Protein 9KDF (pdb70)

Sequence (917 aa):
PIEIKETFKYINTVVSCLVFVLGIIGNSTLLYIIYKNKCMRNGPNILIASLALGDLLHIVIAIPINVYKLLAEDWPFGAEMCKLVPFIQKASVGITVLSLCALSIDRYRAVASPKWTAVEIVLIWVVSVVLAVPEAIGFDIITMDYKGSYLRICLLHPVQKTAFMQFYATAKDWWLFSFYFCLPLAITAFFYTLMTCEMLRKKDADEIKRLGKRFKKLDLDNSGSLSVEEFMSLPELQQNPLVQRVIDIFDTDGNGEVDFKEFIEGVSQFSVKGDKEQKLRFAFRIYDMDKDGYISNGELFQVLKMMVGNNLKDTQLQQIVDKTIINADKDGDGRISFEEFCAVVGGLDIHKKMVVDVDHLKQRREVAKTVFCLVLVFALCWLPLHLARILKLTLYNQNDPNRCELLSFLLVLDYIGINMASLNSCANPIALYLVSKRFKNAFKSALCPSHRLTAKEVFDNDGKPRVDILKAHLMKEGRLEETVALRIITEGASILRQEKNLLDIDAPVTVCGDIHGQFFDLMKLFEVGGSPANTRYLFLGDYVDRGYFSIECVLYLWALKILYPKTLFLLRGNHECRHLTEYFTFKQECKIKYSERVYDACMDAFDCLPLAALMNQQFLCVHGGLSPEINTLDDIRKLDRFKEPPAYGPMCDILWSDPLEDFGNEKTQEHFTHNTVRGCSYFYSYPAVCEFLQHNNLLSILRAHEAQDAGYRMYRKSQTTGFPSLITIFSAPNYLDVYNNKAAVLKYENNVMNIRQFNCSPHPYWLPNFMDVFTWSLPFVGEKVTEMLVNVLNLGVEIETISPGDGRTFPKKGQTCVVHYTGMLQNGKKFDSSRDRNKPFKFRIGKQEVIKGFEEGAAQMSLGQRAKLTCTPDVAYGATGHPGVIPPNATLIFDVELLNLEGNWHGTSPDWFFNYY

Secondary structure (DSSP, 8-state):
--B-SS---SSSB--/-EEEEEEE---SS----TTSEEEEEEEEE-TT--EEEEGGGGTS-EEEETTTT-S-HHHHHHHHTS-TT-EEEEEE-GGGTTTTT-BTTTBPTTPPEEEEEEEEEE-/-HHHHHHHHHHHHHHHHHHHHHHHHHHHHHHHHHHHSTTTTSSTHHHHHHHHHHHHHHHHHHHHHHHHHHTTSS----HHHHHHHHHHHHHHHHHHHHHHHHHHHHHHHHH---HHHHHHHHHHHHHHHHHHHHHHTTEEEEE--SSSS--EEEEE-SS-SSHHHHHHHHTHHHHHHIIIIIHHHHHHHHHHHHHHHHHHHS--SHHHHHHHHHHHHH-TT-SSSB-HHHHHTSGGGGG-TTHHHHHHHH-SS-SSSB-HHHHHHHHHTT-TT--HHHHHHHHHHHH-SS-SSEE-HHHHHHHHHHHH-SSS-HHHHHHHHHHHHHHH-SSSSSSEEHHHHHHHSGGG-GGGG---S----S-SSHHHHHHHHHHHHHHHHSHHHHHHHHHHHHH--TT-S--HHHHHHHHHHHHHHHHHHHHHTTTHHHHHHHH-HHHHHHHHHHH-----B-HHHHB-TTS-B-HHHHHHHHHTT--B-HHHHHHHHHHHHHHHHTS-SEEEE-SSEEEE---TT-HHHHHHHHHHH--TTT--EEE-S--SSSSS-HHHHHHHHHHHHHH-TTTEEE---TTSSHHHHHHSTHHHHHHHHS-HHHHHHHHHHHHT---EEEETTTEEE-SS---TT--SHHHHHT---SS---SSSHHHHHHH-EE-TTTTS-SS--SEEE-TTTSSSEEE-HHHHHHHHHHHT--EEEE--S--SSSEEE-PBPTTT-SBSEEEE---SSGGGTS---EEEEEEETTEEEEEEE---------GGG--HHHHHHHHHHHHHHHHHIIIII-

Radius of gyration: 38.11 Å; Cα contacts (8 Å, |Δi|>4): 1552; chains: 3; bounding box: 50×76×131 Å

Nearest PDB structures (foldseek):
  4il1-assembly2_B  TM=9.607E-01  e=1.533E-64  Rattus norvegicus
  4il1-assembly4_D  TM=9.595E-01  e=2.609E-63  Rattus norvegicus
  6nuc-assembly1_A  TM=9.858E-01  e=4.254E-48  Homo sapiens
  4or9-assembly1_A  TM=9.920E-01  e=6.626E-46  Homo sapiens
  4orc-assembly1_A  TM=9.721E-01  e=2.289E-46  Homo sapiens

Foldseek 3Di:
DVVVLVVCLVVLLVLLVVLLVLLVVLLVLLLVLCPPQVVCVPDLCVLVNLLSVLLPLLNVPQSVVVSVVSVVVADDDALVNLLPNQLSVQLSLQSLLLSLLVNLVVVLVLVPVPPVSVVSNVVSNVVSNVVSVLVSVFWHWDWDDDPHDTGIDIDGDPDDDDPVSVVCVVPVPVVCCCSRAVVSVVSNVVSVVVVVVCCVVVDDCVQVVQLVVLQCVLPPVSPQWAAPVSLVVDVVCVPFLLSVLLQVVLVPVPPHTHGSVSSQVSLQLAEPSDDLLSLLVSVVSSLVPVPPQWHALVSNLVSVCSVPPPPDDSVLSSVQSQVLQLLLPPQPPRIGGSSSSCVACVPVPLSVLSHDHHHDDPPCQQVVQLSVLLSVLSNVLQVLQVVLVVCCVPPQDPPDPPHPVVCVVSVVSNSSSVSSVSCSSSCSSVSCCVRHPVSVVSSCSPVPVSDADDCPRQADPVRQGDLVVLVVQVVVVHAYDPVVLLVLLQVLLVLLLPDFQAAEAEDFEKEAFAAAQQLVLVVVVCVVVDPLVPHAYEYQEHQHFLDLRSSSSLSNLSSVCSVPVPRYAYAYALCLADPNCVVTLNCLSCVSRHNCVSVVSNSQSNLRHHAWYCYNVAEIEGAADDAPVDQECVVSRPDDSNDGQDQDDRSCQRRPEHADPPAPDDDDDDQWAPDPPRPGHTHGHPVNLLNSCVRHVHHAYEYENDDDQAQKDQTDADDPPRHRHYMYGHSHACRSVPSNGKHWMWTAHPNDIDIDIDHDDDDRDADPSRGRVCSVCSSVVSNSVSVSSCSSSVD/DKDKDFDFADPPPAADDADWKWWWWKWKDFPVRDTQDTCVVVVGTDIDGAPPCPAFQRVNVNSRPGGAQTWTKMWAFLVRHVEQVADPPGGHHRIIMIMGIGTHDID/DPDDDDADDDPYGDD

B-factor: mean 73.07, std 12.91, range [44.67, 127.31]

Structure (mmCIF, N/CA/C/O backbone):
data_9KDF
#
_entry.id   9KDF
#
_cell.length_a   1.00
_cell.length_b   1.00
_cell.length_c   1.00
_cell.angle_alpha   90.00
_cell.angle_beta   90.00
_cell.angle_gamma   90.00
#
_symmetry.space_group_name_H-M   'P 1'
#
loop_
_entity.id
_entity.type
_entity.pdbx_description
1 polymer 'Calcineurin-fusion endothelin receptor type-B'
2 polymer 'Peptidyl-prolyl cis-trans isomerase FKBP1B'
3 polymer RES-701-3
4 non-polymer 'CALCIUM ION'
5 non-polymer 'FE (III) ION'
6 non-polymer 'ZINC ION'
7 non-polymer 8-DEETHYL-8-[BUT-3-ENYL]-ASCOMYCIN
#
loop_
_atom_site.group_PDB
_atom_site.id
_atom_site.type_symbol
_atom_site.label_atom_id
_atom_site.label_alt_id
_atom_site.label_comp_id
_atom_site.label_asym_id
_atom_site.label_entity_id
_atom_site.label_seq_id
_atom_site.pdbx_PDB_ins_code
_atom_site.Cartn_x
_atom_site.Cartn_y
_atom_site.Cartn_z
_atom_site.occupancy
_atom_site.B_iso_or_equiv
_atom_site.auth_seq_id
_atom_site.auth_comp_id
_atom_site.auth_asym_id
_atom_site.auth_atom_id
_atom_site.pdbx_PDB_model_num
ATOM 1 N N . PRO A 1 74 ? 127.230 128.162 161.304 1.00 91.72 93 PRO R N 1
ATOM 2 C CA . PRO A 1 74 ? 125.974 128.632 160.718 1.00 91.72 93 PRO R CA 1
ATOM 3 C C . PRO A 1 74 ? 126.156 129.819 159.775 1.00 91.72 93 PRO R C 1
ATOM 4 O O . PRO A 1 74 ? 125.953 129.677 158.569 1.00 91.72 93 PRO R O 1
ATOM 8 N N . ILE A 1 75 ? 126.525 130.977 160.325 1.00 93.30 94 ILE R N 1
ATOM 9 C CA . ILE A 1 75 ? 126.727 132.163 159.499 1.00 93.30 94 ILE R CA 1
ATOM 10 C C . ILE A 1 75 ? 127.895 131.958 158.541 1.00 93.30 94 ILE R C 1
ATOM 11 O O . ILE A 1 75 ? 127.818 132.318 157.358 1.00 93.30 94 ILE R O 1
ATOM 16 N N . GLU A 1 76 ? 128.992 131.379 159.034 1.00 94.81 95 GLU R N 1
ATOM 17 C CA . GLU A 1 76 ? 130.162 131.159 158.190 1.00 94.81 95 GLU R CA 1
ATOM 18 C C . GLU A 1 76 ? 129.847 130.207 157.043 1.00 94.81 95 GLU R C 1
ATOM 19 O O . GLU A 1 76 ? 130.304 130.416 155.913 1.00 94.81 95 GLU R O 1
ATOM 25 N N . ILE A 1 77 ? 129.067 129.158 157.315 1.00 92.06 96 ILE R N 1
ATOM 26 C CA . ILE A 1 77 ? 128.704 128.208 156.268 1.00 92.06 96 ILE R CA 1
ATOM 27 C C . ILE A 1 77 ? 127.901 128.900 155.175 1.00 92.06 96 ILE R C 1
ATOM 28 O O . ILE A 1 77 ? 128.144 128.694 153.980 1.00 92.06 96 ILE R O 1
ATOM 33 N N . LYS A 1 78 ? 126.932 129.731 155.565 1.00 88.46 97 LYS R N 1
ATOM 34 C CA . LYS A 1 78 ? 126.130 130.462 154.588 1.00 88.46 97 LYS R CA 1
ATOM 35 C C . LYS A 1 78 ? 126.988 131.419 153.768 1.00 88.46 97 LYS R C 1
ATOM 36 O O . LYS A 1 78 ? 126.859 131.487 152.535 1.00 88.46 97 LYS R O 1
ATOM 42 N N . GLU A 1 79 ? 127.877 132.161 154.434 1.00 91.73 98 GLU R N 1
ATOM 43 C CA . GLU A 1 79 ? 128.722 133.118 153.728 1.00 91.73 98 GLU R CA 1
ATOM 44 C C . GLU A 1 79 ? 129.679 132.424 152.769 1.00 91.73 98 GLU R C 1
ATOM 45 O O . GLU A 1 79 ? 129.988 132.967 151.703 1.00 91.73 98 GLU R O 1
ATOM 51 N N . THR A 1 80 ? 130.160 131.233 153.127 1.00 88.13 99 THR R N 1
ATOM 52 C CA . THR A 1 80 ? 131.046 130.497 152.235 1.00 88.13 99 THR R CA 1
ATOM 53 C C . THR A 1 80 ? 130.278 129.861 151.082 1.00 88.13 99 THR R C 1
ATOM 54 O O . THR A 1 80 ? 130.781 129.804 149.955 1.00 88.13 99 THR R O 1
ATOM 58 N N . PHE A 1 81 ? 129.057 129.388 151.339 1.00 81.85 100 PHE R N 1
ATOM 59 C CA . PHE A 1 81 ? 128.301 128.664 150.328 1.00 81.85 100 PHE R CA 1
ATOM 60 C C . PHE A 1 81 ? 127.538 129.570 149.372 1.00 81.85 100 PHE R C 1
ATOM 61 O O . PHE A 1 81 ? 127.058 129.080 148.347 1.00 81.85 100 PHE R O 1
ATOM 69 N N . LYS A 1 82 ? 127.404 130.865 149.673 1.00 80.56 101 LYS R N 1
ATOM 70 C CA . LYS A 1 82 ? 126.778 131.765 148.704 1.00 80.56 101 LYS R CA 1
ATOM 71 C C . LYS A 1 82 ? 127.558 131.800 147.391 1.00 80.56 101 LYS R C 1
ATOM 72 O O . LYS A 1 82 ? 126.968 131.725 146.302 1.00 80.56 101 LYS R O 1
ATOM 78 N N . TYR A 1 83 ? 128.887 131.910 147.475 1.00 78.07 102 TYR R N 1
ATOM 79 C CA . TYR A 1 83 ? 129.715 131.921 146.272 1.00 78.07 102 TYR R CA 1
ATOM 80 C C . TYR A 1 83 ? 129.609 130.598 145.525 1.00 78.07 102 TYR R C 1
ATOM 81 O O . TYR A 1 83 ? 129.530 130.569 144.290 1.00 78.07 102 TYR R O 1
ATOM 90 N N . ILE A 1 84 ? 129.611 129.487 146.262 1.00 73.76 103 ILE R N 1
ATOM 91 C CA . ILE A 1 84 ? 129.472 128.181 145.628 1.00 73.76 103 ILE R CA 1
ATOM 92 C C . ILE A 1 84 ? 128.144 128.093 144.890 1.00 73.76 103 ILE R C 1
ATOM 93 O O . ILE A 1 84 ? 128.083 127.617 143.753 1.00 73.76 103 ILE R O 1
ATOM 98 N N . ASN A 1 85 ? 127.064 128.565 145.518 1.00 69.28 104 ASN R N 1
ATOM 99 C CA . ASN A 1 85 ? 125.751 128.496 144.888 1.00 69.28 104 ASN R CA 1
ATOM 100 C C . ASN A 1 85 ? 125.685 129.348 143.628 1.00 69.28 104 ASN R C 1
ATOM 101 O O . ASN A 1 85 ? 125.106 128.926 142.621 1.00 69.28 104 ASN R O 1
ATOM 106 N N . THR A 1 86 ? 126.260 130.554 143.657 1.00 68.87 105 THR R N 1
ATOM 107 C CA . THR A 1 86 ? 126.192 131.391 142.461 1.00 68.87 105 THR R CA 1
ATOM 108 C C . THR A 1 86 ? 127.048 130.817 141.332 1.00 68.87 105 THR R C 1
ATOM 109 O O . THR A 1 86 ? 126.655 130.870 140.156 1.00 68.87 105 THR R O 1
ATOM 113 N N . VAL A 1 87 ? 128.207 130.235 141.665 1.00 68.56 106 VAL R N 1
ATOM 114 C CA . VAL A 1 87 ? 129.011 129.586 140.632 1.00 68.56 106 VAL R CA 1
ATOM 115 C C . VAL A 1 87 ? 128.275 128.385 140.051 1.00 68.56 106 VAL R C 1
ATOM 116 O O . VAL A 1 87 ? 128.294 128.166 138.832 1.00 68.56 106 VAL R O 1
ATOM 120 N N . VAL A 1 88 ? 127.617 127.593 140.901 1.00 65.87 107 VAL R N 1
ATOM 121 C CA . VAL A 1 88 ? 126.808 126.478 140.418 1.00 65.87 107 VAL R CA 1
ATOM 122 C C . VAL A 1 88 ? 125.704 126.971 139.495 1.00 65.87 107 VAL R C 1
ATOM 123 O O . VAL A 1 88 ? 125.447 126.376 138.444 1.00 65.87 107 VAL R O 1
ATOM 127 N N . SER A 1 89 ? 125.026 128.054 139.875 1.00 64.57 108 SER R N 1
ATOM 128 C CA . SER A 1 89 ? 123.956 128.574 139.032 1.00 64.57 108 SER R CA 1
ATOM 129 C C . SER A 1 89 ? 124.476 128.992 137.664 1.00 64.57 108 SER R C 1
ATOM 130 O O . SER A 1 89 ? 123.871 128.646 136.642 1.00 64.57 108 SER R O 1
ATOM 133 N N . CYS A 1 90 ? 125.602 129.710 137.621 1.00 64.48 109 CYS R N 1
ATOM 134 C CA . CYS A 1 90 ? 126.162 130.118 136.334 1.00 64.48 109 CYS R CA 1
ATOM 135 C C . CYS A 1 90 ? 126.576 128.912 135.496 1.00 64.48 109 CYS R C 1
ATOM 136 O O . CYS A 1 90 ? 126.321 128.869 134.282 1.00 64.48 109 CYS R O 1
ATOM 139 N N . LEU A 1 91 ? 127.221 127.927 136.126 1.00 60.81 110 LEU R N 1
ATOM 140 C CA . LEU A 1 91 ? 127.683 126.755 135.391 1.00 60.81 110 LEU R CA 1
ATOM 141 C C . LEU A 1 91 ? 126.513 125.959 134.826 1.00 60.81 110 LEU R C 1
ATOM 142 O O . LEU A 1 91 ? 126.554 125.524 133.669 1.00 60.81 110 LEU R O 1
ATOM 147 N N . VAL A 1 92 ? 125.461 125.760 135.626 1.00 58.83 111 VAL R N 1
ATOM 148 C CA . VAL A 1 92 ? 124.277 125.062 135.137 1.00 58.83 111 VAL R CA 1
ATOM 149 C C . VAL A 1 92 ? 123.628 125.840 134.005 1.00 58.83 111 VAL R C 1
ATOM 150 O O . VAL A 1 92 ? 123.243 125.258 132.989 1.00 58.83 111 VAL R O 1
ATOM 154 N N . PHE A 1 93 ? 123.510 127.160 134.150 1.00 57.91 112 PHE R N 1
ATOM 155 C CA . PHE A 1 93 ? 122.991 127.993 133.068 1.00 57.91 112 PHE R CA 1
ATOM 156 C C . PHE A 1 93 ? 123.721 127.709 131.759 1.00 57.91 112 PHE R C 1
ATOM 157 O O . PHE A 1 93 ? 123.114 127.278 130.767 1.00 57.91 112 PHE R O 1
ATOM 165 N N . VAL A 1 94 ? 125.042 127.911 131.757 1.00 54.94 113 VAL R N 1
ATOM 166 C CA . VAL A 1 94 ? 125.810 127.810 130.517 1.00 54.94 113 VAL R CA 1
ATOM 167 C C . VAL A 1 94 ? 125.745 126.394 129.952 1.00 54.94 113 VAL R C 1
ATOM 168 O O . VAL A 1 94 ? 125.421 126.190 128.771 1.00 54.94 113 VAL R O 1
ATOM 172 N N . LEU A 1 95 ? 126.047 125.393 130.787 1.00 54.27 114 LEU R N 1
ATOM 173 C CA . LEU A 1 95 ? 126.107 124.023 130.294 1.00 54.27 114 LEU R CA 1
ATOM 174 C C . LEU A 1 95 ? 124.746 123.544 129.818 1.00 54.27 114 LEU R C 1
ATOM 175 O O . LEU A 1 95 ? 124.644 122.899 128.770 1.00 54.27 114 LEU R O 1
ATOM 180 N N . GLY A 1 96 ? 123.686 123.842 130.571 1.00 53.19 115 GLY R N 1
ATOM 181 C CA . GLY A 1 96 ? 122.365 123.410 130.164 1.00 53.19 115 GLY R CA 1
ATOM 182 C C . GLY A 1 96 ? 121.944 124.020 128.845 1.00 53.19 115 GLY R C 1
ATOM 183 O O . GLY A 1 96 ? 121.482 123.312 127.947 1.00 53.19 115 GLY R O 1
ATOM 184 N N . ILE A 1 97 ? 122.129 125.335 128.691 1.00 51.94 116 ILE R N 1
ATOM 185 C CA . ILE A 1 97 ? 121.749 125.968 127.432 1.00 51.94 116 ILE R CA 1
ATOM 186 C C . ILE A 1 97 ? 122.512 125.343 126.272 1.00 51.94 116 ILE R C 1
ATOM 187 O O . ILE A 1 97 ? 121.910 124.891 125.291 1.00 51.94 116 ILE R O 1
ATOM 192 N N . ILE A 1 98 ? 123.841 125.257 126.389 1.00 49.33 117 ILE R N 1
ATOM 193 C CA . ILE A 1 98 ? 124.641 124.770 125.263 1.00 49.33 117 ILE R CA 1
ATOM 194 C C . ILE A 1 98 ? 124.277 123.326 124.932 1.00 49.33 117 ILE R C 1
ATOM 195 O O . ILE A 1 98 ? 123.974 122.986 123.779 1.00 49.33 117 ILE R O 1
ATOM 200 N N . GLY A 1 99 ? 124.279 122.458 125.947 1.00 47.72 118 GLY R N 1
ATOM 201 C CA . GLY A 1 99 ? 124.048 121.045 125.704 1.00 47.72 118 GLY R CA 1
ATOM 202 C C . GLY A 1 99 ? 122.654 120.750 125.188 1.00 47.72 118 GLY R C 1
ATOM 203 O O . GLY A 1 99 ? 122.484 119.987 124.235 1.00 47.72 118 GLY R O 1
ATOM 204 N N . ASN A 1 100 ? 121.632 121.342 125.814 1.00 49.05 119 ASN R N 1
ATOM 205 C CA . ASN A 1 100 ? 120.268 121.070 125.385 1.00 49.05 119 ASN R CA 1
ATOM 206 C C . ASN A 1 100 ? 119.982 121.658 124.010 1.00 49.05 119 ASN R C 1
ATOM 207 O O . ASN A 1 100 ? 119.277 121.033 123.206 1.00 49.05 119 ASN R O 1
ATOM 212 N N . SER A 1 101 ? 120.520 122.846 123.708 1.00 49.86 120 SER R N 1
ATOM 213 C CA . SER A 1 101 ? 120.356 123.395 122.369 1.00 49.86 120 SER R CA 1
ATOM 214 C C . SER A 1 101 ? 121.005 122.496 121.328 1.00 49.86 120 SER R C 1
ATOM 215 O O . SER A 1 101 ? 120.410 122.228 120.277 1.00 49.86 120 SER R O 1
ATOM 218 N N . THR A 1 102 ? 122.217 122.006 121.605 1.00 44.67 121 THR R N 1
ATOM 219 C CA . THR A 1 102 ? 122.872 121.111 120.656 1.00 44.67 121 THR R CA 1
ATOM 220 C C . THR A 1 102 ? 122.104 119.803 120.496 1.00 44.67 121 THR R C 1
ATOM 221 O O . THR A 1 102 ? 121.975 119.293 119.376 1.00 44.67 121 THR R O 1
ATOM 225 N N . LEU A 1 103 ? 121.579 119.256 121.594 1.00 48.19 122 LEU R N 1
ATOM 226 C CA . LEU A 1 103 ? 120.825 118.009 121.518 1.00 48.19 122 LEU R CA 1
ATOM 227 C C . LEU A 1 103 ? 119.556 118.177 120.689 1.00 48.19 122 LEU R C 1
ATOM 228 O O . LEU A 1 103 ? 119.254 117.341 119.825 1.00 48.19 122 LEU R O 1
ATOM 233 N N . LEU A 1 104 ? 118.808 119.257 120.922 1.00 50.20 123 LEU R N 1
ATOM 234 C CA . LEU A 1 104 ? 117.626 119.505 120.106 1.00 50.20 123 LEU R CA 1
ATOM 235 C C . LEU A 1 104 ? 117.982 119.753 118.651 1.00 50.20 123 LEU R C 1
ATOM 236 O O . LEU A 1 104 ? 117.252 119.308 117.758 1.00 50.20 123 LEU R O 1
ATOM 241 N N . TYR A 1 105 ? 119.086 120.460 118.394 1.00 52.59 124 TYR R N 1
ATOM 242 C CA . TYR A 1 105 ? 119.536 120.642 117.022 1.00 52.59 124 TYR R CA 1
ATOM 243 C C . TYR A 1 105 ? 119.790 119.306 116.346 1.00 52.59 124 TYR R C 1
ATOM 244 O O . TYR A 1 105 ? 119.348 119.093 115.213 1.00 52.59 124 TYR R O 1
ATOM 253 N N . ILE A 1 106 ? 120.462 118.385 117.038 1.00 53.20 125 ILE R N 1
ATOM 254 C CA . ILE A 1 106 ? 120.656 117.041 116.500 1.00 53.20 125 ILE R CA 1
ATOM 255 C C . ILE A 1 106 ? 119.327 116.372 116.204 1.00 53.20 125 ILE R C 1
ATOM 256 O O . ILE A 1 106 ? 119.157 115.746 115.153 1.00 53.20 125 ILE R O 1
ATOM 261 N N . ILE A 1 107 ? 118.370 116.484 117.122 1.00 52.50 126 ILE R N 1
ATOM 262 C CA . ILE A 1 107 ? 117.091 115.817 116.907 1.00 52.50 126 ILE R CA 1
ATOM 263 C C . ILE A 1 107 ? 116.400 116.360 115.661 1.00 52.50 126 ILE R C 1
ATOM 264 O O . ILE A 1 107 ? 115.878 115.591 114.846 1.00 52.50 126 ILE R O 1
ATOM 269 N N . TYR A 1 108 ? 116.391 117.684 115.476 1.00 58.02 127 TYR R N 1
ATOM 270 C CA . TYR A 1 108 ? 115.570 118.244 114.407 1.00 58.02 127 TYR R CA 1
ATOM 271 C C . TYR A 1 108 ? 116.317 118.529 113.104 1.00 58.02 127 TYR R C 1
ATOM 272 O O . TYR A 1 108 ? 115.681 118.989 112.150 1.00 58.02 127 TYR R O 1
ATOM 281 N N . LYS A 1 109 ? 117.626 118.273 113.010 1.00 57.34 128 LYS R N 1
ATOM 282 C CA . LYS A 1 109 ? 118.291 118.358 111.707 1.00 57.34 128 LYS R CA 1
ATOM 283 C C . LYS A 1 109 ? 118.668 116.976 111.183 1.00 57.34 128 LYS R C 1
ATOM 284 O O . LYS A 1 109 ? 118.475 116.683 110.000 1.00 57.34 128 LYS R O 1
ATOM 290 N N . ASN A 1 110 ? 119.216 116.121 112.045 1.00 60.73 129 ASN R N 1
ATOM 291 C CA . ASN A 1 110 ? 119.654 114.798 111.626 1.00 60.73 129 ASN R CA 1
ATOM 292 C C . ASN A 1 110 ? 118.445 113.879 111.497 1.00 60.73 129 ASN R C 1
ATOM 293 O O . ASN A 1 110 ? 117.744 113.627 112.482 1.00 60.73 129 ASN R O 1
ATOM 298 N N . LYS A 1 111 ? 118.195 113.371 110.290 1.00 62.28 130 LYS R N 1
ATOM 299 C CA . LYS A 1 111 ? 116.941 112.689 109.993 1.00 62.28 130 LYS R CA 1
ATOM 300 C C . LYS A 1 111 ? 116.833 111.304 110.618 1.00 62.28 130 LYS R C 1
ATOM 301 O O . LYS A 1 111 ? 115.716 110.793 110.751 1.00 62.28 130 LYS R O 1
ATOM 307 N N . CYS A 1 112 ? 117.950 110.681 110.997 1.00 63.83 131 CYS R N 1
ATOM 308 C CA . CYS A 1 112 ? 117.879 109.340 111.565 1.00 63.83 131 CYS R CA 1
ATOM 309 C C . CYS A 1 112 ? 117.369 109.363 112.997 1.00 63.83 131 CYS R C 1
ATOM 310 O O . CYS A 1 112 ? 116.664 108.439 113.418 1.00 63.83 131 CYS R O 1
ATOM 313 N N . MET A 1 113 ? 117.718 110.402 113.754 1.00 61.55 132 MET R N 1
ATOM 314 C CA . MET A 1 113 ? 117.383 110.491 115.168 1.00 61.55 132 MET R CA 1
ATOM 315 C C . MET A 1 113 ? 115.886 110.430 115.437 1.00 61.55 132 MET R C 1
ATOM 316 O O . MET A 1 113 ? 115.491 110.039 116.540 1.00 61.55 132 MET R O 1
ATOM 321 N N . ARG A 1 114 ? 115.050 110.801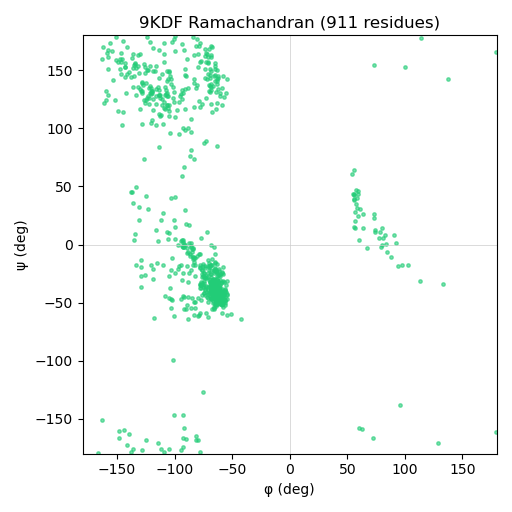 114.471 1.00 59.34 133 ARG R N 1
ATOM 322 C CA . ARG A 1 114 ? 113.612 110.831 114.696 1.00 59.34 133 ARG R CA 1
ATOM 323 C C . ARG A 1 114 ? 112.989 109.446 114.740 1.00 59.34 133 ARG R C 1
ATOM 324 O O . ARG A 1 114 ? 111.872 109.305 115.249 1.00 59.34 133 ARG R O 1
ATOM 332 N N . ASN A 1 115 ? 113.678 108.428 114.221 1.00 62.15 134 ASN R N 1
ATOM 333 C CA . ASN A 1 115 ? 113.054 107.122 114.040 1.00 62.15 134 ASN R CA 1
ATOM 334 C C . ASN A 1 115 ? 112.736 106.449 115.368 1.00 62.15 134 ASN R C 1
ATOM 335 O O . ASN A 1 115 ? 111.671 105.838 115.511 1.00 62.15 134 ASN R O 1
ATOM 340 N N . GLY A 1 116 ? 113.633 106.547 116.344 1.00 53.09 135 GLY R N 1
ATOM 341 C CA . GLY A 1 116 ? 113.441 105.883 117.608 1.00 53.09 135 GLY R CA 1
ATOM 342 C C . GLY A 1 116 ? 112.706 106.740 118.615 1.00 53.09 135 GLY R C 1
ATOM 343 O O . GLY A 1 116 ? 112.117 107.773 118.284 1.00 53.09 135 GLY R O 1
ATOM 344 N N . PRO A 1 117 ? 112.723 106.312 119.878 1.00 54.41 136 PRO R N 1
ATOM 345 C CA . PRO A 1 117 ? 112.179 107.130 120.966 1.00 54.41 136 PRO R CA 1
ATOM 346 C C . PRO A 1 117 ? 113.021 108.345 121.321 1.00 54.41 136 PRO R C 1
ATOM 347 O O . PRO A 1 117 ? 112.753 108.980 122.346 1.00 54.41 136 PRO R O 1
ATOM 351 N N . ASN A 1 118 ? 114.024 108.676 120.504 1.00 51.19 137 ASN R N 1
ATOM 352 C CA . ASN A 1 118 ? 114.908 109.797 120.790 1.00 51.19 137 ASN R CA 1
ATOM 353 C C . ASN A 1 118 ? 114.158 111.114 120.925 1.00 51.19 137 ASN R C 1
ATOM 354 O O . ASN A 1 118 ? 114.649 112.023 121.603 1.00 51.19 137 ASN R O 1
ATOM 359 N N . ILE A 1 119 ? 112.987 111.243 120.301 1.00 53.67 138 ILE R N 1
ATOM 360 C CA . ILE A 1 119 ? 112.240 112.488 120.429 1.00 53.67 138 ILE R CA 1
ATOM 361 C C . ILE A 1 119 ? 111.759 112.685 121.862 1.00 53.67 138 ILE R C 1
ATOM 362 O O . ILE A 1 119 ? 111.635 113.827 122.321 1.00 53.67 138 ILE R O 1
ATOM 367 N N . LEU A 1 120 ? 111.499 111.597 122.596 1.00 53.23 139 LEU R N 1
ATOM 368 C CA . LEU A 1 120 ? 111.255 111.734 124.029 1.00 53.23 139 LEU R CA 1
ATOM 369 C C . LEU A 1 120 ? 112.439 112.404 124.710 1.00 53.23 139 LEU R C 1
ATOM 370 O O . LEU A 1 120 ? 112.260 113.303 125.541 1.00 53.23 139 LEU R O 1
ATOM 375 N N . ILE A 1 121 ? 113.657 112.002 124.335 1.00 52.98 140 ILE R N 1
ATOM 376 C CA . ILE A 1 121 ? 114.855 112.690 124.806 1.00 52.98 140 ILE R CA 1
ATOM 377 C C . ILE A 1 121 ? 114.765 114.174 124.484 1.00 52.98 140 ILE R C 1
ATOM 378 O O . ILE A 1 121 ? 115.066 115.030 125.326 1.00 52.98 140 ILE R O 1
ATOM 383 N N . ALA A 1 122 ? 114.322 114.500 123.267 1.00 51.78 141 ALA R N 1
ATOM 384 C CA . ALA A 1 122 ? 114.153 115.898 122.889 1.00 51.78 141 ALA R CA 1
ATOM 385 C C . ALA A 1 122 ? 113.212 116.606 123.851 1.00 51.78 141 ALA R C 1
ATOM 386 O O . ALA A 1 122 ? 113.474 117.740 124.272 1.00 51.78 141 ALA R O 1
ATOM 388 N N . SER A 1 123 ? 112.120 115.940 124.234 1.00 52.70 142 SER R N 1
ATOM 389 C CA . SER A 1 123 ? 111.211 116.534 125.206 1.00 52.70 142 SER R CA 1
ATOM 390 C C . SER A 1 123 ? 111.938 116.821 126.510 1.00 52.70 142 SER R C 1
ATOM 391 O O . SER A 1 123 ? 111.766 117.894 127.103 1.00 52.70 142 SER R O 1
ATOM 394 N N . LEU A 1 124 ? 112.780 115.883 126.955 1.00 53.93 143 LEU R N 1
ATOM 395 C CA . LEU A 1 124 ? 113.601 116.127 128.134 1.00 53.93 143 LEU R CA 1
ATOM 396 C C . LEU A 1 124 ? 114.416 117.399 127.968 1.00 53.93 143 LEU R C 1
ATOM 397 O O . LEU A 1 124 ? 114.508 118.212 128.896 1.00 53.93 143 LEU R O 1
ATOM 402 N N . ALA A 1 125 ? 114.989 117.604 126.779 1.00 53.48 144 ALA R N 1
ATOM 403 C CA . ALA A 1 125 ? 115.704 118.846 126.515 1.00 53.48 144 ALA R CA 1
ATOM 404 C C . ALA A 1 125 ? 114.804 120.049 126.757 1.00 53.48 144 ALA R C 1
ATOM 405 O O . ALA A 1 125 ? 115.187 120.985 127.471 1.00 53.48 144 ALA R O 1
ATOM 407 N N . LEU A 1 126 ? 113.585 120.025 126.207 1.00 53.01 145 LEU R N 1
ATOM 408 C CA . LEU A 1 126 ? 112.627 121.075 126.534 1.00 53.01 145 LEU R CA 1
ATOM 409 C C . LEU A 1 126 ? 112.408 121.148 128.035 1.00 53.01 145 LEU R C 1
ATOM 410 O O . LEU A 1 126 ? 112.507 122.228 128.631 1.00 53.01 145 LEU R O 1
ATOM 415 N N . GLY A 1 127 ? 112.182 119.994 128.670 1.00 55.77 146 GLY R N 1
ATOM 416 C CA . GLY A 1 127 ? 111.974 119.961 130.104 1.00 55.77 146 GLY R CA 1
ATOM 417 C C . GLY A 1 127 ? 113.124 120.551 130.883 1.00 55.77 146 GLY R C 1
ATOM 418 O O . GLY A 1 127 ? 112.950 120.920 132.048 1.00 55.77 146 GLY R O 1
ATOM 419 N N . ASP A 1 128 ? 114.297 120.656 130.266 1.00 55.89 147 ASP R N 1
ATOM 420 C CA . ASP A 1 128 ? 115.412 121.364 130.871 1.00 55.89 147 ASP R CA 1
ATOM 421 C C . ASP A 1 128 ? 115.455 122.829 130.467 1.00 55.89 147 ASP R C 1
ATOM 422 O O . ASP A 1 128 ? 115.612 123.699 131.331 1.00 55.89 147 ASP R O 1
ATOM 427 N N . LEU A 1 129 ? 115.277 123.122 129.176 1.00 52.46 148 LEU R N 1
ATOM 428 C CA . LEU A 1 129 ? 115.557 124.468 128.685 1.00 52.46 148 LEU R CA 1
ATOM 429 C C . LEU A 1 129 ? 114.616 125.493 129.301 1.00 52.46 148 LEU R C 1
ATOM 430 O O . LEU A 1 129 ? 115.061 126.546 129.773 1.00 52.46 148 LEU R O 1
ATOM 435 N N . LEU A 1 130 ? 113.317 125.186 129.338 1.00 56.14 149 LEU R N 1
ATOM 436 C CA . LEU A 1 130 ? 112.356 126.087 129.965 1.00 56.14 149 LEU R CA 1
ATOM 437 C C . LEU A 1 130 ? 112.719 126.354 131.419 1.00 56.14 149 LEU R C 1
ATOM 438 O O . LEU A 1 130 ? 112.456 127.441 131.946 1.00 56.14 149 LEU R O 1
ATOM 443 N N . HIS A 1 131 ? 113.325 125.370 132.086 1.00 53.55 150 HIS R N 1
ATOM 444 C CA . HIS A 1 131 ? 113.772 125.576 133.457 1.00 53.55 150 HIS R CA 1
ATOM 445 C C . HIS A 1 131 ? 115.057 126.391 133.521 1.00 53.55 150 HIS R C 1
ATOM 446 O O . HIS A 1 131 ? 115.241 127.188 134.446 1.00 53.55 150 HIS R O 1
ATOM 453 N N . ILE A 1 132 ? 115.954 126.211 132.551 1.00 52.58 151 ILE R N 1
ATOM 454 C CA . ILE A 1 132 ? 117.298 126.762 132.692 1.00 52.58 151 ILE R CA 1
ATOM 455 C C . ILE A 1 132 ? 117.305 128.263 132.428 1.00 52.58 151 ILE R C 1
ATOM 456 O O . ILE A 1 132 ? 117.877 129.038 133.203 1.00 52.58 151 ILE R O 1
ATOM 461 N N . VAL A 1 133 ? 116.671 128.701 131.340 1.00 51.70 152 VAL R N 1
ATOM 462 C CA . VAL A 1 133 ? 116.766 130.105 130.956 1.00 51.70 152 VAL R CA 1
ATOM 463 C C . VAL A 1 133 ? 115.862 131.006 131.787 1.00 51.70 152 VAL R C 1
ATOM 464 O O . VAL A 1 133 ? 116.076 132.224 131.812 1.00 51.70 152 VAL R O 1
ATOM 468 N N . ILE A 1 134 ? 114.866 130.453 132.468 1.00 53.46 153 ILE R N 1
ATOM 469 C CA . ILE A 1 134 ? 113.902 131.246 133.222 1.00 53.46 153 ILE R CA 1
ATOM 470 C C . ILE A 1 134 ? 114.182 131.202 134.717 1.00 53.46 153 ILE R C 1
ATOM 471 O O . ILE A 1 134 ? 114.331 132.241 135.359 1.00 53.46 153 ILE R O 1
ATOM 476 N N . ALA A 1 135 ? 114.261 130.003 135.291 1.00 55.68 154 ALA R N 1
ATOM 477 C CA . ALA A 1 135 ? 114.369 129.860 136.738 1.00 55.68 154 ALA R CA 1
ATOM 478 C C . ALA A 1 135 ? 115.769 130.144 137.262 1.00 55.68 154 ALA R C 1
ATOM 479 O O . ALA A 1 135 ? 115.916 130.717 138.346 1.00 55.68 154 ALA R O 1
ATOM 481 N N . ILE A 1 136 ? 116.804 129.744 136.522 1.00 56.15 155 ILE R N 1
ATOM 482 C CA . ILE A 1 136 ? 118.172 129.915 137.012 1.00 56.15 155 ILE R CA 1
ATOM 483 C C . ILE A 1 136 ? 118.565 131.382 137.147 1.00 56.15 155 ILE R C 1
ATOM 484 O O . ILE A 1 136 ? 119.018 131.777 138.234 1.00 56.15 155 ILE R O 1
ATOM 489 N N . PRO A 1 137 ? 118.434 132.234 136.116 1.00 57.69 156 PRO R N 1
ATOM 490 C CA . PRO A 1 137 ? 118.882 133.629 136.283 1.00 57.69 156 PRO R CA 1
ATOM 491 C C . PRO A 1 137 ? 118.173 134.363 137.405 1.00 57.69 156 PRO R C 1
ATOM 492 O O . PRO A 1 137 ? 118.817 135.109 138.154 1.00 57.69 156 PRO R O 1
ATOM 496 N N . ILE A 1 138 ? 116.865 134.149 137.559 1.00 61.15 157 ILE R N 1
ATOM 497 C CA . ILE A 1 138 ? 116.120 134.810 138.627 1.00 61.15 157 ILE R CA 1
ATOM 498 C C . ILE A 1 138 ? 116.718 134.453 139.980 1.00 61.15 157 ILE R C 1
ATOM 499 O O . ILE A 1 138 ? 117.040 135.333 140.791 1.00 61.15 157 ILE R O 1
ATOM 504 N N . ASN A 1 139 ? 116.918 133.155 140.223 1.00 67.08 158 ASN R N 1
ATOM 505 C CA . ASN A 1 139 ? 117.558 132.716 141.456 1.00 67.08 158 ASN R CA 1
ATOM 506 C C . ASN A 1 139 ? 118.912 133.382 141.644 1.00 67.08 158 ASN R C 1
ATOM 507 O O . ASN A 1 139 ? 119.287 133.712 142.776 1.00 67.08 158 ASN R O 1
ATOM 512 N N . VAL A 1 140 ? 119.641 133.623 140.548 1.00 66.35 159 VAL R N 1
ATOM 513 C CA . VAL A 1 140 ? 120.935 134.289 140.654 1.00 66.35 159 VAL R CA 1
ATOM 514 C C . VAL A 1 140 ? 120.790 135.625 141.364 1.00 66.35 159 VAL R C 1
ATOM 515 O O . VAL A 1 140 ? 121.561 135.933 142.283 1.00 66.35 159 VAL R O 1
ATOM 519 N N . TYR A 1 141 ? 119.780 136.418 140.992 1.00 68.21 160 TYR R N 1
ATOM 520 C CA . TYR A 1 141 ? 119.564 137.687 141.679 1.00 68.21 160 TYR R CA 1
ATOM 521 C C . TYR A 1 141 ? 119.342 137.466 143.166 1.00 68.21 160 TYR R C 1
ATOM 522 O O . TYR A 1 141 ? 119.912 138.184 143.998 1.00 68.21 160 TYR R O 1
ATOM 531 N N . LYS A 1 142 ? 118.545 136.456 143.519 1.00 73.63 161 LYS R N 1
ATOM 532 C CA . LYS A 1 142 ? 118.338 136.141 144.925 1.00 73.63 161 LYS R CA 1
ATOM 533 C C . LYS A 1 142 ? 119.660 135.839 145.614 1.00 73.63 161 LYS R C 1
ATOM 534 O O . LYS A 1 142 ? 119.895 136.277 146.747 1.00 73.63 161 LYS R O 1
ATOM 540 N N . LEU A 1 143 ? 120.552 135.118 144.930 1.00 72.92 162 LEU R N 1
ATOM 541 C CA . LEU A 1 143 ? 121.829 134.761 145.533 1.00 72.92 162 LEU R CA 1
ATOM 542 C C . LEU A 1 143 ? 122.695 135.982 145.811 1.00 72.92 162 LEU R C 1
ATOM 543 O O . LEU A 1 143 ? 123.665 135.878 146.568 1.00 72.92 162 LEU R O 1
ATOM 548 N N . LEU A 1 144 ? 122.370 137.131 145.220 1.00 73.83 163 LEU R N 1
ATOM 549 C CA . LEU A 1 144 ? 123.062 138.376 145.522 1.00 73.83 163 LEU R CA 1
ATOM 550 C C . LEU A 1 144 ? 122.143 139.409 146.162 1.00 73.83 163 LEU R C 1
ATOM 551 O O . LEU A 1 144 ? 122.519 140.582 146.262 1.00 73.83 163 LEU R O 1
ATOM 556 N N . ALA A 1 145 ? 120.949 139.005 146.600 1.00 78.81 164 ALA R N 1
ATOM 557 C CA . ALA A 1 145 ? 119.999 139.935 147.195 1.00 78.81 164 ALA R CA 1
ATOM 558 C C . ALA A 1 145 ? 119.922 139.840 148.712 1.00 78.81 164 ALA R C 1
ATOM 559 O O . ALA A 1 145 ? 119.479 140.800 149.353 1.00 78.81 164 ALA R O 1
ATOM 561 N N . GLU A 1 146 ? 120.330 138.710 149.293 1.00 81.14 165 GLU R N 1
ATOM 562 C CA . GLU A 1 146 ? 120.298 138.468 150.738 1.00 81.14 165 GLU R CA 1
ATOM 563 C C . GLU A 1 146 ? 118.887 138.555 151.320 1.00 81.14 165 GLU R C 1
ATOM 564 O O . GLU A 1 146 ? 118.704 138.395 152.527 1.00 81.14 165 GLU R O 1
ATOM 570 N N . ASP A 1 147 ? 117.883 138.750 150.465 1.00 80.38 166 ASP R N 1
ATOM 571 C CA . ASP A 1 147 ? 116.475 138.832 150.842 1.00 80.38 166 ASP R CA 1
ATOM 572 C C . ASP A 1 147 ? 115.615 138.278 149.716 1.00 80.38 166 ASP R C 1
ATOM 573 O O . ASP A 1 147 ? 116.126 137.625 148.802 1.00 80.38 166 ASP R O 1
ATOM 578 N N . TRP A 1 148 ? 114.311 138.530 149.772 1.00 80.78 167 TRP R N 1
ATOM 579 C CA . TRP A 1 148 ? 113.429 138.165 148.672 1.00 80.78 167 TRP R CA 1
ATOM 580 C C . TRP A 1 148 ? 112.946 139.433 147.978 1.00 80.78 167 TRP R C 1
ATOM 581 O O . TRP A 1 148 ? 112.066 140.130 148.499 1.00 80.78 167 TRP R O 1
ATOM 592 N N . PRO A 1 149 ? 113.494 139.767 146.806 1.00 77.79 168 PRO R N 1
ATOM 593 C CA . PRO A 1 149 ? 113.174 141.050 146.172 1.00 77.79 168 PRO R CA 1
ATOM 594 C C . PRO A 1 149 ? 111.967 141.043 145.249 1.00 77.79 168 PRO R C 1
ATOM 595 O O . PRO A 1 149 ? 111.437 142.124 144.957 1.00 77.79 168 PRO R O 1
ATOM 599 N N . PHE A 1 150 ? 111.517 139.883 144.786 1.00 75.10 169 PHE R N 1
ATOM 600 C CA . PHE A 1 150 ? 110.475 139.811 143.777 1.00 75.10 169 PHE R CA 1
ATOM 601 C C . PHE A 1 150 ? 109.101 139.715 144.435 1.00 75.10 169 PHE R C 1
ATOM 602 O O . PHE A 1 150 ? 108.969 139.485 145.639 1.00 75.10 169 PHE R O 1
ATOM 610 N N . GLY A 1 151 ? 108.064 139.897 143.625 1.00 75.26 170 GLY R N 1
ATOM 611 C CA . GLY A 1 151 ? 106.696 139.895 144.088 1.00 75.26 170 GLY R CA 1
ATOM 612 C C . GLY A 1 151 ? 106.058 138.525 144.013 1.00 75.26 170 GLY R C 1
ATOM 613 O O . GLY A 1 151 ? 106.734 137.490 143.992 1.00 75.26 170 GLY R O 1
ATOM 614 N N . ALA A 1 152 ? 104.724 138.519 143.974 1.00 79.47 171 ALA R N 1
ATOM 615 C CA . ALA A 1 152 ? 103.994 137.258 143.910 1.00 79.47 171 ALA R CA 1
ATOM 616 C C . ALA A 1 152 ? 104.194 136.553 142.575 1.00 79.47 171 ALA R C 1
ATOM 617 O O . ALA A 1 152 ? 104.112 135.321 142.510 1.00 79.47 171 ALA R O 1
ATOM 619 N N . GLU A 1 153 ? 104.462 137.309 141.507 1.00 80.19 172 GLU R N 1
ATOM 620 C CA . GLU A 1 153 ? 104.548 136.713 140.177 1.00 80.19 172 GLU R CA 1
ATOM 621 C C . GLU A 1 153 ? 105.704 135.723 140.079 1.00 80.19 172 GLU R C 1
ATOM 622 O O . GLU A 1 153 ? 105.511 134.568 139.685 1.00 80.19 172 GLU R O 1
ATOM 628 N N . MET A 1 154 ? 106.915 136.149 140.446 1.00 79.14 173 MET R N 1
ATOM 629 C CA . MET A 1 154 ? 108.055 135.238 140.364 1.00 79.14 173 MET R CA 1
ATOM 630 C C . MET A 1 154 ? 107.981 134.151 141.429 1.00 79.14 173 MET R C 1
ATOM 631 O O . MET A 1 154 ? 108.307 132.986 141.152 1.00 79.14 173 MET R O 1
ATOM 636 N N . CYS A 1 155 ? 107.541 134.518 142.639 1.00 81.83 174 CYS R N 1
ATOM 637 C CA . CYS A 1 155 ? 107.303 133.572 143.724 1.00 81.83 174 CYS R CA 1
ATOM 638 C C . CYS A 1 155 ? 106.355 132.452 143.320 1.00 81.83 174 CYS R C 1
ATOM 639 O O . CYS A 1 155 ? 106.485 131.333 143.826 1.00 81.83 174 CYS R O 1
ATOM 642 N N . LYS A 1 156 ? 105.414 132.727 142.423 1.00 75.28 175 LYS R N 1
ATOM 643 C CA . LYS A 1 156 ? 104.483 131.726 141.930 1.00 75.28 175 LYS R CA 1
ATOM 644 C C . LYS A 1 156 ? 104.965 131.050 140.653 1.00 75.28 175 LYS R C 1
ATOM 645 O O . LYS A 1 156 ? 104.569 129.912 140.382 1.00 75.28 175 LYS R O 1
ATOM 651 N N . LEU A 1 157 ? 105.821 131.711 139.874 1.00 78.37 176 LEU R N 1
ATOM 652 C CA . LEU A 1 157 ? 106.244 131.204 138.572 1.00 78.37 176 LEU R CA 1
ATOM 653 C C . LEU A 1 157 ? 107.421 130.239 138.669 1.00 78.37 176 LEU R C 1
ATOM 654 O O . LEU A 1 157 ? 107.344 129.118 138.157 1.00 78.37 176 LEU R O 1
ATOM 659 N N . VAL A 1 158 ? 108.517 130.659 139.305 1.00 73.61 177 VAL R N 1
ATOM 660 C CA . VAL A 1 158 ? 109.746 129.858 139.265 1.00 73.61 177 VAL R CA 1
ATOM 661 C C . VAL A 1 158 ? 109.562 128.470 139.877 1.00 73.61 177 VAL R C 1
ATOM 662 O O . VAL A 1 158 ? 109.947 127.478 139.232 1.00 73.61 177 VAL R O 1
ATOM 666 N N . PRO A 1 159 ? 109.011 128.319 141.088 1.00 73.90 178 PRO R N 1
ATOM 667 C CA . PRO A 1 159 ? 108.806 126.956 141.610 1.00 73.90 178 PRO R CA 1
ATOM 668 C C . PRO A 1 159 ? 107.849 126.128 140.765 1.00 73.90 178 PRO R C 1
ATOM 669 O O . PRO A 1 159 ? 107.997 124.900 140.684 1.00 73.90 178 PRO R O 1
ATOM 673 N N . PHE A 1 160 ? 106.864 126.768 140.132 1.00 74.60 179 PHE R N 1
ATOM 674 C CA . PHE A 1 160 ? 106.045 126.055 139.157 1.00 74.60 179 PHE R CA 1
ATOM 675 C C . PHE A 1 160 ? 106.903 125.504 138.029 1.00 74.60 179 PHE R C 1
ATOM 676 O O . PHE A 1 160 ? 106.700 124.369 137.583 1.00 74.60 179 PHE R O 1
ATOM 684 N N . ILE A 1 161 ? 107.876 126.288 137.564 1.00 66.90 180 ILE R N 1
ATOM 685 C CA . ILE A 1 161 ? 108.760 125.818 136.506 1.00 66.90 180 ILE R CA 1
ATOM 686 C C . ILE A 1 161 ? 109.574 124.619 136.976 1.00 66.90 180 ILE R C 1
ATOM 687 O O . ILE A 1 161 ? 109.724 123.634 136.242 1.00 66.90 180 ILE R O 1
ATOM 692 N N . GLN A 1 162 ? 110.116 124.671 138.199 1.00 68.63 181 GLN R N 1
ATOM 693 C CA . GLN A 1 162 ? 110.929 123.539 138.646 1.00 68.63 181 GLN R CA 1
ATOM 694 C C . GLN A 1 162 ? 110.084 122.277 138.816 1.00 68.63 181 GLN R C 1
ATOM 695 O O . GLN A 1 162 ? 110.514 121.183 138.426 1.00 68.63 181 GLN R O 1
ATOM 701 N N . LYS A 1 163 ? 108.878 122.403 139.382 1.00 68.78 182 LYS R N 1
ATOM 702 C CA . LYS A 1 163 ? 108.013 121.233 139.522 1.00 68.78 182 LYS R CA 1
ATOM 703 C C . LYS A 1 163 ? 107.602 120.676 138.164 1.00 68.78 182 LYS R C 1
ATOM 704 O O . LYS A 1 163 ? 107.573 119.453 137.971 1.00 68.78 182 LYS R O 1
ATOM 710 N N . ALA A 1 164 ? 107.290 121.552 137.206 1.00 61.30 183 ALA R N 1
ATOM 711 C CA . ALA A 1 164 ? 106.944 121.092 135.867 1.00 61.30 183 ALA R CA 1
ATOM 712 C C . ALA A 1 164 ? 108.112 120.359 135.221 1.00 61.30 183 ALA R C 1
ATOM 713 O O . ALA A 1 164 ? 107.927 119.319 134.580 1.00 61.30 183 ALA R O 1
ATOM 715 N N . SER A 1 165 ? 109.327 120.888 135.379 1.00 57.40 184 SER R N 1
ATOM 716 C CA . SER A 1 165 ? 110.497 120.240 134.794 1.00 57.40 184 SER R CA 1
ATOM 717 C C . SER A 1 165 ? 110.747 118.872 135.416 1.00 57.40 184 SER R C 1
ATOM 718 O O . SER A 1 165 ? 111.051 117.905 134.704 1.00 57.40 184 SER R O 1
ATOM 721 N N . VAL A 1 166 ? 110.628 118.769 136.742 1.00 61.42 185 VAL R N 1
ATOM 722 C CA . VAL A 1 166 ? 110.846 117.483 137.402 1.00 61.42 185 VAL R CA 1
ATOM 723 C C . VAL A 1 166 ? 109.792 116.474 136.966 1.00 61.42 185 VAL R C 1
ATOM 724 O O . VAL A 1 166 ? 110.101 115.302 136.711 1.00 61.42 185 VAL R O 1
ATOM 728 N N . GLY A 1 167 ? 108.534 116.912 136.867 1.00 61.29 186 GLY R N 1
ATOM 729 C CA . GLY A 1 167 ? 107.493 116.024 136.378 1.00 61.29 186 GLY R CA 1
ATOM 730 C C . GLY A 1 167 ? 107.744 115.568 134.955 1.00 61.29 186 GLY R C 1
ATOM 731 O O . GLY A 1 167 ? 107.555 114.393 134.624 1.00 61.29 186 GLY R O 1
ATOM 732 N N . ILE A 1 168 ? 108.186 116.488 134.095 1.00 59.17 187 ILE R N 1
ATOM 733 C CA . ILE A 1 168 ? 108.502 116.132 132.716 1.00 59.17 187 ILE R CA 1
ATOM 734 C C . ILE A 1 168 ? 109.591 115.071 132.685 1.00 59.17 187 ILE R C 1
ATOM 735 O O . ILE A 1 168 ? 109.481 114.065 131.976 1.00 59.17 187 ILE R O 1
ATOM 740 N N . THR A 1 169 ? 110.646 115.265 133.479 1.00 56.73 188 THR R N 1
ATOM 741 C CA . THR A 1 169 ? 111.751 114.310 133.475 1.00 56.73 188 THR R CA 1
ATOM 742 C C . THR A 1 169 ? 111.310 112.935 133.970 1.00 56.73 188 THR R C 1
ATOM 743 O O . THR A 1 169 ? 111.614 111.914 133.335 1.00 56.73 188 THR R O 1
ATOM 747 N N . VAL A 1 170 ? 110.586 112.882 135.093 1.00 58.89 189 VAL R N 1
ATOM 748 C CA . VAL A 1 170 ? 110.200 111.588 135.657 1.00 58.89 189 VAL R CA 1
ATOM 749 C C . VAL A 1 170 ? 109.243 110.856 134.721 1.00 58.89 189 VAL R C 1
ATOM 750 O O . VAL A 1 170 ? 109.406 109.655 134.454 1.00 58.89 189 VAL R O 1
ATOM 754 N N . LEU A 1 171 ? 108.238 111.564 134.195 1.00 59.20 190 LEU R N 1
ATOM 755 C CA . LEU A 1 171 ? 107.306 110.923 133.277 1.00 59.20 190 LEU R CA 1
ATOM 756 C C . LEU A 1 171 ? 107.994 110.485 131.994 1.00 59.20 190 LEU R C 1
ATOM 757 O O . LEU A 1 171 ? 107.681 109.414 131.466 1.00 59.20 190 LEU R O 1
ATOM 762 N N . SER A 1 172 ? 108.927 111.287 131.474 1.00 58.62 191 SER R N 1
ATOM 763 C CA . SER A 1 172 ? 109.634 110.893 130.263 1.00 58.62 191 SER R CA 1
ATOM 764 C C . SER A 1 172 ? 110.442 109.625 130.486 1.00 58.62 191 SER R C 1
ATOM 765 O O . SER A 1 172 ? 110.397 108.706 129.662 1.00 58.62 191 SER R O 1
ATOM 768 N N . LEU A 1 173 ? 111.172 109.546 131.603 1.00 58.92 192 LEU R N 1
ATOM 769 C CA . LEU A 1 173 ? 111.953 108.342 131.874 1.00 58.92 192 LEU R CA 1
ATOM 770 C C . LEU A 1 173 ? 111.054 107.120 132.027 1.00 58.92 192 LEU R C 1
ATOM 771 O O . LEU A 1 173 ? 111.325 106.064 131.435 1.00 58.92 192 LEU R O 1
ATOM 776 N N . CYS A 1 174 ? 109.966 107.250 132.794 1.00 60.97 193 CYS R N 1
ATOM 777 C CA . CYS A 1 174 ? 109.060 106.122 132.991 1.00 60.97 193 CYS R CA 1
ATOM 778 C C . CYS A 1 174 ? 108.458 105.660 131.671 1.00 60.97 193 CYS R C 1
ATOM 779 O O . CYS A 1 174 ? 108.470 104.463 131.350 1.00 60.97 193 CYS R O 1
ATOM 782 N N . ALA A 1 175 ? 107.923 106.602 130.891 1.00 61.37 194 ALA R N 1
ATOM 783 C CA . ALA A 1 175 ? 107.266 106.250 129.642 1.00 61.37 194 ALA R CA 1
ATOM 784 C C . ALA A 1 175 ? 108.249 105.644 128.654 1.00 61.37 194 ALA R C 1
ATOM 785 O O . ALA A 1 175 ? 107.911 104.695 127.945 1.00 61.37 194 ALA R O 1
ATOM 787 N N . LEU A 1 176 ? 109.476 106.168 128.600 1.00 61.30 195 LEU R N 1
ATOM 788 C CA . LEU A 1 176 ? 110.456 105.638 127.659 1.00 61.30 195 LEU R CA 1
ATOM 789 C C . LEU A 1 176 ? 110.870 104.222 128.042 1.00 61.30 195 LEU R C 1
ATOM 790 O O . LEU A 1 176 ? 111.000 103.345 127.173 1.00 61.30 195 LEU R O 1
ATOM 795 N N . SER A 1 177 ? 111.074 103.975 129.340 1.00 64.78 196 SER R N 1
ATOM 796 C CA . SER A 1 177 ? 111.420 102.630 129.786 1.00 64.78 196 SER R CA 1
ATOM 797 C C . SER A 1 177 ? 110.299 101.644 129.478 1.00 64.78 196 SER R C 1
ATOM 798 O O . SER A 1 177 ? 110.550 100.541 128.978 1.00 64.78 196 SER R O 1
ATOM 801 N N . ILE A 1 178 ? 109.051 102.029 129.761 1.00 63.56 197 ILE R N 1
ATOM 802 C CA . ILE A 1 178 ? 107.918 101.159 129.448 1.00 63.56 197 ILE R CA 1
ATOM 803 C C . ILE A 1 178 ? 107.819 100.916 127.947 1.00 63.56 197 ILE R C 1
ATOM 804 O O . ILE A 1 178 ? 107.583 99.782 127.501 1.00 63.56 197 ILE R O 1
ATOM 809 N N . ASP A 1 179 ? 108.009 101.967 127.145 1.00 70.67 198 ASP R N 1
ATOM 810 C CA . ASP A 1 179 ? 107.945 101.848 125.698 1.00 70.67 198 ASP R CA 1
ATOM 811 C C . ASP A 1 179 ? 108.968 100.867 125.161 1.00 70.67 198 ASP R C 1
ATOM 812 O O . ASP A 1 179 ? 108.639 100.046 124.301 1.00 70.67 198 ASP R O 1
ATOM 817 N N . ARG A 1 180 ? 110.208 100.909 125.643 1.00 70.05 199 ARG R N 1
ATOM 818 C CA . ARG A 1 180 ? 111.160 99.965 125.071 1.00 70.05 199 ARG R CA 1
ATOM 819 C C . ARG A 1 180 ? 111.082 98.592 125.732 1.00 70.05 199 ARG R C 1
ATOM 820 O O . ARG A 1 180 ? 111.520 97.598 125.136 1.00 70.05 199 ARG R O 1
ATOM 828 N N . TYR A 1 181 ? 110.473 98.487 126.917 1.00 71.78 200 TYR R N 1
ATOM 829 C CA . TYR A 1 181 ? 110.092 97.155 127.373 1.00 71.78 200 TYR R CA 1
ATOM 830 C C . TYR A 1 181 ? 109.113 96.529 126.395 1.00 71.78 200 TYR R C 1
ATOM 831 O O . TYR A 1 181 ? 109.227 95.341 126.070 1.00 71.78 200 TYR R O 1
ATOM 840 N N . ARG A 1 182 ? 108.147 97.319 125.924 1.00 71.87 201 ARG R N 1
ATOM 841 C CA . ARG A 1 182 ? 107.282 96.877 124.834 1.00 71.87 201 ARG R CA 1
ATOM 842 C C . ARG A 1 182 ? 108.092 96.559 123.584 1.00 71.87 201 ARG R C 1
ATOM 843 O O . ARG A 1 182 ? 107.830 95.567 122.897 1.00 71.87 201 ARG R O 1
ATOM 851 N N . ALA A 1 183 ? 109.068 97.409 123.265 1.00 72.52 202 ALA R N 1
ATOM 852 C CA . ALA A 1 183 ? 109.792 97.276 122.005 1.00 72.52 202 ALA R CA 1
ATOM 853 C C . ALA A 1 183 ? 110.561 95.963 121.924 1.00 72.52 202 ALA R C 1
ATOM 854 O O . ALA A 1 183 ? 110.503 95.265 120.906 1.00 72.52 202 ALA R O 1
ATOM 856 N N . VAL A 1 184 ? 111.285 95.603 122.986 1.00 74.21 203 VAL R N 1
ATOM 857 C CA . VAL A 1 184 ? 112.100 94.392 122.913 1.00 74.21 203 VAL R CA 1
ATOM 858 C C . VAL A 1 184 ? 111.273 93.139 123.196 1.00 74.21 203 VAL R C 1
ATOM 859 O O . VAL A 1 184 ? 111.680 92.032 122.817 1.00 74.21 203 VAL R O 1
ATOM 863 N N . ALA A 1 185 ? 110.095 93.283 123.799 1.00 75.80 204 ALA R N 1
ATOM 864 C CA . ALA A 1 185 ? 109.262 92.132 124.127 1.00 75.80 204 ALA R CA 1
ATOM 865 C C . ALA A 1 185 ? 107.975 92.161 123.314 1.00 75.80 204 ALA R C 1
ATOM 866 O O . ALA A 1 185 ? 107.850 92.947 122.371 1.00 75.80 204 ALA R O 1
ATOM 868 N N . SER A 1 186 ? 107.032 91.283 123.640 1.00 78.86 205 SER R N 1
ATOM 869 C CA . SER A 1 186 ? 105.758 91.234 122.929 1.00 78.86 205 SER R CA 1
ATOM 870 C C . SER A 1 186 ? 104.974 92.531 123.103 1.00 78.86 205 SER R C 1
ATOM 871 O O . SER A 1 186 ? 104.589 93.172 122.125 1.00 78.86 205 SER R O 1
ATOM 874 N N . PRO A 1 196 ? 105.367 106.955 115.040 1.00 71.91 215 PRO R N 1
ATOM 875 C CA . PRO A 1 196 ? 104.099 106.415 115.540 1.00 71.91 215 PRO R CA 1
ATOM 876 C C . PRO A 1 196 ? 103.220 107.482 116.180 1.00 71.91 215 PRO R C 1
ATOM 877 O O . PRO A 1 196 ? 103.731 108.384 116.841 1.00 71.91 215 PRO R O 1
ATOM 881 N N . LYS A 1 197 ? 101.905 107.376 115.972 1.00 76.18 216 LYS R N 1
ATOM 882 C CA . LYS A 1 197 ? 100.979 108.325 116.582 1.00 76.18 216 LYS R CA 1
ATOM 883 C C . LYS A 1 197 ? 101.022 108.232 118.101 1.00 76.18 216 LYS R C 1
ATOM 884 O O . LYS A 1 197 ? 100.966 109.257 118.797 1.00 76.18 216 LYS R O 1
ATOM 890 N N . TRP A 1 198 ? 101.122 107.009 118.629 1.00 78.39 217 TRP R N 1
ATOM 891 C CA . TRP A 1 198 ? 101.138 106.816 120.074 1.00 78.39 217 TRP R CA 1
ATOM 892 C C . TRP A 1 198 ? 102.284 107.568 120.733 1.00 78.39 217 TRP R C 1
ATOM 893 O O . TRP A 1 198 ? 102.142 108.035 121.865 1.00 78.39 217 TRP R O 1
ATOM 904 N N . THR A 1 199 ? 103.416 107.718 120.040 1.00 72.71 218 THR R N 1
ATOM 905 C CA . THR A 1 199 ? 104.535 108.457 120.618 1.00 72.71 218 THR R CA 1
ATOM 906 C C . THR A 1 199 ? 104.201 109.935 120.803 1.00 72.71 218 THR R C 1
ATOM 907 O O . THR A 1 199 ? 104.477 110.505 121.868 1.00 72.71 218 THR R O 1
ATOM 911 N N . ALA A 1 200 ? 103.602 110.567 119.792 1.00 66.54 219 ALA R N 1
ATOM 912 C CA . ALA A 1 200 ? 103.208 111.966 119.927 1.00 66.54 219 ALA R CA 1
ATOM 913 C C . ALA A 1 200 ? 102.122 112.136 120.982 1.00 66.54 219 ALA R C 1
ATOM 914 O O . ALA A 1 200 ? 102.156 113.092 121.773 1.00 66.54 219 ALA R O 1
ATOM 916 N N . VAL A 1 201 ? 101.146 111.225 121.006 1.00 65.04 220 VAL R N 1
ATOM 917 C CA . VAL A 1 201 ? 100.103 111.301 122.024 1.00 65.04 220 VAL R CA 1
ATOM 918 C C . VAL A 1 201 ? 100.704 111.148 123.414 1.00 65.04 220 VAL R C 1
ATOM 919 O O . VAL A 1 201 ? 100.280 111.813 124.365 1.00 65.04 220 VAL R O 1
ATOM 923 N N . GLU A 1 202 ? 101.707 110.281 123.553 1.00 67.86 221 GLU R N 1
ATOM 924 C CA . GLU A 1 202 ? 102.371 110.103 124.838 1.00 67.86 221 GLU R CA 1
ATOM 925 C C . GLU A 1 202 ? 103.135 111.354 125.250 1.00 67.86 221 GLU R C 1
ATOM 926 O O . GLU A 1 202 ? 103.143 111.718 126.428 1.00 67.86 221 GLU R O 1
ATOM 932 N N . ILE A 1 203 ? 103.798 112.017 124.298 1.00 59.57 222 ILE R N 1
ATOM 933 C CA . ILE A 1 203 ? 104.484 113.270 124.615 1.00 59.57 222 ILE R CA 1
ATOM 934 C C . ILE A 1 203 ? 103.489 114.309 125.119 1.00 59.57 222 ILE R C 1
ATOM 935 O O . ILE A 1 203 ? 103.713 114.971 126.148 1.00 59.57 222 ILE R O 1
ATOM 940 N N . VAL A 1 204 ? 102.368 114.457 124.409 1.00 61.55 223 VAL R N 1
ATOM 941 C CA . VAL A 1 204 ? 101.352 115.422 124.818 1.00 61.55 223 VAL R CA 1
ATOM 942 C C . VAL A 1 204 ? 100.807 115.073 126.198 1.00 61.55 223 VAL R C 1
ATOM 943 O O . VAL A 1 204 ? 100.638 115.950 127.055 1.00 61.55 223 VAL R O 1
ATOM 947 N N . LEU A 1 205 ? 100.529 113.788 126.435 1.00 64.93 224 LEU R N 1
ATOM 948 C CA . LEU A 1 205 ? 100.002 113.362 127.727 1.00 64.93 224 LEU R CA 1
ATOM 949 C C . LEU A 1 205 ? 101.001 113.622 128.846 1.00 64.93 224 LEU R C 1
ATOM 950 O O . LEU A 1 205 ? 100.619 114.062 129.936 1.00 64.93 224 LEU R O 1
ATOM 955 N N . ILE A 1 206 ? 102.283 113.351 128.597 1.00 62.57 225 ILE R N 1
ATOM 956 C CA . ILE A 1 206 ? 103.315 113.603 129.598 1.00 62.57 225 ILE R CA 1
ATOM 957 C C . ILE A 1 206 ? 103.327 115.075 129.982 1.00 62.57 225 ILE R C 1
ATOM 958 O O . ILE A 1 206 ? 103.316 115.426 131.170 1.00 62.57 225 ILE R O 1
ATOM 963 N N . TRP A 1 207 ? 103.335 115.960 128.982 1.00 53.47 226 TRP R N 1
ATOM 964 C CA . TRP A 1 207 ? 103.384 117.385 129.297 1.00 53.47 226 TRP R CA 1
ATOM 965 C C . TRP A 1 207 ? 102.124 117.845 130.023 1.00 53.47 226 TRP R C 1
ATOM 966 O O . TRP A 1 207 ? 102.207 118.613 130.993 1.00 53.47 226 TRP R O 1
ATOM 977 N N . VAL A 1 208 ? 100.953 117.381 129.583 1.00 59.68 227 VAL R N 1
ATOM 978 C CA . VAL A 1 208 ? 99.709 117.804 130.220 1.00 59.68 227 VAL R CA 1
ATOM 979 C C . VAL A 1 208 ? 99.658 117.337 131.669 1.00 59.68 227 VAL R C 1
ATOM 980 O O . VAL A 1 208 ? 99.285 118.103 132.567 1.00 59.68 227 VAL R O 1
ATOM 984 N N . VAL A 1 209 ? 100.032 116.079 131.925 1.00 64.05 228 VAL R N 1
ATOM 985 C CA . VAL A 1 209 ? 100.010 115.567 133.291 1.00 64.05 228 VAL R CA 1
ATOM 986 C C . VAL A 1 209 ? 101.020 116.298 134.163 1.00 64.05 228 VAL R C 1
ATOM 987 O O . VAL A 1 209 ? 100.720 116.636 135.317 1.00 64.05 228 VAL R O 1
ATOM 991 N N . SER A 1 210 ? 102.220 116.567 133.642 1.00 63.49 229 SER R N 1
ATOM 992 C CA . SER A 1 210 ? 103.210 117.295 134.428 1.00 63.49 229 SER R CA 1
ATOM 993 C C . SER A 1 210 ? 102.693 118.676 134.809 1.00 63.49 229 SER R C 1
ATOM 994 O O . SER A 1 210 ? 102.791 119.093 135.971 1.00 63.49 229 SER R O 1
ATOM 997 N N . VAL A 1 211 ? 102.108 119.391 133.845 1.00 66.29 230 VAL R N 1
ATOM 998 C CA . VAL A 1 211 ? 101.607 120.729 134.136 1.00 66.29 230 VAL R CA 1
ATOM 999 C C . VAL A 1 211 ? 100.456 120.683 135.137 1.00 66.29 230 VAL R C 1
ATOM 1000 O O . VAL A 1 211 ? 100.417 121.483 136.082 1.00 66.29 230 VAL R O 1
ATOM 1004 N N . VAL A 1 212 ? 99.505 119.761 134.960 1.00 66.97 231 VAL R N 1
ATOM 1005 C CA . VAL A 1 212 ? 98.347 119.739 135.848 1.00 66.97 231 VAL R CA 1
ATOM 1006 C C . VAL A 1 212 ? 98.762 119.343 137.260 1.00 66.97 231 VAL R C 1
ATOM 1007 O O . VAL A 1 212 ? 98.201 119.837 138.245 1.00 66.97 231 VAL R O 1
ATOM 1011 N N . LEU A 1 213 ? 99.748 118.454 137.389 1.00 69.84 232 LEU R N 1
ATOM 1012 C CA . LEU A 1 213 ? 100.243 118.095 138.710 1.00 69.84 232 LEU R CA 1
ATOM 1013 C C . LEU A 1 213 ? 101.077 119.196 139.349 1.00 69.84 232 LEU R C 1
ATOM 1014 O O . LEU A 1 213 ? 101.127 119.272 140.581 1.00 69.84 232 LEU R O 1
ATOM 1019 N N . ALA A 1 214 ? 101.729 120.045 138.556 1.00 72.20 233 ALA R N 1
ATOM 1020 C CA . ALA A 1 214 ? 102.461 121.174 139.115 1.00 72.20 233 ALA R CA 1
ATOM 1021 C C . ALA A 1 214 ? 101.574 122.378 139.411 1.00 72.20 233 ALA R C 1
ATOM 1022 O O . ALA A 1 214 ? 102.014 123.288 140.122 1.00 72.20 233 ALA R O 1
ATOM 1024 N N . VAL A 1 215 ? 100.350 122.410 138.873 1.00 75.62 234 VAL R N 1
ATOM 1025 C CA . VAL A 1 215 ? 99.444 123.533 139.147 1.00 75.62 234 VAL R CA 1
ATOM 1026 C C . VAL A 1 215 ? 99.200 123.757 140.638 1.00 75.62 234 VAL R C 1
ATOM 1027 O O . VAL A 1 215 ? 99.269 124.917 141.083 1.00 75.62 234 VAL R O 1
ATOM 1031 N N . PRO A 1 216 ? 98.890 122.733 141.452 1.00 79.29 235 PRO R N 1
ATOM 1032 C CA . PRO A 1 216 ? 98.640 123.000 142.881 1.00 79.29 235 PRO R CA 1
ATOM 1033 C C . PRO A 1 216 ? 99.797 123.695 143.577 1.00 79.29 235 PRO R C 1
ATOM 1034 O O . PRO A 1 216 ? 99.581 124.583 144.414 1.00 79.29 235 PRO R O 1
ATOM 1038 N N . GLU A 1 217 ? 101.028 123.322 143.229 1.00 78.24 236 GLU R N 1
ATOM 1039 C CA . GLU A 1 217 ? 102.195 123.969 143.814 1.00 78.24 236 GLU R CA 1
ATOM 1040 C C . GLU A 1 217 ? 102.228 125.456 143.484 1.00 78.24 236 GLU R C 1
ATOM 1041 O O . GLU A 1 217 ? 102.494 126.287 144.360 1.00 78.24 236 GLU R O 1
ATOM 1047 N N . ALA A 1 218 ? 101.966 125.812 142.224 1.00 76.68 237 ALA R N 1
ATOM 1048 C CA . ALA A 1 218 ? 101.968 127.222 141.849 1.00 76.68 237 ALA R CA 1
ATOM 1049 C C . ALA A 1 218 ? 100.876 127.985 142.579 1.00 76.68 237 ALA R C 1
ATOM 1050 O O . ALA A 1 218 ? 101.128 129.056 143.141 1.00 76.68 237 ALA R O 1
ATOM 1052 N N . ILE A 1 219 ? 99.658 127.438 142.607 1.00 78.34 238 ILE R N 1
ATOM 1053 C CA . ILE A 1 219 ? 98.562 128.129 143.285 1.00 78.34 238 ILE R CA 1
ATOM 1054 C C . ILE A 1 219 ? 98.651 127.979 144.798 1.00 78.34 238 ILE R C 1
ATOM 1055 O O . ILE A 1 219 ? 97.745 128.420 145.516 1.00 78.34 238 ILE R O 1
ATOM 1060 N N . GLY A 1 220 ? 99.727 127.376 145.306 1.00 81.41 239 GLY R N 1
ATOM 1061 C CA . GLY A 1 220 ? 99.936 127.257 146.737 1.00 81.41 239 GLY R CA 1
ATOM 1062 C C . GLY A 1 220 ? 100.669 128.391 147.438 1.00 81.41 239 GLY R C 1
ATOM 1063 O O . GLY A 1 220 ? 100.229 128.827 148.505 1.00 81.41 239 GLY R O 1
ATOM 1064 N N . PHE A 1 221 ? 101.775 128.881 146.872 1.00 81.19 240 PHE R N 1
ATOM 1065 C CA . PHE A 1 221 ? 102.623 129.822 147.600 1.00 81.19 240 PHE R CA 1
ATOM 1066 C C . PHE A 1 221 ? 101.952 131.169 147.832 1.00 81.19 240 PHE R C 1
ATOM 1067 O O . PHE A 1 221 ? 100.892 131.475 147.280 1.00 81.19 240 PHE R O 1
ATOM 1075 N N . ASP A 1 222 ? 102.602 131.975 148.671 1.00 87.86 241 ASP R N 1
ATOM 1076 C CA . ASP A 1 222 ? 102.171 133.330 148.982 1.00 87.86 241 ASP R CA 1
ATOM 1077 C C . ASP A 1 222 ? 103.351 134.080 149.598 1.00 87.86 241 ASP R C 1
ATOM 1078 O O . ASP A 1 222 ? 104.386 133.492 149.937 1.00 87.86 241 ASP R O 1
ATOM 1083 N N . ILE A 1 223 ? 103.175 135.393 149.743 1.00 88.67 242 ILE R N 1
ATOM 1084 C CA . ILE A 1 223 ? 104.157 136.296 150.332 1.00 88.67 242 ILE R CA 1
ATOM 1085 C C . ILE A 1 223 ? 103.610 136.779 151.667 1.00 88.67 242 ILE R C 1
ATOM 1086 O O . ILE A 1 223 ? 102.496 137.314 151.723 1.00 88.67 242 ILE R O 1
ATOM 1091 N N . ILE A 1 224 ? 104.383 136.598 152.739 1.00 94.15 243 ILE R N 1
ATOM 1092 C CA . ILE A 1 224 ? 103.968 137.082 154.054 1.00 94.15 243 ILE R CA 1
ATOM 1093 C C . ILE A 1 224 ? 105.149 137.719 154.775 1.00 94.15 243 ILE R C 1
ATOM 1094 O O . ILE A 1 224 ? 106.293 137.277 154.648 1.00 94.15 243 ILE R O 1
ATOM 1099 N N . THR A 1 225 ? 104.858 138.774 155.535 1.00 101.12 244 THR R N 1
ATOM 1100 C CA . THR A 1 225 ? 105.850 139.491 156.333 1.00 101.12 244 THR R CA 1
ATOM 1101 C C . THR A 1 225 ? 105.424 139.423 157.794 1.00 101.12 244 THR R C 1
ATOM 1102 O O . THR A 1 225 ? 104.497 140.130 158.204 1.00 101.12 244 THR R O 1
ATOM 1106 N N . MET A 1 226 ? 106.089 138.579 158.583 1.00 114.43 245 MET R N 1
ATOM 1107 C CA . MET A 1 226 ? 105.706 138.468 159.986 1.00 114.43 245 MET R CA 1
ATOM 1108 C C . MET A 1 226 ? 106.638 139.251 160.911 1.00 114.43 245 MET R C 1
ATOM 1109 O O . MET A 1 226 ? 106.186 140.192 161.573 1.00 114.43 245 MET R O 1
ATOM 1114 N N . ASP A 1 227 ? 107.926 138.908 160.946 1.00 123.16 246 ASP R N 1
ATOM 1115 C CA . ASP A 1 227 ? 108.921 139.589 161.771 1.00 123.16 246 ASP R CA 1
ATOM 1116 C C . ASP A 1 227 ? 110.266 138.900 161.570 1.00 123.16 246 ASP R C 1
ATOM 1117 O O . ASP A 1 227 ? 110.348 137.794 161.028 1.00 123.16 246 ASP R O 1
ATOM 1122 N N . TYR A 1 228 ? 111.325 139.577 162.019 1.00 126.42 247 TYR R N 1
ATOM 1123 C CA . TYR A 1 228 ? 112.628 138.948 162.206 1.00 126.42 247 TYR R CA 1
ATOM 1124 C C . TYR A 1 228 ? 113.244 139.433 163.514 1.00 126.42 247 TYR R C 1
ATOM 1125 O O . TYR A 1 228 ? 114.422 139.801 163.566 1.00 126.42 247 TYR R O 1
ATOM 1134 N N . LYS A 1 229 ? 112.439 139.453 164.579 1.00 126.98 248 LYS R N 1
ATOM 1135 C CA . LYS A 1 229 ? 112.852 139.967 165.887 1.00 126.98 248 LYS R CA 1
ATOM 1136 C C . LYS A 1 229 ? 113.274 141.433 165.800 1.00 126.98 248 LYS R C 1
ATOM 1137 O O . LYS A 1 229 ? 114.281 141.844 166.380 1.00 126.98 248 LYS R O 1
ATOM 1139 N N . GLY A 1 230 ? 112.496 142.229 165.069 1.00 127.31 249 GLY R N 1
ATOM 1140 C CA . GLY A 1 230 ? 112.743 143.655 164.990 1.00 127.31 249 GLY R CA 1
ATOM 1141 C C . GLY A 1 230 ? 112.702 144.233 163.589 1.00 127.31 249 GLY R C 1
ATOM 1142 O O . GLY A 1 230 ? 112.272 145.374 163.400 1.00 127.31 249 GLY R O 1
ATOM 1143 N N . SER A 1 231 ? 113.144 143.462 162.600 1.00 124.51 250 SER R N 1
ATOM 1144 C CA . SER A 1 231 ? 113.224 143.917 161.213 1.00 124.51 250 SER R CA 1
ATOM 1145 C C . SER A 1 231 ? 112.268 143.073 160.372 1.00 124.51 250 SER R C 1
ATOM 1146 O O . SER A 1 231 ? 112.568 141.932 160.023 1.00 124.51 250 SER R O 1
ATOM 1149 N N . TYR A 1 232 ? 111.115 143.650 160.040 1.00 117.81 251 TYR R N 1
ATOM 1150 C CA . TYR A 1 232 ? 110.127 142.948 159.230 1.00 117.81 251 TYR R CA 1
ATOM 1151 C C . TYR A 1 232 ? 110.682 142.641 157.844 1.00 117.81 251 TYR R C 1
ATOM 1152 O O . TYR A 1 232 ? 111.356 143.474 157.231 1.00 117.81 251 TYR R O 1
ATOM 1161 N N . LEU A 1 233 ? 110.401 141.433 157.356 1.00 102.92 252 LEU R N 1
ATOM 1162 C CA . LEU A 1 233 ? 110.858 140.997 156.045 1.00 102.92 252 LEU R CA 1
ATOM 1163 C C . LEU A 1 233 ? 109.819 140.077 155.422 1.00 102.92 252 LEU R C 1
ATOM 1164 O O . LEU A 1 233 ? 109.137 139.321 156.118 1.00 102.92 252 LEU R O 1
ATOM 1169 N N . ARG A 1 234 ? 109.711 140.147 154.097 1.00 92.62 253 ARG R N 1
ATOM 1170 C CA . ARG A 1 234 ? 108.756 139.340 153.351 1.00 92.62 253 ARG R CA 1
ATOM 1171 C C . ARG A 1 234 ? 109.381 138.015 152.944 1.00 92.62 253 ARG R C 1
ATOM 1172 O O . ARG A 1 234 ? 110.579 137.940 152.653 1.00 92.62 253 ARG R O 1
ATOM 1180 N N . ILE A 1 235 ? 108.563 136.966 152.930 1.00 88.51 254 ILE R N 1
ATOM 1181 C CA . ILE A 1 235 ? 109.015 135.617 152.628 1.00 88.51 254 ILE R CA 1
ATOM 1182 C C . ILE A 1 235 ? 108.012 134.956 151.691 1.00 88.51 254 ILE R C 1
ATOM 1183 O O . ILE A 1 235 ? 106.794 135.072 151.882 1.00 88.51 254 ILE R O 1
ATOM 1188 N N . CYS A 1 236 ? 108.541 134.288 150.662 1.00 87.74 255 CYS R N 1
ATOM 1189 C CA . CYS A 1 236 ? 107.775 133.459 149.734 1.00 87.74 255 CYS R CA 1
ATOM 1190 C C . CYS A 1 236 ? 107.737 132.030 150.260 1.00 87.74 255 CYS R C 1
ATOM 1191 O O . CYS A 1 236 ? 108.781 131.377 150.365 1.00 87.74 255 CYS R O 1
ATOM 1194 N N . LEU A 1 237 ? 106.542 131.534 150.581 1.00 85.75 256 LEU R N 1
ATOM 1195 C CA . LEU A 1 237 ? 106.433 130.173 151.094 1.00 85.75 256 LEU R CA 1
ATOM 1196 C C . LEU A 1 237 ? 104.981 129.724 151.068 1.00 85.75 256 LEU R C 1
ATOM 1197 O O . LEU A 1 237 ? 104.087 130.460 150.644 1.00 85.75 256 LEU R O 1
ATOM 1202 N N . LEU A 1 238 ? 104.758 128.493 151.527 1.00 87.19 257 LEU R N 1
ATOM 1203 C CA . LEU A 1 238 ? 103.405 128.030 151.798 1.00 87.19 257 LEU R CA 1
ATOM 1204 C C . LEU A 1 238 ? 102.783 128.926 152.857 1.00 87.19 257 LEU R C 1
ATOM 1205 O O . LEU A 1 238 ? 103.392 129.166 153.905 1.00 87.19 257 LEU R O 1
ATOM 1210 N N . HIS A 1 239 ? 101.579 129.414 152.600 1.00 96.54 258 HIS R N 1
ATOM 1211 C CA . HIS A 1 239 ? 100.861 130.117 153.649 1.00 96.54 258 HIS R CA 1
ATOM 1212 C C . HIS A 1 239 ? 100.555 129.140 154.781 1.00 96.54 258 HIS R C 1
ATOM 1213 O O . HIS A 1 239 ? 100.079 128.027 154.527 1.00 96.54 258 HIS R O 1
ATOM 1220 N N . PRO A 1 240 ? 100.839 129.507 156.034 1.00 96.67 259 PRO R N 1
ATOM 1221 C CA . PRO A 1 240 ? 100.623 128.552 157.135 1.00 96.67 259 PRO R CA 1
ATOM 1222 C C . PRO A 1 240 ? 99.190 128.065 157.228 1.00 96.67 259 PRO R C 1
ATOM 1223 O O . PRO A 1 240 ? 98.951 126.923 157.639 1.00 96.67 259 PRO R O 1
ATOM 1227 N N . VAL A 1 241 ? 98.228 128.901 156.853 1.00 98.99 260 VAL R N 1
ATOM 1228 C CA . VAL A 1 241 ? 96.823 128.521 156.797 1.00 98.99 260 VAL R CA 1
ATOM 1229 C C . VAL A 1 241 ? 96.355 128.609 155.352 1.00 98.99 260 VAL R C 1
ATOM 1230 O O . VAL A 1 241 ? 96.651 129.581 154.647 1.00 98.99 260 VAL R O 1
ATOM 1234 N N . GLN A 1 242 ? 95.645 127.577 154.904 1.00 96.91 261 GLN R N 1
ATOM 1235 C CA . GLN A 1 242 ? 95.101 127.520 153.557 1.00 96.91 261 GLN R CA 1
ATOM 1236 C C . GLN A 1 242 ? 93.581 127.564 153.622 1.00 96.91 261 GLN R C 1
ATOM 1237 O O . GLN A 1 242 ? 92.964 126.992 154.525 1.00 96.91 261 GLN R O 1
ATOM 1243 N N . LYS A 1 243 ? 92.982 128.256 152.650 1.00 101.73 262 LYS R N 1
ATOM 1244 C CA . LYS A 1 243 ? 91.535 128.450 152.661 1.00 101.73 262 LYS R CA 1
ATOM 1245 C C . LYS A 1 243 ? 90.791 127.141 152.421 1.00 101.73 262 LYS R C 1
ATOM 1246 O O . LYS A 1 243 ? 89.823 126.834 153.127 1.00 101.73 262 LYS R O 1
ATOM 1252 N N . THR A 1 244 ? 91.223 126.361 151.438 1.00 98.91 263 THR R N 1
ATOM 1253 C CA . THR A 1 244 ? 90.529 125.136 151.073 1.00 98.91 263 THR R CA 1
ATOM 1254 C C . THR A 1 244 ? 91.081 123.944 151.849 1.00 98.91 263 THR R C 1
ATOM 1255 O O . THR A 1 244 ? 92.249 123.911 152.243 1.00 98.91 263 THR R O 1
ATOM 1259 N N . ALA A 1 245 ? 90.211 122.954 152.066 1.00 97.30 264 ALA R N 1
ATOM 1260 C CA . ALA A 1 245 ? 90.635 121.728 152.734 1.00 97.30 264 ALA R CA 1
ATOM 1261 C C . ALA A 1 245 ? 91.620 120.946 151.876 1.00 97.30 264 ALA R C 1
ATOM 1262 O O . ALA A 1 245 ? 92.533 120.296 152.401 1.00 97.30 264 ALA R O 1
ATOM 1264 N N . PHE A 1 246 ? 91.447 120.995 150.553 1.00 100.23 265 PHE R N 1
ATOM 1265 C CA . PHE A 1 246 ? 92.374 120.312 149.658 1.00 100.23 265 PHE R CA 1
ATOM 1266 C C . PHE A 1 246 ? 93.786 120.857 149.813 1.00 100.23 265 PHE R C 1
ATOM 1267 O O . PHE A 1 246 ? 94.754 120.091 149.852 1.00 100.23 265 PHE R O 1
ATOM 1275 N N . MET A 1 247 ? 93.925 122.179 149.916 1.00 93.24 266 MET R N 1
ATOM 1276 C CA . MET A 1 247 ? 95.255 122.750 150.085 1.00 93.24 266 MET R CA 1
ATOM 1277 C C . MET A 1 247 ? 95.806 122.508 151.483 1.00 93.24 266 MET R C 1
ATOM 1278 O O . MET A 1 247 ? 97.025 122.412 151.652 1.00 93.24 266 MET R O 1
ATOM 1283 N N . GLN A 1 248 ? 94.940 122.401 152.491 1.00 96.97 267 GLN R N 1
ATOM 1284 C CA . GLN A 1 248 ? 95.421 121.996 153.808 1.00 96.97 267 GLN R CA 1
ATOM 1285 C C . GLN A 1 248 ? 95.990 120.583 153.764 1.00 96.97 267 GLN R C 1
ATOM 1286 O O . GLN A 1 248 ? 97.056 120.316 154.332 1.00 96.97 267 GLN R O 1
ATOM 1292 N N . PHE A 1 249 ? 95.299 119.671 153.073 1.00 94.29 268 PHE R N 1
ATOM 1293 C CA . PHE A 1 249 ? 95.822 118.320 152.895 1.00 94.29 268 PHE R CA 1
ATOM 1294 C C . PHE A 1 249 ? 97.123 118.333 152.102 1.00 94.29 268 PHE R C 1
ATOM 1295 O O . PHE A 1 249 ? 98.054 117.580 152.407 1.00 94.29 268 PHE R O 1
ATOM 1303 N N . TYR A 1 250 ? 97.199 119.179 151.071 1.00 87.96 269 TYR R N 1
ATOM 1304 C CA . TYR A 1 250 ? 98.424 119.300 150.288 1.00 87.96 269 TYR R CA 1
ATOM 1305 C C . TYR A 1 250 ? 99.590 119.752 151.157 1.00 87.96 269 TYR R C 1
ATOM 1306 O O . TYR A 1 250 ? 100.668 119.148 151.123 1.00 87.96 269 TYR R O 1
ATOM 1315 N N . ALA A 1 251 ? 99.391 120.809 151.945 1.00 88.10 270 ALA R N 1
ATOM 1316 C CA . ALA A 1 251 ? 100.457 121.311 152.803 1.00 88.10 270 ALA R CA 1
ATOM 1317 C C . ALA A 1 251 ? 100.825 120.309 153.888 1.00 88.10 270 ALA R C 1
ATOM 1318 O O . ALA A 1 251 ? 101.982 120.266 154.320 1.00 88.10 270 ALA R O 1
ATOM 1320 N N . THR A 1 252 ? 99.862 119.502 154.340 1.00 90.82 271 THR R N 1
ATOM 1321 C CA . THR A 1 252 ? 100.136 118.547 155.408 1.00 90.82 271 THR R CA 1
ATOM 1322 C C . THR A 1 252 ? 101.133 117.477 154.976 1.00 90.82 271 THR R C 1
ATOM 1323 O O . THR A 1 252 ? 102.092 117.192 155.702 1.00 90.82 271 THR R O 1
ATOM 1327 N N . ALA A 1 253 ? 100.931 116.878 153.802 1.00 85.56 272 ALA R N 1
ATOM 1328 C CA . ALA A 1 253 ? 101.751 115.765 153.338 1.00 85.56 272 ALA R CA 1
ATOM 1329 C C . ALA A 1 253 ? 102.371 116.029 151.969 1.00 85.56 272 ALA R C 1
ATOM 1330 O O . ALA A 1 253 ? 102.400 115.140 151.114 1.00 85.56 272 ALA R O 1
ATOM 1332 N N . LYS A 1 254 ? 102.869 117.245 151.744 1.00 82.07 273 LYS R N 1
ATOM 1333 C CA . LYS A 1 254 ? 103.500 117.554 150.466 1.00 82.07 273 LYS R CA 1
ATOM 1334 C C . LYS A 1 254 ? 104.801 116.780 150.289 1.00 82.07 273 LYS R C 1
ATOM 1335 O O . LYS A 1 254 ? 105.130 116.350 149.175 1.00 82.07 273 LYS R O 1
ATOM 1341 N N . ASP A 1 255 ? 105.551 116.593 151.376 1.00 78.19 274 ASP R N 1
ATOM 1342 C CA . ASP A 1 255 ? 106.864 115.968 151.275 1.00 78.19 274 ASP R CA 1
ATOM 1343 C C . ASP A 1 255 ? 106.762 114.534 150.776 1.00 78.19 274 ASP R C 1
ATOM 1344 O O . ASP A 1 255 ? 107.545 114.114 149.917 1.00 78.19 274 ASP R O 1
ATOM 1349 N N . TRP A 1 256 ? 105.805 113.764 151.293 1.00 80.17 275 TRP R N 1
ATOM 1350 C CA . TRP A 1 256 ? 105.674 112.382 150.851 1.00 80.17 275 TRP R CA 1
ATOM 1351 C C . TRP A 1 256 ? 105.069 112.282 149.457 1.00 80.17 275 TRP R C 1
ATOM 1352 O O . TRP A 1 256 ? 105.352 111.320 148.735 1.00 80.17 275 TRP R O 1
ATOM 1363 N N . TRP A 1 257 ? 104.249 113.257 149.057 1.00 78.32 276 TRP R N 1
ATOM 1364 C CA . TRP A 1 257 ? 103.797 113.305 147.671 1.00 78.32 276 TRP R CA 1
ATOM 1365 C C . TRP A 1 257 ? 104.967 113.535 146.724 1.00 78.32 276 TRP R C 1
ATOM 1366 O O . TRP A 1 257 ? 105.045 112.913 145.658 1.00 78.32 276 TRP R O 1
ATOM 1377 N N . LEU A 1 258 ? 105.886 114.426 147.095 1.00 73.58 277 LEU R N 1
ATOM 1378 C CA . LEU A 1 258 ? 107.077 114.651 146.287 1.00 73.58 277 LEU R CA 1
ATOM 1379 C C . LEU A 1 258 ? 108.058 113.490 146.353 1.00 73.58 277 LEU R C 1
ATOM 1380 O O . LEU A 1 258 ? 108.821 113.285 145.404 1.00 73.58 277 LEU R O 1
ATOM 1385 N N . PHE A 1 259 ? 108.065 112.739 147.453 1.00 75.05 278 PHE R N 1
ATOM 1386 C CA . PHE A 1 259 ? 108.957 111.591 147.576 1.00 75.05 278 PHE R CA 1
ATOM 1387 C C . PHE A 1 259 ? 108.441 110.387 146.795 1.00 75.05 278 PHE R C 1
ATOM 1388 O O . PHE A 1 259 ? 109.236 109.614 146.248 1.00 75.05 278 PHE R O 1
ATOM 1396 N N . SER A 1 260 ? 107.121 110.214 146.729 1.00 72.56 279 SER R N 1
ATOM 1397 C CA . SER A 1 260 ? 106.552 109.023 146.107 1.00 72.56 279 SER R CA 1
ATOM 1398 C C . SER A 1 260 ? 106.466 109.163 144.591 1.00 72.56 279 SER R C 1
ATOM 1399 O O . SER A 1 260 ? 107.066 108.378 143.849 1.00 72.56 279 SER R O 1
ATOM 1402 N N . PHE A 1 261 ? 105.717 110.159 144.112 1.00 69.92 280 PHE R N 1
ATOM 1403 C CA . PHE A 1 261 ? 105.473 110.273 142.677 1.00 69.92 280 PHE R CA 1
ATOM 1404 C C . PHE A 1 261 ? 106.740 110.641 141.917 1.00 69.92 280 PHE R C 1
ATOM 1405 O O . PHE A 1 261 ? 106.951 110.177 140.791 1.00 69.92 280 PHE R O 1
ATOM 1413 N N . TYR A 1 262 ? 107.594 111.470 142.511 1.00 68.03 281 TYR R N 1
ATOM 1414 C CA . TYR A 1 262 ? 108.755 111.986 141.803 1.00 68.03 281 TYR R CA 1
ATOM 1415 C C . TYR A 1 262 ? 110.021 111.170 142.024 1.00 68.03 281 TYR R C 1
ATOM 1416 O O . TYR A 1 262 ? 110.964 111.303 141.237 1.00 68.03 281 TYR R O 1
ATOM 1425 N N . PHE A 1 263 ? 110.080 110.338 143.061 1.00 68.12 282 PHE R N 1
ATOM 1426 C CA . PHE A 1 263 ? 111.285 109.552 143.300 1.00 68.12 282 PHE R CA 1
ATOM 1427 C C . PHE A 1 263 ? 111.018 108.067 143.488 1.00 68.12 282 PHE R C 1
ATOM 1428 O O . PHE A 1 263 ? 111.819 107.244 143.039 1.00 68.12 282 PHE R O 1
ATOM 1436 N N . CYS A 1 264 ? 109.916 107.695 144.142 1.00 68.78 283 CYS R N 1
ATOM 1437 C CA . CYS A 1 264 ? 109.626 106.278 144.343 1.00 68.78 283 CYS R CA 1
ATOM 1438 C C . CYS A 1 264 ? 109.033 105.654 143.086 1.00 68.78 283 CYS R C 1
ATOM 1439 O O . CYS A 1 264 ? 109.437 104.560 142.674 1.00 68.78 283 CYS R O 1
ATOM 1442 N N . LEU A 1 265 ? 108.066 106.332 142.470 1.00 65.55 284 LEU R N 1
ATOM 1443 C CA . LEU A 1 265 ? 107.445 105.811 141.253 1.00 65.55 284 LEU R CA 1
ATOM 1444 C C . LEU A 1 265 ? 108.434 105.618 140.109 1.00 65.55 284 LEU R C 1
ATOM 1445 O O . LEU A 1 265 ? 108.398 104.549 139.473 1.00 65.55 284 LEU R O 1
ATOM 1450 N N . PRO A 1 266 ? 109.316 106.574 139.778 1.00 63.85 285 PRO R N 1
ATOM 1451 C CA . PRO A 1 266 ? 110.253 106.322 138.665 1.00 63.85 285 PRO R CA 1
ATOM 1452 C C . PRO A 1 266 ? 111.138 105.113 138.888 1.00 63.85 285 PRO R C 1
ATOM 1453 O O . PRO A 1 266 ? 111.230 104.240 138.013 1.00 63.85 285 PRO R O 1
ATOM 1457 N N . LEU A 1 267 ? 111.808 105.048 140.041 1.00 64.19 286 LEU R N 1
ATOM 1458 C CA . LEU A 1 267 ? 112.702 103.930 140.316 1.00 64.19 286 LEU R CA 1
ATOM 1459 C C . LEU A 1 267 ? 111.938 102.614 140.356 1.00 64.19 286 LEU R C 1
ATOM 1460 O O . LEU A 1 267 ? 112.401 101.606 139.811 1.00 64.19 286 LEU R O 1
ATOM 1465 N N . ALA A 1 268 ? 110.758 102.607 140.978 1.00 65.24 287 ALA R N 1
ATOM 1466 C CA . ALA A 1 268 ? 109.968 101.384 141.059 1.00 65.24 287 ALA R CA 1
ATOM 1467 C C . ALA A 1 268 ? 109.576 100.891 139.672 1.00 65.24 287 ALA R C 1
ATOM 1468 O O . ALA A 1 268 ? 109.734 99.708 139.352 1.00 65.24 287 ALA R O 1
ATOM 1470 N N . ILE A 1 269 ? 109.078 101.794 138.822 1.00 64.76 288 ILE R N 1
ATOM 1471 C CA . ILE A 1 269 ? 108.629 101.394 137.490 1.00 64.76 288 ILE R CA 1
ATOM 1472 C C . ILE A 1 269 ? 109.802 100.911 136.648 1.00 64.76 288 ILE R C 1
ATOM 1473 O O . ILE A 1 269 ? 109.722 99.873 135.976 1.00 64.76 288 ILE R O 1
ATOM 1478 N N . THR A 1 270 ? 110.912 101.656 136.663 1.00 64.85 289 THR R N 1
ATOM 1479 C CA . THR A 1 270 ? 112.041 101.263 135.827 1.00 64.85 289 THR R CA 1
ATOM 1480 C C . THR A 1 270 ? 112.642 99.945 136.301 1.00 64.85 289 THR R C 1
ATOM 1481 O O . THR A 1 270 ? 113.004 99.094 135.480 1.00 64.85 289 THR R O 1
ATOM 1485 N N . ALA A 1 271 ? 112.724 99.737 137.621 1.00 66.72 290 ALA R N 1
ATOM 1486 C CA . ALA A 1 271 ? 113.227 98.471 138.136 1.00 66.72 290 ALA R CA 1
ATOM 1487 C C . ALA A 1 271 ? 112.295 97.323 137.780 1.00 66.72 290 ALA R C 1
ATOM 1488 O O . ALA A 1 271 ? 112.755 96.244 137.396 1.00 66.72 290 ALA R O 1
ATOM 1490 N N . PHE A 1 272 ? 110.981 97.539 137.887 1.00 66.70 291 PHE R N 1
ATOM 1491 C CA . PHE A 1 272 ? 110.028 96.486 137.554 1.00 66.70 291 PHE R CA 1
ATOM 1492 C C . PHE A 1 272 ? 110.137 96.090 136.090 1.00 66.70 291 PHE R C 1
ATOM 1493 O O . PHE A 1 272 ? 110.193 94.897 135.762 1.00 66.70 291 PHE R O 1
ATOM 1501 N N . PHE A 1 273 ? 110.199 97.075 135.195 1.00 68.35 292 PHE R N 1
ATOM 1502 C CA . PHE A 1 273 ? 110.242 96.758 133.773 1.00 68.35 292 PHE R CA 1
ATOM 1503 C C . PHE A 1 273 ? 111.589 96.182 133.354 1.00 68.35 292 PHE R C 1
ATOM 1504 O O . PHE A 1 273 ? 111.633 95.287 132.503 1.00 68.35 292 PHE R O 1
ATOM 1512 N N . TYR A 1 274 ? 112.690 96.645 133.949 1.00 70.91 293 TYR R N 1
ATOM 1513 C CA . TYR A 1 274 ? 113.980 96.033 133.666 1.00 70.91 293 TYR R CA 1
ATOM 1514 C C . TYR A 1 274 ? 114.067 94.609 134.205 1.00 70.91 293 TYR R C 1
ATOM 1515 O O . TYR A 1 274 ? 114.655 93.745 133.544 1.00 70.91 293 TYR R O 1
ATOM 1524 N N . THR A 1 275 ? 113.494 94.343 135.383 1.00 71.14 294 THR R N 1
ATOM 1525 C CA . THR A 1 275 ? 113.449 92.982 135.906 1.00 71.14 294 THR R CA 1
ATOM 1526 C C . THR A 1 275 ? 112.619 92.079 135.003 1.00 71.14 294 THR R C 1
ATOM 1527 O O . THR A 1 275 ? 112.998 90.932 134.733 1.00 71.14 294 THR R O 1
ATOM 1531 N N . LEU A 1 276 ? 111.483 92.583 134.518 1.00 67.38 295 LEU R N 1
ATOM 1532 C CA . LEU A 1 276 ? 110.704 91.830 133.547 1.00 67.38 295 LEU R CA 1
ATOM 1533 C C . LEU A 1 276 ? 111.469 91.570 132.260 1.00 67.38 295 LEU R C 1
ATOM 1534 O O . LEU A 1 276 ? 111.352 90.478 131.706 1.00 67.38 295 LEU R O 1
ATOM 1539 N N . MET A 1 277 ? 112.238 92.542 131.768 1.00 71.00 296 MET R N 1
ATOM 1540 C CA . MET A 1 277 ? 113.036 92.306 130.568 1.00 71.00 296 MET R CA 1
ATOM 1541 C C . MET A 1 277 ? 114.120 91.264 130.813 1.00 71.00 296 MET R C 1
ATOM 1542 O O . MET A 1 277 ? 114.412 90.442 129.933 1.00 71.00 296 MET R O 1
ATOM 1547 N N . THR A 1 278 ? 114.741 91.293 131.992 1.00 74.66 297 THR R N 1
ATOM 1548 C CA . THR A 1 278 ? 115.740 90.282 132.318 1.00 74.66 297 THR R CA 1
ATOM 1549 C C . THR A 1 278 ? 115.113 88.894 132.355 1.00 74.66 297 THR R C 1
ATOM 1550 O O . THR A 1 278 ? 115.647 87.944 131.774 1.00 74.66 297 THR R O 1
ATOM 1554 N N . CYS A 1 279 ? 113.956 88.763 133.009 1.00 76.87 298 CYS R N 1
ATOM 1555 C CA . CYS A 1 279 ? 113.254 87.484 132.996 1.00 76.87 298 CYS R CA 1
ATOM 1556 C C . CYS A 1 279 ? 112.805 87.092 131.594 1.00 76.87 298 CYS R C 1
ATOM 1557 O O . CYS A 1 279 ? 112.754 85.897 131.281 1.00 76.87 298 CYS R O 1
ATOM 1560 N N . GLU A 1 280 ? 112.478 88.071 130.749 1.00 80.24 299 GLU R N 1
ATOM 1561 C CA . GLU A 1 280 ? 112.061 87.800 129.380 1.00 80.24 299 GLU R CA 1
ATOM 1562 C C . GLU A 1 280 ? 113.196 87.184 128.580 1.00 80.24 299 GLU R C 1
ATOM 1563 O O . GLU A 1 280 ? 113.025 86.136 127.949 1.00 80.24 299 GLU R O 1
ATOM 1569 N N . MET A 1 281 ? 114.372 87.813 128.613 1.00 82.96 300 MET R N 1
ATOM 1570 C CA . MET A 1 281 ? 115.528 87.218 127.949 1.00 82.96 300 MET R CA 1
ATOM 1571 C C . MET A 1 281 ? 115.958 85.937 128.655 1.00 82.96 300 MET R C 1
ATOM 1572 O O . MET A 1 281 ? 116.685 85.117 128.083 1.00 82.96 300 MET R O 1
ATOM 1577 N N . LEU A 1 282 ? 115.518 85.750 129.902 1.00 82.28 301 LEU R N 1
ATOM 1578 C CA . LEU A 1 282 ? 115.824 84.519 130.621 1.00 82.28 301 LEU R CA 1
ATOM 1579 C C . LEU A 1 282 ? 115.047 83.335 130.055 1.00 82.28 301 LEU R C 1
ATOM 1580 O O . LEU A 1 282 ? 115.641 82.375 129.553 1.00 82.28 301 LEU R O 1
ATOM 1585 N N . ARG A 1 283 ? 113.711 83.377 130.124 1.00 85.51 302 ARG R N 1
ATOM 1586 C CA . ARG A 1 283 ? 112.971 82.173 129.738 1.00 85.51 302 ARG R CA 1
ATOM 1587 C C . ARG A 1 283 ? 112.718 82.128 128.235 1.00 85.51 302 ARG R C 1
ATOM 1588 O O . ARG A 1 283 ? 112.476 81.051 127.678 1.00 85.51 302 ARG R O 1
ATOM 1596 N N . LYS A 1 284 ? 112.765 83.277 127.556 1.00 86.45 303 LYS R N 1
ATOM 1597 C CA . LYS A 1 284 ? 112.640 83.258 126.102 1.00 86.45 303 LYS R CA 1
ATOM 1598 C C . LYS A 1 284 ? 113.870 82.638 125.452 1.00 86.45 303 LYS R C 1
ATOM 1599 O O . LYS A 1 284 ? 113.826 82.236 124.283 1.00 86.45 303 LYS R O 1
ATOM 1605 N N . LYS A 1 285 ? 114.978 82.559 126.188 1.00 91.05 304 LYS R N 1
ATOM 1606 C CA . LYS A 1 285 ? 116.166 81.871 125.702 1.00 91.05 304 LYS R CA 1
ATOM 1607 C C . LYS A 1 285 ? 115.859 80.396 125.475 1.00 91.05 304 LYS R C 1
ATOM 1608 O O . LYS A 1 285 ? 115.247 79.746 126.328 1.00 91.05 304 LYS R O 1
ATOM 1610 N N . ASP A 1 286 ? 116.278 79.863 124.331 1.00 96.32 305 ASP R N 1
ATOM 1611 C CA . ASP A 1 286 ? 115.992 78.483 123.972 1.00 96.32 305 ASP R CA 1
ATOM 1612 C C . ASP A 1 286 ? 117.209 77.880 123.289 1.00 96.32 305 ASP R C 1
ATOM 1613 O O . ASP A 1 286 ? 118.285 78.481 123.246 1.00 96.32 305 ASP R O 1
ATOM 1618 N N . ALA A 1 287 ? 117.031 76.667 122.768 1.00 94.45 306 ALA R N 1
ATOM 1619 C CA . ALA A 1 287 ? 118.102 75.961 122.078 1.00 94.45 306 ALA R CA 1
ATOM 1620 C C . ALA A 1 287 ? 117.768 75.611 120.635 1.00 94.45 306 ALA R C 1
ATOM 1621 O O . ALA A 1 287 ? 118.684 75.327 119.858 1.00 94.45 306 ALA R O 1
ATOM 1623 N N . ASP A 1 288 ? 116.487 75.630 120.261 1.00 94.57 307 ASP R N 1
ATOM 1624 C CA . ASP A 1 288 ? 116.039 75.184 118.945 1.00 94.57 307 ASP R CA 1
ATOM 1625 C C . ASP A 1 288 ? 116.771 75.889 117.808 1.00 94.57 307 ASP R C 1
ATOM 1626 O O . ASP A 1 288 ? 117.444 75.240 116.998 1.00 94.57 307 ASP R O 1
ATOM 1631 N N . GLU A 1 289 ? 116.643 77.216 117.739 1.00 93.62 308 GLU R N 1
ATOM 1632 C CA . GLU A 1 289 ? 117.322 77.976 116.696 1.00 93.62 308 GLU R CA 1
ATOM 1633 C C . GLU A 1 289 ? 118.836 77.857 116.802 1.00 93.62 308 GLU R C 1
ATOM 1634 O O . GLU A 1 289 ? 119.515 77.712 115.780 1.00 93.62 308 GLU R O 1
ATOM 1640 N N . ILE A 1 290 ? 119.373 77.911 118.022 1.00 89.74 309 ILE R N 1
ATOM 1641 C CA . ILE A 1 290 ? 120.812 77.771 118.211 1.00 89.74 309 ILE R CA 1
ATOM 1642 C C . ILE A 1 290 ? 121.280 76.393 117.763 1.00 89.74 309 ILE R C 1
ATOM 1643 O O . ILE A 1 290 ? 122.313 76.263 117.098 1.00 89.74 309 ILE R O 1
ATOM 1648 N N . LYS A 1 291 ? 120.532 75.344 118.113 1.00 89.54 310 LYS R N 1
ATOM 1649 C CA . LYS A 1 291 ? 120.921 73.995 117.709 1.00 89.54 310 LYS R CA 1
ATOM 1650 C C . LYS A 1 291 ? 120.880 73.839 116.194 1.00 89.54 310 LYS R C 1
ATOM 1651 O O . LYS A 1 291 ? 121.781 73.240 115.596 1.00 89.54 310 LYS R O 1
ATOM 1657 N N . ARG A 1 292 ? 119.834 74.366 115.552 1.00 87.83 311 ARG R N 1
ATOM 1658 C CA . ARG A 1 292 ? 119.739 74.255 114.099 1.00 87.83 311 ARG R CA 1
ATOM 1659 C C . ARG A 1 292 ? 120.857 75.029 113.409 1.00 87.83 311 ARG R C 1
ATOM 1660 O O . ARG A 1 292 ? 121.457 74.543 112.439 1.00 87.83 311 ARG R O 1
ATOM 1668 N N . LEU A 1 293 ? 121.157 76.234 113.896 1.00 85.82 312 LEU R N 1
ATOM 1669 C CA . LEU A 1 293 ? 122.255 76.997 113.318 1.00 85.82 312 LEU R CA 1
ATOM 1670 C C . LEU A 1 293 ? 123.594 76.315 113.555 1.00 85.82 312 LEU R C 1
ATOM 1671 O O . LEU A 1 293 ? 124.477 76.377 112.697 1.00 85.82 312 LEU R O 1
ATOM 1676 N N . GLY A 1 294 ? 123.761 75.649 114.699 1.00 87.63 313 GLY R N 1
ATOM 1677 C CA . GLY A 1 294 ? 124.976 74.885 114.924 1.00 87.63 313 GLY R CA 1
ATOM 1678 C C . GLY A 1 294 ? 125.095 73.700 113.986 1.00 87.63 313 GLY R C 1
ATOM 1679 O O . GLY A 1 294 ? 126.189 73.376 113.516 1.00 87.63 313 GLY R O 1
ATOM 1680 N N . LYS A 1 295 ? 123.974 73.032 113.708 1.00 86.14 314 LYS R N 1
ATOM 1681 C CA . LYS A 1 295 ? 123.991 71.941 112.738 1.00 86.14 314 LYS R CA 1
ATOM 1682 C C . LYS A 1 295 ? 124.383 72.444 111.355 1.00 86.14 314 LYS R C 1
ATOM 1683 O O . LYS A 1 295 ? 125.201 71.821 110.665 1.00 86.14 314 LYS R O 1
ATOM 1689 N N . ARG A 1 296 ? 123.815 73.578 110.938 1.00 85.31 315 ARG R N 1
ATOM 1690 C CA . ARG A 1 296 ? 124.198 74.162 109.654 1.00 85.31 315 ARG R CA 1
ATOM 1691 C C . ARG A 1 296 ? 125.669 74.564 109.646 1.00 85.31 315 ARG R C 1
ATOM 1692 O O . ARG A 1 296 ? 126.369 74.364 108.646 1.00 85.31 315 ARG R O 1
ATOM 1700 N N . PHE A 1 297 ? 126.150 75.132 110.753 1.00 82.74 316 PHE R N 1
ATOM 1701 C CA . PHE A 1 297 ? 127.551 75.519 110.864 1.00 82.74 316 PHE R CA 1
ATOM 1702 C C . PHE A 1 297 ? 128.464 74.312 110.710 1.00 82.74 316 PHE R C 1
ATOM 1703 O O . PHE A 1 297 ? 129.467 74.368 109.989 1.00 82.74 316 PHE R O 1
ATOM 1711 N N . LYS A 1 298 ? 128.131 73.212 111.384 1.00 83.31 317 LYS R N 1
ATOM 1712 C CA . LYS A 1 298 ? 128.946 72.007 111.292 1.00 83.31 317 LYS R CA 1
ATOM 1713 C C . LYS A 1 298 ? 128.917 71.432 109.882 1.00 83.31 317 LYS R C 1
ATOM 1714 O O . LYS A 1 298 ? 129.948 70.994 109.360 1.00 83.31 317 LYS R O 1
ATOM 1720 N N . LYS A 1 299 ? 127.741 71.421 109.250 1.00 83.11 318 LYS R N 1
ATOM 1721 C CA . LYS A 1 299 ? 127.653 70.895 107.892 1.00 83.11 318 LYS R CA 1
ATOM 1722 C C . LYS A 1 299 ? 128.461 71.732 106.908 1.00 83.11 318 LYS R C 1
ATOM 1723 O O . LYS A 1 299 ? 129.139 71.175 106.037 1.00 83.11 318 LYS R O 1
ATOM 1729 N N . LEU A 1 300 ? 128.406 73.060 107.026 1.00 84.84 319 LEU R N 1
ATOM 1730 C CA . LEU A 1 300 ? 129.191 73.915 106.142 1.00 84.84 319 LEU R CA 1
ATOM 1731 C C . LEU A 1 300 ? 130.684 73.805 106.415 1.00 84.84 319 LEU R C 1
ATOM 1732 O O . LEU A 1 300 ? 131.490 73.942 105.487 1.00 84.84 319 LEU R O 1
ATOM 1737 N N . ASP A 1 301 ? 131.071 73.561 107.666 1.00 86.81 320 ASP R N 1
ATOM 1738 C CA . ASP A 1 301 ? 132.482 73.500 108.025 1.00 86.81 320 ASP R CA 1
ATOM 1739 C C . ASP A 1 301 ? 133.100 72.218 107.484 1.00 86.81 320 ASP R C 1
ATOM 1740 O O . ASP A 1 301 ? 133.110 71.188 108.166 1.00 86.81 320 ASP R O 1
ATOM 1745 N N . LEU A 1 302 ? 133.607 72.274 106.250 1.00 88.11 321 LEU R N 1
ATOM 1746 C CA . LEU A 1 302 ? 134.124 71.075 105.597 1.00 88.11 321 LEU R CA 1
ATOM 1747 C C . LEU A 1 302 ? 135.347 70.529 106.324 1.00 88.11 321 LEU R C 1
ATOM 1748 O O . LEU A 1 302 ? 135.481 69.314 106.511 1.00 88.11 321 LEU R O 1
ATOM 1753 N N . ASP A 1 303 ? 136.253 71.411 106.741 1.00 88.84 322 ASP R N 1
ATOM 1754 C CA . ASP A 1 303 ? 137.474 70.981 107.410 1.00 88.84 322 ASP R CA 1
ATOM 1755 C C . ASP A 1 303 ? 137.291 70.756 108.905 1.00 88.84 322 ASP R C 1
ATOM 1756 O O . ASP A 1 303 ? 138.243 70.328 109.567 1.00 88.84 322 ASP R O 1
ATOM 1761 N N . ASN A 1 304 ? 136.102 71.029 109.443 1.00 88.62 323 ASN R N 1
ATOM 1762 C CA . ASN A 1 304 ? 135.806 70.853 110.864 1.00 88.62 323 ASN R CA 1
ATOM 1763 C C . ASN A 1 304 ? 136.796 71.628 111.732 1.00 88.62 323 ASN R C 1
ATOM 1764 O O . ASN A 1 304 ? 137.234 71.168 112.789 1.00 88.62 323 ASN R O 1
ATOM 1769 N N . SER A 1 305 ? 137.149 72.824 111.271 1.00 88.39 324 SER R N 1
ATOM 1770 C CA . SER A 1 305 ? 138.074 73.695 111.981 1.00 88.39 324 SER R CA 1
ATOM 1771 C C . SER A 1 305 ? 137.374 74.676 112.912 1.00 88.39 324 SER R C 1
ATOM 1772 O O . SER A 1 305 ? 138.052 75.442 113.604 1.00 88.39 324 SER R O 1
ATOM 1775 N N . GLY A 1 306 ? 136.043 74.674 112.945 1.00 87.78 325 GLY R N 1
ATOM 1776 C CA . GLY A 1 306 ? 135.314 75.613 113.772 1.00 87.78 325 GLY R CA 1
ATOM 1777 C C . GLY A 1 306 ? 135.223 77.013 113.215 1.00 87.78 325 GLY R C 1
ATOM 1778 O O . GLY A 1 306 ? 134.708 77.904 113.897 1.00 87.78 325 GLY R O 1
ATOM 1779 N N . SER A 1 307 ? 135.708 77.237 111.995 1.00 84.52 326 SER R N 1
ATOM 1780 C CA . SER A 1 307 ? 135.659 78.546 111.364 1.00 84.52 326 SER R CA 1
ATOM 1781 C C . SER A 1 307 ? 135.385 78.371 109.877 1.00 84.52 326 SER R C 1
ATOM 1782 O O . SER A 1 307 ? 135.721 77.347 109.278 1.00 84.52 326 SER R O 1
ATOM 1785 N N . LEU A 1 308 ? 134.769 79.392 109.287 1.00 82.28 327 LEU R N 1
ATOM 1786 C CA . LEU A 1 308 ? 134.341 79.370 107.891 1.00 82.28 327 LEU R CA 1
ATOM 1787 C C . LEU A 1 308 ? 135.239 80.296 107.081 1.00 82.28 327 LEU R C 1
ATOM 1788 O O . LEU A 1 308 ? 135.263 81.509 107.314 1.00 82.28 327 LEU R O 1
ATOM 1793 N N . SER A 1 309 ? 135.972 79.722 106.133 1.00 85.06 328 SER R N 1
ATOM 1794 C CA . SER A 1 309 ? 136.807 80.491 105.225 1.00 85.06 328 SER R CA 1
ATOM 1795 C C . SER A 1 309 ? 136.037 80.825 103.950 1.00 85.06 328 SER R C 1
ATOM 1796 O O . SER A 1 309 ? 134.838 80.563 103.826 1.00 85.06 328 SER R O 1
ATOM 1799 N N . VAL A 1 310 ? 136.748 81.422 102.992 1.00 83.90 329 VAL R N 1
ATOM 1800 C CA . VAL A 1 310 ? 136.130 81.774 101.716 1.00 83.90 329 VAL R CA 1
ATOM 1801 C C . VAL A 1 310 ? 135.724 80.518 100.953 1.00 83.90 329 VAL R C 1
ATOM 1802 O O . VAL A 1 310 ? 134.629 80.448 100.379 1.00 83.90 329 VAL R O 1
ATOM 1806 N N . GLU A 1 311 ? 136.596 79.507 100.939 1.00 84.94 330 GLU R N 1
ATOM 1807 C CA . GLU A 1 311 ? 136.332 78.301 100.160 1.00 84.94 330 GLU R CA 1
ATOM 1808 C C . GLU A 1 311 ? 135.094 77.564 100.652 1.00 84.94 330 GLU R C 1
ATOM 1809 O O . GLU A 1 311 ? 134.285 77.103 99.837 1.00 84.94 330 GLU R O 1
ATOM 1815 N N . GLU A 1 312 ? 134.927 77.439 101.969 1.00 85.19 331 GLU R N 1
ATOM 1816 C CA . GLU A 1 312 ? 133.765 76.736 102.500 1.00 85.19 331 GLU R CA 1
ATOM 1817 C C . GLU A 1 312 ? 132.467 77.469 102.191 1.00 85.19 331 GLU R C 1
ATOM 1818 O O . GLU A 1 312 ? 131.421 76.828 102.038 1.00 85.19 331 GLU R O 1
ATOM 1824 N N . PHE A 1 313 ? 132.510 78.798 102.095 1.00 78.22 332 PHE R N 1
ATOM 1825 C CA . PHE A 1 313 ? 131.327 79.540 101.675 1.00 78.22 332 PHE R CA 1
ATOM 1826 C C . PHE A 1 313 ? 131.084 79.391 100.179 1.00 78.22 332 PHE R C 1
ATOM 1827 O O . PHE A 1 313 ? 129.933 79.384 99.729 1.00 78.22 332 PHE R O 1
ATOM 1835 N N . MET A 1 314 ? 132.155 79.273 99.393 1.00 78.88 333 MET R N 1
ATOM 1836 C CA . MET A 1 314 ? 132.009 79.065 97.958 1.00 78.88 333 MET R CA 1
ATOM 1837 C C . MET A 1 314 ? 131.662 77.627 97.602 1.00 78.88 333 MET R C 1
ATOM 1838 O O . MET A 1 314 ? 131.365 77.354 96.434 1.00 78.88 333 MET R O 1
ATOM 1843 N N . SER A 1 315 ? 131.693 76.711 98.568 1.00 77.33 334 SER R N 1
ATOM 1844 C CA . SER A 1 315 ? 131.378 75.311 98.319 1.00 77.33 334 SER R CA 1
ATOM 1845 C C . SER A 1 315 ? 129.958 75.093 97.816 1.00 77.33 334 SER R C 1
ATOM 1846 O O . SER A 1 315 ? 129.710 74.096 97.129 1.00 77.33 334 SER R O 1
ATOM 1849 N N . LEU A 1 316 ? 129.023 75.989 98.135 1.00 72.71 335 LEU R N 1
ATOM 1850 C CA . LEU A 1 316 ? 127.671 75.898 97.601 1.00 72.71 335 LEU R CA 1
ATOM 1851 C C . LEU A 1 316 ? 127.675 76.422 96.172 1.00 72.71 335 LEU R C 1
ATOM 1852 O O . LEU A 1 316 ? 128.096 77.567 95.946 1.00 72.71 335 LEU R O 1
ATOM 1857 N N . PRO A 1 317 ? 127.239 75.637 95.186 1.00 68.31 336 PRO R N 1
ATOM 1858 C CA . PRO A 1 317 ? 127.220 76.137 93.802 1.00 68.31 336 PRO R CA 1
ATOM 1859 C C . PRO A 1 317 ? 126.341 77.359 93.607 1.00 68.31 336 PRO R C 1
ATOM 1860 O O . PRO A 1 317 ? 126.634 78.190 92.738 1.00 68.31 336 PRO R O 1
ATOM 1864 N N . GLU A 1 318 ? 125.271 77.496 94.390 1.00 68.27 337 GLU R N 1
ATOM 1865 C CA . GLU A 1 318 ? 124.334 78.598 94.211 1.00 68.27 337 GLU R CA 1
ATOM 1866 C C . GLU A 1 318 ? 124.961 79.961 94.466 1.00 68.27 337 GLU R C 1
ATOM 1867 O O . GLU A 1 318 ? 124.454 80.961 93.947 1.00 68.27 337 GLU R O 1
ATOM 1873 N N . LEU A 1 319 ? 126.042 80.029 95.239 1.00 69.45 338 LEU R N 1
ATOM 1874 C CA . LEU A 1 319 ? 126.688 81.294 95.548 1.00 69.45 338 LEU R CA 1
ATOM 1875 C C . LEU A 1 319 ? 127.750 81.692 94.535 1.00 69.45 338 LEU R C 1
ATOM 1876 O O . LEU A 1 319 ? 128.274 82.808 94.622 1.00 69.45 338 LEU R O 1
ATOM 1881 N N . GLN A 1 320 ? 128.080 80.820 93.580 1.00 74.66 339 GLN R N 1
ATOM 1882 C CA . GLN A 1 320 ? 129.082 81.152 92.575 1.00 74.66 339 GLN R CA 1
ATOM 1883 C C . GLN A 1 320 ? 128.592 82.187 91.571 1.00 74.66 339 GLN R C 1
ATOM 1884 O O . GLN A 1 320 ? 129.412 82.735 90.827 1.00 74.66 339 GLN R O 1
ATOM 1890 N N . GLN A 1 321 ? 127.290 82.466 91.533 1.00 69.40 340 GLN R N 1
ATOM 1891 C CA . GLN A 1 321 ? 126.726 83.466 90.641 1.00 69.40 340 GLN R CA 1
ATOM 1892 C C . GLN A 1 321 ? 126.349 84.752 91.360 1.00 69.40 340 GLN R C 1
ATOM 1893 O O . GLN A 1 321 ? 125.692 85.612 90.764 1.00 69.40 340 GLN R O 1
ATOM 1899 N N . ASN A 1 322 ? 126.746 84.908 92.618 1.00 68.27 341 ASN R N 1
ATOM 1900 C CA . ASN A 1 322 ? 126.437 86.105 93.386 1.00 68.27 341 ASN R CA 1
ATOM 1901 C C . ASN A 1 322 ? 127.693 86.960 93.497 1.00 68.27 341 ASN R C 1
ATOM 1902 O O . ASN A 1 322 ? 128.669 86.519 94.118 1.00 68.27 341 ASN R O 1
ATOM 1907 N N . PRO A 1 323 ? 127.734 88.161 92.912 1.00 68.27 342 PRO R N 1
ATOM 1908 C CA . PRO A 1 323 ? 128.927 88.993 93.033 1.00 68.27 342 PRO R CA 1
ATOM 1909 C C . PRO A 1 323 ? 128.969 89.888 94.262 1.00 68.27 342 PRO R C 1
ATOM 1910 O O . PRO A 1 323 ? 129.751 90.845 94.279 1.00 68.27 342 PRO R O 1
ATOM 1914 N N . LEU A 1 324 ? 128.149 89.617 95.276 1.00 68.27 343 LEU R N 1
ATOM 1915 C CA . LEU A 1 324 ? 128.246 90.272 96.573 1.00 68.27 343 LEU R CA 1
ATOM 1916 C C . LEU A 1 324 ? 128.686 89.308 97.667 1.00 68.27 343 LEU R C 1
ATOM 1917 O O . LEU A 1 324 ? 128.441 89.572 98.849 1.00 68.27 343 LEU R O 1
ATOM 1922 N N . VAL A 1 325 ? 129.327 88.195 97.301 1.00 68.27 344 VAL R N 1
ATOM 1923 C CA . VAL A 1 325 ? 129.674 87.175 98.285 1.00 68.27 344 VAL R CA 1
ATOM 1924 C C . VAL A 1 325 ? 130.730 87.691 99.252 1.00 68.27 344 VAL R C 1
ATOM 1925 O O . VAL A 1 325 ? 130.526 87.690 100.473 1.00 68.27 344 VAL R O 1
ATOM 1929 N N . GLN A 1 326 ? 131.866 88.153 98.725 1.00 68.27 345 GLN R N 1
ATOM 1930 C CA . GLN A 1 326 ? 133.004 88.489 99.568 1.00 68.27 345 GLN R CA 1
ATOM 1931 C C . GLN A 1 326 ? 132.694 89.607 100.551 1.00 68.27 345 GLN R C 1
ATOM 1932 O O . GLN A 1 326 ? 133.166 89.558 101.691 1.00 68.27 345 GLN R O 1
ATOM 1938 N N . ARG A 1 327 ? 131.917 90.609 100.141 1.00 68.27 346 ARG R N 1
ATOM 1939 C CA . ARG A 1 327 ? 131.568 91.688 101.056 1.00 68.27 346 ARG R CA 1
ATOM 1940 C C . ARG A 1 327 ? 130.736 91.193 102.231 1.00 68.27 346 ARG R C 1
ATOM 1941 O O . ARG A 1 327 ? 130.975 91.601 103.374 1.00 68.27 346 ARG R O 1
ATOM 1949 N N . VAL A 1 328 ? 129.768 90.315 101.974 1.00 68.27 347 VAL R N 1
ATOM 1950 C CA . VAL A 1 328 ? 128.968 89.762 103.059 1.00 68.27 347 VAL R CA 1
ATOM 1951 C C . VAL A 1 328 ? 129.815 88.854 103.946 1.00 68.27 347 VAL R C 1
ATOM 1952 O O . VAL A 1 328 ? 129.629 88.816 105.171 1.00 68.27 347 VAL R O 1
ATOM 1956 N N . ILE A 1 329 ? 130.759 88.119 103.360 1.00 69.04 348 ILE R N 1
ATOM 1957 C CA . ILE A 1 329 ? 131.630 87.271 104.169 1.00 69.04 348 ILE R CA 1
ATOM 1958 C C . ILE A 1 329 ? 132.492 88.133 105.082 1.00 69.04 348 ILE R C 1
ATOM 1959 O O . ILE A 1 329 ? 132.742 87.788 106.243 1.00 69.04 348 ILE R O 1
ATOM 1964 N N . ASP A 1 330 ? 132.958 89.273 104.567 1.00 68.27 349 ASP R N 1
ATOM 1965 C CA . ASP A 1 330 ? 133.737 90.200 105.380 1.00 68.27 349 ASP R CA 1
ATOM 1966 C C . ASP A 1 330 ? 132.895 90.832 106.484 1.00 68.27 349 ASP R C 1
ATOM 1967 O O . ASP A 1 330 ? 133.368 90.998 107.614 1.00 68.27 349 ASP R O 1
ATOM 1972 N N . ILE A 1 331 ? 131.650 91.202 106.178 1.00 68.27 350 ILE R N 1
ATOM 1973 C CA . ILE A 1 331 ? 130.817 91.823 107.206 1.00 68.27 350 ILE R CA 1
ATOM 1974 C C . ILE A 1 331 ? 130.459 90.825 108.303 1.00 68.27 350 ILE R C 1
ATOM 1975 O O . ILE A 1 331 ? 130.325 91.211 109.470 1.00 68.27 350 ILE R O 1
ATOM 1980 N N . PHE A 1 332 ? 130.292 89.542 107.967 1.00 70.39 351 PHE R N 1
ATOM 1981 C CA . PHE A 1 332 ? 130.064 88.550 109.017 1.00 70.39 351 PHE R CA 1
ATOM 1982 C C . PHE A 1 332 ? 131.267 88.433 109.946 1.00 70.39 351 PHE R C 1
ATOM 1983 O O . PHE A 1 332 ? 131.115 88.112 111.130 1.00 70.39 351 PHE R O 1
ATOM 1991 N N . ASP A 1 333 ? 132.469 88.694 109.432 1.00 72.57 352 ASP R N 1
ATOM 1992 C CA . ASP A 1 333 ? 133.698 88.604 110.218 1.00 72.57 352 ASP R CA 1
ATOM 1993 C C . ASP A 1 333 ? 133.906 89.938 110.934 1.00 72.57 352 ASP R C 1
ATOM 1994 O O . ASP A 1 333 ? 134.436 90.906 110.384 1.00 72.57 352 ASP R O 1
ATOM 1999 N N . THR A 1 334 ? 133.477 89.984 112.199 1.00 74.60 353 THR R N 1
ATOM 2000 C CA . THR A 1 334 ? 133.554 91.227 112.962 1.00 74.60 353 THR R CA 1
ATOM 2001 C C . THR A 1 334 ? 134.960 91.534 113.465 1.00 74.60 353 THR R C 1
ATOM 2002 O O . THR A 1 334 ? 135.336 92.709 113.523 1.00 74.60 353 THR R O 1
ATOM 2006 N N . ASP A 1 335 ? 135.744 90.520 113.831 1.00 73.86 354 ASP R N 1
ATOM 2007 C CA . ASP A 1 335 ? 137.056 90.748 114.420 1.00 73.86 354 ASP R CA 1
ATOM 2008 C C . ASP A 1 335 ? 138.169 90.899 113.391 1.00 73.86 354 ASP R C 1
ATOM 2009 O O . ASP A 1 335 ? 139.294 91.245 113.768 1.00 73.86 354 ASP R O 1
ATOM 2014 N N . GLY A 1 336 ? 137.890 90.653 112.114 1.00 74.35 355 GLY R N 1
ATOM 2015 C CA . GLY A 1 336 ? 138.884 90.873 111.080 1.00 74.35 355 GLY R CA 1
ATOM 2016 C C . GLY A 1 336 ? 140.007 89.861 111.033 1.00 74.35 355 GLY R C 1
ATOM 2017 O O . GLY A 1 336 ? 141.104 90.192 110.572 1.00 74.35 355 GLY R O 1
ATOM 2018 N N . ASN A 1 337 ? 139.771 88.634 111.495 1.00 73.07 356 ASN R N 1
ATOM 2019 C CA . ASN A 1 337 ? 140.776 87.582 111.424 1.00 73.07 356 ASN R CA 1
ATOM 2020 C C . ASN A 1 337 ? 140.696 86.787 110.127 1.00 73.07 356 ASN R C 1
ATOM 2021 O O . ASN A 1 337 ? 141.571 85.955 109.865 1.00 73.07 356 ASN R O 1
ATOM 2026 N N . GLY A 1 338 ? 139.669 87.025 109.312 1.00 76.41 357 GLY R N 1
ATOM 2027 C CA . GLY A 1 338 ? 139.539 86.382 108.023 1.00 76.41 357 GLY R CA 1
ATOM 2028 C C . GLY A 1 338 ? 138.538 85.248 107.950 1.00 76.41 357 GLY R C 1
ATOM 2029 O O . GLY A 1 338 ? 138.136 84.874 106.841 1.00 76.41 357 GLY R O 1
ATOM 2030 N N . GLU A 1 339 ? 138.118 84.687 109.083 1.00 79.81 358 GLU R N 1
ATOM 2031 C CA . GLU A 1 339 ? 137.167 83.585 109.097 1.00 79.81 358 GLU R CA 1
ATOM 2032 C C . GLU A 1 339 ? 136.112 83.830 110.166 1.00 79.81 358 GLU R C 1
ATOM 2033 O O . GLU A 1 339 ? 136.349 84.515 111.164 1.00 79.81 358 GLU R O 1
ATOM 2039 N N . VAL A 1 340 ? 134.937 83.243 109.955 1.00 77.13 359 VAL R N 1
ATOM 2040 C CA . VAL A 1 340 ? 133.775 83.449 110.814 1.00 77.13 359 VAL R CA 1
ATOM 2041 C C . VAL A 1 340 ? 133.642 82.241 111.729 1.00 77.13 359 VAL R C 1
ATOM 2042 O O . VAL A 1 340 ? 133.587 81.098 111.257 1.00 77.13 359 VAL R O 1
ATOM 2046 N N . ASP A 1 341 ? 133.587 82.489 113.034 1.00 80.97 360 ASP R N 1
ATOM 2047 C CA . ASP A 1 341 ? 133.349 81.454 114.024 1.00 80.97 360 ASP R CA 1
ATOM 2048 C C . ASP A 1 341 ? 131.858 81.402 114.351 1.00 80.97 360 ASP R C 1
ATOM 2049 O O . ASP A 1 341 ? 131.049 82.132 113.772 1.00 80.97 360 ASP R O 1
ATOM 2054 N N . PHE A 1 342 ? 131.485 80.534 115.294 1.00 80.38 361 PHE R N 1
ATOM 2055 C CA . PHE A 1 342 ? 130.070 80.340 115.596 1.00 80.38 361 PHE R CA 1
ATOM 2056 C C . PHE A 1 342 ? 129.434 81.595 116.180 1.00 80.38 361 PHE R C 1
ATOM 2057 O O . PHE A 1 342 ? 128.294 81.924 115.835 1.00 80.38 361 PHE R O 1
ATOM 2065 N N . LYS A 1 343 ? 130.140 82.303 117.063 1.00 80.12 362 LYS R N 1
ATOM 2066 C CA . LYS A 1 343 ? 129.592 83.535 117.625 1.00 80.12 362 LYS R CA 1
ATOM 2067 C C . LYS A 1 343 ? 129.383 84.584 116.540 1.00 80.12 362 LYS R C 1
ATOM 2068 O O . LYS A 1 343 ? 128.320 85.214 116.463 1.00 80.12 362 LYS R O 1
ATOM 2074 N N . GLU A 1 344 ? 130.386 84.777 115.680 1.00 76.13 363 GLU R N 1
ATOM 2075 C CA . GLU A 1 344 ? 130.238 85.714 114.573 1.00 76.13 363 GLU R CA 1
ATOM 2076 C C . GLU A 1 344 ? 129.197 85.234 113.573 1.00 76.13 363 GLU R C 1
ATOM 2077 O O . GLU A 1 344 ? 128.493 86.053 112.977 1.00 76.13 363 GLU R O 1
ATOM 2083 N N . PHE A 1 345 ? 129.097 83.919 113.368 1.00 77.62 364 PHE R N 1
ATOM 2084 C CA . PHE A 1 345 ? 128.052 83.373 112.509 1.00 77.62 364 PHE R CA 1
ATOM 2085 C C . PHE A 1 345 ? 126.673 83.762 113.023 1.00 77.62 364 PHE R C 1
ATOM 2086 O O . PHE A 1 345 ? 125.826 84.253 112.266 1.00 77.62 364 PHE R O 1
ATOM 2094 N N . ILE A 1 346 ? 126.441 83.565 114.323 1.00 80.81 365 ILE R N 1
ATOM 2095 C CA . ILE A 1 346 ? 125.157 83.917 114.921 1.00 80.81 365 ILE R CA 1
ATOM 2096 C C . ILE A 1 346 ? 124.916 85.416 114.823 1.00 80.81 365 ILE R C 1
ATOM 2097 O O . ILE A 1 346 ? 123.806 85.858 114.505 1.00 80.81 365 ILE R O 1
ATOM 2102 N N . GLU A 1 347 ? 125.946 86.222 115.095 1.00 81.83 366 GLU R N 1
ATOM 2103 C CA . GLU A 1 347 ? 125.781 87.672 115.040 1.00 81.83 366 GLU R CA 1
ATOM 2104 C C . GLU A 1 347 ? 125.455 88.157 113.631 1.00 81.83 366 GLU R C 1
ATOM 2105 O O . GLU A 1 347 ? 124.599 89.033 113.463 1.00 81.83 366 GLU R O 1
ATOM 2111 N N . GLY A 1 348 ? 126.120 87.611 112.616 1.00 78.29 367 GLY R N 1
ATOM 2112 C CA . GLY A 1 348 ? 125.851 87.969 111.239 1.00 78.29 367 GLY R CA 1
ATOM 2113 C C . GLY A 1 348 ? 124.477 87.534 110.780 1.00 78.29 367 GLY R C 1
ATOM 2114 O O . GLY A 1 348 ? 123.794 88.267 110.059 1.00 78.29 367 GLY R O 1
ATOM 2115 N N . VAL A 1 349 ? 124.059 86.333 111.188 1.00 79.99 368 VAL R N 1
ATOM 2116 C CA . VAL A 1 349 ? 122.720 85.867 110.858 1.00 79.99 368 VAL R CA 1
ATOM 2117 C C . VAL A 1 349 ? 121.652 86.715 111.536 1.00 79.99 368 VAL R C 1
ATOM 2118 O O . VAL A 1 349 ? 120.610 86.997 110.935 1.00 79.99 368 VAL R O 1
ATOM 2122 N N . SER A 1 350 ? 121.896 87.152 112.774 1.00 84.70 369 SER R N 1
ATOM 2123 C CA . SER A 1 350 ? 120.912 87.921 113.525 1.00 84.70 369 SER R CA 1
ATOM 2124 C C . SER A 1 350 ? 120.586 89.263 112.887 1.00 84.70 369 SER R C 1
ATOM 2125 O O . SER A 1 350 ? 119.562 89.862 113.232 1.00 84.70 369 SER R O 1
ATOM 2128 N N . GLN A 1 351 ? 121.426 89.750 111.972 1.00 81.75 370 GLN R N 1
ATOM 2129 C CA . GLN A 1 351 ? 121.139 91.012 111.304 1.00 81.75 370 GLN R CA 1
ATOM 2130 C C . GLN A 1 351 ? 119.925 90.917 110.390 1.00 81.75 370 GLN R C 1
ATOM 2131 O O . GLN A 1 351 ? 119.427 91.950 109.931 1.00 81.75 370 GLN R O 1
ATOM 2137 N N . PHE A 1 352 ? 119.440 89.705 110.114 1.00 76.55 371 PHE R N 1
ATOM 2138 C CA . PHE A 1 352 ? 118.356 89.485 109.166 1.00 76.55 371 PHE R CA 1
ATOM 2139 C C . PHE A 1 352 ? 117.169 88.760 109.788 1.00 76.55 371 PHE R C 1
ATOM 2140 O O . PHE A 1 352 ? 116.463 88.025 109.092 1.00 76.55 371 PHE R O 1
ATOM 2148 N N . SER A 1 353 ? 116.935 88.949 111.081 1.00 82.26 372 SER R N 1
ATOM 2149 C CA . SER A 1 353 ? 115.808 88.312 111.741 1.00 82.26 372 SER R CA 1
ATOM 2150 C C . SER A 1 353 ? 114.511 89.041 111.413 1.00 82.26 372 SER R C 1
ATOM 2151 O O . SER A 1 353 ? 114.510 90.214 111.032 1.00 82.26 372 SER R O 1
ATOM 2154 N N . VAL A 1 354 ? 113.394 88.325 111.564 1.00 84.24 373 VAL R N 1
ATOM 2155 C CA . VAL A 1 354 ? 112.089 88.935 111.345 1.00 84.24 373 VAL R CA 1
ATOM 2156 C C . VAL A 1 354 ? 111.766 89.966 112.417 1.00 84.24 373 VAL R C 1
ATOM 2157 O O . VAL A 1 354 ? 110.974 90.882 112.171 1.00 84.24 373 VAL R O 1
ATOM 2161 N N . LYS A 1 355 ? 112.359 89.842 113.603 1.00 84.51 374 LYS R N 1
ATOM 2162 C CA . LYS A 1 355 ? 112.118 90.776 114.693 1.00 84.51 374 LYS R CA 1
ATOM 2163 C C . LYS A 1 355 ? 113.126 91.916 114.738 1.00 84.51 374 LYS R C 1
ATOM 2164 O O . LYS A 1 355 ? 113.001 92.797 115.595 1.00 84.51 374 LYS R O 1
ATOM 2170 N N . GLY A 1 356 ? 114.114 91.922 113.847 1.00 85.06 375 GLY R N 1
ATOM 2171 C CA . GLY A 1 356 ? 115.106 92.978 113.862 1.00 85.06 375 GLY R CA 1
ATOM 2172 C C . GLY A 1 356 ? 114.533 94.306 113.405 1.00 85.06 375 GLY R C 1
ATOM 2173 O O . GLY A 1 356 ? 113.535 94.372 112.688 1.00 85.06 375 GLY R O 1
ATOM 2174 N N . ASP A 1 357 ? 115.184 95.383 113.835 1.00 83.77 376 ASP R N 1
ATOM 2175 C CA . ASP A 1 357 ? 114.735 96.721 113.489 1.00 83.77 376 ASP R CA 1
ATOM 2176 C C . ASP A 1 357 ? 115.260 97.130 112.114 1.00 83.77 376 ASP R C 1
ATOM 2177 O O . ASP A 1 357 ? 116.197 96.540 111.569 1.00 83.77 376 ASP R O 1
ATOM 2182 N N . LYS A 1 358 ? 114.632 98.164 111.551 1.00 78.21 377 LYS R N 1
ATOM 2183 C CA . LYS A 1 358 ? 115.065 98.686 110.259 1.00 78.21 377 LYS R CA 1
ATOM 2184 C C . LYS A 1 358 ? 116.482 99.242 110.342 1.00 78.21 377 LYS R C 1
ATOM 2185 O O . LYS A 1 358 ? 117.236 99.204 109.359 1.00 78.21 377 LYS R O 1
ATOM 2191 N N . GLU A 1 359 ? 116.866 99.747 111.516 1.00 75.15 378 GLU R N 1
ATOM 2192 C CA . GLU A 1 359 ? 118.201 100.304 111.693 1.00 75.15 378 GLU R CA 1
ATOM 2193 C C . GLU A 1 359 ? 119.281 99.255 111.476 1.00 75.15 378 GLU R C 1
ATOM 2194 O O . GLU A 1 359 ? 120.319 99.556 110.880 1.00 75.15 378 GLU R O 1
ATOM 2200 N N . GLN A 1 360 ? 119.058 98.026 111.945 1.00 82.35 379 GLN R N 1
ATOM 2201 C CA . GLN A 1 360 ? 120.044 96.965 111.758 1.00 82.35 379 GLN R CA 1
ATOM 2202 C C . GLN A 1 360 ? 120.240 96.647 110.279 1.00 82.35 379 GLN R C 1
ATOM 2203 O O . GLN A 1 360 ? 121.376 96.506 109.806 1.00 82.35 379 GLN R O 1
ATOM 2209 N N . LYS A 1 361 ? 119.139 96.537 109.530 1.00 78.98 380 LYS R N 1
ATOM 2210 C CA . LYS A 1 361 ? 119.236 96.274 108.098 1.00 78.98 380 LYS R CA 1
ATOM 2211 C C . LYS A 1 361 ? 119.957 97.405 107.381 1.00 78.98 380 LYS R C 1
ATOM 2212 O O . LYS A 1 361 ? 120.817 97.165 106.522 1.00 78.98 380 LYS R O 1
ATOM 2218 N N . LEU A 1 362 ? 119.620 98.650 107.719 1.00 72.98 381 LEU R N 1
ATOM 2219 C CA . LEU A 1 362 ? 120.267 99.783 107.070 1.00 72.98 381 LEU R CA 1
ATOM 2220 C C . LEU A 1 362 ? 121.745 99.869 107.433 1.00 72.98 381 LEU R C 1
ATOM 2221 O O . LEU A 1 362 ? 122.561 100.278 106.602 1.00 72.98 381 LEU R O 1
ATOM 2226 N N . ARG A 1 363 ? 122.111 99.481 108.657 1.00 70.65 382 ARG R N 1
ATOM 2227 C CA . ARG A 1 363 ? 123.520 99.458 109.031 1.00 70.65 382 ARG R CA 1
ATOM 2228 C C . ARG A 1 363 ? 124.274 98.369 108.284 1.00 70.65 382 ARG R C 1
ATOM 2229 O O . ARG A 1 363 ? 125.427 98.573 107.889 1.00 70.65 382 ARG R O 1
ATOM 2237 N N . PHE A 1 364 ? 123.641 97.212 108.082 1.00 71.62 383 PHE R N 1
ATOM 2238 C CA . PHE A 1 364 ? 124.237 96.190 107.229 1.00 71.62 383 PHE R CA 1
ATOM 2239 C C . PHE A 1 364 ? 124.462 96.725 105.821 1.00 71.62 383 PHE R C 1
ATOM 2240 O O . PHE A 1 364 ? 125.533 96.526 105.231 1.00 71.62 383 PHE R O 1
ATOM 2248 N N . ALA A 1 365 ? 123.464 97.423 105.276 1.00 69.03 384 ALA R N 1
ATOM 2249 C CA . ALA A 1 365 ? 123.596 97.989 103.938 1.00 69.03 384 ALA R CA 1
ATOM 2250 C C . ALA A 1 365 ? 124.730 99.005 103.875 1.00 69.03 384 ALA R C 1
ATOM 2251 O O . ALA A 1 365 ? 125.494 99.031 102.904 1.00 69.03 384 ALA R O 1
ATOM 2253 N N . PHE A 1 366 ? 124.849 99.857 104.898 1.00 69.06 385 PHE R N 1
ATOM 2254 C CA . PHE A 1 366 ? 125.945 100.821 104.940 1.00 69.06 385 PHE R CA 1
ATOM 2255 C C . PHE A 1 366 ? 127.294 100.119 104.990 1.00 69.06 385 PHE R C 1
ATOM 2256 O O . PHE A 1 366 ? 128.212 100.468 104.240 1.00 69.06 385 PHE R O 1
ATOM 2264 N N . ARG A 1 367 ? 127.439 99.132 105.875 1.00 69.83 386 ARG R N 1
ATOM 2265 C CA . ARG A 1 367 ? 128.710 98.432 105.994 1.00 69.83 386 ARG R CA 1
ATOM 2266 C C . ARG A 1 367 ? 129.053 97.641 104.740 1.00 69.83 386 ARG R C 1
ATOM 2267 O O . ARG A 1 367 ? 130.230 97.327 104.527 1.00 69.83 386 ARG R O 1
ATOM 2275 N N . ILE A 1 368 ? 128.058 97.298 103.916 1.00 68.27 387 ILE R N 1
ATOM 2276 C CA . ILE A 1 368 ? 128.360 96.648 102.643 1.00 68.27 387 ILE R CA 1
ATOM 2277 C C . ILE A 1 368 ? 129.259 97.535 101.789 1.00 68.27 387 ILE R C 1
ATOM 2278 O O . ILE A 1 368 ? 130.271 97.075 101.247 1.00 68.27 387 ILE R O 1
ATOM 2283 N N . TYR A 1 369 ? 128.916 98.817 101.661 1.00 68.27 388 TYR R N 1
ATOM 2284 C CA . TYR A 1 369 ? 129.767 99.753 100.935 1.00 68.27 388 TYR R CA 1
ATOM 2285 C C . TYR A 1 369 ? 130.986 100.185 101.736 1.00 68.27 388 TYR R C 1
ATOM 2286 O O . TYR A 1 369 ? 132.019 100.517 101.144 1.00 68.27 388 TYR R O 1
ATOM 2295 N N . ASP A 1 370 ? 130.893 100.188 103.067 1.00 70.15 389 ASP R N 1
ATOM 2296 C CA . ASP A 1 370 ? 131.995 100.616 103.928 1.00 70.15 389 ASP R CA 1
ATOM 2297 C C . ASP A 1 370 ? 133.048 99.512 103.924 1.00 70.15 389 ASP R C 1
ATOM 2298 O O . ASP A 1 370 ? 133.062 98.608 104.763 1.00 70.15 389 ASP R O 1
ATOM 2303 N N . MET A 1 371 ? 133.950 99.595 102.943 1.00 68.27 390 MET R N 1
ATOM 2304 C CA . MET A 1 371 ? 134.909 98.517 102.726 1.00 68.27 390 MET R CA 1
ATOM 2305 C C . MET A 1 371 ? 135.912 98.412 103.869 1.00 68.27 390 MET R C 1
ATOM 2306 O O . MET A 1 371 ? 136.169 97.315 104.378 1.00 68.27 390 MET R O 1
ATOM 2311 N N . ASP A 1 372 ? 136.488 99.535 104.290 1.00 69.65 391 ASP R N 1
ATOM 2312 C CA . ASP A 1 372 ? 137.516 99.536 105.321 1.00 69.65 391 ASP R CA 1
ATOM 2313 C C . ASP A 1 372 ? 136.956 99.734 106.725 1.00 69.65 391 ASP R C 1
ATOM 2314 O O . ASP A 1 372 ? 137.733 99.799 107.683 1.00 69.65 391 ASP R O 1
ATOM 2319 N N . LYS A 1 373 ? 135.634 99.836 106.862 1.00 71.77 392 LYS R N 1
ATOM 2320 C CA . LYS A 1 373 ? 134.966 99.914 108.161 1.00 71.77 392 LYS R CA 1
ATOM 2321 C C . LYS A 1 373 ? 135.438 101.106 108.989 1.00 71.77 392 LYS R C 1
ATOM 2322 O O . LYS A 1 373 ? 135.621 100.994 110.203 1.00 71.77 392 LYS R O 1
ATOM 2328 N N . ASP A 1 374 ? 135.640 102.256 108.350 1.00 70.51 393 ASP R N 1
ATOM 2329 C CA . ASP A 1 374 ? 135.970 103.475 109.077 1.00 70.51 393 ASP R CA 1
ATOM 2330 C C . ASP A 1 374 ? 134.738 104.211 109.586 1.00 70.51 393 ASP R C 1
ATOM 2331 O O . ASP A 1 374 ? 134.882 105.219 110.286 1.00 70.51 393 ASP R O 1
ATOM 2336 N N . GLY A 1 375 ? 133.540 103.737 109.255 1.00 71.74 394 GLY R N 1
ATOM 2337 C CA . GLY A 1 375 ? 132.312 104.383 109.661 1.00 71.74 394 GLY R CA 1
ATOM 2338 C C . GLY A 1 375 ? 131.778 105.415 108.694 1.00 71.74 394 GLY R C 1
ATOM 2339 O O . GLY A 1 375 ? 130.817 106.116 109.033 1.00 71.74 394 GLY R O 1
ATOM 2340 N N . TYR A 1 376 ? 132.362 105.532 107.504 1.00 72.12 395 TYR R N 1
ATOM 2341 C CA . TYR A 1 376 ? 131.958 106.557 106.552 1.00 72.12 395 TYR R CA 1
ATOM 2342 C C . TYR A 1 376 ? 132.033 105.990 105.144 1.00 72.12 395 TYR R C 1
ATOM 2343 O O . TYR A 1 376 ? 132.925 105.191 104.845 1.00 72.12 395 TYR R O 1
ATOM 2352 N N . ILE A 1 377 ? 131.103 106.401 104.288 1.00 68.97 396 ILE R N 1
ATOM 2353 C CA . ILE A 1 377 ? 131.166 106.049 102.874 1.00 68.97 396 ILE R CA 1
ATOM 2354 C C . ILE A 1 377 ? 131.885 107.158 102.122 1.00 68.97 396 ILE R C 1
ATOM 2355 O O . ILE A 1 377 ? 131.494 108.328 102.194 1.00 68.97 396 ILE R O 1
ATOM 2360 N N . SER A 1 378 ? 132.936 106.793 101.398 1.00 68.27 397 SER R N 1
ATOM 2361 C CA . SER A 1 378 ? 133.697 107.735 100.599 1.00 68.27 397 SER R CA 1
ATOM 2362 C C . SER A 1 378 ? 133.437 107.489 99.114 1.00 68.27 397 SER R C 1
ATOM 2363 O O . SER A 1 378 ? 132.654 106.619 98.726 1.00 68.27 397 SER R O 1
ATOM 2366 N N . ASN A 1 379 ? 134.105 108.281 98.274 1.00 68.53 398 ASN R N 1
ATOM 2367 C CA . ASN A 1 379 ? 133.930 108.155 96.830 1.00 68.53 398 ASN R CA 1
ATOM 2368 C C . ASN A 1 379 ? 134.478 106.828 96.319 1.00 68.53 398 ASN R C 1
ATOM 2369 O O . ASN A 1 379 ? 133.787 106.084 95.608 1.00 68.53 398 ASN R O 1
ATOM 2374 N N . GLY A 1 380 ? 135.721 106.510 96.685 1.00 68.27 399 GLY R N 1
ATOM 2375 C CA . GLY A 1 380 ? 136.377 105.342 96.127 1.00 68.27 399 GLY R CA 1
ATOM 2376 C C . GLY A 1 380 ? 135.702 104.036 96.489 1.00 68.27 399 GLY R C 1
ATOM 2377 O O . GLY A 1 380 ? 135.517 103.173 95.628 1.00 68.27 399 GLY R O 1
ATOM 2378 N N . GLU A 1 381 ? 135.325 103.871 97.757 1.00 69.02 400 GLU R N 1
ATOM 2379 C CA . GLU A 1 381 ? 134.712 102.621 98.190 1.00 69.02 400 GLU R CA 1
ATOM 2380 C C . GLU A 1 381 ? 133.389 102.376 97.477 1.00 69.02 400 GLU R C 1
ATOM 2381 O O . GLU A 1 381 ? 133.130 101.263 97.004 1.00 69.02 400 GLU R O 1
ATOM 2387 N N . LEU A 1 382 ? 132.555 103.412 97.378 1.00 68.27 401 LEU R N 1
ATOM 2388 C CA . LEU A 1 382 ? 131.293 103.291 96.658 1.00 68.27 401 LEU R CA 1
ATOM 2389 C C . LEU A 1 382 ? 131.529 102.964 95.189 1.00 68.27 401 LEU R C 1
ATOM 2390 O O . LEU A 1 382 ? 130.821 102.130 94.605 1.00 68.27 401 LEU R O 1
ATOM 2395 N N . PHE A 1 383 ? 132.527 103.610 94.577 1.00 68.83 402 PHE R N 1
ATOM 2396 C CA . PHE A 1 383 ? 132.827 103.341 93.176 1.00 68.83 402 PHE R CA 1
ATOM 2397 C C . PHE A 1 383 ? 133.220 101.884 92.965 1.00 68.83 402 PHE R C 1
ATOM 2398 O O . PHE A 1 383 ? 132.739 101.235 92.033 1.00 68.83 402 PHE R O 1
ATOM 2406 N N . GLN A 1 384 ? 134.090 101.346 93.827 1.00 68.27 403 GLN R N 1
ATOM 2407 C CA . GLN A 1 384 ? 134.491 99.948 93.669 1.00 68.27 403 GLN R CA 1
ATOM 2408 C C . GLN A 1 384 ? 133.327 98.998 93.922 1.00 68.27 403 GLN R C 1
ATOM 2409 O O . GLN A 1 384 ? 133.178 97.988 93.223 1.00 68.27 403 GLN R O 1
ATOM 2415 N N . VAL A 1 385 ? 132.495 99.292 94.925 1.00 68.27 404 VAL R N 1
ATOM 2416 C CA . VAL A 1 385 ? 131.368 98.405 95.208 1.00 68.27 404 VAL R CA 1
ATOM 2417 C C . VAL A 1 385 ? 130.426 98.337 94.012 1.00 68.27 404 VAL R C 1
ATOM 2418 O O . VAL A 1 385 ? 130.014 97.248 93.585 1.00 68.27 404 VAL R O 1
ATOM 2422 N N . LEU A 1 386 ? 130.089 99.490 93.432 1.00 68.27 405 LEU R N 1
ATOM 2423 C CA . LEU A 1 386 ? 129.168 99.468 92.300 1.00 68.27 405 LEU R CA 1
ATOM 2424 C C . LEU A 1 386 ? 129.848 98.969 91.031 1.00 68.27 405 LEU R C 1
ATOM 2425 O O . LEU A 1 386 ? 129.177 98.462 90.127 1.00 68.27 405 LEU R O 1
ATOM 2430 N N . LYS A 1 387 ? 131.173 99.098 90.938 1.00 68.27 406 LYS R N 1
ATOM 2431 C CA . LYS A 1 387 ? 131.887 98.482 89.827 1.00 68.27 406 LYS R CA 1
ATOM 2432 C C . LYS A 1 387 ? 131.787 96.966 89.902 1.00 68.27 406 LYS R C 1
ATOM 2433 O O . LYS A 1 387 ? 131.569 96.297 88.885 1.00 68.27 406 LYS R O 1
ATOM 2439 N N . MET A 1 388 ? 131.950 96.408 91.102 1.00 68.27 407 MET R N 1
ATOM 2440 C CA . MET A 1 388 ? 131.790 94.968 91.271 1.00 68.27 407 MET R CA 1
ATOM 2441 C C . MET A 1 388 ? 130.360 94.535 90.975 1.00 68.27 407 MET R C 1
ATOM 2442 O O . MET A 1 388 ? 130.138 93.514 90.315 1.00 68.27 407 MET R O 1
ATOM 2447 N N . MET A 1 389 ? 129.376 95.296 91.457 1.00 68.27 408 MET R N 1
ATOM 2448 C CA . MET A 1 389 ? 127.984 94.918 91.222 1.00 68.27 408 MET R CA 1
ATOM 2449 C C . MET A 1 389 ? 127.597 94.995 89.749 1.00 68.27 408 MET R C 1
ATOM 2450 O O . MET A 1 389 ? 127.112 94.011 89.181 1.00 68.27 408 MET R O 1
ATOM 2455 N N . VAL A 1 390 ? 127.799 96.153 89.118 1.00 68.27 409 VAL R N 1
ATOM 2456 C CA . VAL A 1 390 ? 127.319 96.366 87.758 1.00 68.27 409 VAL R CA 1
ATOM 2457 C C . VAL A 1 390 ? 128.096 95.552 86.734 1.00 68.27 409 VAL R C 1
ATOM 2458 O O . VAL A 1 390 ? 127.489 94.972 85.826 1.00 68.27 409 VAL R O 1
ATOM 2462 N N . GLY A 1 391 ? 129.414 95.477 86.863 1.00 68.27 410 GLY R N 1
ATOM 2463 C CA . GLY A 1 391 ? 130.200 94.780 85.859 1.00 68.27 410 GLY R CA 1
ATOM 2464 C C . GLY A 1 391 ? 130.740 95.761 84.841 1.00 68.27 410 GLY R C 1
ATOM 2465 O O . GLY A 1 391 ? 131.203 96.855 85.183 1.00 68.27 410 GLY R O 1
ATOM 2466 N N . ASN A 1 392 ? 130.684 95.375 83.570 1.00 69.67 411 ASN R N 1
ATOM 2467 C CA . ASN A 1 392 ? 131.176 96.204 82.480 1.00 69.67 411 ASN R CA 1
ATOM 2468 C C . ASN A 1 392 ? 130.066 96.955 81.760 1.00 69.67 411 ASN R C 1
ATOM 2469 O O . ASN A 1 392 ? 130.295 97.464 80.660 1.00 69.67 411 ASN R O 1
ATOM 2474 N N . ASN A 1 393 ? 128.872 97.032 82.350 1.00 68.27 412 ASN R N 1
ATOM 2475 C CA . ASN A 1 393 ? 127.752 97.692 81.691 1.00 68.27 412 ASN R CA 1
ATOM 2476 C C . ASN A 1 393 ? 127.973 99.189 81.513 1.00 68.27 412 ASN R C 1
ATOM 2477 O O . ASN A 1 393 ? 127.457 99.773 80.554 1.00 68.27 412 ASN R O 1
ATOM 2482 N N . LEU A 1 394 ? 128.730 99.824 82.405 1.00 68.27 413 LEU R N 1
ATOM 2483 C CA . LEU A 1 394 ? 128.882 101.270 82.394 1.00 68.27 413 LEU R CA 1
ATOM 2484 C C . LEU A 1 394 ? 130.356 101.617 82.232 1.00 68.27 413 LEU R C 1
ATOM 2485 O O . LEU A 1 394 ? 131.241 100.841 82.599 1.00 68.27 413 LEU R O 1
ATOM 2490 N N . LYS A 1 395 ? 130.612 102.793 81.665 1.00 68.27 414 LYS R N 1
ATOM 2491 C CA . LYS A 1 395 ? 131.971 103.295 81.544 1.00 68.27 414 LYS R CA 1
ATOM 2492 C C . LYS A 1 395 ? 132.518 103.715 82.904 1.00 68.27 414 LYS R C 1
ATOM 2493 O O . LYS A 1 395 ? 131.781 103.901 83.875 1.00 68.27 414 LYS R O 1
ATOM 2499 N N . ASP A 1 396 ? 133.843 103.863 82.958 1.00 71.54 415 ASP R N 1
ATOM 2500 C CA . ASP A 1 396 ? 134.486 104.342 84.177 1.00 71.54 415 ASP R CA 1
ATOM 2501 C C . ASP A 1 396 ? 134.197 105.820 84.414 1.00 71.54 415 ASP R C 1
ATOM 2502 O O . ASP A 1 396 ? 133.928 106.231 85.549 1.00 71.54 415 ASP R O 1
ATOM 2507 N N . THR A 1 397 ? 134.251 106.633 83.356 1.00 68.45 416 THR R N 1
ATOM 2508 C CA . THR A 1 397 ? 134.132 108.080 83.515 1.00 68.45 416 THR R CA 1
ATOM 2509 C C . THR A 1 397 ? 132.744 108.478 84.002 1.00 68.45 416 THR R C 1
ATOM 2510 O O . THR A 1 397 ? 132.605 109.263 84.947 1.00 68.45 416 THR R O 1
ATOM 2514 N N . GLN A 1 398 ? 131.703 107.954 83.357 1.00 69.32 417 GLN R N 1
ATOM 2515 C CA . GLN A 1 398 ? 130.337 108.297 83.739 1.00 69.32 417 GLN R CA 1
ATOM 2516 C C . GLN A 1 398 ? 129.997 107.773 85.131 1.00 69.32 417 GLN R C 1
ATOM 2517 O O . GLN A 1 398 ? 129.317 108.451 85.913 1.00 69.32 417 GLN R O 1
ATOM 2523 N N . LEU A 1 399 ? 130.471 106.570 85.465 1.00 68.27 418 LEU R N 1
ATOM 2524 C CA . LEU A 1 399 ? 130.265 106.049 86.813 1.00 68.27 418 LEU R CA 1
ATOM 2525 C C . LEU A 1 399 ? 130.953 106.922 87.854 1.00 68.27 418 LEU R C 1
ATOM 2526 O O . LEU A 1 399 ? 130.379 107.210 88.911 1.00 68.27 418 LEU R O 1
ATOM 2531 N N . GLN A 1 400 ? 132.183 107.359 87.572 1.00 69.46 419 GLN R N 1
ATOM 2532 C CA . GLN A 1 400 ? 132.883 108.244 88.497 1.00 69.46 419 GLN R CA 1
ATOM 2533 C C . GLN A 1 400 ? 132.143 109.564 88.657 1.00 69.46 419 GLN R C 1
ATOM 2534 O O . GLN A 1 400 ? 132.017 110.086 89.772 1.00 69.46 419 GLN R O 1
ATOM 2540 N N . GLN A 1 401 ? 131.648 110.119 87.547 1.00 70.66 420 GLN R N 1
ATOM 2541 C CA . GLN A 1 401 ? 130.901 111.370 87.604 1.00 70.66 420 GLN R CA 1
ATOM 2542 C C . GLN A 1 401 ? 129.644 111.238 88.452 1.00 70.66 420 GLN R C 1
ATOM 2543 O O . GLN A 1 401 ? 129.358 112.115 89.275 1.00 70.66 420 GLN R O 1
ATOM 2549 N N . ILE A 1 402 ? 128.888 110.152 88.279 1.00 68.27 421 ILE R N 1
ATOM 2550 C CA . ILE A 1 402 ? 127.665 110.015 89.060 1.00 68.27 421 ILE R CA 1
ATOM 2551 C C . ILE A 1 402 ? 127.956 109.672 90.516 1.00 68.27 421 ILE R C 1
ATOM 2552 O O . ILE A 1 402 ? 127.179 110.054 91.400 1.00 68.27 421 ILE R O 1
ATOM 2557 N N . VAL A 1 403 ? 129.068 108.994 90.804 1.00 68.27 422 VAL R N 1
ATOM 2558 C CA . VAL A 1 403 ? 129.459 108.795 92.195 1.00 68.27 422 VAL R CA 1
ATOM 2559 C C . VAL A 1 403 ? 129.808 110.128 92.846 1.00 68.27 422 VAL R C 1
ATOM 2560 O O . VAL A 1 403 ? 129.411 110.400 93.987 1.00 68.27 422 VAL R O 1
ATOM 2564 N N . ASP A 1 404 ? 130.546 110.981 92.129 1.00 68.27 423 ASP R N 1
ATOM 2565 C CA . ASP A 1 404 ? 130.856 112.313 92.639 1.00 68.27 423 ASP R CA 1
ATOM 2566 C C . ASP A 1 404 ? 129.585 113.116 92.876 1.00 68.27 423 ASP R C 1
ATOM 2567 O O . ASP A 1 404 ? 129.461 113.817 93.886 1.00 68.27 423 ASP R O 1
ATOM 2572 N N . LYS A 1 405 ? 128.631 113.026 91.952 1.00 68.27 424 LYS R N 1
ATOM 2573 C CA . LYS A 1 405 ? 127.326 113.650 92.119 1.00 68.27 424 LYS R CA 1
ATOM 2574 C C . LYS A 1 405 ? 126.585 113.162 93.354 1.00 68.27 424 LYS R C 1
ATOM 2575 O O . LYS A 1 405 ? 126.027 113.985 94.092 1.00 68.27 424 LYS R O 1
ATOM 2581 N N . THR A 1 406 ? 126.559 111.850 93.590 1.00 68.27 425 THR R N 1
ATOM 2582 C CA . THR A 1 406 ? 125.894 111.322 94.775 1.00 68.27 425 THR R CA 1
ATOM 2583 C C . THR A 1 406 ? 126.569 111.820 96.046 1.00 68.27 425 THR R C 1
ATOM 2584 O O . THR A 1 406 ? 125.890 112.196 97.010 1.00 68.27 425 THR R O 1
ATOM 2588 N N . ILE A 1 407 ? 127.903 111.839 96.061 1.00 68.27 426 ILE R N 1
ATOM 2589 C CA . ILE A 1 407 ? 128.624 112.348 97.225 1.00 68.27 426 ILE R CA 1
ATOM 2590 C C . ILE A 1 407 ? 128.279 113.813 97.466 1.00 68.27 426 ILE R C 1
ATOM 2591 O O . ILE A 1 407 ? 128.023 114.228 98.602 1.00 68.27 426 ILE R O 1
ATOM 2596 N N . ILE A 1 408 ? 128.257 114.615 96.398 1.00 68.27 427 ILE R N 1
ATOM 2597 C CA . ILE A 1 408 ? 127.992 116.046 96.536 1.00 68.27 427 ILE R CA 1
ATOM 2598 C C . ILE A 1 408 ? 126.586 116.284 97.073 1.00 68.27 427 ILE R C 1
ATOM 2599 O O . ILE A 1 408 ? 126.383 117.076 98.001 1.00 68.27 427 ILE R O 1
ATOM 2604 N N . ASN A 1 409 ? 125.593 115.602 96.501 1.00 68.27 428 ASN R N 1
ATOM 2605 C CA . ASN A 1 409 ? 124.219 115.810 96.946 1.00 68.27 428 ASN R CA 1
ATOM 2606 C C . ASN A 1 409 ? 123.989 115.291 98.359 1.00 68.27 428 ASN R C 1
ATOM 2607 O O . ASN A 1 409 ? 123.240 115.907 99.126 1.00 68.27 428 ASN R O 1
ATOM 2612 N N . ALA A 1 410 ? 124.609 114.167 98.721 1.00 68.27 429 ALA R N 1
ATOM 2613 C CA . ALA A 1 410 ? 124.344 113.520 99.997 1.00 68.27 429 ALA R CA 1
ATOM 2614 C C . ALA A 1 410 ? 125.242 114.005 101.127 1.00 68.27 429 ALA R C 1
ATOM 2615 O O . ALA A 1 410 ? 125.072 113.553 102.265 1.00 68.27 429 ALA R O 1
ATOM 2617 N N . ASP A 1 411 ? 126.189 114.897 100.852 1.00 68.27 430 ASP R N 1
ATOM 2618 C CA . ASP A 1 411 ? 127.072 115.427 101.888 1.00 68.27 430 ASP R CA 1
ATOM 2619 C C . ASP A 1 411 ? 126.407 116.654 102.497 1.00 68.27 430 ASP R C 1
ATOM 2620 O O . ASP A 1 411 ? 126.448 117.747 101.928 1.00 68.27 430 ASP R O 1
ATOM 2625 N N . LYS A 1 412 ? 125.787 116.476 103.661 1.00 68.27 431 LYS R N 1
ATOM 2626 C CA . LYS A 1 412 ? 125.108 117.568 104.347 1.00 68.27 431 LYS R CA 1
ATOM 2627 C C . LYS A 1 412 ? 126.026 118.365 105.264 1.00 68.27 431 LYS R C 1
ATOM 2628 O O . LYS A 1 412 ? 125.554 119.299 105.922 1.00 68.27 431 LYS R O 1
ATOM 2634 N N . ASP A 1 413 ? 127.313 118.024 105.336 1.00 68.27 432 ASP R N 1
ATOM 2635 C CA . ASP A 1 413 ? 128.251 118.748 106.180 1.00 68.27 432 ASP R CA 1
ATOM 2636 C C . ASP A 1 413 ? 129.579 119.069 105.505 1.00 68.27 432 ASP R C 1
ATOM 2637 O O . ASP A 1 413 ? 130.469 119.618 106.163 1.00 68.27 432 ASP R O 1
ATOM 2642 N N . GLY A 1 414 ? 129.742 118.742 104.226 1.00 68.27 433 GLY R N 1
ATOM 2643 C CA . GLY A 1 414 ? 130.889 119.204 103.471 1.00 68.27 433 GLY R CA 1
ATOM 2644 C C . GLY A 1 414 ? 132.212 118.549 103.792 1.00 68.27 433 GLY R C 1
ATOM 2645 O O . GLY A 1 414 ? 133.260 119.141 103.518 1.00 68.27 433 GLY R O 1
ATOM 2646 N N . ASP A 1 415 ? 132.207 117.344 104.358 1.00 69.67 434 ASP R N 1
ATOM 2647 C CA . ASP A 1 415 ? 133.443 116.643 104.679 1.00 69.67 434 ASP R CA 1
ATOM 2648 C C . ASP A 1 415 ? 133.917 115.722 103.562 1.00 69.67 434 ASP R C 1
ATOM 2649 O O . ASP A 1 415 ? 134.946 115.058 103.722 1.00 69.67 434 ASP R O 1
ATOM 2654 N N . GLY A 1 416 ? 133.198 115.661 102.444 1.00 73.08 435 GLY R N 1
ATOM 2655 C CA . GLY A 1 416 ? 133.593 114.836 101.324 1.00 73.08 435 GLY R CA 1
ATOM 2656 C C . GLY A 1 416 ? 133.298 113.360 101.469 1.00 73.08 435 GLY R C 1
ATOM 2657 O O . GLY A 1 416 ? 133.783 112.566 100.652 1.00 73.08 435 GLY R O 1
ATOM 2658 N N . ARG A 1 417 ? 132.525 112.963 102.477 1.00 69.45 436 ARG R N 1
ATOM 2659 C CA . ARG A 1 417 ? 132.224 111.560 102.717 1.00 69.45 436 ARG R CA 1
ATOM 2660 C C . ARG A 1 417 ? 130.844 111.444 103.348 1.00 69.45 436 ARG R C 1
ATOM 2661 O O . ARG A 1 417 ? 130.334 112.388 103.956 1.00 69.45 436 ARG R O 1
ATOM 2669 N N . ILE A 1 418 ? 130.238 110.269 103.195 1.00 70.23 437 ILE R N 1
ATOM 2670 C CA . ILE A 1 418 ? 128.854 110.037 103.595 1.00 70.23 437 ILE R CA 1
ATOM 2671 C C . ILE A 1 418 ? 128.847 109.191 104.858 1.00 70.23 437 ILE R C 1
ATOM 2672 O O . ILE A 1 418 ? 129.347 108.059 104.860 1.00 70.23 437 ILE R O 1
ATOM 2677 N N . SER A 1 419 ? 128.272 109.735 105.925 1.00 70.62 438 SER R N 1
ATOM 2678 C CA . SER A 1 419 ? 128.107 108.995 107.163 1.00 70.62 438 SER R CA 1
ATOM 2679 C C . SER A 1 419 ? 126.885 108.086 107.073 1.00 70.62 438 SER R C 1
ATOM 2680 O O . SER A 1 419 ? 126.151 108.078 106.081 1.00 70.62 438 SER R O 1
ATOM 2683 N N . PHE A 1 420 ? 126.674 107.304 108.131 1.00 68.27 439 PHE R N 1
ATOM 2684 C CA . PHE A 1 420 ? 125.449 106.519 108.226 1.00 68.27 439 PHE R CA 1
ATOM 2685 C C . PHE A 1 420 ? 124.226 107.414 108.329 1.00 68.27 439 PHE R C 1
ATOM 2686 O O . PHE A 1 420 ? 123.164 107.087 107.781 1.00 68.27 439 PHE R O 1
ATOM 2694 N N . GLU A 1 421 ? 124.361 108.540 109.028 1.00 68.27 440 GLU R N 1
ATOM 2695 C CA . GLU A 1 421 ? 123.237 109.442 109.231 1.00 68.27 440 GLU R CA 1
ATOM 2696 C C . GLU A 1 421 ? 122.716 109.947 107.890 1.00 68.27 440 GLU R C 1
ATOM 2697 O O . GLU A 1 421 ? 121.521 109.842 107.584 1.00 68.27 440 GLU R O 1
ATOM 2703 N N . GLU A 1 422 ? 123.624 110.462 107.057 1.00 68.27 441 GLU R N 1
ATOM 2704 C CA . GLU A 1 422 ? 123.264 110.921 105.722 1.00 68.27 441 GLU R CA 1
ATOM 2705 C C . GLU A 1 422 ? 122.789 109.774 104.840 1.00 68.27 441 GLU R C 1
ATOM 2706 O O . GLU A 1 422 ? 121.860 109.950 104.043 1.00 68.27 441 GLU R O 1
ATOM 2712 N N . PHE A 1 423 ? 123.413 108.600 104.966 1.00 68.27 442 PHE R N 1
ATOM 2713 C CA . PHE A 1 423 ? 122.992 107.450 104.173 1.00 68.27 442 PHE R CA 1
ATOM 2714 C C . PHE A 1 423 ? 121.528 107.117 104.414 1.00 68.27 442 PHE R C 1
ATOM 2715 O O . PHE A 1 423 ? 120.761 106.933 103.461 1.00 68.27 442 PHE R O 1
ATOM 2723 N N . CYS A 1 424 ? 121.117 107.041 105.679 1.00 68.27 443 CYS R N 1
ATOM 2724 C CA . CYS A 1 424 ? 119.730 106.692 105.958 1.00 68.27 443 CYS R CA 1
ATOM 2725 C C . CYS A 1 424 ? 118.800 107.876 105.745 1.00 68.27 443 CYS R C 1
ATOM 2726 O O . CYS A 1 424 ? 117.590 107.686 105.578 1.00 68.27 443 CYS R O 1
ATOM 2729 N N . ALA A 1 425 ? 119.333 109.100 105.754 1.00 68.27 444 ALA R N 1
ATOM 2730 C CA . ALA A 1 425 ? 118.532 110.230 105.300 1.00 68.27 444 ALA R CA 1
ATOM 2731 C C . ALA A 1 425 ? 118.241 110.130 103.809 1.00 68.27 444 ALA R C 1
ATOM 2732 O O . ALA A 1 425 ? 117.196 110.600 103.343 1.00 68.27 444 ALA R O 1
ATOM 2734 N N . VAL A 1 426 ? 119.151 109.521 103.051 1.00 68.27 445 VAL R N 1
ATOM 2735 C CA . VAL A 1 426 ? 118.974 109.408 101.605 1.00 68.27 445 VAL R CA 1
ATOM 2736 C C . VAL A 1 426 ? 118.066 108.233 101.255 1.00 68.27 445 VAL R C 1
ATOM 2737 O O . VAL A 1 426 ? 117.055 108.394 100.562 1.00 68.27 445 VAL R O 1
ATOM 2741 N N . VAL A 1 427 ? 118.406 107.036 101.733 1.00 68.27 446 VAL R N 1
ATOM 2742 C CA . VAL A 1 427 ? 117.741 105.820 101.272 1.00 68.27 446 VAL R CA 1
ATOM 2743 C C . VAL A 1 427 ? 116.682 105.355 102.262 1.00 68.27 446 VAL R C 1
ATOM 2744 O O . VAL A 1 427 ? 116.292 104.182 102.262 1.00 68.27 446 VAL R O 1
ATOM 2748 N N . GLY A 1 428 ? 116.205 106.265 103.111 1.00 68.27 447 GLY R N 1
ATOM 2749 C CA . GLY A 1 428 ? 115.230 105.890 104.118 1.00 68.27 447 GLY R CA 1
ATOM 2750 C C . GLY A 1 428 ? 113.909 105.402 103.562 1.00 68.27 447 GLY R C 1
ATOM 2751 O O . GLY A 1 428 ? 113.270 104.544 104.180 1.00 68.27 447 GLY R O 1
ATOM 2752 N N . GLY A 1 429 ? 113.485 105.922 102.411 1.00 68.27 448 GLY R N 1
ATOM 2753 C CA . GLY A 1 429 ? 112.174 105.609 101.880 1.00 68.27 448 GLY R CA 1
ATOM 2754 C C . GLY A 1 429 ? 112.098 104.457 100.906 1.00 68.27 448 GLY R C 1
ATOM 2755 O O . GLY A 1 429 ? 111.004 104.129 100.438 1.00 68.27 448 GLY R O 1
ATOM 2756 N N . LEU A 1 430 ? 113.227 103.827 100.581 1.00 69.88 449 LEU R N 1
ATOM 2757 C CA . LEU A 1 430 ? 113.225 102.750 99.598 1.00 69.88 449 LEU R CA 1
ATOM 2758 C C . LEU A 1 430 ? 112.568 101.474 100.109 1.00 69.88 449 LEU R C 1
ATOM 2759 O O . LEU A 1 430 ? 112.210 100.619 99.291 1.00 69.88 449 LEU R O 1
ATOM 2764 N N . ASP A 1 431 ? 112.412 101.323 101.426 1.00 75.63 450 ASP R N 1
ATOM 2765 C CA . ASP A 1 431 ? 111.774 100.151 102.028 1.00 75.63 450 ASP R CA 1
ATOM 2766 C C . ASP A 1 431 ? 112.486 98.854 101.653 1.00 75.63 450 ASP R C 1
ATOM 2767 O O . ASP A 1 431 ? 111.859 97.798 101.546 1.00 75.63 450 ASP R O 1
ATOM 2772 N N . ILE A 1 432 ? 113.805 98.922 101.450 1.00 76.69 451 ILE R N 1
ATOM 2773 C CA . ILE A 1 432 ? 114.570 97.724 101.123 1.00 76.69 451 ILE R CA 1
ATOM 2774 C C . ILE A 1 432 ? 114.837 96.883 102.365 1.00 76.69 451 ILE R C 1
ATOM 2775 O O . ILE A 1 432 ? 115.117 95.683 102.252 1.00 76.69 451 ILE R O 1
ATOM 2780 N N . HIS A 1 433 ? 114.732 97.479 103.555 1.00 81.68 452 HIS R N 1
ATOM 2781 C CA . HIS A 1 433 ? 114.924 96.721 104.787 1.00 81.68 452 HIS R CA 1
ATOM 2782 C C . HIS A 1 433 ? 113.932 95.571 104.902 1.00 81.68 452 HIS R C 1
ATOM 2783 O O . HIS A 1 433 ? 114.263 94.521 105.464 1.00 81.68 452 HIS R O 1
ATOM 2790 N N . LYS A 1 434 ? 112.717 95.746 104.380 1.00 80.93 453 LYS R N 1
ATOM 2791 C CA . LYS A 1 434 ? 111.720 94.684 104.418 1.00 80.93 453 LYS R CA 1
ATOM 2792 C C . LYS A 1 434 ? 112.062 93.518 103.502 1.00 80.93 453 LYS R C 1
ATOM 2793 O O . LYS A 1 434 ? 111.475 92.442 103.655 1.00 80.93 453 LYS R O 1
ATOM 2799 N N . LYS A 1 435 ? 112.986 93.700 102.560 1.00 78.07 454 LYS R N 1
ATOM 2800 C CA . LYS A 1 435 ? 113.376 92.625 101.659 1.00 78.07 454 LYS R CA 1
ATOM 2801 C C . LYS A 1 435 ? 114.404 91.683 102.267 1.00 78.07 454 LYS R C 1
ATOM 2802 O O . LYS A 1 435 ? 114.451 90.509 101.883 1.00 78.07 454 LYS R O 1
ATOM 2808 N N . MET A 1 436 ? 115.225 92.165 103.200 1.00 79.21 455 MET R N 1
ATOM 2809 C CA . MET A 1 436 ? 116.233 91.332 103.856 1.00 79.21 455 MET R CA 1
ATOM 2810 C C . MET A 1 436 ? 115.598 90.620 105.051 1.00 79.21 455 MET R C 1
ATOM 2811 O O . MET A 1 436 ? 115.793 90.972 106.216 1.00 79.21 455 MET R O 1
ATOM 2816 N N . VAL A 1 437 ? 114.819 89.587 104.736 1.00 78.60 456 VAL R N 1
ATOM 2817 C CA . VAL A 1 437 ? 114.105 88.814 105.743 1.00 78.60 456 VAL R CA 1
ATOM 2818 C C . VAL A 1 437 ? 114.547 87.357 105.676 1.00 78.60 456 VAL R C 1
ATOM 2819 O O . VAL A 1 437 ? 114.610 86.748 104.603 1.00 78.60 456 VAL R O 1
ATOM 2823 N N . VAL A 1 438 ? 114.903 86.814 106.839 1.00 79.32 457 VAL R N 1
ATOM 2824 C CA . VAL A 1 438 ? 115.298 85.416 106.982 1.00 79.32 457 VAL R CA 1
ATOM 2825 C C . VAL A 1 438 ? 114.594 84.894 108.231 1.00 79.32 457 VAL R C 1
ATOM 2826 O O . VAL A 1 438 ? 114.118 85.683 109.055 1.00 79.32 457 VAL R O 1
ATOM 2830 N N . ASP A 1 439 ? 114.522 83.571 108.391 1.00 87.14 458 ASP R N 1
ATOM 2831 C CA . ASP A 1 439 ? 113.804 82.983 109.526 1.00 87.14 458 ASP R CA 1
ATOM 2832 C C . ASP A 1 439 ? 114.835 82.675 110.619 1.00 87.14 458 ASP R C 1
ATOM 2833 O O . ASP A 1 439 ? 115.468 81.619 110.606 1.00 87.14 458 ASP R O 1
ATOM 2838 N N . VAL A 1 440 ? 114.981 83.610 111.559 1.00 85.69 459 VAL R N 1
ATOM 2839 C CA . VAL A 1 440 ? 115.910 83.461 112.675 1.00 85.69 459 VAL R CA 1
ATOM 2840 C C . VAL A 1 440 ? 115.555 84.463 113.766 1.00 85.69 459 VAL R C 1
ATOM 2841 O O . VAL A 1 440 ? 114.692 85.320 113.580 1.00 85.69 459 VAL R O 1
ATOM 2845 N N . ASP A 1 441 ? 115.999 84.200 114.996 1.00 87.64 460 ASP R N 1
ATOM 2846 C CA . ASP A 1 441 ? 115.737 85.103 116.115 1.00 87.64 460 ASP R CA 1
ATOM 2847 C C . ASP A 1 441 ? 116.934 85.077 117.055 1.00 87.64 460 ASP R C 1
ATOM 2848 O O . ASP A 1 441 ? 117.092 84.131 117.832 1.00 87.64 460 ASP R O 1
ATOM 2853 N N . HIS A 1 442 ? 117.765 86.116 116.989 1.00 90.19 461 HIS R N 1
ATOM 2854 C CA . HIS A 1 442 ? 118.885 86.283 117.904 1.00 90.19 461 HIS R CA 1
ATOM 2855 C C . HIS A 1 442 ? 119.107 87.772 118.125 1.00 90.19 461 HIS R C 1
ATOM 2856 O O . HIS A 1 442 ? 118.675 88.610 117.330 1.00 90.19 461 HIS R O 1
ATOM 2863 N N . LEU A 1 443 ? 119.790 88.098 119.221 1.00 92.85 462 LEU R N 1
ATOM 2864 C CA . LEU A 1 443 ? 119.958 89.482 119.640 1.00 92.85 462 LEU R CA 1
ATOM 2865 C C . LEU A 1 443 ? 121.435 89.849 119.707 1.00 92.85 462 LEU R C 1
ATOM 2866 O O . LEU A 1 443 ? 122.265 89.101 120.230 1.00 92.85 462 LEU R O 1
ATOM 2871 N N . LYS A 1 444 ? 121.748 91.025 119.162 1.00 91.57 463 LYS R N 1
ATOM 2872 C CA . LYS A 1 444 ? 123.062 91.639 119.310 1.00 91.57 463 LYS R CA 1
ATOM 2873 C C . LYS A 1 444 ? 122.877 93.071 119.792 1.00 91.57 463 LYS R C 1
ATOM 2874 O O . LYS A 1 444 ? 123.832 93.730 120.218 1.00 91.57 463 LYS R O 1
ATOM 2880 N N . GLN A 1 445 ? 121.637 93.551 119.720 1.00 90.40 464 GLN R N 1
ATOM 2881 C CA . GLN A 1 445 ? 121.245 94.880 120.169 1.00 90.40 464 GLN R CA 1
ATOM 2882 C C . GLN A 1 445 ? 121.057 94.807 121.685 1.00 90.40 464 GLN R C 1
ATOM 2883 O O . GLN A 1 445 ? 121.559 93.869 122.315 1.00 90.40 464 GLN R O 1
ATOM 2889 N N . ARG A 1 446 ? 120.406 95.811 122.282 1.00 85.66 465 ARG R N 1
ATOM 2890 C CA . ARG A 1 446 ? 120.016 95.837 123.690 1.00 85.66 465 ARG R CA 1
ATOM 2891 C C . ARG A 1 446 ? 121.231 96.214 124.532 1.00 85.66 465 ARG R C 1
ATOM 2892 O O . ARG A 1 446 ? 121.142 96.350 125.755 1.00 85.66 465 ARG R O 1
ATOM 2900 N N . ARG A 1 447 ? 122.377 96.405 123.883 1.00 86.83 466 ARG R N 1
ATOM 2901 C CA . ARG A 1 447 ? 123.539 96.944 124.575 1.00 86.83 466 ARG R CA 1
ATOM 2902 C C . ARG A 1 447 ? 123.406 98.457 124.702 1.00 86.83 466 ARG R C 1
ATOM 2903 O O . ARG A 1 447 ? 123.332 98.999 125.813 1.00 86.83 466 ARG R O 1
ATOM 2911 N N . GLU A 1 448 ? 123.337 99.134 123.552 1.00 80.64 467 GLU R N 1
ATOM 2912 C CA . GLU A 1 448 ? 123.512 100.584 123.510 1.00 80.64 467 GLU R CA 1
ATOM 2913 C C . GLU A 1 448 ? 122.395 101.319 124.239 1.00 80.64 467 GLU R C 1
ATOM 2914 O O . GLU A 1 448 ? 122.651 102.127 125.142 1.00 80.64 467 GLU R O 1
ATOM 2920 N N . VAL A 1 449 ? 121.144 101.062 123.854 1.00 75.23 468 VAL R N 1
ATOM 2921 C CA . VAL A 1 449 ? 120.050 101.891 124.351 1.00 75.23 468 VAL R CA 1
ATOM 2922 C C . VAL A 1 449 ? 119.727 101.520 125.796 1.00 75.23 468 VAL R C 1
ATOM 2923 O O . VAL A 1 449 ? 119.324 102.364 126.601 1.00 75.23 468 VAL R O 1
ATOM 2927 N N . ALA A 1 450 ? 119.885 100.240 126.145 1.00 75.73 469 ALA R N 1
ATOM 2928 C CA . ALA A 1 450 ? 119.781 99.864 127.553 1.00 75.73 469 ALA R CA 1
ATOM 2929 C C . ALA A 1 450 ? 120.827 100.592 128.383 1.00 75.73 469 ALA R C 1
ATOM 2930 O O . ALA A 1 450 ? 120.527 101.092 129.476 1.00 75.73 469 ALA R O 1
ATOM 2932 N N . LYS A 1 451 ? 122.058 100.681 127.867 1.00 74.77 470 LYS R N 1
ATOM 2933 C CA . LYS A 1 451 ? 123.070 101.498 128.525 1.00 74.77 470 LYS R CA 1
ATOM 2934 C C . LYS A 1 451 ? 122.576 102.924 128.717 1.00 74.77 470 LYS R C 1
ATOM 2935 O O . LYS A 1 451 ? 122.690 103.485 129.812 1.00 74.77 470 LYS R O 1
ATOM 2941 N N . THR A 1 452 ? 122.008 103.517 127.666 1.00 69.03 471 THR R N 1
ATOM 2942 C CA . THR A 1 452 ? 121.583 104.914 127.741 1.00 69.03 471 THR R CA 1
ATOM 2943 C C . THR A 1 452 ? 120.469 105.110 128.765 1.00 69.03 471 THR R C 1
ATOM 2944 O O . THR A 1 452 ? 120.507 106.052 129.567 1.00 69.03 471 THR R O 1
ATOM 2948 N N . VAL A 1 453 ? 119.454 104.244 128.738 1.00 67.62 472 VAL R N 1
ATOM 2949 C CA . VAL A 1 453 ? 118.303 104.417 129.621 1.00 67.62 472 VAL R CA 1
ATOM 2950 C C . VAL A 1 453 ? 118.701 104.173 131.071 1.00 67.62 472 VAL R C 1
ATOM 2951 O O . VAL A 1 453 ? 118.267 104.899 131.979 1.00 67.62 472 VAL R O 1
ATOM 2955 N N . PHE A 1 454 ? 119.539 103.162 131.319 1.00 68.28 473 PHE R N 1
ATOM 2956 C CA . PHE A 1 454 ? 119.986 102.933 132.685 1.00 68.28 473 PHE R CA 1
ATOM 2957 C C . PHE A 1 454 ? 120.875 104.073 133.157 1.00 68.28 473 PHE R C 1
ATOM 2958 O O . PHE A 1 454 ? 120.816 104.461 134.327 1.00 68.28 473 PHE R O 1
ATOM 2966 N N . CYS A 1 455 ? 121.682 104.642 132.258 1.00 64.78 474 CYS R N 1
ATOM 2967 C CA . CYS A 1 455 ? 122.483 105.804 132.621 1.00 64.78 474 CYS R CA 1
ATOM 2968 C C . CYS A 1 455 ? 121.609 106.992 132.995 1.00 64.78 474 CYS R C 1
ATOM 2969 O O . CYS A 1 455 ? 121.874 107.662 133.998 1.00 64.78 474 CYS R O 1
ATOM 2972 N N . LEU A 1 456 ? 120.565 107.265 132.210 1.00 59.77 475 LEU R N 1
ATOM 2973 C CA . LEU A 1 456 ? 119.672 108.375 132.526 1.00 59.77 475 LEU R CA 1
ATOM 2974 C C . LEU A 1 456 ? 118.952 108.169 133.852 1.00 59.77 475 LEU R C 1
ATOM 2975 O O . LEU A 1 456 ? 118.894 109.095 134.677 1.00 59.77 475 LEU R O 1
ATOM 2980 N N . VAL A 1 457 ? 118.417 106.970 134.084 1.00 56.34 476 VAL R N 1
ATOM 2981 C CA . VAL A 1 457 ? 117.706 106.724 135.332 1.00 56.34 476 VAL R CA 1
ATOM 2982 C C . VAL A 1 457 ? 118.662 106.772 136.518 1.00 56.34 476 VAL R C 1
ATOM 2983 O O . VAL A 1 457 ? 118.315 107.287 137.586 1.00 56.34 476 VAL R O 1
ATOM 2987 N N . LEU A 1 458 ? 119.882 106.254 136.351 1.00 57.79 477 LEU R N 1
ATOM 2988 C CA . LEU A 1 458 ? 120.862 106.299 137.429 1.00 57.79 477 LEU R CA 1
ATOM 2989 C C . LEU A 1 458 ? 121.285 107.729 137.734 1.00 57.79 477 LEU R C 1
ATOM 2990 O O . LEU A 1 458 ? 121.479 108.085 138.901 1.00 57.79 477 LEU R O 1
ATOM 2995 N N . VAL A 1 459 ? 121.436 108.563 136.702 1.00 51.84 478 VAL R N 1
ATOM 2996 C CA . VAL A 1 459 ? 121.770 109.967 136.926 1.00 51.84 478 VAL R CA 1
ATOM 2997 C C . VAL A 1 459 ? 120.654 110.662 137.692 1.00 51.84 478 VAL R C 1
ATOM 2998 O O . VAL A 1 459 ? 120.906 111.389 138.664 1.00 51.84 478 VAL R O 1
ATOM 3002 N N . PHE A 1 460 ? 119.403 110.441 137.280 1.00 49.04 479 PHE R N 1
ATOM 3003 C CA . PHE A 1 460 ? 118.285 111.025 138.014 1.00 49.04 479 PHE R CA 1
ATOM 3004 C C . PHE A 1 460 ? 118.260 110.555 139.464 1.00 49.04 479 PHE R C 1
ATOM 3005 O O . PHE A 1 460 ? 118.041 111.358 140.378 1.00 49.04 479 PHE R O 1
ATOM 3013 N N . ALA A 1 461 ? 118.471 109.257 139.693 1.00 52.76 480 ALA R N 1
ATOM 3014 C CA . ALA A 1 461 ? 118.426 108.727 141.051 1.00 52.76 480 ALA R CA 1
ATOM 3015 C C . ALA A 1 461 ? 119.553 109.289 141.904 1.00 52.76 480 ALA R C 1
ATOM 3016 O O . ALA A 1 461 ? 119.355 109.589 143.086 1.00 52.76 480 ALA R O 1
ATOM 3018 N N . LEU A 1 462 ? 120.745 109.438 141.324 1.00 54.06 481 LEU R N 1
ATOM 3019 C CA . LEU A 1 462 ? 121.890 109.918 142.087 1.00 54.06 481 LEU R CA 1
ATOM 3020 C C . LEU A 1 462 ? 121.812 111.414 142.354 1.00 54.06 481 LEU R C 1
ATOM 3021 O O . LEU A 1 462 ? 122.377 111.891 143.345 1.00 54.06 481 LEU R O 1
ATOM 3026 N N . CYS A 1 463 ? 121.138 112.174 141.488 1.00 54.20 482 CYS R N 1
ATOM 3027 C CA . CYS A 1 463 ? 121.092 113.620 141.676 1.00 54.20 482 CYS R CA 1
ATOM 3028 C C . CYS A 1 463 ? 120.130 114.043 142.782 1.00 54.20 482 CYS R C 1
ATOM 3029 O O . CYS A 1 463 ? 120.473 114.916 143.586 1.00 54.20 482 CYS R O 1
ATOM 3032 N N . TRP A 1 464 ? 118.938 113.449 142.851 1.00 58.13 483 TRP R N 1
ATOM 3033 C CA . TRP A 1 464 ? 118.014 113.677 143.958 1.00 58.13 483 TRP R CA 1
ATOM 3034 C C . TRP A 1 464 ? 118.204 112.704 145.113 1.00 58.13 483 TRP R C 1
ATOM 3035 O O . TRP A 1 464 ? 117.300 112.567 145.944 1.00 58.13 483 TRP R O 1
ATOM 3046 N N . LEU A 1 465 ? 119.342 112.026 145.193 1.00 61.06 484 LEU R N 1
ATOM 3047 C CA . LEU A 1 465 ? 119.577 111.154 146.337 1.00 61.06 484 LEU R CA 1
ATOM 3048 C C . LEU A 1 465 ? 120.090 111.936 147.548 1.00 61.06 484 LEU R C 1
ATOM 3049 O O . LEU A 1 465 ? 119.560 111.748 148.652 1.00 61.06 484 LEU R O 1
ATOM 3054 N N . PRO A 1 466 ? 121.113 112.795 147.411 1.00 61.54 485 PRO R N 1
ATOM 3055 C CA . PRO A 1 466 ? 121.579 113.547 148.589 1.00 61.54 485 PRO R CA 1
ATOM 3056 C C . PRO A 1 466 ? 120.509 114.406 149.232 1.00 61.54 485 PRO R C 1
ATOM 3057 O O . PRO A 1 466 ? 120.455 114.498 150.465 1.00 61.54 485 PRO R O 1
ATOM 3061 N N . LEU A 1 467 ? 119.649 115.038 148.433 1.00 65.60 486 LEU R N 1
ATOM 3062 C CA . LEU A 1 467 ? 118.608 115.887 149.000 1.00 65.60 486 LEU R CA 1
ATOM 3063 C C . LEU A 1 467 ? 117.608 115.069 149.806 1.00 65.60 486 LEU R C 1
ATOM 3064 O O . LEU A 1 467 ? 117.211 115.471 150.907 1.00 65.60 486 LEU R O 1
ATOM 3069 N N . HIS A 1 468 ? 117.189 113.921 149.276 1.00 68.01 487 HIS R N 1
ATOM 3070 C CA . HIS A 1 468 ? 116.275 113.055 150.007 1.00 68.01 487 HIS R CA 1
ATOM 3071 C C . HIS A 1 468 ? 116.919 112.490 151.264 1.00 68.01 487 HIS R C 1
ATOM 3072 O O . HIS A 1 468 ? 116.246 112.352 152.293 1.00 68.01 487 HIS R O 1
ATOM 3079 N N . LEU A 1 469 ? 118.211 112.158 151.201 1.00 73.37 488 LEU R N 1
ATOM 3080 C CA . LEU A 1 469 ? 118.914 111.701 152.395 1.00 73.37 488 LEU R CA 1
ATOM 3081 C C . LEU A 1 469 ? 118.953 112.791 153.459 1.00 73.37 488 LEU R C 1
ATOM 3082 O O . LEU A 1 469 ? 118.729 112.518 154.644 1.00 73.37 488 LEU R O 1
ATOM 3087 N N . ALA A 1 470 ? 119.230 114.032 153.056 1.00 71.53 489 ALA R N 1
ATOM 3088 C CA . ALA A 1 470 ? 119.215 115.136 154.009 1.00 71.53 489 ALA R CA 1
ATOM 3089 C C . ALA A 1 470 ? 117.830 115.323 154.612 1.00 71.53 489 ALA R C 1
ATOM 3090 O O . ALA A 1 470 ? 117.695 115.536 155.825 1.00 71.53 489 ALA R O 1
ATOM 3092 N N . ARG A 1 471 ? 116.790 115.245 153.780 1.00 74.55 490 ARG R N 1
ATOM 3093 C CA . AR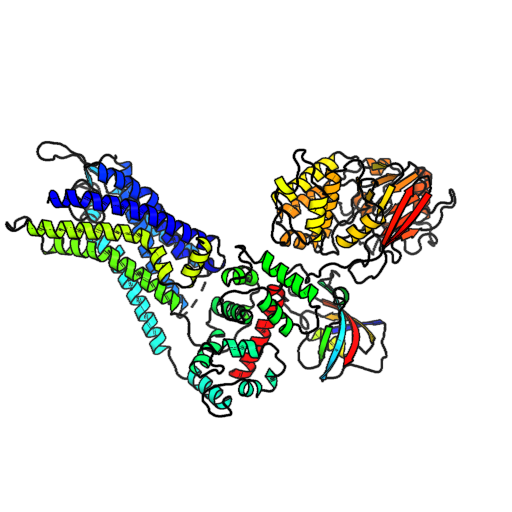G A 1 471 ? 115.433 115.412 154.284 1.00 74.55 490 ARG R CA 1
ATOM 3094 C C . ARG A 1 471 ? 115.067 114.324 155.284 1.00 74.55 490 ARG R C 1
ATOM 3095 O O . ARG A 1 471 ? 114.495 114.624 156.337 1.00 74.55 490 ARG R O 1
ATOM 3103 N N . ILE A 1 472 ? 115.390 113.066 154.983 1.00 75.70 491 ILE R N 1
ATOM 3104 C CA . ILE A 1 472 ? 115.047 111.996 155.914 1.00 75.70 491 ILE R CA 1
ATOM 3105 C C . ILE A 1 472 ? 115.882 112.092 157.189 1.00 75.70 491 ILE R C 1
ATOM 3106 O O . ILE A 1 472 ? 115.382 111.797 158.281 1.00 75.70 491 ILE R O 1
ATOM 3111 N N . LEU A 1 473 ? 117.147 112.514 157.089 1.00 75.58 492 LEU R N 1
ATOM 3112 C CA . LEU A 1 473 ? 117.954 112.698 158.291 1.00 75.58 492 LEU R CA 1
ATOM 3113 C C . LEU A 1 473 ? 117.372 113.786 159.181 1.00 75.58 492 LEU R C 1
ATOM 3114 O O . LEU A 1 473 ? 117.331 113.639 160.408 1.00 75.58 492 LEU R O 1
ATOM 3119 N N . LYS A 1 474 ? 116.917 114.890 158.584 1.00 81.38 493 LYS R N 1
ATOM 3120 C CA . LYS A 1 474 ? 116.263 115.925 159.377 1.00 81.38 493 LYS R CA 1
ATOM 3121 C C . LYS A 1 474 ? 114.956 115.417 159.975 1.00 81.38 493 LYS R C 1
ATOM 3122 O O . LYS A 1 474 ? 114.626 115.736 161.122 1.00 81.38 493 LYS R O 1
ATOM 3128 N N . LEU A 1 475 ? 114.197 114.629 159.213 1.00 78.23 494 LEU R N 1
ATOM 3129 C CA . LEU A 1 475 ? 112.934 114.111 159.724 1.00 78.23 494 LEU R CA 1
ATOM 3130 C C . LEU A 1 475 ? 113.143 113.164 160.897 1.00 78.23 494 LEU R C 1
ATOM 3131 O O . LEU A 1 475 ? 112.323 113.136 161.822 1.00 78.23 494 LEU R O 1
ATOM 3136 N N . THR A 1 476 ? 114.224 112.388 160.882 1.00 78.34 495 THR R N 1
ATOM 3137 C CA . THR A 1 476 ? 114.433 111.381 161.915 1.00 78.34 495 THR R CA 1
ATOM 3138 C C . THR A 1 476 ? 115.209 111.915 163.116 1.00 78.34 495 THR R C 1
ATOM 3139 O O . THR A 1 476 ? 114.730 111.832 164.250 1.00 78.34 495 THR R O 1
ATOM 3143 N N . LEU A 1 477 ? 116.401 112.469 162.890 1.00 83.13 496 LEU R N 1
ATOM 3144 C CA . LEU A 1 477 ? 117.314 112.765 163.986 1.00 83.13 496 LEU R CA 1
ATOM 3145 C C . LEU A 1 477 ? 117.258 114.204 164.479 1.00 83.13 496 LEU R C 1
ATOM 3146 O O . LEU A 1 477 ? 117.669 114.461 165.616 1.00 83.13 496 LEU R O 1
ATOM 3151 N N . TYR A 1 478 ? 116.773 115.146 163.672 1.00 93.10 497 TYR R N 1
ATOM 3152 C CA . TYR A 1 478 ? 116.797 116.548 164.073 1.00 93.10 497 TYR R CA 1
ATOM 3153 C C . TYR A 1 478 ? 115.806 116.794 165.204 1.00 93.10 497 TYR R C 1
ATOM 3154 O O . TYR A 1 478 ? 114.647 116.372 165.131 1.00 93.10 497 TYR R O 1
ATOM 3163 N N . ASN A 1 479 ? 116.267 117.476 166.251 1.00 104.71 498 ASN R N 1
ATOM 3164 C CA . ASN A 1 479 ? 115.428 117.853 167.382 1.00 104.71 498 ASN R CA 1
ATOM 3165 C C . ASN A 1 479 ? 115.953 119.164 167.945 1.00 104.71 498 ASN R C 1
ATOM 3166 O O . ASN A 1 479 ? 117.074 119.212 168.461 1.00 104.71 498 ASN R O 1
ATOM 3168 N N . GLN A 1 480 ? 115.147 120.223 167.845 1.00 107.40 499 GLN R N 1
ATOM 3169 C CA . GLN A 1 480 ? 115.579 121.534 168.315 1.00 107.40 499 GLN R CA 1
ATOM 3170 C C . GLN A 1 480 ? 115.675 121.608 169.833 1.00 107.40 499 GLN R C 1
ATOM 3171 O O . GLN A 1 480 ? 116.346 122.505 170.354 1.00 107.40 499 GLN R O 1
ATOM 3177 N N . ASN A 1 481 ? 115.022 120.693 170.551 1.00 112.41 500 ASN R N 1
ATOM 3178 C CA . ASN A 1 481 ? 115.071 120.714 172.008 1.00 112.41 500 ASN R CA 1
ATOM 3179 C C . ASN A 1 481 ? 116.398 120.200 172.553 1.00 112.41 500 ASN R C 1
ATOM 3180 O O . ASN A 1 481 ? 116.723 120.473 173.713 1.00 112.41 500 ASN R O 1
ATOM 3185 N N . ASP A 1 482 ? 117.164 119.470 171.752 1.00 109.14 501 ASP R N 1
ATOM 3186 C CA . ASP A 1 482 ? 118.427 118.918 172.227 1.00 109.14 501 ASP R CA 1
ATOM 3187 C C . ASP A 1 482 ? 119.469 120.024 172.359 1.00 109.14 501 ASP R C 1
ATOM 3188 O O . ASP A 1 482 ? 119.697 120.770 171.400 1.00 109.14 501 ASP R O 1
ATOM 3190 N N . PRO A 1 483 ? 120.105 120.174 173.524 1.00 106.93 502 PRO R N 1
ATOM 3191 C CA . PRO A 1 483 ? 121.154 121.199 173.657 1.00 106.93 502 PRO R CA 1
ATOM 3192 C C . PRO A 1 483 ? 122.329 120.994 172.716 1.00 106.93 502 PRO R C 1
ATOM 3193 O O . PRO A 1 483 ? 122.910 121.978 172.243 1.00 106.93 502 PRO R O 1
ATOM 3197 N N . ASN A 1 484 ? 122.695 119.750 172.429 1.00 102.29 503 ASN R N 1
ATOM 3198 C CA . ASN A 1 484 ? 123.786 119.444 171.501 1.00 102.29 503 ASN R CA 1
ATOM 3199 C C . ASN A 1 484 ? 123.294 119.474 170.061 1.00 102.29 503 ASN R C 1
ATOM 3200 O O . ASN A 1 484 ? 123.133 118.443 169.409 1.00 102.29 503 ASN R O 1
ATOM 3205 N N . ARG A 1 485 ? 123.046 120.680 169.553 1.00 99.17 504 ARG R N 1
ATOM 3206 C CA . ARG A 1 485 ? 122.332 120.851 168.297 1.00 99.17 504 ARG R CA 1
ATOM 3207 C C . ARG A 1 485 ? 123.155 121.553 167.223 1.00 99.17 504 ARG R C 1
ATOM 3208 O O . ARG A 1 485 ? 122.850 121.402 166.035 1.00 99.17 504 ARG R O 1
ATOM 3216 N N . CYS A 1 486 ? 124.201 122.291 167.606 1.00 97.47 505 CYS R N 1
ATOM 3217 C CA . CYS A 1 486 ? 124.936 123.114 166.647 1.00 97.47 505 CYS R CA 1
ATOM 3218 C C . CYS A 1 486 ? 125.597 122.263 165.566 1.00 97.47 505 CYS R C 1
ATOM 3219 O O . CYS A 1 486 ? 125.544 122.595 164.375 1.00 97.47 505 CYS R O 1
ATOM 3222 N N . GLU A 1 487 ? 126.236 121.159 165.963 1.00 94.83 506 GLU R N 1
ATOM 3223 C CA . GLU A 1 487 ? 126.865 120.288 164.976 1.00 94.83 506 GLU R CA 1
ATOM 3224 C C . GLU A 1 487 ? 125.829 119.642 164.064 1.00 94.83 506 GLU R C 1
ATOM 3225 O O . GLU A 1 487 ? 126.111 119.377 162.888 1.00 94.83 506 GLU R O 1
ATOM 3231 N N . LEU A 1 488 ? 124.624 119.393 164.581 1.00 91.70 507 LEU R N 1
ATOM 3232 C CA . LEU A 1 488 ? 123.557 118.870 163.737 1.00 91.70 507 LEU R CA 1
ATOM 3233 C C . LEU A 1 488 ? 123.188 119.869 162.648 1.00 91.70 507 LEU R C 1
ATOM 3234 O O . LEU A 1 488 ? 122.975 119.486 161.492 1.00 91.70 507 LEU R O 1
ATOM 3239 N N . LEU A 1 489 ? 123.113 121.157 162.997 1.00 88.62 508 LEU R N 1
ATOM 3240 C CA . LEU A 1 489 ? 122.931 122.187 161.979 1.00 88.62 508 LEU R CA 1
ATOM 3241 C C . LEU A 1 489 ? 124.089 122.192 160.993 1.00 88.62 508 LEU R C 1
ATOM 3242 O O . LEU A 1 489 ? 123.880 122.245 159.774 1.00 88.62 508 LEU R O 1
ATOM 3247 N N . SER A 1 490 ? 125.321 122.127 161.501 1.00 85.60 509 SER R N 1
ATOM 3248 C CA . SER A 1 490 ? 126.491 122.158 160.632 1.00 85.60 509 SER R CA 1
ATOM 3249 C C . SER A 1 490 ? 126.524 120.994 159.655 1.00 85.60 509 SER R C 1
ATOM 3250 O O . SER A 1 490 ? 127.114 121.126 158.579 1.00 85.60 509 SER R O 1
ATOM 3253 N N . PHE A 1 491 ? 125.915 119.863 160.004 1.00 89.04 510 PHE R N 1
ATOM 3254 C CA . PHE A 1 491 ? 125.828 118.733 159.083 1.00 89.04 510 PHE R CA 1
ATOM 3255 C C . PHE A 1 491 ? 124.654 118.883 158.116 1.00 89.04 510 PHE R C 1
ATOM 3256 O O . PHE A 1 491 ? 124.816 118.728 156.898 1.00 89.04 510 PHE R O 1
ATOM 3264 N N . LEU A 1 492 ? 123.468 119.189 158.649 1.00 86.80 511 LEU R N 1
ATOM 3265 C CA . LEU A 1 492 ? 122.255 119.215 157.840 1.00 86.80 511 LEU R CA 1
ATOM 3266 C C . LEU A 1 492 ? 122.298 120.317 156.788 1.00 86.80 511 LEU R C 1
ATOM 3267 O O . LEU A 1 492 ? 121.865 120.117 155.650 1.00 86.80 511 LEU R O 1
ATOM 3272 N N . LEU A 1 493 ? 122.806 121.499 157.150 1.00 83.39 512 LEU R N 1
ATOM 3273 C CA . LEU A 1 493 ? 122.856 122.595 156.186 1.00 83.39 512 LEU R CA 1
ATOM 3274 C C . LEU A 1 493 ? 123.798 122.286 155.027 1.00 83.39 512 LEU R C 1
ATOM 3275 O O . LEU A 1 493 ? 123.484 122.570 153.866 1.00 83.39 512 LEU R O 1
ATOM 3280 N N . VAL A 1 494 ? 124.962 121.702 155.319 1.00 82.00 513 VAL R N 1
ATOM 3281 C CA . VAL A 1 494 ? 125.891 121.356 154.245 1.00 82.00 513 VAL R CA 1
ATOM 3282 C C . VAL A 1 494 ? 125.305 120.259 153.365 1.00 82.00 513 VAL R C 1
ATOM 3283 O O . VAL A 1 494 ? 125.439 120.291 152.132 1.00 82.00 513 VAL R O 1
ATOM 3287 N N . LEU A 1 495 ? 124.642 119.272 153.976 1.00 81.36 514 LEU R N 1
ATOM 3288 C CA . LEU A 1 495 ? 124.009 118.229 153.175 1.00 81.36 514 LEU R CA 1
ATOM 3289 C C . LEU A 1 495 ? 122.910 118.809 152.290 1.00 81.36 514 LEU R C 1
ATOM 3290 O O . LEU A 1 495 ? 122.755 118.404 151.131 1.00 81.36 514 LEU R O 1
ATOM 3295 N N . ASP A 1 496 ? 122.141 119.764 152.819 1.00 76.04 515 ASP R N 1
ATOM 3296 C CA . ASP A 1 496 ? 121.121 120.430 152.019 1.00 76.04 515 ASP R CA 1
ATOM 3297 C C . ASP A 1 496 ? 121.742 121.207 150.867 1.00 76.04 515 ASP R C 1
ATOM 3298 O O . ASP A 1 496 ? 121.201 121.221 149.756 1.00 76.04 515 ASP R O 1
ATOM 3303 N N . TYR A 1 497 ? 122.868 121.876 151.118 1.00 76.85 516 TYR R N 1
ATOM 3304 C CA . TYR A 1 497 ? 123.562 122.588 150.049 1.00 76.85 516 TYR R CA 1
ATOM 3305 C C . TYR A 1 497 ? 123.968 121.630 148.939 1.00 76.85 516 TYR R C 1
ATOM 3306 O O . TYR A 1 497 ? 123.777 121.916 147.749 1.00 76.85 516 TYR R O 1
ATOM 3315 N N . ILE A 1 498 ? 124.531 120.481 149.316 1.00 74.03 517 ILE R N 1
ATOM 3316 C CA . ILE A 1 498 ? 124.947 119.495 148.322 1.00 74.03 517 ILE R CA 1
ATOM 3317 C C . ILE A 1 498 ? 123.740 118.992 147.538 1.00 74.03 517 ILE R C 1
ATOM 3318 O O . ILE A 1 498 ? 123.790 118.840 146.310 1.00 74.03 517 ILE R O 1
ATOM 3323 N N . GLY A 1 499 ? 122.636 118.724 148.239 1.00 69.07 518 GLY R N 1
ATOM 3324 C CA . GLY A 1 499 ? 121.428 118.263 147.579 1.00 69.07 518 GLY R CA 1
ATOM 3325 C C . GLY A 1 499 ? 120.830 119.268 146.618 1.00 69.07 518 GLY R C 1
ATOM 3326 O O . GLY A 1 499 ? 120.316 118.875 145.566 1.00 69.07 518 GLY R O 1
ATOM 3327 N N . ILE A 1 500 ? 120.877 120.555 146.957 1.00 67.11 519 ILE R N 1
ATOM 3328 C CA . ILE A 1 500 ? 120.408 121.591 146.039 1.00 67.11 519 ILE R CA 1
ATOM 3329 C C . ILE A 1 500 ? 121.310 121.672 144.817 1.00 67.11 519 ILE R C 1
ATOM 3330 O O . ILE A 1 500 ? 120.839 121.730 143.674 1.00 67.11 519 ILE R O 1
ATOM 3335 N N . ASN A 1 501 ? 122.625 121.678 145.043 1.00 66.84 520 ASN R N 1
ATOM 3336 C CA . ASN A 1 501 ? 123.559 121.843 143.936 1.00 66.84 520 ASN R CA 1
ATOM 3337 C C . ASN A 1 501 ? 123.477 120.675 142.957 1.00 66.84 520 ASN R C 1
ATOM 3338 O O . ASN A 1 501 ? 123.495 120.873 141.738 1.00 66.84 520 ASN R O 1
ATOM 3343 N N . MET A 1 502 ? 123.385 119.444 143.469 1.00 64.62 521 MET R N 1
ATOM 3344 C CA . MET A 1 502 ? 123.315 118.288 142.577 1.00 64.62 521 MET R CA 1
ATOM 3345 C C . MET A 1 502 ? 122.015 118.277 141.780 1.00 64.62 521 MET R C 1
ATOM 3346 O O . MET A 1 502 ? 122.007 117.950 140.583 1.00 64.62 521 MET R O 1
ATOM 3351 N N . ALA A 1 503 ? 120.902 118.623 142.430 1.00 60.02 522 ALA R N 1
ATOM 3352 C CA . ALA A 1 503 ? 119.631 118.721 141.723 1.00 60.02 522 ALA R CA 1
ATOM 3353 C C . ALA A 1 503 ? 119.706 119.773 140.626 1.00 60.02 522 ALA R C 1
ATOM 3354 O O . ALA A 1 503 ? 119.126 119.609 139.547 1.00 60.02 522 ALA R O 1
ATOM 3356 N N . SER A 1 504 ? 120.417 120.872 140.891 1.00 59.33 523 SER R N 1
ATOM 3357 C CA . SER A 1 504 ? 120.634 121.868 139.847 1.00 59.33 523 SER R CA 1
ATOM 3358 C C . SER A 1 504 ? 121.465 121.310 138.698 1.00 59.33 523 SER R C 1
ATOM 3359 O O . SER A 1 504 ? 121.120 121.517 137.529 1.00 59.33 523 SER R O 1
ATOM 3362 N N . LEU A 1 505 ? 122.553 120.598 139.004 1.00 56.70 524 LEU R N 1
ATOM 3363 C CA . LEU A 1 505 ? 123.399 120.042 137.950 1.00 56.70 524 LEU R CA 1
ATOM 3364 C C . LEU A 1 505 ? 122.702 118.976 137.120 1.00 56.70 524 LEU R C 1
ATOM 3365 O O . LEU A 1 505 ? 123.130 118.721 135.989 1.00 56.70 524 LEU R O 1
ATOM 3370 N N . ASN A 1 506 ? 121.663 118.327 137.648 1.00 56.07 525 ASN R N 1
ATOM 3371 C CA . ASN A 1 506 ? 121.025 117.275 136.859 1.00 56.07 525 ASN R CA 1
ATOM 3372 C C . ASN A 1 506 ? 120.396 117.829 135.586 1.00 56.07 525 ASN R C 1
ATOM 3373 O O . ASN A 1 506 ? 120.504 117.210 134.522 1.00 56.07 525 ASN R O 1
ATOM 3378 N N . SER A 1 507 ? 119.759 118.997 135.660 1.00 55.07 526 SER R N 1
ATOM 3379 C CA . SER A 1 507 ? 119.116 119.598 134.498 1.00 55.07 526 SER R CA 1
ATOM 3380 C C . SER A 1 507 ? 120.106 120.070 133.441 1.00 55.07 526 SER R C 1
ATOM 3381 O O . SER A 1 507 ? 119.681 120.597 132.409 1.00 55.07 526 SER R O 1
ATOM 3384 N N . CYS A 1 508 ? 121.409 119.899 133.670 1.00 52.67 527 CYS R N 1
ATOM 3385 C CA . CYS A 1 508 ? 122.423 120.255 132.685 1.00 52.67 527 CYS R CA 1
ATOM 3386 C C . CYS A 1 508 ? 123.416 119.121 132.468 1.00 52.67 527 CYS R C 1
ATOM 3387 O O . CYS A 1 508 ? 124.533 119.365 132.005 1.00 52.67 527 CYS R O 1
ATOM 3390 N N . ALA A 1 509 ? 123.036 117.888 132.804 1.00 52.47 528 ALA R N 1
ATOM 3391 C CA . ALA A 1 509 ? 123.931 116.747 132.701 1.00 52.47 528 ALA R CA 1
ATOM 3392 C C . ALA A 1 509 ? 123.487 115.703 131.690 1.00 52.47 528 ALA R C 1
ATOM 3393 O O . ALA A 1 509 ? 124.300 114.854 131.313 1.00 52.47 528 ALA R O 1
ATOM 3395 N N . ASN A 1 510 ? 122.228 115.734 131.254 1.00 50.76 529 ASN R N 1
ATOM 3396 C CA . ASN A 1 510 ? 121.761 114.742 130.290 1.00 50.76 529 ASN R CA 1
ATOM 3397 C C . ASN A 1 510 ? 122.529 114.777 128.973 1.00 50.76 529 ASN R C 1
ATOM 3398 O O . ASN A 1 510 ? 122.867 113.692 128.468 1.00 50.76 529 ASN R O 1
ATOM 3403 N N . PRO A 1 511 ? 122.813 115.933 128.358 1.00 50.50 530 PRO R N 1
ATOM 3404 C CA . PRO A 1 511 ? 123.683 115.906 127.166 1.00 50.50 530 PRO R CA 1
ATOM 3405 C C . PRO A 1 511 ? 125.026 115.244 127.422 1.00 50.50 530 PRO R C 1
ATOM 3406 O O . PRO A 1 511 ? 125.508 114.481 126.576 1.00 50.50 530 PRO R O 1
ATOM 3410 N N . ILE A 1 512 ? 125.640 115.503 128.579 1.00 52.05 531 ILE R N 1
ATOM 3411 C CA . ILE A 1 512 ? 126.937 114.904 128.887 1.00 52.05 531 ILE R CA 1
ATOM 3412 C C . ILE A 1 512 ? 126.802 113.395 129.046 1.00 52.05 531 ILE R C 1
ATOM 3413 O O . ILE A 1 512 ? 127.623 112.620 128.536 1.00 52.05 531 ILE R O 1
ATOM 3418 N N . ALA A 1 513 ? 125.759 112.955 129.753 1.00 53.46 532 ALA R N 1
ATOM 3419 C CA . ALA A 1 513 ? 125.533 111.526 129.927 1.00 53.46 532 ALA R CA 1
ATOM 3420 C C . ALA A 1 513 ? 125.349 110.836 128.581 1.00 53.46 532 ALA R C 1
ATOM 3421 O O . ALA A 1 513 ? 125.950 109.788 128.319 1.00 53.46 532 ALA R O 1
ATOM 3423 N N . LEU A 1 514 ? 124.531 111.428 127.706 1.00 50.01 533 LEU R N 1
ATOM 3424 C CA . LEU A 1 514 ? 124.297 110.839 126.391 1.00 50.01 533 LEU R CA 1
ATOM 3425 C C . LEU A 1 514 ? 125.571 110.819 125.557 1.00 50.01 533 LEU R C 1
ATOM 3426 O O . LEU A 1 514 ? 125.844 109.840 124.853 1.00 50.01 533 LEU R O 1
ATOM 3431 N N . TYR A 1 515 ? 126.361 111.892 125.616 1.00 51.82 534 TYR R N 1
ATOM 3432 C CA . TYR A 1 515 ? 127.634 111.928 124.911 1.00 51.82 534 TYR R CA 1
ATOM 3433 C C . TYR A 1 515 ? 128.601 110.871 125.418 1.00 51.82 534 TYR R C 1
ATOM 3434 O O . TYR A 1 515 ? 129.408 110.365 124.632 1.00 51.82 534 TYR R O 1
ATOM 3443 N N . LEU A 1 516 ? 128.528 110.514 126.700 1.00 54.81 535 LEU R N 1
ATOM 3444 C CA . LEU A 1 516 ? 129.442 109.533 127.264 1.00 54.81 535 LEU R CA 1
ATOM 3445 C C . LEU A 1 516 ? 128.979 108.089 127.125 1.00 54.81 535 LEU R C 1
ATOM 3446 O O . LEU A 1 516 ? 129.826 107.191 127.133 1.00 54.81 535 LEU R O 1
ATOM 3451 N N . VAL A 1 517 ? 127.680 107.833 126.999 1.00 58.23 536 VAL R N 1
ATOM 3452 C CA . VAL A 1 517 ? 127.171 106.466 127.001 1.00 58.23 536 VAL R CA 1
ATOM 3453 C C . VAL A 1 517 ? 126.800 105.989 125.600 1.00 58.23 536 VAL R C 1
ATOM 3454 O O . VAL A 1 517 ? 127.018 104.824 125.267 1.00 58.23 536 VAL R O 1
ATOM 3458 N N . SER A 1 518 ? 126.250 106.863 124.761 1.00 58.02 537 SER R N 1
ATOM 3459 C CA . SER A 1 518 ? 125.684 106.463 123.477 1.00 58.02 537 SER R CA 1
ATOM 3460 C C . SER A 1 518 ? 126.655 106.779 122.349 1.00 58.02 537 SER R C 1
ATOM 3461 O O . SER A 1 518 ? 127.239 107.866 122.311 1.00 58.02 537 SER R O 1
ATOM 3464 N N . LYS A 1 519 ? 126.825 105.823 121.434 1.00 58.29 538 LYS R N 1
ATOM 3465 C CA . LYS A 1 519 ? 127.704 106.043 120.291 1.00 58.29 538 LYS R CA 1
ATOM 3466 C C . LYS A 1 519 ? 127.056 106.970 119.269 1.00 58.29 538 LYS R C 1
ATOM 3467 O O . LYS A 1 519 ? 127.714 107.861 118.716 1.00 58.29 538 LYS R O 1
ATOM 3473 N N . ARG A 1 520 ? 125.761 106.777 119.007 1.00 62.63 539 ARG R N 1
ATOM 3474 C CA . ARG A 1 520 ? 125.070 107.597 118.016 1.00 62.63 539 ARG R CA 1
ATOM 3475 C C . ARG A 1 520 ? 125.037 109.059 118.444 1.00 62.63 539 ARG R C 1
ATOM 3476 O O . ARG A 1 520 ? 125.338 109.958 117.649 1.00 62.63 539 ARG R O 1
ATOM 3484 N N . PHE A 1 521 ? 124.674 109.313 119.704 1.00 49.36 540 PHE R N 1
ATOM 3485 C CA . PHE A 1 521 ? 124.627 110.682 120.204 1.00 49.36 540 PHE R CA 1
ATOM 3486 C C . PHE A 1 521 ? 126.004 111.325 120.199 1.00 49.36 540 PHE R C 1
ATOM 3487 O O . PHE A 1 521 ? 126.134 112.507 119.862 1.00 49.36 540 PHE R O 1
ATOM 3495 N N . LYS A 1 522 ? 127.036 110.573 120.583 1.00 53.83 541 LYS R N 1
ATOM 3496 C CA . LYS A 1 522 ? 128.390 111.114 120.573 1.00 53.83 541 LYS R CA 1
ATOM 3497 C C . LYS A 1 522 ? 128.817 111.486 119.160 1.00 53.83 541 LYS R C 1
ATOM 3498 O O . LYS A 1 522 ? 129.384 112.562 118.935 1.00 53.83 541 LYS R O 1
ATOM 3504 N N . ASN A 1 523 ? 128.537 110.612 118.190 1.00 54.06 542 ASN R N 1
ATOM 3505 C CA . ASN A 1 523 ? 128.884 110.907 116.804 1.00 54.06 542 ASN R CA 1
ATOM 3506 C C . ASN A 1 523 ? 128.136 112.137 116.305 1.00 54.06 542 ASN R C 1
ATOM 3507 O O . ASN A 1 523 ? 128.704 112.991 115.614 1.00 54.06 542 ASN R O 1
ATOM 3509 N N . ALA A 1 524 ? 126.854 112.243 116.655 1.00 55.81 543 ALA R N 1
ATOM 3510 C CA . ALA A 1 524 ? 126.051 113.378 116.211 1.00 55.81 543 ALA R CA 1
ATOM 3511 C C . ALA A 1 524 ? 126.564 114.689 116.799 1.00 55.81 543 ALA R C 1
ATOM 3512 O O . ALA A 1 524 ? 126.691 115.694 116.089 1.00 55.81 543 ALA R O 1
ATOM 3514 N N . PHE A 1 525 ? 126.859 114.700 118.103 1.00 49.04 544 PHE R N 1
ATOM 3515 C CA . PHE A 1 525 ? 127.413 115.900 118.722 1.00 49.04 544 PHE R CA 1
ATOM 3516 C C . PHE A 1 525 ? 128.764 116.260 118.125 1.00 49.04 544 PHE R C 1
ATOM 3517 O O . PHE A 1 525 ? 129.052 117.444 117.913 1.00 49.04 544 PHE R O 1
ATOM 3525 N N . LYS A 1 526 ? 129.606 115.261 117.860 1.00 53.31 545 LYS R N 1
ATOM 3526 C CA . LYS A 1 526 ? 130.902 115.522 117.247 1.00 53.31 545 LYS R CA 1
ATOM 3527 C C . LYS A 1 526 ? 130.731 116.150 115.870 1.00 53.31 545 LYS R C 1
ATOM 3528 O O . LYS A 1 526 ? 131.466 117.069 115.492 1.00 53.31 545 LYS R O 1
ATOM 3534 N N . SER A 1 527 ? 129.759 115.658 115.100 1.00 55.09 546 SER R N 1
ATOM 3535 C CA . SER A 1 527 ? 129.494 116.232 113.785 1.00 55.09 546 SER R CA 1
ATOM 3536 C C . SER A 1 527 ? 128.994 117.667 113.901 1.00 55.09 546 SER R C 1
ATOM 3537 O O . SER A 1 527 ? 129.390 118.540 113.120 1.00 55.09 546 SER R O 1
ATOM 3540 N N . ALA A 1 528 ? 128.121 117.931 114.875 1.00 55.70 547 ALA R N 1
ATOM 3541 C CA . ALA A 1 528 ? 127.501 119.248 114.981 1.00 55.70 547 ALA R CA 1
ATOM 3542 C C . ALA A 1 528 ? 128.489 120.296 115.479 1.00 55.70 547 ALA R C 1
ATOM 3543 O O . ALA A 1 528 ? 128.738 121.305 114.810 1.00 55.70 547 ALA R O 1
ATOM 3545 N N . LEU A 1 529 ? 129.053 120.075 116.669 1.00 58.23 548 LEU R N 1
ATOM 3546 C CA . LEU A 1 529 ? 129.897 121.092 117.290 1.00 58.23 548 LEU R CA 1
ATOM 3547 C C . LEU A 1 529 ? 131.140 121.375 116.456 1.00 58.23 548 LEU R C 1
ATOM 3548 O O . LEU A 1 529 ? 131.530 122.536 116.287 1.00 58.23 548 LEU R O 1
ATOM 3553 N N . CYS A 1 530 ? 131.774 120.336 115.927 1.00 63.76 549 CYS R N 1
ATOM 3554 C CA . CYS A 1 530 ? 132.963 120.517 115.105 1.00 63.76 549 CYS R CA 1
ATOM 3555 C C . CYS A 1 530 ? 132.592 121.029 113.717 1.00 63.76 549 CYS R C 1
ATOM 3556 O O . CYS A 1 530 ? 132.741 122.215 113.423 1.00 63.76 549 CYS R O 1
ATOM 3559 N N . PRO A 1 557 ? 132.706 120.547 91.206 1.00 65.31 1001 PRO R N 1
ATOM 3560 C CA . PRO A 1 557 ? 132.836 121.640 92.175 1.00 65.31 1001 PRO R CA 1
ATOM 3561 C C . PRO A 1 557 ? 131.574 121.831 93.010 1.00 65.31 1001 PRO R C 1
ATOM 3562 O O . PRO A 1 557 ? 130.518 122.159 92.473 1.00 65.31 1001 PRO R O 1
ATOM 3566 N N . SER A 1 558 ? 131.693 121.621 94.320 1.00 65.96 1002 SER R N 1
ATOM 3567 C CA . SER A 1 558 ? 130.559 121.759 95.221 1.00 65.96 1002 SER R CA 1
ATOM 3568 C C . SER A 1 558 ? 130.324 123.193 95.670 1.00 65.96 1002 SER R C 1
ATOM 3569 O O . SER A 1 558 ? 129.356 123.447 96.395 1.00 65.96 1002 SER R O 1
ATOM 3572 N N . HIS A 1 559 ? 131.187 124.126 95.276 1.00 65.21 1003 HIS R N 1
ATOM 3573 C CA . HIS A 1 559 ? 130.997 125.522 95.645 1.00 65.21 1003 HIS R CA 1
ATOM 3574 C C . HIS A 1 559 ? 129.774 126.094 94.939 1.00 65.21 1003 HIS R C 1
ATOM 3575 O O . HIS A 1 559 ? 129.548 125.831 93.754 1.00 65.21 1003 HIS R O 1
ATOM 3582 N N . ARG A 1 560 ? 128.984 126.876 95.670 1.00 62.26 1004 ARG R N 1
ATOM 3583 C CA . ARG A 1 560 ? 127.789 127.501 95.120 1.00 62.26 1004 ARG R CA 1
ATOM 3584 C C . ARG A 1 560 ? 128.038 128.992 94.926 1.00 62.26 1004 ARG R C 1
ATOM 3585 O O . ARG A 1 560 ? 128.465 129.681 95.857 1.00 62.26 1004 ARG R O 1
ATOM 3593 N N . LEU A 1 561 ? 127.775 129.484 93.717 1.00 66.49 1005 LEU R N 1
ATOM 3594 C CA . LEU A 1 561 ? 127.935 130.906 93.442 1.00 66.49 1005 LEU R CA 1
ATOM 3595 C C . LEU A 1 561 ? 126.870 131.726 94.155 1.00 66.49 1005 LEU R C 1
ATOM 3596 O O . LEU A 1 561 ? 125.691 131.362 94.172 1.00 66.49 1005 LEU R O 1
ATOM 3601 N N . THR A 1 562 ? 127.297 132.845 94.733 1.00 70.01 1006 THR R N 1
ATOM 3602 C CA . THR A 1 562 ? 126.419 133.764 95.435 1.00 70.01 1006 THR R CA 1
ATOM 3603 C C . THR A 1 562 ? 126.058 134.947 94.539 1.00 70.01 1006 THR R C 1
ATOM 3604 O O . THR A 1 562 ? 126.497 135.051 93.392 1.00 70.01 1006 THR R O 1
ATOM 3608 N N . ALA A 1 563 ? 125.239 135.850 95.085 1.00 69.78 1007 ALA R N 1
ATOM 3609 C CA . ALA A 1 563 ? 124.829 137.032 94.333 1.00 69.78 1007 ALA R CA 1
ATOM 3610 C C . ALA A 1 563 ? 126.025 137.907 93.981 1.00 69.78 1007 ALA R C 1
ATOM 3611 O O . ALA A 1 563 ? 126.086 138.479 92.887 1.00 69.78 1007 ALA R O 1
ATOM 3613 N N . LYS A 1 564 ? 126.990 138.022 94.896 1.00 74.71 1008 LYS R N 1
ATOM 3614 C CA . LYS A 1 564 ? 128.193 138.800 94.625 1.00 74.71 1008 LYS R CA 1
ATOM 3615 C C . LYS A 1 564 ? 129.081 138.151 93.571 1.00 74.71 1008 LYS R C 1
ATOM 3616 O O . LYS A 1 564 ? 129.953 138.825 93.013 1.00 74.71 1008 LYS R O 1
ATOM 3622 N N . GLU A 1 565 ? 128.885 136.864 93.290 1.00 72.05 1009 GLU R N 1
ATOM 3623 C CA . GLU A 1 565 ? 129.689 136.174 92.292 1.00 72.05 1009 GLU R CA 1
ATOM 3624 C C . GLU A 1 565 ? 129.042 136.171 90.916 1.00 72.05 1009 GLU R C 1
ATOM 3625 O O . GLU A 1 565 ? 129.754 136.171 89.906 1.00 72.05 1009 GLU R O 1
ATOM 3631 N N . VAL A 1 566 ? 127.714 136.169 90.852 1.00 75.48 1010 VAL R N 1
ATOM 3632 C CA . VAL A 1 566 ? 127.032 136.172 89.565 1.00 75.48 1010 VAL R CA 1
ATOM 3633 C C . VAL A 1 566 ? 126.777 137.589 89.056 1.00 75.48 1010 VAL R C 1
ATOM 3634 O O . VAL A 1 566 ? 127.141 137.910 87.921 1.00 75.48 1010 VAL R O 1
ATOM 3638 N N . PHE A 1 567 ? 126.176 138.448 89.875 1.00 74.20 1011 PHE R N 1
ATOM 3639 C CA . PHE A 1 567 ? 125.826 139.806 89.486 1.00 74.20 1011 PHE R CA 1
ATOM 3640 C C . PHE A 1 567 ? 126.966 140.753 89.829 1.00 74.20 1011 PHE R C 1
ATOM 3641 O O . PHE A 1 567 ? 127.522 140.697 90.931 1.00 74.20 1011 PHE R O 1
ATOM 3649 N N . ASP A 1 568 ? 127.311 141.623 88.885 1.00 87.29 1012 ASP R N 1
ATOM 3650 C CA . ASP A 1 568 ? 128.319 142.641 89.131 1.00 87.29 1012 ASP R CA 1
ATOM 3651 C C . ASP A 1 568 ? 127.697 143.828 89.865 1.00 87.29 1012 ASP R C 1
ATOM 3652 O O . ASP A 1 568 ? 126.569 143.766 90.363 1.00 87.29 1012 ASP R O 1
ATOM 3657 N N . ASN A 1 569 ? 128.448 144.929 89.937 1.00 93.16 1013 ASN R N 1
ATOM 3658 C CA . ASN A 1 569 ? 127.947 146.128 90.596 1.00 93.16 1013 ASN R CA 1
ATOM 3659 C C . ASN A 1 569 ? 126.801 146.778 89.832 1.00 93.16 1013 ASN R C 1
ATOM 3660 O O . ASN A 1 569 ? 126.022 147.529 90.429 1.00 93.16 1013 ASN R O 1
ATOM 3665 N N . ASP A 1 570 ? 126.679 146.509 88.534 1.00 94.93 1014 ASP R N 1
ATOM 3666 C CA . ASP A 1 570 ? 125.620 147.082 87.714 1.00 94.93 1014 ASP R CA 1
ATOM 3667 C C . ASP A 1 570 ? 124.404 146.174 87.588 1.00 94.93 1014 ASP R C 1
ATOM 3668 O O . ASP A 1 570 ? 123.458 146.527 86.877 1.00 94.93 1014 ASP R O 1
ATOM 3673 N N . GLY A 1 571 ? 124.403 145.022 88.254 1.00 88.36 1015 GLY R N 1
ATOM 3674 C CA . GLY A 1 571 ? 123.284 144.107 88.173 1.00 88.36 1015 GLY R CA 1
ATOM 3675 C C . GLY A 1 571 ? 123.264 143.219 86.952 1.00 88.36 1015 GLY R C 1
ATOM 3676 O O . GLY A 1 571 ? 122.284 142.492 86.752 1.00 88.36 1015 GLY R O 1
ATOM 3677 N N . LYS A 1 572 ? 124.306 143.256 86.124 1.00 84.57 1016 LYS R N 1
ATOM 3678 C CA . LYS A 1 572 ? 124.389 142.418 84.934 1.00 84.57 1016 LYS R CA 1
ATOM 3679 C C . LYS A 1 572 ? 125.239 141.182 85.214 1.00 84.57 1016 LYS R C 1
ATOM 3680 O O . LYS A 1 572 ? 126.436 141.303 85.488 1.00 84.57 1016 LYS R O 1
ATOM 3686 N N . PRO A 1 573 ? 124.640 139.992 85.165 1.00 77.46 1017 PRO R N 1
ATOM 3687 C CA . PRO A 1 573 ? 125.413 138.771 85.413 1.00 77.46 1017 PRO R CA 1
ATOM 3688 C C . PRO A 1 573 ? 126.576 138.635 84.444 1.00 77.46 1017 PRO R C 1
ATOM 3689 O O . PRO A 1 573 ? 126.492 139.027 83.277 1.00 77.46 1017 PRO R O 1
ATOM 3693 N N . ARG A 1 574 ? 127.674 138.074 84.948 1.00 79.66 1018 ARG R N 1
ATOM 3694 C CA . ARG A 1 574 ? 128.884 137.846 84.160 1.00 79.66 1018 ARG R CA 1
ATOM 3695 C C . ARG A 1 574 ? 128.724 136.507 83.453 1.00 79.66 1018 ARG R C 1
ATOM 3696 O O . ARG A 1 574 ? 128.777 135.442 84.069 1.00 79.66 1018 ARG R O 1
ATOM 3704 N N . VAL A 1 575 ? 128.520 136.567 82.135 1.00 77.82 1019 VAL R N 1
ATOM 3705 C CA . VAL A 1 575 ? 128.168 135.375 81.375 1.00 77.82 1019 VAL R CA 1
ATOM 3706 C C . VAL A 1 575 ? 129.281 134.337 81.369 1.00 77.82 1019 VAL R C 1
ATOM 3707 O O . VAL A 1 575 ? 128.992 133.140 81.305 1.00 77.82 1019 VAL R O 1
ATOM 3711 N N . ASP A 1 576 ? 130.547 134.755 81.418 1.00 77.69 1020 ASP R N 1
ATOM 3712 C CA . ASP A 1 576 ? 131.641 133.788 81.357 1.00 77.69 1020 ASP R CA 1
ATOM 3713 C C . ASP A 1 576 ? 131.693 132.902 82.599 1.00 77.69 1020 ASP R C 1
ATOM 3714 O O . ASP A 1 576 ? 131.921 131.691 82.492 1.00 77.69 1020 ASP R O 1
ATOM 3719 N N . ILE A 1 577 ? 131.499 133.483 83.786 1.00 76.07 1021 ILE R N 1
ATOM 3720 C CA . ILE A 1 577 ? 131.566 132.697 85.017 1.00 76.07 1021 ILE R CA 1
ATOM 3721 C C . ILE A 1 577 ? 130.419 131.695 85.073 1.00 76.07 1021 ILE R C 1
ATOM 3722 O O . ILE A 1 577 ? 130.621 130.512 85.381 1.00 76.07 1021 ILE R O 1
ATOM 3727 N N . LEU A 1 578 ? 129.200 132.151 84.769 1.00 72.33 1022 LEU R N 1
ATOM 3728 C CA . LEU A 1 578 ? 128.054 131.248 84.710 1.00 72.33 1022 LEU R CA 1
ATOM 3729 C C . LEU A 1 578 ? 128.277 130.168 83.661 1.00 72.33 1022 LEU R C 1
ATOM 3730 O O . LEU A 1 578 ? 127.966 128.992 83.878 1.00 72.33 1022 LEU R O 1
ATOM 3735 N N . LYS A 1 579 ? 128.831 130.563 82.517 1.00 65.56 1023 LYS R N 1
ATOM 3736 C CA . LYS A 1 579 ? 129.119 129.632 81.435 1.00 65.56 1023 LYS R CA 1
ATOM 3737 C C . LYS A 1 579 ? 130.043 128.517 81.901 1.00 65.56 1023 LYS R C 1
ATOM 3738 O O . LYS A 1 579 ? 129.729 127.330 81.756 1.00 65.56 1023 LYS R O 1
ATOM 3744 N N . ALA A 1 580 ? 131.186 128.889 82.482 1.00 66.11 1024 ALA R N 1
ATOM 3745 C CA . ALA A 1 580 ? 132.167 127.894 82.899 1.00 66.11 1024 ALA R CA 1
ATOM 3746 C C . ALA A 1 580 ? 131.621 127.019 84.018 1.00 66.11 1024 ALA R C 1
ATOM 3747 O O . ALA A 1 580 ? 131.783 125.791 83.993 1.00 66.11 1024 ALA R O 1
ATOM 3749 N N . HIS A 1 581 ? 130.952 127.629 84.999 1.00 60.81 1025 HIS R N 1
ATOM 3750 C CA . HIS A 1 581 ? 130.410 126.849 86.103 1.00 60.81 1025 HIS R CA 1
ATOM 3751 C C . HIS A 1 581 ? 129.377 125.846 85.619 1.00 60.81 1025 HIS R C 1
ATOM 3752 O O . HIS A 1 581 ? 129.375 124.690 86.058 1.00 60.81 1025 HIS R O 1
ATOM 3759 N N 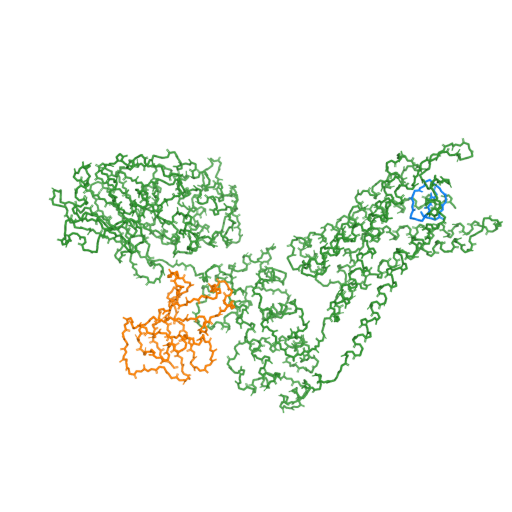. LEU A 1 582 ? 128.487 126.262 84.718 1.00 61.23 1026 LEU R N 1
ATOM 3760 C CA . LEU A 1 582 ? 127.423 125.361 84.307 1.00 61.23 1026 LEU R CA 1
ATOM 3761 C C . LEU A 1 582 ? 127.956 124.310 83.342 1.00 61.23 1026 LEU R C 1
ATOM 3762 O O . LEU A 1 582 ? 127.392 123.215 83.239 1.00 61.23 1026 LEU R O 1
ATOM 3767 N N . MET A 1 583 ? 129.041 124.634 82.630 1.00 62.91 1027 MET R N 1
ATOM 3768 C CA . MET A 1 583 ? 129.807 123.652 81.873 1.00 62.91 1027 MET R CA 1
ATOM 3769 C C . MET A 1 583 ? 130.442 122.597 82.766 1.00 62.91 1027 MET R C 1
ATOM 3770 O O . MET A 1 583 ? 130.500 121.425 82.377 1.00 62.91 1027 MET R O 1
ATOM 3775 N N . LYS A 1 584 ? 130.913 122.981 83.951 1.00 62.07 1028 LYS R N 1
ATOM 3776 C CA . LYS A 1 584 ? 131.578 122.063 84.865 1.00 62.07 1028 LYS R CA 1
ATOM 3777 C C . LYS A 1 584 ? 130.611 121.401 85.841 1.00 62.07 1028 LYS R C 1
ATOM 3778 O O . LYS A 1 584 ? 131.005 121.082 86.967 1.00 62.07 1028 LYS R O 1
ATOM 3784 N N . GLU A 1 585 ? 129.354 121.205 85.440 1.00 57.97 1029 GLU R N 1
ATOM 3785 C CA . GLU A 1 585 ? 128.314 120.571 86.248 1.00 57.97 1029 GLU R CA 1
ATOM 3786 C C . GLU A 1 585 ? 127.981 121.352 87.509 1.00 57.97 1029 GLU R C 1
ATOM 3787 O O . GLU A 1 585 ? 127.307 120.819 88.398 1.00 57.97 1029 GLU R O 1
ATOM 3793 N N . GLY A 1 586 ? 128.419 122.601 87.611 1.00 57.70 1030 GLY R N 1
ATOM 3794 C CA . GLY A 1 586 ? 128.190 123.360 88.819 1.00 57.70 1030 GLY R CA 1
ATOM 3795 C C . GLY A 1 586 ? 126.732 123.727 89.007 1.00 57.70 1030 GLY R C 1
ATOM 3796 O O . GLY A 1 586 ? 125.898 123.589 88.112 1.00 57.70 1030 GLY R O 1
ATOM 3797 N N . ARG A 1 587 ? 126.423 124.200 90.210 1.00 58.05 1031 ARG R N 1
ATOM 3798 C CA . ARG A 1 587 ? 125.066 124.568 90.572 1.00 58.05 1031 ARG R CA 1
ATOM 3799 C C . ARG A 1 587 ? 125.051 126.036 90.974 1.00 58.05 1031 ARG R C 1
ATOM 3800 O O . ARG A 1 587 ? 126.096 126.685 91.067 1.00 58.05 1031 ARG R O 1
ATOM 3808 N N . LEU A 1 588 ? 123.856 126.556 91.220 1.00 61.48 1032 LEU R N 1
ATOM 3809 C CA . LEU A 1 588 ? 123.696 127.938 91.636 1.00 61.48 1032 LEU R CA 1
ATOM 3810 C C . LEU A 1 588 ? 122.879 128.020 92.917 1.00 61.48 1032 LEU R C 1
ATOM 3811 O O . LEU A 1 588 ? 122.087 127.131 93.238 1.00 61.48 1032 LEU R O 1
ATOM 3816 N N . GLU A 1 589 ? 123.096 129.108 93.652 1.00 67.05 1033 GLU R N 1
ATOM 3817 C CA . GLU A 1 589 ? 122.329 129.360 94.861 1.00 67.05 1033 GLU R CA 1
ATOM 3818 C C . GLU A 1 589 ? 120.862 129.577 94.517 1.00 67.05 1033 GLU R C 1
ATOM 3819 O O . GLU A 1 589 ? 120.517 130.029 93.422 1.00 67.05 1033 GLU R O 1
ATOM 3825 N N . GLU A 1 590 ? 119.991 129.234 95.468 1.00 67.74 1034 GLU R N 1
ATOM 3826 C CA . GLU A 1 590 ? 118.558 129.393 95.248 1.00 67.74 1034 GLU R CA 1
ATOM 3827 C C . GLU A 1 590 ? 118.200 130.850 94.988 1.00 67.74 1034 GLU R C 1
ATOM 3828 O O . GLU A 1 590 ? 117.433 131.154 94.065 1.00 67.74 1034 GLU R O 1
ATOM 3834 N N . THR A 1 591 ? 118.760 131.766 95.781 1.00 69.18 1035 THR R N 1
ATOM 3835 C CA . THR A 1 591 ? 118.436 133.180 95.627 1.00 69.18 1035 THR R CA 1
ATOM 3836 C C . THR A 1 591 ? 118.865 133.706 94.264 1.00 69.18 1035 THR R C 1
ATOM 3837 O O . THR A 1 591 ? 118.108 134.433 93.612 1.00 69.18 1035 THR R O 1
ATOM 3841 N N . VAL A 1 592 ? 120.069 133.349 93.813 1.00 68.87 1036 VAL R N 1
ATOM 3842 C CA . VAL A 1 592 ? 120.565 133.866 92.541 1.00 68.87 1036 VAL R CA 1
ATOM 3843 C C . VAL A 1 592 ? 119.726 133.345 91.382 1.00 68.87 1036 VAL R C 1
ATOM 3844 O O . VAL A 1 592 ? 119.353 134.104 90.478 1.00 68.87 1036 VAL R O 1
ATOM 3848 N N . ALA A 1 593 ? 119.428 132.044 91.380 1.00 67.59 1037 ALA R N 1
ATOM 3849 C CA . ALA A 1 593 ? 118.625 131.470 90.306 1.00 67.59 1037 ALA R CA 1
ATOM 3850 C C . ALA A 1 593 ? 117.229 132.078 90.284 1.00 67.59 1037 ALA R C 1
ATOM 3851 O O . ALA A 1 593 ? 116.713 132.442 89.219 1.00 67.59 1037 ALA R O 1
ATOM 3853 N N . LEU A 1 594 ? 116.605 132.203 91.459 1.00 68.02 1038 LEU R N 1
ATOM 3854 C CA . LEU A 1 594 ? 115.278 132.804 91.519 1.00 68.02 1038 LEU R CA 1
ATOM 3855 C C . LEU A 1 594 ? 115.300 134.248 91.044 1.00 68.02 1038 LEU R C 1
ATOM 3856 O O . LEU A 1 594 ? 114.405 134.666 90.302 1.00 68.02 1038 LEU R O 1
ATOM 3861 N N . ARG A 1 595 ? 116.309 135.019 91.455 1.00 70.66 1039 ARG R N 1
ATOM 3862 C CA . ARG A 1 595 ? 116.440 136.398 91.000 1.00 70.66 1039 ARG R CA 1
ATOM 3863 C C . ARG A 1 595 ? 116.552 136.467 89.485 1.00 70.66 1039 ARG R C 1
ATOM 3864 O O . ARG A 1 595 ? 115.813 137.220 88.833 1.00 70.66 1039 ARG R O 1
ATOM 3872 N N . ILE A 1 596 ? 117.462 135.675 88.909 1.00 65.91 1040 ILE R N 1
ATOM 3873 C CA . ILE A 1 596 ? 117.651 135.674 87.463 1.00 65.91 1040 ILE R CA 1
ATOM 3874 C C . ILE A 1 596 ? 116.343 135.363 86.757 1.00 65.91 1040 ILE R C 1
ATOM 3875 O O . ILE A 1 596 ? 115.916 136.101 85.861 1.00 65.91 1040 ILE R O 1
ATOM 3880 N N . ILE A 1 597 ? 115.668 134.294 87.174 1.00 68.59 1041 ILE R N 1
ATOM 3881 C CA . ILE A 1 597 ? 114.484 133.842 86.453 1.00 68.59 1041 ILE R CA 1
ATOM 3882 C C . ILE A 1 597 ? 113.352 134.855 86.588 1.00 68.59 1041 ILE R C 1
ATOM 3883 O O . ILE A 1 597 ? 112.672 135.185 85.607 1.00 68.59 1041 ILE R O 1
ATOM 3888 N N . THR A 1 598 ? 113.143 135.381 87.799 1.00 71.27 1042 THR R N 1
ATOM 3889 C CA . THR A 1 598 ? 112.047 136.321 88.013 1.00 71.27 1042 THR R CA 1
ATOM 3890 C C . THR A 1 598 ? 112.252 137.617 87.236 1.00 71.27 1042 THR R C 1
ATOM 3891 O O . THR A 1 598 ? 111.325 138.097 86.571 1.00 71.27 1042 THR R O 1
ATOM 3895 N N . GLU A 1 599 ? 113.450 138.209 87.293 1.00 73.07 1043 GLU R N 1
ATOM 3896 C CA . GLU A 1 599 ? 113.605 139.478 86.588 1.00 73.07 1043 GLU R CA 1
ATOM 3897 C C . GLU A 1 599 ? 113.735 139.261 85.082 1.00 73.07 1043 GLU R C 1
ATOM 3898 O O . GLU A 1 599 ? 113.425 140.163 84.296 1.00 73.07 1043 GLU R O 1
ATOM 3904 N N . GLY A 1 600 ? 114.138 138.061 84.651 1.00 73.61 1044 GLY R N 1
ATOM 3905 C CA . GLY A 1 600 ? 114.035 137.736 83.238 1.00 73.61 1044 GLY R CA 1
ATOM 3906 C C . GLY A 1 600 ? 112.594 137.672 82.768 1.00 73.61 1044 GLY R C 1
ATOM 3907 O O . GLY A 1 600 ? 112.262 138.145 81.677 1.00 73.61 1044 GLY R O 1
ATOM 3908 N N . ALA A 1 601 ? 111.718 137.087 83.590 1.00 74.76 1045 ALA R N 1
ATOM 3909 C CA . ALA A 1 601 ? 110.290 137.127 83.294 1.00 74.76 1045 ALA R CA 1
ATOM 3910 C C . ALA A 1 601 ? 109.784 138.563 83.253 1.00 74.76 1045 ALA R C 1
ATOM 3911 O O . ALA A 1 601 ? 108.951 138.915 82.409 1.00 74.76 1045 ALA R O 1
ATOM 3913 N N . SER A 1 602 ? 110.277 139.402 84.166 1.00 73.95 1046 SER R N 1
ATOM 3914 C CA . SER A 1 602 ? 109.896 140.812 84.163 1.00 73.95 1046 SER R CA 1
ATOM 3915 C C . SER A 1 602 ? 110.305 141.494 82.862 1.00 73.95 1046 SER R C 1
ATOM 3916 O O . SER A 1 602 ? 109.534 142.276 82.293 1.00 73.95 1046 SER R O 1
ATOM 3919 N N . ILE A 1 603 ? 111.517 141.213 82.379 1.00 69.50 1047 ILE R N 1
ATOM 3920 C CA . ILE A 1 603 ? 111.960 141.782 81.108 1.00 69.50 1047 ILE R CA 1
ATOM 3921 C C . ILE A 1 603 ? 111.083 141.286 79.963 1.00 69.50 1047 ILE R C 1
ATOM 3922 O O . ILE A 1 603 ? 110.660 142.068 79.103 1.00 69.50 1047 ILE R O 1
ATOM 3927 N N . LEU A 1 604 ? 110.793 139.982 79.934 1.00 72.36 1048 LEU R N 1
ATOM 3928 C CA . LEU A 1 604 ? 110.035 139.423 78.817 1.00 72.36 1048 LEU R CA 1
ATOM 3929 C C . LEU A 1 604 ? 108.583 139.878 78.812 1.00 72.36 1048 LEU R C 1
ATOM 3930 O O . LEU A 1 604 ? 107.948 139.893 77.751 1.00 72.36 1048 LEU R O 1
ATOM 3935 N N . ARG A 1 605 ? 108.035 140.234 79.975 1.00 72.69 1049 ARG R N 1
ATOM 3936 C CA . ARG A 1 605 ? 106.635 140.644 80.026 1.00 72.69 1049 ARG R CA 1
ATOM 3937 C C . ARG A 1 605 ? 106.380 141.906 79.210 1.00 72.69 1049 ARG R C 1
ATOM 3938 O O . ARG A 1 605 ? 105.249 142.142 78.771 1.00 72.69 1049 ARG R O 1
ATOM 3946 N N . GLN A 1 606 ? 107.411 142.721 78.989 1.00 76.96 1050 GLN R N 1
ATOM 3947 C CA . GLN A 1 606 ? 107.241 143.993 78.299 1.00 76.96 1050 GLN R CA 1
ATOM 3948 C C . GLN A 1 606 ? 107.241 143.866 76.780 1.00 76.96 1050 GLN R C 1
ATOM 3949 O O . GLN A 1 606 ? 106.889 144.835 76.099 1.00 76.96 1050 GLN R O 1
ATOM 3955 N N . GLU A 1 607 ? 107.620 142.716 76.233 1.00 75.78 1051 GLU R N 1
ATOM 3956 C CA . GLU A 1 607 ? 107.675 142.546 74.789 1.00 75.78 1051 GLU R CA 1
ATOM 3957 C C . GLU A 1 607 ? 106.285 142.285 74.220 1.00 75.78 1051 GLU R C 1
ATOM 3958 O O . GLU A 1 607 ? 105.393 141.768 74.896 1.00 75.78 1051 GLU R O 1
ATOM 3964 N N . LYS A 1 608 ? 106.110 142.660 72.956 1.00 77.73 1052 LYS R N 1
ATOM 3965 C CA . LYS A 1 608 ? 104.829 142.513 72.286 1.00 77.73 1052 LYS R CA 1
ATOM 3966 C C . LYS A 1 608 ? 104.609 141.065 71.851 1.00 77.73 1052 LYS R C 1
ATOM 3967 O O . LYS A 1 608 ? 105.488 140.207 71.966 1.00 77.73 1052 LYS R O 1
ATOM 3973 N N . ASN A 1 609 ? 103.401 140.800 71.350 1.00 76.91 1053 ASN R N 1
ATOM 3974 C CA . ASN A 1 609 ? 103.073 139.464 70.864 1.00 76.91 1053 ASN R CA 1
ATOM 3975 C C . ASN A 1 609 ? 103.930 139.091 69.662 1.00 76.91 1053 ASN R C 1
ATOM 3976 O O . ASN A 1 609 ? 104.434 137.966 69.567 1.00 76.91 1053 ASN R O 1
ATOM 3981 N N . LEU A 1 610 ? 104.108 140.024 68.732 1.00 71.49 1054 LEU R N 1
ATOM 3982 C CA . LEU A 1 610 ? 104.821 139.778 67.482 1.00 71.49 1054 LEU R CA 1
ATOM 3983 C C . LEU A 1 610 ? 106.030 140.707 67.435 1.00 71.49 1054 LEU R C 1
ATOM 3984 O O . LEU A 1 610 ? 105.884 141.932 67.394 1.00 71.49 1054 LEU R O 1
ATOM 3989 N N . LEU A 1 611 ? 107.223 140.121 67.444 1.00 66.47 1055 LEU R N 1
ATOM 3990 C CA . LEU A 1 611 ? 108.451 140.901 67.415 1.00 66.47 1055 LEU R CA 1
ATOM 3991 C C . LEU A 1 611 ? 108.808 141.288 65.988 1.00 66.47 1055 LEU R C 1
ATOM 3992 O O . LEU A 1 611 ? 108.622 140.507 65.050 1.00 66.47 1055 LEU R O 1
ATOM 3997 N N . ASP A 1 612 ? 109.326 142.501 65.828 1.00 66.22 1056 ASP R N 1
ATOM 3998 C CA . ASP A 1 612 ? 109.841 142.973 64.551 1.00 66.22 1056 ASP R CA 1
ATOM 3999 C C . ASP A 1 612 ? 111.357 142.826 64.560 1.00 66.22 1056 ASP R C 1
ATOM 4000 O O . ASP A 1 612 ? 112.051 143.555 65.277 1.00 66.22 1056 ASP R O 1
ATOM 4005 N N . ILE A 1 613 ? 111.865 141.887 63.767 1.00 67.05 1057 ILE R N 1
ATOM 4006 C CA . ILE A 1 613 ? 113.281 141.541 63.753 1.00 67.05 1057 ILE R CA 1
ATOM 4007 C C . ILE A 1 613 ? 113.824 141.790 62.355 1.00 67.05 1057 ILE R C 1
ATOM 4008 O O . ILE A 1 613 ? 113.216 141.370 61.365 1.00 67.05 1057 ILE R O 1
ATOM 4013 N N . ASP A 1 614 ? 114.961 142.469 62.275 1.00 72.49 1058 ASP R N 1
ATOM 4014 C CA . ASP A 1 614 ? 115.602 142.776 61.008 1.00 72.49 1058 ASP R CA 1
ATOM 4015 C C . ASP A 1 614 ? 116.878 141.959 60.841 1.00 72.49 1058 ASP R C 1
ATOM 4016 O O . ASP A 1 614 ? 117.479 141.491 61.811 1.00 72.49 1058 ASP R O 1
ATOM 4021 N N . ALA A 1 615 ? 117.284 141.793 59.587 1.00 79.67 1059 ALA R N 1
ATOM 4022 C CA . ALA A 1 615 ? 118.499 141.071 59.252 1.00 79.67 1059 ALA R CA 1
ATOM 4023 C C . ALA A 1 615 ? 119.730 141.858 59.703 1.00 79.67 1059 ALA R C 1
ATOM 4024 O O . ALA A 1 615 ? 119.696 143.089 59.769 1.00 79.67 1059 ALA R O 1
ATOM 4026 N N . PRO A 1 616 ? 120.840 141.169 60.023 1.00 83.91 1060 PRO R N 1
ATOM 4027 C CA . PRO A 1 616 ? 121.029 139.714 60.005 1.00 83.91 1060 PRO R CA 1
ATOM 4028 C C . PRO A 1 616 ? 120.399 139.032 61.211 1.00 83.91 1060 PRO R C 1
ATOM 4029 O O . PRO A 1 616 ? 120.195 139.681 62.236 1.00 83.91 1060 PRO R O 1
ATOM 4033 N N . VAL A 1 617 ? 120.096 137.740 61.093 1.00 83.10 1061 VAL R N 1
ATOM 4034 C CA . VAL A 1 617 ? 119.431 137.015 62.168 1.00 83.10 1061 VAL R CA 1
ATOM 4035 C C . VAL A 1 617 ? 119.796 135.541 62.074 1.00 83.10 1061 VAL R C 1
ATOM 4036 O O . VAL A 1 617 ? 119.909 134.970 60.984 1.00 83.10 1061 VAL R O 1
ATOM 4040 N N . THR A 1 618 ? 119.991 134.928 63.237 1.00 75.92 1062 THR R N 1
ATOM 4041 C CA . THR A 1 618 ? 120.283 133.507 63.353 1.00 75.92 1062 THR R CA 1
ATOM 4042 C C . THR A 1 618 ? 119.110 132.831 64.050 1.00 75.92 1062 THR R C 1
ATOM 4043 O O . THR A 1 618 ? 118.676 133.278 65.117 1.00 75.92 1062 THR R O 1
ATOM 4047 N N . VAL A 1 619 ? 118.599 131.765 63.442 1.00 76.86 1063 VAL R N 1
ATOM 4048 C CA . VAL A 1 619 ? 117.414 131.062 63.918 1.00 76.86 1063 VAL R CA 1
ATOM 4049 C C . VAL A 1 619 ? 117.793 129.623 64.234 1.00 76.86 1063 VAL R C 1
ATOM 4050 O O . VAL A 1 619 ? 118.459 128.951 63.433 1.00 76.86 1063 VAL R O 1
ATOM 4054 N N . CYS A 1 620 ? 117.371 129.154 65.405 1.00 70.85 1064 CYS R N 1
ATOM 4055 C CA . CYS A 1 620 ? 117.682 127.818 65.881 1.00 70.85 1064 CYS R CA 1
ATOM 4056 C C . CYS A 1 620 ? 116.392 127.101 66.247 1.00 70.85 1064 CYS R C 1
ATOM 4057 O O . CYS A 1 620 ? 115.393 127.729 66.607 1.00 70.85 1064 CYS R O 1
ATOM 4060 N N . GLY A 1 621 ? 116.425 125.781 66.156 1.00 68.87 1065 GLY R N 1
ATOM 4061 C CA . GLY A 1 621 ? 115.270 124.940 66.411 1.00 68.87 1065 GLY R CA 1
ATOM 4062 C C . GLY A 1 621 ? 115.210 124.462 67.845 1.00 68.87 1065 GLY R C 1
ATOM 4063 O O . GLY A 1 621 ? 115.621 125.165 68.774 1.00 68.87 1065 GLY R O 1
ATOM 4064 N N . ASP A 1 622 ? 114.690 123.253 68.025 1.00 63.47 1066 ASP R N 1
ATOM 4065 C CA . ASP A 1 622 ? 114.521 122.694 69.357 1.00 63.47 1066 ASP R CA 1
ATOM 4066 C C . ASP A 1 622 ? 115.873 122.399 69.990 1.00 63.47 1066 ASP R C 1
ATOM 4067 O O . ASP A 1 622 ? 116.772 121.853 69.346 1.00 63.47 1066 ASP R O 1
ATOM 4072 N N . ILE A 1 623 ? 116.017 122.767 71.263 1.00 61.87 1067 ILE R N 1
ATOM 4073 C CA . ILE A 1 623 ? 117.210 122.473 72.047 1.00 61.87 1067 ILE R CA 1
ATOM 4074 C C . ILE A 1 623 ? 116.971 121.308 72.999 1.00 61.87 1067 ILE R C 1
ATOM 4075 O O . ILE A 1 623 ? 117.781 120.378 73.078 1.00 61.87 1067 ILE R O 1
ATOM 4080 N N . HIS A 1 624 ? 115.853 121.339 73.725 1.00 57.73 1068 HIS R N 1
ATOM 4081 C CA . HIS A 1 624 ? 115.424 120.235 74.583 1.00 57.73 1068 HIS R CA 1
ATOM 4082 C C . HIS A 1 624 ? 116.479 119.877 75.628 1.00 57.73 1068 HIS R C 1
ATOM 4083 O O . HIS A 1 624 ? 116.817 118.709 75.826 1.00 57.73 1068 HIS R O 1
ATOM 4090 N N . GLY A 1 625 ? 117.009 120.897 76.300 1.00 54.27 1069 GLY R N 1
ATOM 4091 C CA . GLY A 1 625 ? 117.860 120.675 77.451 1.00 54.27 1069 GLY R CA 1
ATOM 4092 C C . GLY A 1 625 ? 119.247 120.167 77.148 1.00 54.27 1069 GLY R C 1
ATOM 4093 O O . GLY A 1 625 ? 119.965 119.775 78.070 1.00 54.27 1069 GLY R O 1
ATOM 4094 N N . GLN A 1 626 ? 119.654 120.166 75.884 1.00 58.58 1070 GLN R N 1
ATOM 4095 C CA . GLN A 1 626 ? 120.985 119.701 75.502 1.00 58.58 1070 GLN R CA 1
ATOM 4096 C C . GLN A 1 626 ? 121.978 120.855 75.636 1.00 58.58 1070 GLN R C 1
ATOM 4097 O O . GLN A 1 626 ? 122.346 121.531 74.674 1.00 58.58 1070 GLN R O 1
ATOM 4103 N N . PHE A 1 627 ? 122.411 121.061 76.883 1.00 58.02 1071 PHE R N 1
ATOM 4104 C CA . PHE A 1 627 ? 123.223 122.228 77.213 1.00 58.02 1071 PHE R CA 1
ATOM 4105 C C . PHE A 1 627 ? 124.547 122.220 76.463 1.00 58.02 1071 PHE R C 1
ATOM 4106 O O . PHE A 1 627 ? 124.999 123.263 75.977 1.00 58.02 1071 PHE R O 1
ATOM 4114 N N . PHE A 1 628 ? 125.192 121.059 76.366 1.00 60.39 1072 PHE R N 1
ATOM 4115 C CA . PHE A 1 628 ? 126.459 120.981 75.646 1.00 60.39 1072 PHE R CA 1
ATOM 4116 C C . PHE A 1 628 ? 126.243 121.130 74.145 1.00 60.39 1072 PHE R C 1
ATOM 4117 O O . PHE A 1 628 ? 127.054 121.750 73.444 1.00 60.39 1072 PHE R O 1
ATOM 4125 N N . ASP A 1 629 ? 125.142 120.582 73.633 1.00 63.96 1073 ASP R N 1
ATOM 4126 C CA . ASP A 1 629 ? 124.788 120.822 72.242 1.00 63.96 1073 ASP R CA 1
ATOM 4127 C C . ASP A 1 629 ? 124.410 122.280 72.010 1.00 63.96 1073 ASP R C 1
ATOM 4128 O O . ASP A 1 629 ? 124.685 122.827 70.938 1.00 63.96 1073 ASP R O 1
ATOM 4133 N N . LEU A 1 630 ? 123.791 122.925 73.001 1.00 59.17 1074 LEU R N 1
ATOM 4134 C CA . LEU A 1 630 ? 123.552 124.362 72.914 1.00 59.17 1074 LEU R CA 1
ATOM 4135 C C . LEU A 1 630 ? 124.871 125.123 72.856 1.00 59.17 1074 LEU R C 1
ATOM 4136 O O . LEU A 1 630 ? 124.996 126.128 72.143 1.00 59.17 1074 LEU R O 1
ATOM 4141 N N . MET A 1 631 ? 125.870 124.648 73.602 1.00 64.05 1075 MET R N 1
ATOM 4142 C CA . MET A 1 631 ? 127.212 125.212 73.515 1.00 64.05 1075 MET R CA 1
ATOM 4143 C C . MET A 1 631 ? 127.791 125.065 72.117 1.00 64.05 1075 MET R C 1
ATOM 4144 O O . MET A 1 631 ? 128.378 126.011 71.578 1.00 64.05 1075 MET R O 1
ATOM 4149 N N . LYS A 1 632 ? 127.640 123.884 71.518 1.00 68.51 1076 LYS R N 1
ATOM 4150 C CA . LYS A 1 632 ? 128.166 123.681 70.171 1.00 68.51 1076 LYS R CA 1
ATOM 4151 C C . LYS A 1 632 ? 127.437 124.571 69.170 1.00 68.51 1076 LYS R C 1
ATOM 4152 O O . LYS A 1 632 ? 128.046 125.093 68.229 1.00 68.51 1076 LYS R O 1
ATOM 4158 N N . LEU A 1 633 ? 126.130 124.759 69.368 1.00 66.81 1077 LEU R N 1
ATOM 4159 C CA . LEU A 1 633 ? 125.354 125.657 68.516 1.00 66.81 1077 LEU R CA 1
ATOM 4160 C C . LEU A 1 633 ? 125.870 127.087 68.604 1.00 66.81 1077 LEU R C 1
ATOM 4161 O O . LEU A 1 633 ? 126.091 127.743 67.580 1.00 66.81 1077 LEU R O 1
ATOM 4166 N N . PHE A 1 634 ? 126.051 127.596 69.826 1.00 60.91 1078 PHE R N 1
ATOM 4167 C CA . PHE A 1 634 ? 126.566 128.954 69.971 1.00 60.91 1078 PHE R CA 1
ATOM 4168 C C . PHE A 1 634 ? 127.973 129.086 69.407 1.00 60.91 1078 PHE R C 1
ATOM 4169 O O . PHE A 1 634 ? 128.314 130.132 68.843 1.00 60.91 1078 PHE R O 1
ATOM 4177 N N . GLU A 1 635 ? 128.804 128.052 69.549 1.00 66.42 1079 GLU R N 1
ATOM 4178 C CA . GLU A 1 635 ? 130.140 128.111 68.967 1.00 66.42 1079 GLU R CA 1
ATOM 4179 C C . GLU A 1 635 ? 130.083 128.177 67.445 1.00 66.42 1079 GLU R C 1
ATOM 4180 O O . GLU A 1 635 ? 130.785 128.987 66.828 1.00 66.42 1079 GLU R O 1
ATOM 4186 N N . VAL A 1 636 ? 129.254 127.338 66.822 1.00 69.79 1080 VAL R N 1
ATOM 4187 C CA . VAL A 1 636 ? 129.189 127.305 65.364 1.00 69.79 1080 VAL R CA 1
ATOM 4188 C C . VAL A 1 636 ? 128.578 128.586 64.812 1.00 69.79 1080 VAL R C 1
ATOM 4189 O O . VAL A 1 636 ? 129.114 129.187 63.874 1.00 69.79 1080 VAL R O 1
ATOM 4193 N N . GLY A 1 637 ? 127.462 129.031 65.381 1.00 71.52 1081 GLY R N 1
ATOM 4194 C CA . GLY A 1 637 ? 126.757 130.180 64.851 1.00 71.52 1081 GLY R CA 1
ATOM 4195 C C . GLY A 1 637 ? 127.380 131.509 65.222 1.00 71.52 1081 GLY R C 1
ATOM 4196 O O . GLY A 1 637 ? 126.967 132.558 64.719 1.00 71.52 1081 GLY R O 1
ATOM 4197 N N . GLY A 1 638 ? 128.369 131.479 66.095 1.00 69.97 1082 GLY R N 1
ATOM 4198 C CA . GLY A 1 638 ? 128.989 132.702 66.553 1.00 69.97 1082 GLY R CA 1
ATOM 4199 C C . GLY A 1 638 ? 128.464 133.110 67.918 1.00 69.97 1082 GLY R C 1
ATOM 4200 O O . GLY A 1 638 ? 127.334 132.785 68.307 1.00 69.97 1082 GLY R O 1
ATOM 4201 N N . SER A 1 639 ? 129.297 133.831 68.658 1.00 69.26 1083 SER R N 1
ATOM 4202 C CA . SER A 1 639 ? 128.932 134.223 70.009 1.00 69.26 1083 SER R CA 1
ATOM 4203 C C . SER A 1 639 ? 127.749 135.189 69.980 1.00 69.26 1083 SER R C 1
ATOM 4204 O O . SER A 1 639 ? 127.634 136.004 69.060 1.00 69.26 1083 SER R O 1
ATOM 4207 N N . PRO A 1 640 ? 126.852 135.117 70.966 1.00 68.37 1084 PRO R N 1
ATOM 4208 C CA . PRO A 1 640 ? 125.760 136.101 71.044 1.00 68.37 1084 PRO R CA 1
ATOM 4209 C C . PRO A 1 640 ? 126.237 137.521 71.295 1.00 68.37 1084 PRO R C 1
ATOM 4210 O O . PRO A 1 640 ? 125.417 138.446 71.232 1.00 68.37 1084 PRO R O 1
ATOM 4214 N N . ALA A 1 641 ? 127.525 137.721 71.587 1.00 70.46 1085 ALA R N 1
ATOM 4215 C CA . ALA A 1 641 ? 128.040 139.069 71.797 1.00 70.46 1085 ALA R CA 1
ATOM 4216 C C . ALA A 1 641 ? 127.913 139.927 70.546 1.00 70.46 1085 ALA R C 1
ATOM 4217 O O . ALA A 1 641 ? 127.836 141.156 70.645 1.00 70.46 1085 ALA R O 1
ATOM 4219 N N . ASN A 1 642 ? 127.888 139.305 69.366 1.00 72.35 1086 ASN R N 1
ATOM 4220 C CA . ASN A 1 642 ? 127.798 140.037 68.111 1.00 72.35 1086 ASN R CA 1
ATOM 4221 C C . ASN A 1 642 ? 126.784 139.442 67.139 1.00 72.35 1086 ASN R C 1
ATOM 4222 O O . ASN A 1 642 ? 126.733 139.871 65.981 1.00 72.35 1086 ASN R O 1
ATOM 4227 N N . THR A 1 643 ? 125.980 138.473 67.571 1.00 72.83 1087 THR R N 1
ATOM 4228 C CA . THR A 1 643 ? 125.029 137.803 66.697 1.00 72.83 1087 THR R CA 1
ATOM 4229 C C . THR A 1 643 ? 123.645 137.805 67.329 1.00 72.83 1087 THR R C 1
ATOM 4230 O O . THR A 1 643 ? 123.489 137.460 68.504 1.00 72.83 1087 THR R O 1
ATOM 4234 N N . ARG A 1 644 ? 122.644 138.193 66.543 1.00 73.19 1088 ARG R N 1
ATOM 4235 C CA . ARG A 1 644 ? 121.257 138.156 66.981 1.00 73.19 1088 ARG R CA 1
ATOM 4236 C C . ARG A 1 644 ? 120.713 136.741 66.844 1.00 73.19 1088 ARG R C 1
ATOM 4237 O O . ARG A 1 644 ? 120.963 136.062 65.845 1.00 73.19 1088 ARG R O 1
ATOM 4245 N N . TYR A 1 645 ? 119.966 136.300 67.854 1.00 71.14 1089 TYR R N 1
ATOM 4246 C CA . TYR A 1 645 ? 119.478 134.930 67.916 1.00 71.14 1089 TYR R CA 1
ATOM 4247 C C . TYR A 1 645 ? 117.964 134.908 68.061 1.00 71.14 1089 TYR R C 1
ATOM 4248 O O . TYR A 1 645 ? 117.389 135.705 68.808 1.00 71.14 1089 TYR R O 1
ATOM 4257 N N . LEU A 1 646 ? 117.329 133.988 67.340 1.00 71.26 1090 LEU R N 1
ATOM 4258 C CA . LEU A 1 646 ? 115.896 133.744 67.439 1.00 71.26 1090 LEU R CA 1
ATOM 4259 C C . LEU A 1 646 ? 115.676 132.258 67.673 1.00 71.26 1090 LEU R C 1
ATOM 4260 O O . LEU A 1 646 ? 115.790 131.456 66.740 1.00 71.26 1090 LEU R O 1
ATOM 4265 N N . PHE A 1 647 ? 115.360 131.894 68.912 1.00 67.40 1091 PHE R N 1
ATOM 4266 C CA . PHE A 1 647 ? 115.106 130.509 69.282 1.00 67.40 1091 PHE R CA 1
ATOM 4267 C C . PHE A 1 647 ? 113.614 130.232 69.172 1.00 67.40 1091 PHE R C 1
ATOM 4268 O O . PHE A 1 647 ? 112.796 130.994 69.698 1.00 67.40 1091 PHE R O 1
ATOM 4276 N N . LEU A 1 648 ? 113.265 129.144 68.493 1.00 66.31 1092 LEU R N 1
ATOM 4277 C CA . LEU A 1 648 ? 111.882 128.858 68.146 1.00 66.31 1092 LEU R CA 1
ATOM 4278 C C . LEU A 1 648 ? 111.110 128.166 69.263 1.00 66.31 1092 LEU R C 1
ATOM 4279 O O . LEU A 1 648 ? 109.884 128.054 69.169 1.00 66.31 1092 LEU R O 1
ATOM 4284 N N . GLY A 1 649 ? 111.783 127.708 70.309 1.00 66.42 1093 GLY R N 1
ATOM 4285 C CA . GLY A 1 649 ? 111.121 127.137 71.464 1.00 66.42 1093 GLY R CA 1
ATOM 4286 C C . GLY A 1 649 ? 111.683 125.780 71.843 1.00 66.42 1093 GLY R C 1
ATOM 4287 O O . GLY A 1 649 ? 112.706 125.328 71.330 1.00 66.42 1093 GLY R O 1
ATOM 4288 N N . ASP A 1 650 ? 110.975 125.133 72.774 1.00 62.66 1094 ASP R N 1
ATOM 4289 C CA . ASP A 1 650 ? 111.355 123.838 73.330 1.00 62.66 1094 ASP R CA 1
ATOM 4290 C C . ASP A 1 650 ? 112.754 123.871 73.927 1.00 62.66 1094 ASP R C 1
ATOM 4291 O O . ASP A 1 650 ? 113.661 123.184 73.447 1.00 62.66 1094 ASP R O 1
ATOM 4296 N N . TYR A 1 651 ? 112.934 124.668 74.978 1.00 60.38 1095 TYR R N 1
ATOM 4297 C CA . TYR A 1 651 ? 114.216 124.783 75.654 1.00 60.38 1095 TYR R CA 1
ATOM 4298 C C . TYR A 1 651 ? 114.451 123.696 76.692 1.00 60.38 1095 TYR R C 1
ATOM 4299 O O . TYR A 1 651 ? 115.577 123.570 77.186 1.00 60.38 1095 TYR R O 1
ATOM 4308 N N . VAL A 1 652 ? 113.429 122.913 77.034 1.00 58.37 1096 VAL R N 1
ATOM 4309 C CA . VAL A 1 652 ? 113.543 121.919 78.095 1.00 58.37 1096 VAL R CA 1
ATOM 4310 C C . VAL A 1 652 ? 113.063 120.565 77.593 1.00 58.37 1096 VAL R C 1
ATOM 4311 O O . VAL A 1 652 ? 112.733 120.411 76.412 1.00 58.37 1096 VAL R O 1
ATOM 4315 N N . ASP A 1 653 ? 113.054 119.574 78.489 1.00 58.75 1097 ASP R N 1
ATOM 4316 C CA . ASP A 1 653 ? 112.455 118.260 78.263 1.00 58.75 1097 ASP R CA 1
ATOM 4317 C C . ASP A 1 653 ? 113.282 117.412 77.303 1.00 58.75 1097 ASP R C 1
ATOM 4318 O O . ASP A 1 653 ? 114.056 117.947 76.504 1.00 58.75 1097 ASP R O 1
ATOM 4323 N N . ARG A 1 654 ? 113.152 116.086 77.414 1.00 59.59 1098 ARG R N 1
ATOM 4324 C CA . ARG A 1 654 ? 113.882 115.112 76.602 1.00 59.59 1098 ARG R CA 1
ATOM 4325 C C . ARG A 1 654 ? 115.377 115.121 76.897 1.00 59.59 1098 ARG R C 1
ATOM 4326 O O . ARG A 1 654 ? 116.127 114.313 76.341 1.00 59.59 1098 ARG R O 1
ATOM 4334 N N . GLY A 1 655 ? 115.820 116.022 77.766 1.00 51.29 1099 GLY R N 1
ATOM 4335 C CA . GLY A 1 655 ? 117.217 116.087 78.132 1.00 51.29 1099 GLY R CA 1
ATOM 4336 C C . GLY A 1 655 ? 117.419 115.974 79.625 1.00 51.29 1099 GLY R C 1
ATOM 4337 O O . GLY A 1 655 ? 116.474 115.868 80.403 1.00 51.29 1099 GLY R O 1
ATOM 4338 N N . TYR A 1 656 ? 118.685 116.000 80.026 1.00 48.68 1100 TYR R N 1
ATOM 4339 C CA . TYR A 1 656 ? 119.048 115.918 81.432 1.00 48.68 1100 TYR R CA 1
ATOM 4340 C C . TYR A 1 656 ? 119.708 117.195 81.930 1.00 48.68 1100 TYR R C 1
ATOM 4341 O O . TYR A 1 656 ? 120.125 117.255 83.091 1.00 48.68 1100 TYR R O 1
ATOM 4350 N N . PHE A 1 657 ? 119.810 118.215 81.083 1.00 50.97 1101 PHE R N 1
ATOM 4351 C CA . PHE A 1 657 ? 120.429 119.483 81.445 1.00 50.97 1101 PHE R CA 1
ATOM 4352 C C . PHE A 1 657 ? 119.572 120.662 80.999 1.00 50.97 1101 PHE R C 1
ATOM 4353 O O . PHE A 1 657 ? 120.057 121.604 80.366 1.00 50.97 1101 PHE R O 1
ATOM 4361 N N . SER A 1 658 ? 118.277 120.627 81.325 1.00 54.11 1102 SER R N 1
ATOM 4362 C CA . SER A 1 658 ? 117.374 121.688 80.887 1.00 54.11 1102 SER R CA 1
ATOM 4363 C C . SER A 1 658 ? 117.535 122.952 81.724 1.00 54.11 1102 SER R C 1
ATOM 4364 O O . SER A 1 658 ? 117.445 124.068 81.195 1.00 54.11 1102 SER R O 1
ATOM 4367 N N . ILE A 1 659 ? 117.760 122.802 83.033 1.00 49.53 1103 ILE R N 1
ATOM 4368 C CA . ILE A 1 659 ? 117.857 123.972 83.904 1.00 49.53 1103 ILE R CA 1
ATOM 4369 C C . ILE A 1 659 ? 119.070 124.810 83.531 1.00 49.53 1103 ILE R C 1
ATOM 4370 O O . ILE A 1 659 ? 119.041 126.040 83.633 1.00 49.53 1103 ILE R O 1
ATOM 4375 N N . GLU A 1 660 ? 120.138 124.165 83.062 1.00 53.04 1104 GLU R N 1
ATOM 4376 C CA . GLU A 1 660 ? 121.301 124.882 82.553 1.00 53.04 1104 GLU R CA 1
ATOM 4377 C C . GLU A 1 660 ? 120.949 125.723 81.333 1.00 53.04 1104 GLU R C 1
ATOM 4378 O O . GLU A 1 660 ? 121.345 126.894 81.241 1.00 53.04 1104 GLU R O 1
ATOM 4384 N N . CYS A 1 661 ? 120.206 125.146 80.387 1.00 56.35 1105 CYS R N 1
ATOM 4385 C CA . CYS A 1 661 ? 119.800 125.895 79.203 1.00 56.35 1105 CYS R CA 1
ATOM 4386 C C . CYS A 1 661 ? 118.939 127.088 79.589 1.00 56.35 1105 CYS R C 1
ATOM 4387 O O . CYS A 1 661 ? 119.125 128.196 79.071 1.00 56.35 1105 CYS R O 1
ATOM 4390 N N . VAL A 1 662 ? 117.994 126.875 80.509 1.00 55.34 1106 VAL R N 1
ATOM 4391 C CA . VAL A 1 662 ? 117.142 127.963 80.981 1.00 55.34 1106 VAL R CA 1
ATOM 4392 C C . VAL A 1 662 ? 117.987 129.073 81.595 1.00 55.34 1106 VAL R C 1
ATOM 4393 O O . VAL A 1 662 ? 117.870 130.255 81.233 1.00 55.34 1106 VAL R O 1
ATOM 4397 N N . LEU A 1 663 ? 118.869 128.701 82.523 1.00 54.10 1107 LEU R N 1
ATOM 4398 C CA . LEU A 1 663 ? 119.676 129.698 83.208 1.00 54.10 1107 LEU R CA 1
ATOM 4399 C C . LEU A 1 663 ? 120.496 130.502 82.217 1.00 54.10 1107 LEU R C 1
ATOM 4400 O O . LEU A 1 663 ? 120.510 131.732 82.276 1.00 54.10 1107 LEU R O 1
ATOM 4405 N N . TYR A 1 664 ? 121.125 129.834 81.254 1.00 55.71 1108 TYR R N 1
ATOM 4406 C CA . TYR A 1 664 ? 122.022 130.551 80.357 1.00 55.71 1108 TYR R CA 1
ATOM 4407 C C . TYR A 1 664 ? 121.260 131.411 79.351 1.00 55.71 1108 TYR R C 1
ATOM 4408 O O . TYR A 1 664 ? 121.692 132.524 79.030 1.00 55.71 1108 TYR R O 1
ATOM 4417 N N . LEU A 1 665 ? 120.123 130.926 78.840 1.00 59.66 1109 LEU R N 1
ATOM 4418 C CA . LEU A 1 665 ? 119.396 131.706 77.842 1.00 59.66 1109 LEU R CA 1
ATOM 4419 C C . LEU A 1 665 ? 118.748 132.941 78.457 1.00 59.66 1109 LEU R C 1
ATOM 4420 O O . LEU A 1 665 ? 118.904 134.054 77.937 1.00 59.66 1109 LEU R O 1
ATOM 4425 N N . TRP A 1 666 ? 118.026 132.781 79.571 1.00 61.46 1110 TRP R N 1
ATOM 4426 C CA . TRP A 1 666 ? 117.577 133.979 80.279 1.00 61.46 1110 TRP R CA 1
ATOM 4427 C C . TRP A 1 666 ? 118.718 134.808 80.863 1.00 61.46 1110 TRP R C 1
ATOM 4428 O O . TRP A 1 666 ? 118.545 136.013 81.047 1.00 61.46 1110 TRP R O 1
ATOM 4439 N N . ALA A 1 667 ? 119.906 134.237 81.081 1.00 62.45 1111 ALA R N 1
ATOM 4440 C CA . ALA A 1 667 ? 121.037 135.078 81.465 1.00 62.45 1111 ALA R CA 1
ATOM 4441 C C . ALA A 1 667 ? 121.466 135.985 80.317 1.00 62.45 1111 ALA R C 1
ATOM 4442 O O . ALA A 1 667 ? 121.710 137.184 80.517 1.00 62.45 1111 ALA R O 1
ATOM 4444 N N . LEU A 1 668 ? 121.562 135.432 79.107 1.00 61.17 1112 LEU R N 1
ATOM 4445 C CA . LEU A 1 668 ? 121.831 136.276 77.948 1.00 61.17 1112 LEU R CA 1
ATOM 4446 C C . LEU A 1 668 ? 120.713 137.287 77.743 1.00 61.17 1112 LEU R C 1
ATOM 4447 O O . LEU A 1 668 ? 120.956 138.402 77.270 1.00 61.17 1112 LEU R O 1
ATOM 4452 N N . LYS A 1 669 ? 119.480 136.915 78.095 1.00 64.69 1113 LYS R N 1
ATOM 4453 C CA . LYS A 1 669 ? 118.381 137.870 78.002 1.00 64.69 1113 LYS R CA 1
ATOM 4454 C C . LYS A 1 669 ? 118.570 139.016 78.989 1.00 64.69 1113 LYS R C 1
ATOM 4455 O O . LYS A 1 669 ? 118.229 140.167 78.688 1.00 64.69 1113 LYS R O 1
ATOM 4461 N N . ILE A 1 670 ? 119.096 138.718 80.179 1.00 65.37 1114 ILE R N 1
ATOM 4462 C CA . ILE A 1 670 ? 119.483 139.781 81.104 1.00 65.37 1114 ILE R CA 1
ATOM 4463 C C . ILE A 1 670 ? 120.526 140.680 80.462 1.00 65.37 1114 ILE R C 1
ATOM 4464 O O . ILE A 1 670 ? 120.386 141.908 80.445 1.00 65.37 1114 ILE R O 1
ATOM 4469 N N . LEU A 1 671 ? 121.591 140.082 79.927 1.00 61.42 1115 LEU R N 1
ATOM 4470 C CA . LEU A 1 671 ? 122.679 140.889 79.390 1.00 61.42 1115 LEU R CA 1
ATOM 4471 C C . LEU A 1 671 ? 122.292 141.533 78.066 1.00 61.42 1115 LEU R C 1
ATOM 4472 O O . LEU A 1 671 ? 122.557 142.720 77.848 1.00 61.42 1115 LEU R O 1
ATOM 4477 N N . TYR A 1 672 ? 121.640 140.778 77.184 1.00 62.39 1116 TYR R N 1
ATOM 4478 C CA . TYR A 1 672 ? 121.320 141.228 75.827 1.00 62.39 1116 TYR R CA 1
ATOM 4479 C C . TYR A 1 672 ? 119.830 141.054 75.556 1.00 62.39 1116 TYR R C 1
ATOM 4480 O O . TYR A 1 672 ? 119.419 140.155 74.817 1.00 62.39 1116 TYR R O 1
ATOM 4489 N N . PRO A 1 673 ? 118.987 141.899 76.148 1.00 61.16 1117 PRO R N 1
ATOM 4490 C CA . PRO A 1 673 ? 117.540 141.762 75.933 1.00 61.16 1117 PRO R CA 1
ATOM 4491 C C . PRO A 1 673 ? 117.098 142.122 74.522 1.00 61.16 1117 PRO R C 1
ATOM 4492 O O . PRO A 1 673 ? 116.110 141.576 74.021 1.00 61.16 1117 PRO R O 1
ATOM 4496 N N . LYS A 1 674 ? 117.817 143.034 73.868 1.00 60.74 1118 LYS R N 1
ATOM 4497 C CA . LYS A 1 674 ? 117.405 143.562 72.574 1.00 60.74 1118 LYS R CA 1
ATOM 4498 C C . LYS A 1 674 ? 118.050 142.855 71.392 1.00 60.74 1118 LYS R C 1
ATOM 4499 O O . LYS A 1 674 ? 117.542 142.970 70.272 1.00 60.74 1118 LYS R O 1
ATOM 4505 N N . THR A 1 675 ? 119.148 142.131 71.599 1.00 59.80 1119 THR R N 1
ATOM 4506 C CA . THR A 1 675 ? 119.783 141.388 70.522 1.00 59.80 1119 THR R CA 1
ATOM 4507 C C . THR A 1 675 ? 119.480 139.900 70.579 1.00 59.80 1119 THR R C 1
ATOM 4508 O O . THR A 1 675 ? 119.770 139.187 69.612 1.00 59.80 1119 THR R O 1
ATOM 4512 N N . LEU A 1 676 ? 118.900 139.413 71.672 1.00 61.75 1120 LEU R N 1
ATOM 4513 C CA . LEU A 1 676 ? 118.518 138.013 71.816 1.00 61.75 1120 LEU R CA 1
ATOM 4514 C C . LEU A 1 676 ? 116.999 137.934 71.856 1.00 61.75 1120 LEU R C 1
ATOM 4515 O O . LEU A 1 676 ? 116.355 138.642 72.638 1.00 61.75 1120 LEU R O 1
ATOM 4520 N N . PHE A 1 677 ? 116.432 137.075 71.016 1.00 65.09 1121 PHE R N 1
ATOM 4521 C CA . PHE A 1 677 ? 114.991 136.912 70.902 1.00 65.09 1121 PHE R CA 1
ATOM 4522 C C . PHE A 1 677 ? 114.623 135.465 71.192 1.00 65.09 1121 PHE R C 1
ATOM 4523 O O . PHE A 1 677 ? 115.272 134.543 70.689 1.00 65.09 1121 PHE R O 1
ATOM 4531 N N . LEU A 1 678 ? 113.587 135.271 72.005 1.00 63.01 1122 LEU R N 1
ATOM 4532 C CA . LEU A 1 678 ? 113.124 133.942 72.381 1.00 63.01 1122 LEU R CA 1
ATOM 4533 C C . LEU A 1 678 ? 111.634 133.834 72.101 1.00 63.01 1122 LEU R C 1
ATOM 4534 O O . LEU A 1 678 ? 110.878 134.768 72.385 1.00 63.01 1122 LEU R O 1
ATOM 4539 N N . LEU A 1 679 ? 111.219 132.702 71.544 1.00 62.57 1123 LEU R N 1
ATOM 4540 C CA . LEU A 1 679 ? 109.818 132.414 71.283 1.00 62.57 1123 LEU R CA 1
ATOM 4541 C C . LEU A 1 679 ? 109.379 131.181 72.063 1.00 62.57 1123 LEU R C 1
ATOM 4542 O O . LEU A 1 679 ? 110.168 130.272 72.331 1.00 62.57 1123 LEU R O 1
ATOM 4547 N N . ARG A 1 680 ? 108.101 131.166 72.426 1.00 66.35 1124 ARG R N 1
ATOM 4548 C CA . ARG A 1 680 ? 107.510 130.073 73.183 1.00 66.35 1124 ARG R CA 1
ATOM 4549 C C . ARG A 1 680 ? 107.574 128.761 72.411 1.00 66.35 1124 ARG R C 1
ATOM 4550 O O . ARG A 1 680 ? 107.443 128.727 71.184 1.00 66.35 1124 ARG R O 1
ATOM 4558 N N . GLY A 1 681 ? 107.793 127.674 73.151 1.00 66.90 1125 GLY R N 1
ATOM 4559 C CA . GLY A 1 681 ? 107.569 126.334 72.664 1.00 66.90 1125 GLY R CA 1
ATOM 4560 C C . GLY A 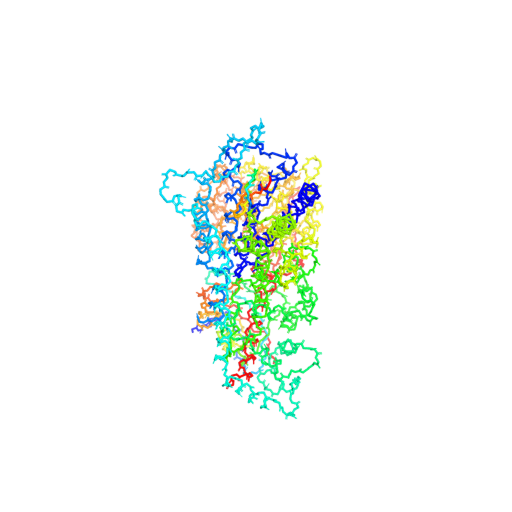1 681 ? 106.425 125.685 73.426 1.00 66.90 1125 GLY R C 1
ATOM 4561 O O . GLY A 1 681 ? 105.979 126.179 74.464 1.00 66.90 1125 GLY R O 1
ATOM 4562 N N . ASN A 1 682 ? 105.954 124.561 72.887 1.00 65.58 1126 ASN R N 1
ATOM 4563 C CA . ASN A 1 682 ? 104.821 123.888 73.508 1.00 65.58 1126 ASN R CA 1
ATOM 4564 C C . ASN A 1 682 ? 105.202 123.134 74.773 1.00 65.58 1126 ASN R C 1
ATOM 4565 O O . ASN A 1 682 ? 104.314 122.792 75.562 1.00 65.58 1126 ASN R O 1
ATOM 4570 N N . HIS A 1 683 ? 106.487 122.871 74.992 1.00 62.80 1127 HIS R N 1
ATOM 4571 C CA . HIS A 1 683 ? 106.912 122.115 76.162 1.00 62.80 1127 HIS R CA 1
ATOM 4572 C C . HIS A 1 683 ? 106.978 122.955 77.430 1.00 62.80 1127 HIS R C 1
ATOM 4573 O O . HIS A 1 683 ? 107.152 122.391 78.515 1.00 62.80 1127 HIS R O 1
ATOM 4580 N N . GLU A 1 684 ? 106.847 124.273 77.325 1.00 64.93 1128 GLU R N 1
ATOM 4581 C CA . GLU A 1 684 ? 106.822 125.149 78.496 1.00 64.93 1128 GLU R CA 1
ATOM 4582 C C . GLU A 1 684 ? 105.398 125.387 78.993 1.00 64.93 1128 GLU R C 1
ATOM 4583 O O . GLU A 1 684 ? 104.863 126.491 78.933 1.00 64.93 1128 GLU R O 1
ATOM 4589 N N . CYS A 1 685 ? 104.777 124.320 79.487 1.00 67.98 1129 CYS R N 1
ATOM 4590 C CA . CYS A 1 685 ? 103.445 124.372 80.067 1.00 67.98 1129 CYS R CA 1
ATOM 4591 C C . CYS A 1 685 ? 103.409 123.447 81.275 1.00 67.98 1129 CYS R C 1
ATOM 4592 O O . CYS A 1 685 ? 104.343 122.677 81.510 1.00 67.98 1129 CYS R O 1
ATOM 4595 N N . ARG A 1 686 ? 102.326 123.537 82.055 1.00 72.95 1130 ARG R N 1
ATOM 4596 C CA . ARG A 1 686 ? 102.167 122.621 83.183 1.00 72.95 1130 ARG R CA 1
ATOM 4597 C C . ARG A 1 686 ? 102.226 121.168 82.731 1.00 72.95 1130 ARG R C 1
ATOM 4598 O O . ARG A 1 686 ? 103.010 120.373 83.266 1.00 72.95 1130 ARG R O 1
ATOM 4606 N N . HIS A 1 687 ? 101.411 120.814 81.735 1.00 67.91 1131 HIS R N 1
ATOM 4607 C CA . HIS A 1 687 ? 101.171 119.411 81.415 1.00 67.91 1131 HIS R CA 1
ATOM 4608 C C . HIS A 1 687 ? 102.436 118.726 80.916 1.00 67.91 1131 HIS R C 1
ATOM 4609 O O . HIS A 1 687 ? 102.820 117.666 81.421 1.00 67.91 1131 HIS R O 1
ATOM 4616 N N . LEU A 1 688 ? 103.103 119.320 79.926 1.00 63.75 1132 LEU R N 1
ATOM 4617 C CA . LEU A 1 688 ? 104.283 118.678 79.359 1.00 63.75 1132 LEU R CA 1
ATOM 4618 C C . LEU A 1 688 ? 105.442 118.645 80.348 1.00 63.75 1132 LEU R C 1
ATOM 4619 O O . LEU A 1 688 ? 106.170 117.649 80.417 1.00 63.75 1132 LEU R O 1
ATOM 4624 N N . THR A 1 689 ? 105.630 119.712 81.124 1.00 65.30 1133 THR R N 1
ATOM 4625 C CA . THR A 1 689 ? 106.716 119.722 82.095 1.00 65.30 1133 THR R CA 1
ATOM 4626 C C . THR A 1 689 ? 106.506 118.712 83.215 1.00 65.30 1133 THR R C 1
ATOM 4627 O O . THR A 1 689 ? 107.470 118.058 83.626 1.00 65.30 1133 THR R O 1
ATOM 4631 N N . GLU A 1 690 ? 105.278 118.564 83.722 1.00 66.96 1134 GLU R N 1
ATOM 4632 C CA . GLU A 1 690 ? 105.047 117.553 84.750 1.00 66.96 1134 GLU R CA 1
ATOM 4633 C C . GLU A 1 690 ? 105.038 116.151 84.155 1.00 66.96 1134 GLU R C 1
ATOM 4634 O O . GLU A 1 690 ? 105.298 115.170 84.859 1.00 66.96 1134 GLU R O 1
ATOM 4640 N N . TYR A 1 691 ? 104.731 116.040 82.862 1.00 61.81 1135 TYR R N 1
ATOM 4641 C CA . TYR A 1 691 ? 104.728 114.739 82.206 1.00 61.81 1135 TYR R CA 1
ATOM 4642 C C . TYR A 1 691 ? 106.147 114.247 81.954 1.00 61.81 1135 TYR R C 1
ATOM 4643 O O . TYR A 1 691 ? 106.443 113.063 82.150 1.00 61.81 1135 TYR R O 1
ATOM 4652 N N . PHE A 1 692 ? 107.039 115.139 81.525 1.00 60.64 1136 PHE R N 1
ATOM 4653 C CA . PHE A 1 692 ? 108.422 114.762 81.258 1.00 60.64 1136 PHE R CA 1
ATOM 4654 C C . PHE A 1 692 ? 109.307 114.986 82.477 1.00 60.64 1136 PHE R C 1
ATOM 4655 O O . PHE A 1 692 ? 108.811 115.194 83.588 1.00 60.64 1136 PHE R O 1
ATOM 4663 N N . THR A 1 693 ? 110.624 114.949 82.268 1.00 60.03 1137 THR R N 1
ATOM 4664 C CA . THR A 1 693 ? 111.596 114.898 83.351 1.00 60.03 1137 THR R CA 1
ATOM 4665 C C . THR A 1 693 ? 111.988 116.253 83.924 1.00 60.03 1137 THR R C 1
ATOM 4666 O O . THR A 1 693 ? 112.840 116.295 84.817 1.00 60.03 1137 THR R O 1
ATOM 4670 N N . PHE A 1 694 ? 111.411 117.354 83.439 1.00 56.88 1138 PHE R N 1
ATOM 4671 C CA . PHE A 1 694 ? 111.839 118.668 83.911 1.00 56.88 1138 PHE R CA 1
ATOM 4672 C C . PHE A 1 694 ? 111.496 118.885 85.381 1.00 56.88 1138 PHE R C 1
ATOM 4673 O O . PHE A 1 694 ? 112.262 119.520 86.115 1.00 56.88 1138 PHE R O 1
ATOM 4681 N N . LYS A 1 695 ? 110.337 118.395 85.823 1.00 58.29 1139 LYS R N 1
ATOM 4682 C CA . LYS A 1 695 ? 109.947 118.585 87.218 1.00 58.29 1139 LYS R CA 1
ATOM 4683 C C . LYS A 1 695 ? 110.940 117.918 88.162 1.00 58.29 1139 LYS R C 1
ATOM 4684 O O . LYS A 1 695 ? 111.379 118.523 89.148 1.00 58.29 1139 LYS R O 1
ATOM 4690 N N . GLN A 1 696 ? 111.313 116.671 87.870 1.00 56.72 1140 GLN R N 1
ATOM 4691 C CA . GLN A 1 696 ? 112.313 115.997 88.690 1.00 56.72 1140 GLN R CA 1
ATOM 4692 C C . GLN A 1 696 ? 113.667 116.680 88.561 1.00 56.72 1140 GLN R C 1
ATOM 4693 O O . GLN A 1 696 ? 114.451 116.709 89.517 1.00 56.72 1140 GLN R O 1
ATOM 4699 N N . GLU A 1 697 ? 113.954 117.240 87.383 1.00 54.53 1141 GLU R N 1
ATOM 4700 C CA . GLU A 1 697 ? 115.170 118.026 87.210 1.00 54.53 1141 GLU R CA 1
ATOM 4701 C C . GLU A 1 697 ? 115.220 119.181 88.197 1.00 54.53 1141 GLU R C 1
ATOM 4702 O O . GLU A 1 697 ? 116.233 119.388 88.873 1.00 54.53 1141 GLU R O 1
ATOM 4708 N N . CYS A 1 698 ? 114.133 119.943 88.297 1.00 60.02 1142 CYS R N 1
ATOM 4709 C CA . CYS A 1 698 ? 114.101 121.050 89.245 1.00 60.02 1142 CYS R CA 1
ATOM 4710 C C . CYS A 1 698 ? 114.149 120.549 90.683 1.00 60.02 1142 CYS R C 1
ATOM 4711 O O . CYS A 1 698 ? 114.787 121.170 91.539 1.00 60.02 1142 CYS R O 1
ATOM 4714 N N . LYS A 1 699 ? 113.476 119.431 90.969 1.00 55.11 1143 LYS R N 1
ATOM 4715 C CA . LYS A 1 699 ? 113.430 118.929 92.340 1.00 55.11 1143 LYS R CA 1
ATOM 4716 C C . LYS A 1 699 ? 114.805 118.471 92.815 1.00 55.11 1143 LYS R C 1
ATOM 4717 O O . LYS A 1 699 ? 115.156 118.649 93.987 1.00 55.11 1143 LYS R O 1
ATOM 4723 N N . ILE A 1 700 ? 115.595 117.875 91.922 1.00 52.28 1144 ILE R N 1
ATOM 4724 C CA . ILE A 1 700 ? 116.906 117.371 92.317 1.00 52.28 1144 ILE R CA 1
ATOM 4725 C C . ILE A 1 700 ? 117.957 118.471 92.252 1.00 52.28 1144 ILE R C 1
ATOM 4726 O O . ILE A 1 700 ? 118.752 118.638 93.184 1.00 52.28 1144 ILE R O 1
ATOM 4731 N N . LYS A 1 701 ? 117.981 119.239 91.164 1.00 53.78 1145 LYS R N 1
ATOM 4732 C CA . LYS A 1 701 ? 118.965 120.299 91.001 1.00 53.78 1145 LYS R CA 1
ATOM 4733 C C . LYS A 1 701 ? 1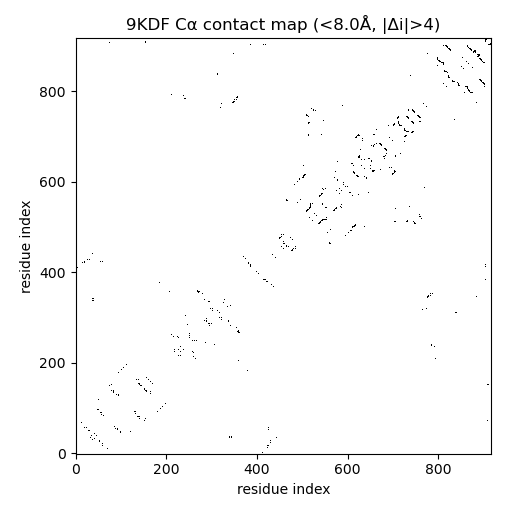18.734 121.458 91.957 1.00 53.78 1145 LYS R C 1
ATOM 4734 O O . LYS A 1 701 ? 119.697 122.111 92.375 1.00 53.78 1145 LYS R O 1
ATOM 4740 N N . TYR A 1 702 ? 117.475 121.732 92.299 1.00 56.02 1146 TYR R N 1
ATOM 4741 C CA . TYR A 1 702 ? 117.106 122.881 93.117 1.00 56.02 1146 TYR R CA 1
ATOM 4742 C C . TYR A 1 702 ? 115.874 122.551 93.951 1.00 56.02 1146 TYR R C 1
ATOM 4743 O O . TYR A 1 702 ? 115.568 121.377 94.180 1.00 56.02 1146 TYR R O 1
ATOM 4752 N N . SER A 1 703 ? 115.174 123.577 94.429 1.00 64.55 1147 SER R N 1
ATOM 4753 C CA . SER A 1 703 ? 113.923 123.381 95.148 1.00 64.55 1147 SER R CA 1
ATOM 4754 C C . SER A 1 703 ? 112.769 123.640 94.187 1.00 64.55 1147 SER R C 1
ATOM 4755 O O . SER A 1 703 ? 112.953 124.188 93.097 1.00 64.55 1147 SER R O 1
ATOM 4758 N N . GLU A 1 704 ? 111.565 123.242 94.605 1.00 72.20 1148 GLU R N 1
ATOM 4759 C CA . GLU A 1 704 ? 110.380 123.421 93.773 1.00 72.20 1148 GLU R CA 1
ATOM 4760 C C . GLU A 1 704 ? 110.060 124.891 93.527 1.00 72.20 1148 GLU R C 1
ATOM 4761 O O . GLU A 1 704 ? 109.383 125.214 92.544 1.00 72.20 1148 GLU R O 1
ATOM 4767 N N . ARG A 1 705 ? 110.528 125.789 94.396 1.00 71.80 1149 ARG R N 1
ATOM 4768 C CA . ARG A 1 705 ? 110.332 127.214 94.158 1.00 71.80 1149 ARG R CA 1
ATOM 4769 C C . ARG A 1 705 ? 111.053 127.658 92.891 1.00 71.80 1149 ARG R C 1
ATOM 4770 O O . ARG A 1 705 ? 110.560 128.524 92.156 1.00 71.80 1149 ARG R O 1
ATOM 4778 N N . VAL A 1 706 ? 112.215 127.064 92.612 1.00 66.92 1150 VAL R N 1
ATOM 4779 C CA . VAL A 1 706 ? 112.904 127.330 91.353 1.00 66.92 1150 VAL R CA 1
ATOM 4780 C C . VAL A 1 706 ? 112.062 126.852 90.178 1.00 66.92 1150 VAL R C 1
ATOM 4781 O O . VAL A 1 706 ? 112.002 127.506 89.131 1.00 66.92 1150 VAL R O 1
ATOM 4785 N N . TYR A 1 707 ? 111.391 125.708 90.334 1.00 67.14 1151 TYR R N 1
ATOM 4786 C CA . TYR A 1 707 ? 110.463 125.235 89.311 1.00 67.14 1151 TYR R CA 1
ATOM 4787 C C . TYR A 1 707 ? 109.340 126.237 89.076 1.00 67.14 1151 TYR R C 1
ATOM 4788 O O . TYR A 1 707 ? 108.975 126.523 87.929 1.00 67.14 1151 TYR R O 1
ATOM 4797 N N . ASP A 1 708 ? 108.768 126.767 90.157 1.00 74.80 1152 ASP R N 1
ATOM 4798 C CA . ASP A 1 708 ? 107.680 127.729 90.014 1.00 74.80 1152 ASP R CA 1
ATOM 4799 C C . ASP A 1 708 ? 108.155 128.991 89.307 1.00 74.80 1152 ASP R C 1
ATOM 4800 O O . ASP A 1 708 ? 107.462 129.520 88.428 1.00 74.80 1152 ASP R O 1
ATOM 4805 N N . ALA A 1 709 ? 109.340 129.485 89.673 1.00 73.07 1153 ALA R N 1
ATOM 4806 C CA . ALA A 1 709 ? 109.889 130.658 89.001 1.00 73.07 1153 ALA R CA 1
ATOM 4807 C C . ALA A 1 709 ? 110.144 130.381 87.525 1.00 73.07 1153 A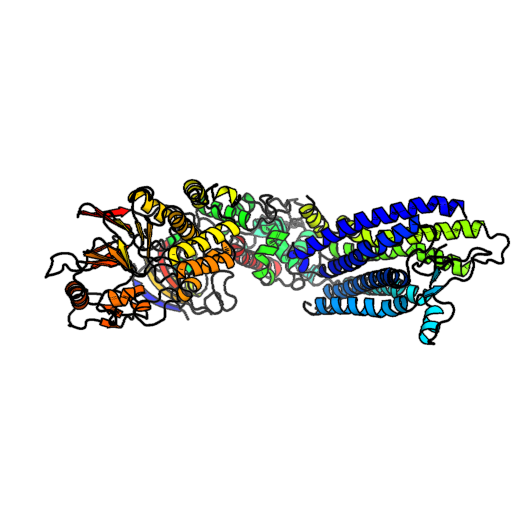LA R C 1
ATOM 4808 O O . ALA A 1 709 ? 109.856 131.226 86.668 1.00 73.07 1153 ALA R O 1
ATOM 4810 N N . CYS A 1 710 ? 110.691 129.203 87.209 1.00 73.42 1154 CYS R N 1
ATOM 4811 C CA . CYS A 1 710 ? 110.942 128.844 85.818 1.00 73.42 1154 CYS R CA 1
ATOM 4812 C C . CYS A 1 710 ? 109.648 128.804 85.020 1.00 73.42 1154 CYS R C 1
ATOM 4813 O O . CYS A 1 710 ? 109.601 129.276 83.880 1.00 73.42 1154 CYS R O 1
ATOM 4816 N N . MET A 1 711 ? 108.589 128.242 85.603 1.00 75.68 1155 MET R N 1
ATOM 4817 C CA . MET A 1 711 ? 107.311 128.192 84.903 1.00 75.68 1155 MET R CA 1
ATOM 4818 C C . MET A 1 711 ? 106.730 129.589 84.717 1.00 75.68 1155 MET R C 1
ATOM 4819 O O . MET A 1 711 ? 106.149 129.897 83.668 1.00 75.68 1155 MET R O 1
ATOM 4824 N N . ASP A 1 712 ? 106.885 130.454 85.723 1.00 74.95 1156 ASP R N 1
ATOM 4825 C CA . ASP A 1 712 ? 106.409 131.828 85.590 1.00 74.95 1156 ASP R CA 1
ATOM 4826 C C . ASP A 1 712 ? 107.148 132.557 84.475 1.00 74.95 1156 ASP R C 1
ATOM 4827 O O . ASP A 1 712 ? 106.542 133.319 83.713 1.00 74.95 1156 ASP R O 1
ATOM 4832 N N . ALA A 1 713 ? 108.460 132.340 84.370 1.00 70.90 1157 ALA R N 1
ATOM 4833 C CA . ALA A 1 713 ? 109.216 132.910 83.259 1.00 70.90 1157 ALA R CA 1
ATOM 4834 C C . ALA A 1 713 ? 108.746 132.342 81.928 1.00 70.90 1157 ALA R C 1
ATOM 4835 O O . ALA A 1 713 ? 108.595 133.084 80.951 1.00 70.90 1157 ALA R O 1
ATOM 4837 N N . PHE A 1 714 ? 108.506 131.028 81.876 1.00 72.40 1158 PHE R N 1
ATOM 4838 C CA . PHE A 1 714 ? 107.996 130.393 80.665 1.00 72.40 1158 PHE R CA 1
ATOM 4839 C C . PHE A 1 714 ? 106.692 131.033 80.215 1.00 72.40 1158 PHE R C 1
ATOM 4840 O O . PHE A 1 714 ? 106.465 131.211 79.013 1.00 72.40 1158 PHE R O 1
ATOM 4848 N N . ASP A 1 715 ? 105.830 131.379 81.169 1.00 76.57 1159 ASP R N 1
ATOM 4849 C CA . ASP A 1 715 ? 104.545 131.995 80.863 1.00 76.57 1159 ASP R CA 1
ATOM 4850 C C . ASP A 1 715 ? 104.691 133.332 80.142 1.00 76.57 1159 ASP R C 1
ATOM 4851 O O . ASP A 1 715 ? 103.754 133.756 79.458 1.00 76.57 1159 ASP R O 1
ATOM 4856 N N . CYS A 1 716 ? 105.846 133.987 80.245 1.00 75.63 1160 CYS R N 1
ATOM 4857 C CA . CYS A 1 716 ? 106.027 135.333 79.716 1.00 75.63 1160 CYS R CA 1
ATOM 4858 C C . CYS A 1 716 ? 106.739 135.381 78.367 1.00 75.63 1160 CYS R C 1
ATOM 4859 O O . CYS A 1 716 ? 107.024 136.479 77.881 1.00 75.63 1160 CYS R O 1
ATOM 4862 N N . LEU A 1 717 ? 107.035 134.239 77.752 1.00 66.66 1161 LEU R N 1
ATOM 4863 C CA . LEU A 1 717 ? 107.734 134.262 76.473 1.00 66.66 1161 LEU R CA 1
ATOM 4864 C C . LEU A 1 717 ? 106.818 134.774 75.364 1.00 66.66 1161 LEU R C 1
ATOM 4865 O O . LEU A 1 717 ? 105.608 134.535 75.397 1.00 66.66 1161 LEU R O 1
ATOM 4870 N N . PRO A 1 718 ? 107.364 135.476 74.373 1.00 66.34 1162 PRO R N 1
ATOM 4871 C CA . PRO A 1 718 ? 106.567 135.838 73.197 1.00 66.34 1162 PRO R CA 1
ATOM 4872 C C . PRO A 1 718 ? 106.224 134.608 72.368 1.00 66.34 1162 PRO R C 1
ATOM 4873 O O . PRO A 1 718 ? 106.731 133.508 72.596 1.00 66.34 1162 PRO R O 1
ATOM 4877 N N . LEU A 1 719 ? 105.347 134.810 71.383 1.00 68.37 1163 LEU R N 1
ATOM 4878 C CA . LEU A 1 719 ? 104.836 133.709 70.578 1.00 68.37 1163 LEU R CA 1
ATOM 4879 C C . LEU A 1 719 ? 105.434 133.630 69.182 1.00 68.37 1163 LEU R C 1
ATOM 4880 O O . LEU A 1 719 ? 105.810 132.535 68.751 1.00 68.37 1163 LEU R O 1
ATOM 4885 N N . ALA A 1 720 ? 105.534 134.746 68.467 1.00 69.51 1164 ALA R N 1
ATOM 4886 C CA . ALA A 1 720 ? 105.925 134.699 67.065 1.00 69.51 1164 ALA R CA 1
ATOM 4887 C C . ALA A 1 720 ? 106.733 135.943 66.736 1.00 69.51 1164 ALA R C 1
ATOM 4888 O O . ALA A 1 720 ? 106.736 136.924 67.482 1.00 69.51 1164 ALA R O 1
ATOM 4890 N N . ALA A 1 721 ? 107.423 135.887 65.599 1.00 72.36 1165 ALA R N 1
ATOM 4891 C CA . ALA A 1 721 ? 108.273 136.983 65.158 1.00 72.36 1165 ALA R CA 1
ATOM 4892 C C . ALA A 1 721 ? 108.021 137.280 63.689 1.00 72.36 1165 ALA R C 1
ATOM 4893 O O . ALA A 1 721 ? 107.633 136.393 62.925 1.00 72.36 1165 ALA R O 1
ATOM 4895 N N . LEU A 1 722 ? 108.245 138.531 63.302 1.00 70.63 1166 LEU R N 1
ATOM 4896 C CA . LEU A 1 722 ? 108.195 138.961 61.910 1.00 70.63 1166 LEU R CA 1
ATOM 4897 C C . LEU A 1 722 ? 109.612 139.349 61.514 1.00 70.63 1166 LEU R C 1
ATOM 4898 O O . LEU A 1 722 ? 110.139 140.361 61.988 1.00 70.63 1166 LEU R O 1
ATOM 4903 N N . MET A 1 723 ? 110.227 138.549 60.650 1.00 71.01 1167 MET R N 1
ATOM 4904 C CA . MET A 1 723 ? 111.640 138.704 60.338 1.00 71.01 1167 MET R CA 1
ATOM 4905 C C . MET A 1 723 ? 111.801 139.329 58.955 1.00 71.01 1167 MET R C 1
ATOM 4906 O O . MET A 1 723 ? 111.360 138.760 57.947 1.00 71.01 1167 MET R O 1
ATOM 4911 N N . ASN A 1 724 ? 112.407 140.522 58.930 1.00 75.63 1168 ASN R N 1
ATOM 4912 C CA . ASN A 1 724 ? 112.782 141.236 57.708 1.00 75.63 1168 ASN R CA 1
ATOM 4913 C C . ASN A 1 724 ? 111.580 141.578 56.832 1.00 75.63 1168 ASN R C 1
ATOM 4914 O O . ASN A 1 724 ? 111.701 141.652 55.608 1.00 75.63 1168 ASN R O 1
ATOM 4919 N N . GLN A 1 725 ? 110.414 141.796 57.442 1.00 75.48 1169 GLN R N 1
ATOM 4920 C CA . GLN A 1 725 ? 109.199 142.205 56.725 1.00 75.48 1169 GLN R CA 1
ATOM 4921 C C . GLN A 1 725 ? 108.821 141.228 55.617 1.00 75.48 1169 GLN R C 1
ATOM 4922 O O . GLN A 1 725 ? 107.999 141.546 54.753 1.00 75.48 1169 GLN R O 1
ATOM 4928 N N . GLN A 1 726 ? 109.412 140.038 55.625 1.00 78.95 1170 GLN R N 1
ATOM 4929 C CA . GLN A 1 726 ? 109.183 139.069 54.565 1.00 78.95 1170 GLN R CA 1
ATOM 4930 C C . GLN A 1 726 ? 108.804 137.715 55.143 1.00 78.95 1170 GLN R C 1
ATOM 4931 O O . GLN A 1 726 ? 108.120 136.925 54.485 1.00 78.95 1170 GLN R O 1
ATOM 4937 N N . PHE A 1 727 ? 109.248 137.432 56.363 1.00 78.97 1171 PHE R N 1
ATOM 4938 C CA . PHE A 1 727 ? 109.176 136.087 56.913 1.00 78.97 1171 PHE R CA 1
ATOM 4939 C C . PHE A 1 727 ? 108.411 136.105 58.227 1.00 78.97 1171 PHE R C 1
ATOM 4940 O O . PHE A 1 727 ? 108.439 137.102 58.953 1.00 78.97 1171 PHE R O 1
ATOM 4948 N N . LEU A 1 728 ? 107.738 135.002 58.531 1.00 78.16 1172 LEU R N 1
ATOM 4949 C CA . LEU A 1 728 ? 107.029 134.836 59.791 1.00 78.16 1172 LEU R CA 1
ATOM 4950 C C . LEU A 1 728 ? 107.574 133.606 60.503 1.00 78.16 1172 LEU R C 1
ATOM 4951 O O . LEU A 1 728 ? 107.607 132.514 59.927 1.00 78.16 1172 LEU R O 1
ATOM 4956 N N . CYS A 1 729 ? 107.997 133.782 61.751 1.00 76.56 1173 CYS R N 1
ATOM 4957 C CA . CYS A 1 729 ? 108.647 132.730 62.519 1.00 76.56 1173 CYS R CA 1
ATOM 4958 C C . CYS A 1 729 ? 107.741 132.324 63.672 1.00 76.56 1173 CYS R C 1
ATOM 4959 O O . CYS A 1 729 ? 107.319 133.176 64.464 1.00 76.56 1173 CYS R O 1
ATOM 4962 N N . VAL A 1 730 ? 107.454 131.025 63.764 1.00 76.05 1174 VAL R N 1
ATOM 4963 C CA . VAL A 1 730 ? 106.630 130.445 64.817 1.00 76.05 1174 VAL R CA 1
ATOM 4964 C C . VAL A 1 730 ? 107.281 129.143 65.266 1.00 76.05 1174 VAL R C 1
ATOM 4965 O O . VAL A 1 730 ? 108.340 128.749 64.775 1.00 76.05 1174 VAL R O 1
ATOM 4969 N N . HIS A 1 731 ? 106.627 128.468 66.213 1.00 70.62 1175 HIS R N 1
ATOM 4970 C CA . HIS A 1 731 ? 107.120 127.171 66.667 1.00 70.62 1175 HIS R CA 1
ATOM 4971 C C . HIS A 1 731 ? 106.446 126.027 65.919 1.00 70.62 1175 HIS R C 1
ATOM 4972 O O . HIS A 1 731 ? 107.114 125.095 65.459 1.00 70.62 1175 HIS R O 1
ATOM 4979 N N . GLY A 1 732 ? 105.125 126.083 65.788 1.00 74.29 1176 GLY R N 1
ATOM 4980 C CA . GLY A 1 732 ? 104.387 125.051 65.091 1.00 74.29 1176 GLY R CA 1
ATOM 4981 C C . GLY A 1 732 ? 104.007 125.464 63.686 1.00 74.29 1176 GLY R C 1
ATOM 4982 O O . GLY A 1 732 ? 104.825 125.379 62.766 1.00 74.29 1176 GLY R O 1
ATOM 4983 N N . GLY A 1 733 ? 102.767 125.906 63.503 1.00 83.35 1177 GLY R N 1
ATOM 4984 C CA . GLY A 1 733 ? 102.325 126.349 62.198 1.00 83.35 1177 GLY R CA 1
ATOM 4985 C C . GLY A 1 733 ? 101.061 127.182 62.236 1.00 83.35 1177 GLY R C 1
ATOM 4986 O O . GLY A 1 733 ? 100.788 127.869 63.224 1.00 83.35 1177 GLY R O 1
ATOM 4987 N N . LEU A 1 734 ? 100.281 127.123 61.163 1.00 87.26 1178 LEU R N 1
ATOM 4988 C CA . LEU A 1 734 ? 99.107 127.964 61.010 1.00 87.26 1178 LEU R CA 1
ATOM 4989 C C . LEU A 1 734 ? 97.918 127.391 61.774 1.00 87.26 1178 LEU R C 1
ATOM 4990 O O . LEU A 1 734 ? 97.949 126.270 62.287 1.00 87.26 1178 LEU R O 1
ATOM 4995 N N . SER A 1 735 ? 96.853 128.188 61.844 1.00 88.17 1179 SER R N 1
ATOM 4996 C CA . SER A 1 735 ? 95.618 127.808 62.504 1.00 88.17 1179 SER R CA 1
ATOM 4997 C C . SER A 1 735 ? 94.434 128.099 61.594 1.00 88.17 1179 SER R C 1
ATOM 4998 O O . SER A 1 735 ? 94.470 129.059 60.815 1.00 88.17 1179 SER R O 1
ATOM 5001 N N . PRO A 1 736 ? 93.374 127.291 61.664 1.00 92.85 1180 PRO R N 1
ATOM 5002 C CA . PRO A 1 736 ? 92.144 127.639 60.935 1.00 92.85 1180 PRO R CA 1
ATOM 5003 C C . PRO A 1 736 ? 91.497 128.919 61.429 1.00 92.85 1180 PRO R C 1
ATOM 5004 O O . PRO A 1 736 ? 90.733 129.540 60.680 1.00 92.85 1180 PRO R O 1
ATOM 5008 N N . GLU A 1 737 ? 91.778 129.334 62.663 1.00 92.50 1181 GLU R N 1
ATOM 5009 C CA . GLU A 1 737 ? 91.206 130.543 63.237 1.00 92.50 1181 GLU R CA 1
ATOM 5010 C C . GLU A 1 737 ? 92.057 131.782 62.988 1.00 92.50 1181 GLU R C 1
ATOM 5011 O O . GLU A 1 737 ? 91.675 132.874 63.419 1.00 92.50 1181 GLU R O 1
ATOM 5017 N N . ILE A 1 738 ? 93.193 131.643 62.309 1.00 86.74 1182 ILE R N 1
ATOM 5018 C CA . ILE A 1 738 ? 94.113 132.748 62.067 1.00 86.74 1182 ILE R CA 1
ATOM 5019 C C . ILE A 1 738 ? 94.174 132.982 60.566 1.00 86.74 1182 ILE R C 1
ATOM 5020 O O . ILE A 1 738 ? 94.542 132.080 59.803 1.00 86.74 1182 ILE R O 1
ATOM 5025 N N . ASN A 1 739 ? 93.816 134.194 60.139 1.00 85.66 1183 ASN R N 1
ATOM 5026 C CA . ASN A 1 739 ? 93.892 134.575 58.738 1.00 85.66 1183 ASN R CA 1
ATOM 5027 C C . ASN A 1 739 ? 94.837 135.736 58.473 1.00 85.66 1183 ASN R C 1
ATOM 5028 O O . ASN A 1 739 ? 95.406 135.809 57.380 1.00 85.66 1183 ASN R O 1
ATOM 5033 N N . THR A 1 740 ? 95.015 136.639 59.435 1.00 85.71 1184 THR R N 1
ATOM 5034 C CA . THR A 1 740 ? 95.931 137.761 59.305 1.00 85.71 1184 THR R CA 1
ATOM 5035 C C . THR A 1 740 ? 96.792 137.857 60.557 1.00 85.71 1184 THR R C 1
ATOM 5036 O O . THR A 1 740 ? 96.479 137.277 61.599 1.00 85.71 1184 THR R O 1
ATOM 5040 N N . LEU A 1 741 ? 97.894 138.603 60.437 1.00 81.37 1185 LEU R N 1
ATOM 5041 C CA . LEU A 1 741 ? 98.806 138.786 61.559 1.00 81.37 1185 LEU R CA 1
ATOM 5042 C C . LEU A 1 741 ? 98.139 139.472 62.744 1.00 81.37 1185 LEU R C 1
ATOM 5043 O O . LEU A 1 741 ? 98.614 139.328 63.878 1.00 81.37 1185 LEU R O 1
ATOM 5048 N N . ASP A 1 742 ? 97.057 140.217 62.507 1.00 85.52 1186 ASP R N 1
ATOM 5049 C CA . ASP A 1 742 ? 96.345 140.858 63.606 1.00 85.52 1186 ASP R CA 1
ATOM 5050 C C . ASP A 1 742 ? 95.803 139.835 64.593 1.00 85.52 1186 ASP R C 1
ATOM 5051 O O . ASP A 1 742 ? 95.758 140.104 65.799 1.00 85.52 1186 ASP R O 1
ATOM 5056 N N . ASP A 1 743 ? 95.381 138.666 64.105 1.00 86.05 1187 ASP R N 1
ATOM 5057 C CA . ASP A 1 743 ? 94.921 137.614 65.005 1.00 86.05 1187 ASP R CA 1
ATOM 5058 C C . ASP A 1 743 ? 96.035 137.154 65.934 1.00 86.05 1187 ASP R C 1
ATOM 5059 O O . ASP A 1 743 ? 95.794 136.914 67.122 1.00 86.05 1187 ASP R O 1
ATOM 5064 N N . ILE A 1 744 ? 97.255 137.023 65.413 1.00 85.30 1188 ILE R N 1
ATOM 5065 C CA . ILE A 1 744 ? 98.393 136.668 66.253 1.00 85.30 1188 ILE R CA 1
ATOM 5066 C C . ILE A 1 744 ? 98.706 137.788 67.237 1.00 85.30 1188 ILE R C 1
ATOM 5067 O O . ILE A 1 744 ? 99.041 137.532 68.399 1.00 85.30 1188 ILE R O 1
ATOM 5072 N N . ARG A 1 745 ? 98.598 139.043 66.794 1.00 80.92 1189 ARG R N 1
ATOM 5073 C CA . ARG A 1 745 ? 98.992 140.161 67.647 1.00 80.92 1189 ARG R CA 1
ATOM 5074 C C . ARG A 1 745 ? 98.038 140.360 68.820 1.00 80.92 1189 ARG R C 1
ATOM 5075 O O . ARG A 1 745 ? 98.424 140.957 69.831 1.00 80.92 1189 ARG R O 1
ATOM 5083 N N . LYS A 1 746 ? 96.801 139.874 68.717 1.00 83.67 1190 LYS R N 1
ATOM 5084 C CA . LYS A 1 746 ? 95.829 140.078 69.784 1.00 83.67 1190 LYS R CA 1
ATOM 5085 C C . LYS A 1 746 ? 95.795 138.946 70.801 1.00 83.67 1190 LYS R C 1
ATOM 5086 O O . LYS A 1 746 ? 94.952 138.975 71.704 1.00 83.67 1190 LYS R O 1
ATOM 5092 N N . LEU A 1 747 ? 96.676 137.958 70.685 1.00 83.22 1191 LEU R N 1
ATOM 5093 C CA . LEU A 1 747 ? 96.641 136.821 71.592 1.00 83.22 1191 LEU R CA 1
ATOM 5094 C C . LEU A 1 747 ? 97.110 137.213 72.989 1.00 83.22 1191 LEU R C 1
ATOM 5095 O O . LEU A 1 747 ? 98.029 138.018 73.162 1.00 83.22 1191 LEU R O 1
ATOM 5100 N N . ASP A 1 748 ? 96.459 136.633 73.995 1.00 81.90 1192 ASP R N 1
ATOM 5101 C CA . ASP A 1 748 ? 96.866 136.777 75.388 1.00 81.90 1192 ASP R CA 1
ATOM 5102 C C . ASP A 1 748 ? 97.822 135.634 75.705 1.00 81.90 1192 ASP R C 1
ATOM 5103 O O . ASP A 1 748 ? 97.388 134.512 75.984 1.00 81.90 1192 ASP R O 1
ATOM 5108 N N . ARG A 1 749 ? 99.119 135.921 75.665 1.00 77.45 1193 ARG R N 1
ATOM 5109 C CA . ARG A 1 749 ? 100.144 134.896 75.796 1.00 77.45 1193 ARG R CA 1
ATOM 5110 C C . ARG A 1 749 ? 100.489 134.571 77.240 1.00 77.45 1193 ARG R C 1
ATOM 5111 O O . ARG A 1 749 ? 101.257 133.632 77.479 1.00 77.45 1193 ARG R O 1
ATOM 5119 N N . PHE A 1 750 ? 99.949 135.314 78.205 1.00 79.10 1194 PHE R N 1
ATOM 5120 C CA . PHE A 1 750 ? 100.323 135.147 79.607 1.00 79.10 1194 PHE R CA 1
ATOM 5121 C C . PHE A 1 750 ? 99.368 134.181 80.311 1.00 79.10 1194 PHE R C 1
ATOM 5122 O O . PHE A 1 750 ? 98.708 134.509 81.296 1.00 79.10 1194 PHE R O 1
ATOM 5130 N N . LYS A 1 751 ? 99.309 132.960 79.785 1.00 81.01 1195 LYS R N 1
ATOM 5131 C CA . LYS A 1 751 ? 98.422 131.949 80.341 1.00 81.01 1195 LYS R CA 1
ATOM 5132 C C . LYS A 1 751 ? 98.909 130.569 79.923 1.00 81.01 1195 LYS R C 1
ATOM 5133 O O . LYS A 1 751 ? 99.730 130.422 79.015 1.00 81.01 1195 LYS R O 1
ATOM 5139 N N . GLU A 1 752 ? 98.389 129.563 80.613 1.00 80.94 1196 GLU R N 1
ATOM 5140 C CA . GLU A 1 752 ? 98.580 128.178 80.203 1.00 80.94 1196 GLU R CA 1
ATOM 5141 C C . GLU A 1 752 ? 98.029 127.995 78.795 1.00 80.94 1196 GLU R C 1
ATOM 5142 O O . GLU A 1 752 ? 96.931 128.482 78.502 1.00 80.94 1196 GLU R O 1
ATOM 5148 N N . PRO A 1 753 ? 98.745 127.322 77.900 1.00 83.62 1197 PRO R N 1
ATOM 5149 C CA . PRO A 1 753 ? 98.215 127.101 76.551 1.00 83.62 1197 PRO R CA 1
ATOM 5150 C C . PRO A 1 753 ? 97.017 126.170 76.590 1.00 83.62 1197 PRO R C 1
ATOM 5151 O O . PRO A 1 753 ? 97.149 124.987 76.937 1.00 83.62 1197 PRO R O 1
ATOM 5155 N N . PRO A 1 754 ? 95.832 126.669 76.246 1.00 89.34 1198 PRO R N 1
ATOM 5156 C CA . PRO A 1 754 ? 94.627 125.840 76.334 1.00 89.34 1198 PRO R CA 1
ATOM 5157 C C . PRO A 1 754 ? 94.645 124.716 75.312 1.00 89.34 1198 PRO R C 1
ATOM 5158 O O . PRO A 1 754 ? 95.386 124.738 74.327 1.00 89.34 1198 PRO R O 1
ATOM 5162 N N . ALA A 1 755 ? 93.805 123.713 75.569 1.00 95.89 1199 ALA R N 1
ATOM 5163 C CA . ALA A 1 755 ? 93.717 122.541 74.709 1.00 95.89 1199 ALA R CA 1
ATOM 5164 C C . ALA A 1 755 ? 93.205 122.862 73.311 1.00 95.89 1199 ALA R C 1
ATOM 5165 O O . ALA A 1 755 ? 93.353 122.028 72.411 1.00 95.89 1199 ALA R O 1
ATOM 5167 N N . TYR A 1 756 ? 92.611 124.035 73.106 1.00 98.33 1200 TYR R N 1
ATOM 5168 C CA . TYR A 1 756 ? 92.097 124.412 71.799 1.00 98.33 1200 TYR R CA 1
ATOM 5169 C C . TYR A 1 756 ? 92.272 125.912 71.614 1.00 98.33 1200 TYR R C 1
ATOM 5170 O O . TYR A 1 756 ? 92.423 126.667 72.577 1.00 98.33 1200 TYR R O 1
ATOM 5179 N N . GLY A 1 757 ? 92.250 126.336 70.354 1.00 91.23 1201 GLY R N 1
ATOM 5180 C CA . GLY A 1 757 ? 92.387 127.731 70.017 1.00 91.23 1201 GLY R CA 1
ATOM 5181 C C . GLY A 1 757 ? 93.665 128.016 69.256 1.00 91.23 1201 GLY R C 1
ATOM 5182 O O . GLY A 1 757 ? 94.483 127.124 69.014 1.00 91.23 1201 GLY R O 1
ATOM 5183 N N . PRO A 1 758 ? 93.857 129.277 68.858 1.00 88.68 1202 PRO R N 1
ATOM 5184 C CA . PRO A 1 758 ? 95.102 129.642 68.165 1.00 88.68 1202 PRO R CA 1
ATOM 5185 C C . PRO A 1 758 ? 96.346 129.399 68.997 1.00 88.68 1202 PRO R C 1
ATOM 5186 O O . PRO A 1 758 ? 97.429 129.205 68.433 1.00 88.68 1202 PRO R O 1
ATOM 5190 N N . MET A 1 759 ? 96.225 129.405 70.324 1.00 87.53 1203 MET R N 1
ATOM 5191 C CA . MET A 1 759 ? 97.356 129.066 71.181 1.00 87.53 1203 MET R CA 1
ATOM 5192 C C . MET A 1 759 ? 97.866 127.661 70.881 1.00 87.53 1203 MET R C 1
ATOM 5193 O O . MET A 1 759 ? 99.033 127.474 70.503 1.00 87.53 1203 MET R O 1
ATOM 5198 N N . CYS A 1 760 ? 96.990 126.662 71.020 1.00 87.04 1204 CYS R N 1
ATOM 5199 C CA . CYS A 1 760 ? 97.389 125.277 70.807 1.00 87.04 1204 CYS R CA 1
ATOM 5200 C C . CYS A 1 760 ? 97.756 125.022 69.352 1.00 87.04 1204 CYS R C 1
ATOM 5201 O O . CYS A 1 760 ? 98.668 124.241 69.064 1.00 87.04 1204 CYS R O 1
ATOM 5204 N N . ASP A 1 761 ? 97.043 125.654 68.419 1.00 86.55 1205 ASP R N 1
ATOM 5205 C CA . ASP A 1 761 ? 97.364 125.468 67.008 1.00 86.55 1205 ASP R CA 1
ATOM 5206 C C . ASP A 1 761 ? 98.742 126.028 66.675 1.00 86.55 1205 ASP R C 1
ATOM 5207 O O . ASP A 1 761 ? 99.499 125.417 65.913 1.00 86.55 1205 ASP R O 1
ATOM 5212 N N . ILE A 1 762 ? 99.089 127.187 67.236 1.00 81.88 1206 ILE R N 1
ATOM 5213 C CA . ILE A 1 762 ? 100.415 127.739 66.999 1.00 81.88 1206 ILE R CA 1
ATOM 5214 C C . ILE A 1 762 ? 101.479 126.865 67.643 1.00 81.88 1206 ILE R C 1
ATOM 5215 O O . ILE A 1 762 ? 102.556 126.664 67.069 1.00 81.88 1206 ILE R O 1
ATOM 5220 N N . LEU A 1 763 ? 101.203 126.315 68.825 1.00 77.79 1207 LEU R N 1
ATOM 5221 C CA . LEU A 1 763 ? 102.228 125.568 69.541 1.00 77.79 1207 LEU R CA 1
ATOM 5222 C C . LEU A 1 763 ? 102.317 124.093 69.160 1.00 77.79 1207 LEU R C 1
ATOM 5223 O O . LEU A 1 763 ? 103.278 123.431 69.565 1.00 77.79 1207 LEU R O 1
ATOM 5228 N N . TRP A 1 764 ? 101.368 123.559 68.388 1.00 76.52 1208 TRP R N 1
ATOM 5229 C CA . TRP A 1 764 ? 101.295 122.119 68.175 1.00 76.52 1208 TRP R CA 1
ATOM 5230 C C . TRP A 1 764 ? 101.099 121.682 66.729 1.00 76.52 1208 TRP R C 1
ATOM 5231 O O . TRP A 1 764 ? 101.347 120.509 66.427 1.00 76.52 1208 TRP R O 1
ATOM 5242 N N . SER A 1 765 ? 100.662 122.564 65.834 1.00 82.52 1209 SER R N 1
ATOM 5243 C CA . SER A 1 765 ? 100.306 122.133 64.489 1.00 82.52 1209 SER R CA 1
ATOM 5244 C C . SER A 1 765 ? 101.534 121.679 63.704 1.00 82.52 1209 SER R C 1
ATOM 5245 O O . SER A 1 765 ? 102.652 122.165 63.896 1.00 82.52 1209 SER R O 1
ATOM 5248 N N . ASP A 1 766 ? 101.303 120.727 62.806 1.00 79.81 1210 ASP R N 1
ATOM 5249 C CA . ASP A 1 766 ? 102.317 120.156 61.935 1.00 79.81 1210 ASP R CA 1
ATOM 5250 C C . ASP A 1 766 ? 101.763 120.079 60.522 1.00 79.81 1210 ASP R C 1
ATOM 5251 O O . ASP A 1 766 ? 100.542 120.028 60.336 1.00 79.81 1210 ASP R O 1
ATOM 5256 N N . PRO A 1 767 ? 102.627 120.080 59.511 1.00 79.78 1211 PRO R N 1
ATOM 5257 C CA . PRO A 1 767 ? 102.152 119.884 58.139 1.00 79.78 1211 PRO R CA 1
ATOM 5258 C C . PRO A 1 767 ? 101.747 118.439 57.893 1.00 79.78 1211 PRO R C 1
ATOM 5259 O O . PRO A 1 767 ? 102.077 117.527 58.656 1.00 79.78 1211 PRO R O 1
ATOM 5263 N N . LEU A 1 768 ? 101.014 118.241 56.801 1.00 86.31 1212 LEU R N 1
ATOM 5264 C CA . LEU A 1 768 ? 100.582 116.907 56.416 1.00 86.31 1212 LEU R CA 1
ATOM 5265 C C . LEU A 1 768 ? 101.776 116.062 55.982 1.00 86.31 1212 LEU R C 1
ATOM 5266 O O . LEU A 1 768 ? 102.863 116.570 55.693 1.00 86.31 1212 LEU R O 1
ATOM 5271 N N . GLU A 1 769 ? 101.560 114.745 55.945 1.00 93.80 1213 GLU R N 1
ATOM 5272 C CA . GLU A 1 769 ? 102.637 113.827 55.588 1.00 93.80 1213 GLU R CA 1
ATOM 5273 C C . GLU A 1 769 ? 103.100 114.047 54.153 1.00 93.80 1213 GLU R C 1
ATOM 5274 O O . GLU A 1 769 ? 104.300 113.977 53.861 1.00 93.80 1213 GLU R O 1
ATOM 5280 N N . ASP A 1 770 ? 102.165 114.316 53.245 1.00 97.18 1214 ASP R N 1
ATOM 5281 C CA . ASP A 1 770 ? 102.459 114.530 51.830 1.00 97.18 1214 ASP R CA 1
ATOM 5282 C C . ASP A 1 770 ? 102.409 116.005 51.460 1.00 97.18 1214 ASP R C 1
ATOM 5283 O O . ASP A 1 770 ? 101.884 116.367 50.402 1.00 97.18 1214 ASP R O 1
ATOM 5288 N N . PHE A 1 771 ? 102.928 116.874 52.327 1.00 89.96 1215 PHE R N 1
ATOM 5289 C CA . PHE A 1 771 ? 102.878 118.315 52.102 1.00 89.96 1215 PHE R CA 1
ATOM 5290 C C . PHE A 1 771 ? 103.490 118.674 50.757 1.00 89.96 1215 PHE R C 1
ATOM 5291 O O . PHE A 1 771 ? 104.599 118.241 50.429 1.00 89.96 1215 PHE R O 1
ATOM 5299 N N . GLY A 1 772 ? 102.761 119.471 49.980 1.00 92.25 1216 GLY R N 1
ATOM 5300 C CA . GLY A 1 772 ? 103.159 119.845 48.647 1.00 92.25 1216 GLY R CA 1
ATOM 5301 C C . GLY A 1 772 ? 102.590 118.966 47.553 1.00 92.25 1216 GLY R C 1
ATOM 5302 O O . GLY A 1 772 ? 102.577 119.380 46.388 1.00 92.25 1216 GLY R O 1
ATOM 5303 N N . ASN A 1 773 ? 102.119 117.768 47.897 1.00 93.05 1217 ASN R N 1
ATOM 5304 C CA . ASN A 1 773 ? 101.536 116.845 46.931 1.00 93.05 1217 ASN R CA 1
ATOM 5305 C C . ASN A 1 773 ? 100.263 116.215 47.479 1.00 93.05 1217 ASN R C 1
ATOM 5306 O O . ASN A 1 773 ? 99.979 115.044 47.213 1.00 93.05 1217 ASN R O 1
ATOM 5311 N N . GLU A 1 774 ? 99.489 116.975 48.248 1.00 98.84 1218 GLU R N 1
ATOM 5312 C CA . GLU A 1 774 ? 98.298 116.425 48.876 1.00 98.84 1218 GLU R CA 1
ATOM 5313 C C . GLU A 1 774 ? 97.198 116.218 47.840 1.00 98.84 1218 GLU R C 1
ATOM 5314 O O . GLU A 1 774 ? 97.032 117.007 46.906 1.00 98.84 1218 GLU R O 1
ATOM 5320 N N . LYS A 1 775 ? 96.444 115.134 48.014 1.00 101.28 1219 LYS R N 1
ATOM 5321 C CA . LYS A 1 775 ? 95.460 114.708 47.027 1.00 101.28 1219 LYS R CA 1
ATOM 5322 C C . LYS A 1 775 ? 94.226 115.597 46.969 1.00 101.28 1219 LYS R C 1
ATOM 5323 O O . LYS A 1 775 ? 93.692 115.816 45.876 1.00 101.28 1219 LYS R O 1
ATOM 5329 N N . THR A 1 776 ? 93.762 116.111 48.102 1.00 101.47 1220 THR R N 1
ATOM 5330 C CA . THR A 1 776 ? 92.518 116.862 48.173 1.00 101.47 1220 THR R CA 1
ATOM 5331 C C . THR A 1 776 ? 92.805 118.352 48.311 1.00 101.47 1220 THR R C 1
ATOM 5332 O O . THR A 1 776 ? 93.953 118.800 48.258 1.00 101.47 1220 THR R O 1
ATOM 5336 N N . GLN A 1 777 ? 91.730 119.123 48.474 1.00 102.11 1221 GLN R N 1
ATOM 5337 C CA . GLN A 1 777 ? 91.813 120.563 48.675 1.00 102.11 1221 GLN R CA 1
ATOM 5338 C C . GLN A 1 777 ? 91.516 120.968 50.115 1.00 102.11 1221 GLN R C 1
ATOM 5339 O O . GLN A 1 777 ? 91.346 122.160 50.394 1.00 102.11 1221 GLN R O 1
ATOM 5345 N N . GLU A 1 778 ? 91.448 120.004 51.031 1.00 100.32 1222 GLU R N 1
ATOM 5346 C CA . GLU A 1 778 ? 91.161 120.316 52.424 1.00 100.32 1222 GLU R CA 1
ATOM 5347 C C . GLU A 1 778 ? 92.332 121.067 53.045 1.00 100.32 1222 GLU R C 1
ATOM 5348 O O . GLU A 1 778 ? 93.459 120.563 53.084 1.00 100.32 1222 GLU R O 1
ATOM 5354 N N . HIS A 1 779 ? 92.061 122.279 53.532 1.00 89.08 1223 HIS R N 1
ATOM 5355 C CA . HIS A 1 779 ? 93.121 123.112 54.085 1.00 89.08 1223 HIS R CA 1
ATOM 5356 C C . HIS A 1 779 ? 93.632 122.566 55.412 1.00 89.08 1223 HIS R C 1
ATOM 5357 O O . HIS A 1 779 ? 94.846 122.482 55.625 1.00 89.08 1223 HIS R O 1
ATOM 5364 N N . PHE A 1 780 ? 92.725 122.185 56.308 1.00 90.13 1224 PHE R N 1
ATOM 5365 C CA . PHE A 1 780 ? 93.092 121.696 57.627 1.00 90.13 1224 PHE R CA 1
ATOM 5366 C C . PHE A 1 780 ? 92.413 120.361 57.887 1.00 90.13 1224 PHE R C 1
ATOM 5367 O O . PHE A 1 780 ? 91.242 120.171 57.546 1.00 90.13 1224 PHE R O 1
ATOM 5375 N N . THR A 1 781 ? 93.159 119.441 58.494 1.00 87.04 1225 THR R N 1
ATOM 5376 C CA . THR A 1 781 ? 92.640 118.132 58.864 1.00 87.04 1225 THR R CA 1
ATOM 5377 C C . THR A 1 781 ? 92.989 117.854 60.319 1.00 87.04 1225 THR R C 1
ATOM 5378 O O . THR A 1 781 ? 93.843 118.518 60.908 1.00 87.04 1225 THR R O 1
ATOM 5382 N N . HIS A 1 782 ? 92.312 116.866 60.899 1.00 81.07 1226 HIS R N 1
ATOM 5383 C CA . HIS A 1 782 ? 92.526 116.546 62.305 1.00 81.07 1226 HIS R CA 1
ATOM 5384 C C . HIS A 1 782 ? 93.944 116.037 62.535 1.00 81.07 1226 HIS R C 1
ATOM 5385 O O . HIS A 1 782 ? 94.525 115.366 61.678 1.00 81.07 1226 HIS R O 1
ATOM 5392 N N . ASN A 1 783 ? 94.500 116.368 63.698 1.00 82.73 1227 ASN R N 1
ATOM 5393 C CA . ASN A 1 783 ? 95.864 115.986 64.059 1.00 82.73 1227 ASN R CA 1
ATOM 5394 C C . ASN A 1 783 ? 95.800 114.840 65.060 1.00 82.73 1227 ASN R C 1
ATOM 5395 O O . ASN A 1 783 ? 95.644 115.056 66.264 1.00 82.73 1227 ASN R O 1
ATOM 5400 N N . THR A 1 784 ? 95.921 113.608 64.561 1.00 80.78 1228 THR R N 1
ATOM 5401 C CA . THR A 1 784 ? 95.897 112.446 65.443 1.00 80.78 1228 THR R CA 1
ATOM 5402 C C . THR A 1 784 ? 97.225 112.247 66.163 1.00 80.78 1228 THR R C 1
ATOM 5403 O O . THR A 1 784 ? 97.239 111.8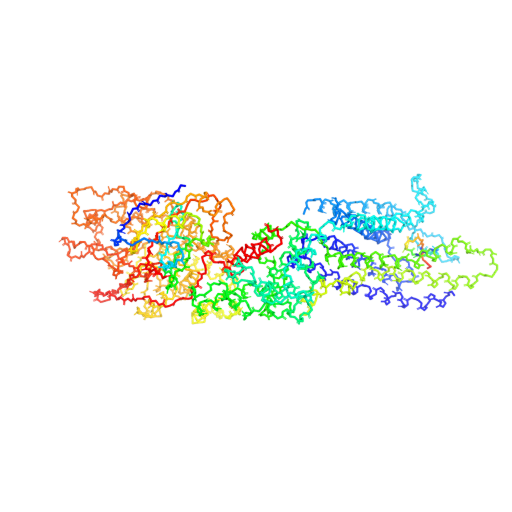03 67.317 1.00 80.78 1228 THR R O 1
ATOM 5407 N N . VAL A 1 785 ? 98.344 112.559 65.504 1.00 78.73 1229 VAL R N 1
ATOM 5408 C CA . VAL A 1 785 ? 99.655 112.265 66.076 1.00 78.73 1229 VAL R CA 1
ATOM 5409 C C . VAL A 1 785 ? 99.876 113.054 67.361 1.00 78.73 1229 VAL R C 1
ATOM 5410 O O . VAL A 1 785 ? 100.237 112.488 68.399 1.00 78.73 1229 VAL R O 1
ATOM 5414 N N . ARG A 1 786 ? 99.655 114.366 67.318 1.00 76.34 1230 ARG R N 1
ATOM 5415 C CA . ARG A 1 786 ? 99.808 115.196 68.504 1.00 76.34 1230 ARG R CA 1
ATOM 5416 C C . ARG A 1 786 ? 98.646 115.063 69.475 1.00 76.34 1230 ARG R C 1
ATOM 5417 O O . ARG A 1 786 ? 98.811 115.368 70.661 1.00 76.34 1230 ARG R O 1
ATOM 5425 N N . GLY A 1 787 ? 97.483 114.620 69.006 1.00 81.38 1231 GLY R N 1
ATOM 5426 C CA . GLY A 1 787 ? 96.293 114.592 69.826 1.00 81.38 1231 GLY R CA 1
ATOM 5427 C C . GLY A 1 787 ? 95.593 115.925 69.951 1.00 81.38 1231 GLY R C 1
ATOM 5428 O O . GLY A 1 787 ? 94.559 116.005 70.626 1.00 81.38 1231 GLY R O 1
ATOM 5429 N N . CYS A 1 788 ? 96.124 116.969 69.321 1.00 83.72 1232 CYS R N 1
ATOM 5430 C CA . CYS A 1 788 ? 95.552 118.304 69.374 1.00 83.72 1232 CYS R CA 1
ATOM 5431 C C . CYS A 1 788 ? 96.020 119.065 68.140 1.00 83.72 1232 CYS R C 1
ATOM 5432 O O . CYS A 1 788 ? 96.855 118.581 67.371 1.00 83.72 1232 CYS R O 1
ATOM 5435 N N . SER A 1 789 ? 95.475 120.270 67.960 1.00 81.84 1233 SER R N 1
ATOM 5436 C CA . SER A 1 789 ? 95.761 121.107 66.799 1.00 81.84 1233 SER R CA 1
ATOM 5437 C C . SER A 1 789 ? 95.368 120.413 65.501 1.00 81.84 1233 SER R C 1
ATOM 5438 O O . SER A 1 789 ? 94.522 119.513 65.506 1.00 81.84 1233 SER R O 1
ATOM 5441 N N . TYR A 1 790 ? 95.965 120.824 64.382 1.00 80.80 1234 TYR R N 1
ATOM 5442 C CA . TYR A 1 790 ? 95.544 120.334 63.078 1.00 80.80 1234 TYR R CA 1
ATOM 5443 C C . TYR A 1 790 ? 96.733 120.228 62.133 1.00 80.80 1234 TYR R C 1
ATOM 5444 O O . TYR A 1 790 ? 97.759 120.891 62.306 1.00 80.80 1234 TYR R O 1
ATOM 5453 N N . PHE A 1 791 ? 96.572 119.371 61.128 1.00 82.62 1235 PHE R N 1
ATOM 5454 C CA . PHE A 1 791 ? 97.451 119.324 59.971 1.00 82.62 1235 PHE R CA 1
ATOM 5455 C C . PHE A 1 791 ? 97.038 120.404 58.981 1.00 82.62 1235 PHE R C 1
ATOM 5456 O O . PHE A 1 791 ? 95.849 120.561 58.686 1.00 82.62 1235 PHE R O 1
ATOM 5464 N N . TYR A 1 792 ? 98.021 121.131 58.457 1.00 85.16 1236 TYR R N 1
ATOM 5465 C CA . TYR A 1 792 ? 97.780 122.185 57.483 1.00 85.16 1236 TYR R CA 1
ATOM 5466 C C . TYR A 1 792 ? 98.431 121.827 56.154 1.00 85.16 1236 TYR R C 1
ATOM 5467 O O . TYR A 1 792 ? 99.411 121.077 56.103 1.00 85.16 1236 TYR R O 1
ATOM 5476 N N . SER A 1 793 ? 97.874 122.370 55.078 1.00 83.64 1237 SER R N 1
ATOM 5477 C CA . SER A 1 793 ? 98.230 121.979 53.724 1.00 83.64 1237 SER R CA 1
ATOM 5478 C C . SER A 1 793 ? 99.020 123.072 53.011 1.00 83.64 1237 SER R C 1
ATOM 5479 O O . SER A 1 793 ? 99.063 124.230 53.431 1.00 83.64 1237 SER R O 1
ATOM 5482 N N . TYR A 1 794 ? 99.658 122.671 51.912 1.00 85.84 1238 TYR R N 1
ATOM 5483 C CA . TYR A 1 794 ? 100.306 123.632 51.024 1.00 85.84 1238 TYR R CA 1
ATOM 5484 C C . TYR A 1 794 ? 99.347 124.674 50.461 1.00 85.84 1238 TYR R C 1
ATOM 5485 O O . TYR A 1 794 ? 99.738 125.854 50.395 1.00 85.84 1238 TYR R O 1
ATOM 5494 N N . PRO A 1 795 ? 98.128 124.334 50.021 1.00 83.25 1239 PRO R N 1
ATOM 5495 C CA . PRO A 1 795 ? 97.184 125.402 49.658 1.00 83.25 1239 PRO R CA 1
ATOM 5496 C C . PRO A 1 795 ? 96.927 126.388 50.785 1.00 83.25 1239 PRO R C 1
ATOM 5497 O O . PRO A 1 795 ? 96.852 127.596 50.535 1.00 83.25 1239 PRO R O 1
ATOM 5501 N N . ALA A 1 796 ? 96.810 125.908 52.027 1.00 87.16 1240 ALA R N 1
ATOM 5502 C CA . ALA A 1 796 ? 96.596 126.813 53.154 1.00 87.16 1240 ALA R CA 1
ATOM 5503 C C . ALA A 1 796 ? 97.805 127.711 53.385 1.00 87.16 1240 ALA R C 1
ATOM 5504 O O . ALA A 1 796 ? 97.656 128.906 53.673 1.00 87.16 1240 ALA R O 1
ATOM 5506 N N . VAL A 1 797 ? 99.011 127.151 53.270 1.00 85.66 1241 VAL R N 1
ATOM 5507 C CA . VAL A 1 797 ? 100.219 127.949 53.451 1.00 85.66 1241 VAL R CA 1
ATOM 5508 C C . VAL A 1 797 ? 100.308 129.033 52.386 1.00 85.66 1241 VAL R C 1
ATOM 5509 O O . VAL A 1 797 ? 100.621 130.190 52.688 1.00 85.66 1241 VAL R O 1
ATOM 5513 N N . CYS A 1 798 ? 100.035 128.683 51.126 1.00 83.57 1242 CYS R N 1
ATOM 5514 C CA . CYS A 1 798 ? 100.063 129.690 50.069 1.00 83.57 1242 CYS R CA 1
ATOM 5515 C C . CYS A 1 798 ? 98.972 130.734 50.263 1.00 83.57 1242 CYS R C 1
ATOM 5516 O O . CYS A 1 798 ? 99.194 131.922 50.003 1.00 83.57 1242 CYS R O 1
ATOM 5519 N N . GLU A 1 799 ? 97.790 130.313 50.718 1.00 84.59 1243 GLU R N 1
ATOM 5520 C CA . GLU A 1 799 ? 96.725 131.265 51.015 1.00 84.59 1243 GLU R CA 1
ATOM 5521 C C . GLU A 1 799 ? 97.172 132.274 52.063 1.00 84.59 1243 GLU R C 1
ATOM 5522 O O . GLU A 1 799 ? 96.994 133.486 51.892 1.00 84.59 1243 GLU R O 1
ATOM 5528 N N . PHE A 1 800 ? 97.762 131.790 53.158 1.00 81.26 1244 PHE R N 1
ATOM 5529 C CA . PHE A 1 800 ? 98.203 132.693 54.217 1.00 81.26 1244 PHE R CA 1
ATOM 5530 C C . PHE A 1 800 ? 99.332 133.597 53.739 1.00 81.26 1244 PHE R C 1
ATOM 5531 O O . PHE A 1 800 ? 99.366 134.788 54.068 1.00 81.26 1244 PHE R O 1
ATOM 5539 N N . LEU A 1 801 ? 100.273 133.046 52.969 1.00 82.80 1245 LEU R N 1
ATOM 5540 C CA . LEU A 1 801 ? 101.397 133.846 52.491 1.00 82.80 1245 LEU R CA 1
ATOM 5541 C C . LEU A 1 801 ? 100.937 134.950 51.547 1.00 82.80 1245 LEU R C 1
ATOM 5542 O O . LEU A 1 801 ? 101.404 136.091 51.643 1.00 82.80 1245 LEU R O 1
ATOM 5547 N N . GLN A 1 802 ? 100.024 134.632 50.626 1.00 80.88 1246 GLN R N 1
ATOM 5548 C CA . GLN A 1 802 ? 99.568 135.634 49.669 1.00 80.88 1246 GLN R CA 1
ATOM 5549 C C . GLN A 1 802 ? 98.644 136.652 50.326 1.00 80.88 1246 GLN R C 1
ATOM 5550 O O . GLN A 1 802 ? 98.709 137.847 50.015 1.00 80.88 1246 GLN R O 1
ATOM 5556 N N . HIS A 1 803 ? 97.775 136.200 51.235 1.00 80.21 1247 HIS R N 1
ATOM 5557 C CA . HIS A 1 803 ? 96.825 137.109 51.867 1.00 80.21 1247 HIS R CA 1
ATOM 5558 C C . HIS A 1 803 ? 97.519 138.133 52.757 1.00 80.21 1247 HIS R C 1
ATOM 5559 O O . HIS A 1 803 ? 97.149 139.313 52.747 1.00 80.21 1247 HIS R O 1
ATOM 5566 N N . ASN A 1 804 ? 98.520 137.711 53.529 1.00 78.98 1248 ASN R N 1
ATOM 5567 C CA . ASN A 1 804 ? 99.236 138.595 54.440 1.00 78.98 1248 ASN R CA 1
ATOM 5568 C C . ASN A 1 804 ? 100.471 139.218 53.804 1.00 78.98 1248 ASN R C 1
ATOM 5569 O O . ASN A 1 804 ? 101.146 140.025 54.451 1.00 78.98 1248 ASN R O 1
ATOM 5574 N N . ASN A 1 805 ? 100.775 138.866 52.557 1.00 81.74 1249 ASN R N 1
ATOM 5575 C CA . ASN A 1 805 ? 101.969 139.339 51.860 1.00 81.74 1249 ASN R CA 1
ATOM 5576 C C . ASN A 1 805 ? 103.241 138.947 52.612 1.00 81.74 1249 ASN R C 1
ATOM 5577 O O . ASN A 1 805 ? 104.156 139.751 52.808 1.00 81.74 1249 ASN R O 1
ATOM 5582 N N . LEU A 1 806 ? 103.291 137.688 53.039 1.00 80.74 1250 LEU R N 1
ATOM 5583 C CA . LEU A 1 806 ? 104.493 137.084 53.595 1.00 80.74 1250 LEU R CA 1
ATOM 5584 C C . LEU A 1 806 ? 105.086 136.106 52.590 1.00 80.74 1250 LEU R C 1
ATOM 5585 O O . LEU A 1 806 ? 104.369 135.498 51.792 1.00 80.74 1250 LEU R O 1
ATOM 5590 N N . LEU A 1 807 ? 106.410 135.963 52.636 1.00 84.01 1251 LEU R N 1
ATOM 5591 C CA . LEU A 1 807 ? 107.125 135.170 51.644 1.00 84.01 1251 LEU R CA 1
ATOM 5592 C C . LEU A 1 807 ? 107.318 133.722 52.079 1.00 84.01 1251 LEU R C 1
ATOM 5593 O O . LEU A 1 807 ? 107.111 132.803 51.278 1.00 84.01 1251 LEU R O 1
ATOM 5598 N N . SER A 1 808 ? 107.709 133.495 53.330 1.00 84.89 1252 SER R N 1
ATOM 5599 C CA . SER A 1 808 ? 107.921 132.144 53.830 1.00 84.89 1252 SER R CA 1
ATOM 5600 C C . SER A 1 808 ? 107.734 132.143 55.340 1.00 84.89 1252 SER R C 1
ATOM 5601 O O . SER A 1 808 ? 107.690 133.194 55.982 1.00 84.89 1252 SER R O 1
ATOM 5604 N N . ILE A 1 809 ? 107.620 130.939 55.897 1.00 83.28 1253 ILE R N 1
ATOM 5605 C CA . ILE A 1 809 ? 107.359 130.741 57.318 1.00 83.28 1253 ILE R CA 1
ATOM 5606 C C . ILE A 1 809 ? 108.368 129.744 57.872 1.00 83.28 1253 ILE R C 1
ATOM 5607 O O . ILE A 1 809 ? 108.603 128.687 57.270 1.00 83.28 1253 ILE R O 1
ATOM 5612 N N . LEU A 1 810 ? 108.955 130.079 59.019 1.00 80.06 1254 LEU R N 1
ATOM 5613 C CA . LEU A 1 810 ? 109.946 129.250 59.691 1.00 80.06 1254 LEU R CA 1
ATOM 5614 C C . LEU A 1 810 ? 109.304 128.599 60.908 1.00 80.06 1254 LEU R C 1
ATOM 5615 O O . LEU A 1 810 ? 108.485 129.226 61.588 1.00 80.06 1254 LEU R O 1
ATOM 5620 N N . ARG A 1 811 ? 109.668 127.346 61.180 1.00 73.21 1255 ARG R N 1
ATOM 5621 C CA . ARG A 1 811 ? 109.039 126.596 62.258 1.00 73.21 1255 ARG R CA 1
ATOM 5622 C C . ARG A 1 811 ? 110.005 125.575 62.844 1.00 73.21 1255 ARG R C 1
ATOM 5623 O O . ARG A 1 811 ? 111.145 125.420 62.399 1.00 73.21 1255 ARG R O 1
ATOM 5631 N N . ALA A 1 812 ? 109.502 124.861 63.857 1.00 71.66 1256 ALA R N 1
ATOM 5632 C CA . ALA A 1 812 ? 110.249 123.845 64.590 1.00 71.66 1256 ALA R CA 1
ATOM 5633 C C . ALA A 1 812 ? 109.246 122.744 64.914 1.00 71.66 1256 ALA R C 1
ATOM 5634 O O . ALA A 1 812 ? 108.256 122.613 64.201 1.00 71.66 1256 ALA R O 1
ATOM 5636 N N . HIS A 1 813 ? 109.522 121.897 65.912 1.00 68.72 1257 HIS R N 1
ATOM 5637 C CA . HIS A 1 813 ? 108.529 121.000 66.506 1.00 68.72 1257 HIS R CA 1
ATOM 5638 C C . HIS A 1 813 ? 108.323 119.714 65.709 1.00 68.72 1257 HIS R C 1
ATOM 5639 O O . HIS A 1 813 ? 107.411 118.935 66.008 1.00 68.72 1257 HIS R O 1
ATOM 5646 N N . GLU A 1 814 ? 109.156 119.472 64.702 1.00 72.06 1258 GLU R N 1
ATOM 5647 C CA . GLU A 1 814 ? 109.211 118.181 64.027 1.00 72.06 1258 GLU R CA 1
ATOM 5648 C C . GLU A 1 814 ? 110.660 117.735 63.906 1.00 72.06 1258 GLU R C 1
ATOM 5649 O O . GLU A 1 814 ? 111.532 118.533 63.548 1.00 72.06 1258 GLU R O 1
ATOM 5655 N N . ALA A 1 815 ? 110.912 116.464 64.203 1.00 66.54 1259 ALA R N 1
ATOM 5656 C CA . ALA A 1 815 ? 112.264 115.933 64.112 1.00 66.54 1259 ALA R CA 1
ATOM 5657 C C . ALA A 1 815 ? 112.708 115.839 62.658 1.00 66.54 1259 ALA R C 1
ATOM 5658 O O . ALA A 1 815 ? 111.954 115.396 61.788 1.00 66.54 1259 ALA R O 1
ATOM 5660 N N . GLN A 1 816 ? 113.943 116.255 62.399 1.00 68.01 1260 GLN R N 1
ATOM 5661 C CA . GLN A 1 816 ? 114.525 116.208 61.065 1.00 68.01 1260 GLN R CA 1
ATOM 5662 C C . GLN A 1 816 ? 115.872 115.509 61.138 1.00 68.01 1260 GLN R C 1
ATOM 5663 O O . GLN A 1 816 ? 116.707 115.851 61.982 1.00 68.01 1260 GLN R O 1
ATOM 5669 N N . ASP A 1 817 ? 116.079 114.526 60.257 1.00 70.19 1261 ASP R N 1
ATOM 5670 C CA . ASP A 1 817 ? 117.344 113.798 60.249 1.00 70.19 1261 ASP R CA 1
ATOM 5671 C C . ASP A 1 817 ? 118.508 114.718 59.909 1.00 70.19 1261 ASP R C 1
ATOM 5672 O O . ASP A 1 817 ? 119.573 114.641 60.532 1.00 70.19 1261 ASP R O 1
ATOM 5677 N N . ALA A 1 818 ? 118.325 115.595 58.925 1.00 72.66 1262 ALA R N 1
ATOM 5678 C CA . ALA A 1 818 ? 119.349 116.552 58.534 1.00 72.66 1262 ALA R CA 1
ATOM 5679 C C . ALA A 1 818 ? 119.316 117.821 59.372 1.00 72.66 1262 ALA R C 1
ATOM 5680 O O . ALA A 1 818 ? 120.155 118.704 59.169 1.00 72.66 1262 ALA R O 1
ATOM 5682 N N . GLY A 1 819 ? 118.369 117.934 60.303 1.00 73.38 1263 GLY R N 1
ATOM 5683 C CA . GLY A 1 819 ? 118.241 119.108 61.136 1.00 73.38 1263 GLY R CA 1
ATOM 5684 C C . GLY A 1 819 ? 117.452 120.238 60.517 1.00 73.38 1263 GLY R C 1
ATOM 5685 O O . GLY A 1 819 ? 117.187 121.235 61.201 1.00 73.38 1263 GLY R O 1
ATOM 5686 N N . TYR A 1 820 ? 117.067 120.116 59.250 1.00 76.60 1264 TYR R N 1
ATOM 5687 C CA . TYR A 1 820 ? 116.308 121.154 58.570 1.00 76.60 1264 TYR R CA 1
ATOM 5688 C C . TYR A 1 820 ? 115.578 120.530 57.392 1.00 76.60 1264 TYR R C 1
ATOM 5689 O O . TYR A 1 820 ? 115.921 119.438 56.932 1.00 76.60 1264 TYR R O 1
ATOM 5698 N N . ARG A 1 821 ? 114.564 121.242 56.911 1.00 78.32 1265 ARG R N 1
ATOM 5699 C CA . ARG A 1 821 ? 113.758 120.759 55.794 1.00 78.32 1265 ARG R CA 1
ATOM 5700 C C . ARG A 1 821 ? 113.047 121.930 55.137 1.00 78.32 1265 ARG R C 1
ATOM 5701 O O . ARG A 1 821 ? 112.312 122.662 55.806 1.00 78.32 1265 ARG R O 1
ATOM 5709 N N . MET A 1 822 ? 113.256 122.099 53.831 1.00 86.12 1266 MET R N 1
ATOM 5710 C CA . MET A 1 822 ? 112.496 123.056 53.035 1.00 86.12 1266 MET R CA 1
ATOM 5711 C C . MET A 1 822 ? 111.352 122.303 52.362 1.00 86.12 1266 MET R C 1
ATOM 5712 O O . MET A 1 822 ? 111.583 121.336 51.629 1.00 86.12 1266 MET R O 1
ATOM 5717 N N . TYR A 1 823 ? 110.121 122.745 52.613 1.00 84.08 1267 TYR R N 1
ATOM 5718 C CA . TYR A 1 823 ? 108.951 122.158 51.978 1.00 84.08 1267 TYR R CA 1
ATOM 5719 C C . TYR A 1 823 ? 108.796 122.699 50.557 1.00 84.08 1267 TYR R C 1
ATOM 5720 O O . TYR A 1 823 ? 109.696 123.340 50.012 1.00 84.08 1267 TYR R O 1
ATOM 5729 N N . ARG A 1 824 ? 107.638 122.438 49.945 1.00 90.42 1268 ARG R N 1
ATOM 5730 C CA . ARG A 1 824 ? 107.475 122.686 48.517 1.00 90.42 1268 ARG R CA 1
ATOM 5731 C C . ARG A 1 824 ? 107.620 124.168 48.182 1.00 90.42 1268 ARG R C 1
ATOM 5732 O O . ARG A 1 824 ? 107.160 125.045 48.921 1.00 90.42 1268 ARG R O 1
ATOM 5740 N N . LYS A 1 825 ? 108.268 124.430 47.052 1.00 93.79 1269 LYS R N 1
ATOM 5741 C CA . LYS A 1 825 ? 108.531 125.779 46.580 1.00 93.79 1269 LYS R CA 1
ATOM 5742 C C . LYS A 1 825 ? 107.224 126.453 46.157 1.00 93.79 1269 LYS R C 1
ATOM 5743 O O . LYS A 1 825 ? 106.310 125.813 45.624 1.00 93.79 1269 LYS R O 1
ATOM 5749 N N . SER A 1 826 ? 107.129 127.753 46.429 1.00 100.10 1270 SER R N 1
ATOM 5750 C CA . SER A 1 826 ? 105.892 128.483 46.186 1.00 100.10 1270 SER R CA 1
ATOM 5751 C C . SER A 1 826 ? 105.800 128.911 44.728 1.00 100.10 1270 SER R C 1
ATOM 5752 O O . SER A 1 826 ? 106.789 129.332 44.119 1.00 100.10 1270 SER R O 1
ATOM 5755 N N . GLN A 1 827 ? 104.598 128.788 44.167 1.00 106.76 1271 GLN R N 1
ATOM 5756 C CA . GLN A 1 827 ? 104.406 129.089 42.755 1.00 106.76 1271 GLN R CA 1
ATOM 5757 C C . GLN A 1 827 ? 104.481 130.585 42.470 1.00 106.76 1271 GLN R C 1
ATOM 5758 O O . GLN A 1 827 ? 105.130 130.994 41.500 1.00 106.76 1271 GLN R O 1
ATOM 5764 N N . THR A 1 828 ? 103.823 131.410 43.291 1.00 105.71 1272 THR R N 1
ATOM 5765 C CA . THR A 1 828 ? 103.723 132.837 42.995 1.00 105.71 1272 THR R CA 1
ATOM 5766 C C . THR A 1 828 ? 105.072 133.537 43.131 1.00 105.71 1272 THR R C 1
ATOM 5767 O O . THR A 1 828 ? 105.455 134.340 42.271 1.00 105.71 1272 THR R O 1
ATOM 5771 N N . THR A 1 829 ? 105.817 133.240 44.201 1.00 101.40 1273 THR R N 1
ATOM 5772 C CA . THR A 1 829 ? 107.036 133.984 44.506 1.00 101.40 1273 THR R CA 1
ATOM 5773 C C . THR A 1 829 ? 108.322 133.189 44.304 1.00 101.40 1273 THR R C 1
ATOM 5774 O O . THR A 1 829 ? 109.392 133.801 44.217 1.00 101.40 1273 THR R O 1
ATOM 5778 N N . GLY A 1 830 ? 108.254 131.860 44.237 1.00 100.51 1274 GLY R N 1
ATOM 5779 C CA . GLY A 1 830 ? 109.455 131.093 43.986 1.00 100.51 1274 GLY R CA 1
ATOM 5780 C C . GLY A 1 830 ? 110.361 130.855 45.174 1.00 100.51 1274 GLY R C 1
ATOM 5781 O O . GLY A 1 830 ? 111.513 130.453 44.978 1.00 100.51 1274 GLY R O 1
ATOM 5782 N N . PHE A 1 831 ? 109.888 131.096 46.399 1.00 92.83 1275 PHE R N 1
ATOM 5783 C CA . PHE A 1 831 ? 110.661 130.795 47.590 1.00 92.83 1275 PHE R CA 1
ATOM 5784 C C . PHE A 1 831 ? 110.029 129.637 48.353 1.00 92.83 1275 PHE R C 1
ATOM 5785 O O . PHE A 1 831 ? 108.802 129.492 48.342 1.00 92.83 1275 PHE R O 1
ATOM 5793 N N . PRO A 1 832 ? 110.823 128.787 49.011 1.00 88.19 1276 PRO R N 1
ATOM 5794 C CA . PRO A 1 832 ? 110.229 127.702 49.803 1.00 88.19 1276 PRO R CA 1
ATOM 5795 C C . PRO A 1 832 ? 109.276 128.254 50.852 1.00 88.19 1276 PRO R C 1
ATOM 5796 O O . PRO A 1 832 ? 109.630 129.129 51.646 1.00 88.19 1276 PRO R O 1
ATOM 5800 N N . SER A 1 833 ? 108.051 127.729 50.849 1.00 84.74 1277 SER R N 1
ATOM 5801 C CA . SER A 1 833 ? 106.976 128.326 51.631 1.00 84.74 1277 SER R CA 1
ATOM 5802 C C . SER A 1 833 ? 107.109 128.049 53.121 1.00 84.74 1277 SER R C 1
ATOM 5803 O O . SER A 1 833 ? 106.702 128.884 53.935 1.00 84.74 1277 SER R O 1
ATOM 5806 N N . LEU A 1 834 ? 107.667 126.903 53.500 1.00 83.42 1278 LEU R N 1
ATOM 5807 C CA . LEU A 1 834 ? 107.770 126.531 54.902 1.00 83.42 1278 LEU R CA 1
ATOM 5808 C C . LEU A 1 834 ? 109.092 125.822 55.141 1.00 83.42 1278 LEU R C 1
ATOM 5809 O O . LEU A 1 834 ? 109.449 124.896 54.407 1.00 83.42 1278 LEU R O 1
ATOM 5814 N N . ILE A 1 835 ? 109.823 126.270 56.159 1.00 80.17 1279 ILE R N 1
ATOM 5815 C CA . ILE A 1 835 ? 111.117 125.693 56.507 1.00 80.17 1279 ILE R CA 1
ATOM 5816 C C . ILE A 1 835 ? 111.087 125.261 57.966 1.00 80.17 1279 ILE R C 1
ATOM 5817 O O . ILE A 1 835 ? 110.821 126.079 58.853 1.00 80.17 1279 ILE R O 1
ATOM 5822 N N . THR A 1 836 ? 111.382 123.987 58.212 1.00 71.81 1280 THR R N 1
ATOM 5823 C CA . THR A 1 836 ? 111.463 123.431 59.556 1.00 71.81 1280 THR R CA 1
ATOM 5824 C C . THR A 1 836 ? 112.925 123.339 59.968 1.00 71.81 1280 THR R C 1
ATOM 5825 O O . THR A 1 836 ? 113.755 122.837 59.203 1.00 71.81 1280 THR R O 1
ATOM 5829 N N . ILE A 1 837 ? 113.235 123.828 61.168 1.00 74.41 1281 ILE R N 1
ATOM 5830 C CA . ILE A 1 837 ? 114.597 123.865 61.689 1.00 74.41 1281 ILE R CA 1
ATOM 5831 C C . ILE A 1 837 ? 114.642 123.086 62.997 1.00 74.41 1281 ILE R C 1
ATOM 5832 O O . ILE A 1 837 ? 113.809 123.302 63.884 1.00 74.41 1281 ILE R O 1
ATOM 5837 N N . PHE A 1 838 ? 115.616 122.184 63.112 1.00 67.54 1282 PHE R N 1
ATOM 5838 C CA . PHE A 1 838 ? 115.836 121.395 64.319 1.00 67.54 1282 PHE R CA 1
ATOM 5839 C C . PHE A 1 838 ? 117.297 121.542 64.715 1.00 67.54 1282 PHE R C 1
ATOM 5840 O O . PHE A 1 838 ? 118.186 121.406 63.869 1.00 67.54 1282 PHE R O 1
ATOM 5848 N N . SER A 1 839 ? 117.546 121.822 65.993 1.00 66.35 1283 SER R N 1
ATOM 5849 C CA . SER A 1 839 ? 118.893 122.089 66.481 1.00 66.35 1283 SER R CA 1
ATOM 5850 C C . SER A 1 839 ? 119.232 121.284 67.733 1.00 66.35 1283 SER R C 1
ATOM 5851 O O . SER A 1 839 ? 119.989 121.750 68.589 1.00 66.35 1283 SER R O 1
ATOM 5854 N N . ALA A 1 840 ? 118.680 120.078 67.858 1.00 62.15 1284 ALA R N 1
ATOM 5855 C CA . ALA A 1 840 ? 118.989 119.194 68.978 1.00 62.15 1284 ALA R CA 1
ATOM 5856 C C . ALA A 1 840 ? 119.722 117.968 68.458 1.00 62.15 1284 ALA R C 1
ATOM 5857 O O . ALA A 1 840 ? 119.091 116.931 68.204 1.00 62.15 1284 ALA R O 1
ATOM 5859 N N . PRO A 1 841 ? 121.038 118.029 68.273 1.00 60.22 1285 PRO R N 1
ATOM 5860 C CA . PRO A 1 841 ? 121.763 116.878 67.731 1.00 60.22 1285 PRO R CA 1
ATOM 5861 C C . PRO A 1 841 ? 121.711 115.687 68.671 1.00 60.22 1285 PRO R C 1
ATOM 5862 O O . PRO A 1 841 ? 121.812 115.818 69.893 1.00 60.22 1285 PRO R O 1
ATOM 5866 N N . ASN A 1 842 ? 121.556 114.509 68.070 1.00 61.64 1286 ASN R N 1
ATOM 5867 C CA . ASN A 1 842 ? 121.353 113.261 68.801 1.00 61.64 1286 ASN R CA 1
ATOM 5868 C C . ASN A 1 842 ? 120.169 113.392 69.758 1.00 61.64 1286 ASN R C 1
ATOM 5869 O O . ASN A 1 842 ? 120.294 113.271 70.977 1.00 61.64 1286 ASN R O 1
ATOM 5874 N N . TYR A 1 843 ? 119.005 113.663 69.169 1.00 55.53 1287 TYR R N 1
ATOM 5875 C CA . TYR A 1 843 ? 117.779 113.835 69.936 1.00 55.53 1287 TYR R CA 1
ATOM 5876 C C . TYR A 1 843 ? 117.454 112.563 70.706 1.00 55.53 1287 TYR R C 1
ATOM 5877 O O . TYR A 1 843 ? 117.423 111.469 70.136 1.00 55.53 1287 TYR R O 1
ATOM 5886 N N . LEU A 1 844 ? 117.227 112.712 72.011 1.00 61.94 1288 LEU R N 1
ATOM 5887 C CA . LEU A 1 844 ? 117.039 111.594 72.937 1.00 61.94 1288 LEU R CA 1
ATOM 5888 C C . LEU A 1 844 ? 118.202 110.608 72.910 1.00 61.94 1288 LEU R C 1
ATOM 5889 O O . LEU A 1 844 ? 118.074 109.484 73.408 1.00 61.94 1288 LEU R O 1
ATOM 5894 N N . ASP A 1 845 ? 119.336 111.010 72.334 1.00 66.27 1289 ASP R N 1
ATOM 5895 C CA . ASP A 1 845 ? 120.543 110.191 72.236 1.00 66.27 1289 ASP R CA 1
ATOM 5896 C C . ASP A 1 845 ? 120.296 108.857 71.533 1.00 66.27 1289 ASP R C 1
ATOM 5897 O O . ASP A 1 845 ? 121.082 107.917 71.691 1.00 66.27 1289 ASP R O 1
ATOM 5902 N N . VAL A 1 846 ? 119.218 108.749 70.756 1.00 63.35 1290 VAL R N 1
ATOM 5903 C CA . VAL A 1 846 ? 118.903 107.509 70.055 1.00 63.35 1290 VAL R CA 1
ATOM 5904 C C . VAL A 1 846 ? 118.637 107.795 68.582 1.00 63.35 1290 VAL R C 1
ATOM 5905 O O . VAL A 1 846 ? 118.705 106.890 67.742 1.00 63.35 1290 VAL R O 1
ATOM 5909 N N . TYR A 1 847 ? 118.333 109.053 68.258 1.00 58.08 1291 TYR R N 1
ATOM 5910 C CA . TYR A 1 847 ? 118.003 109.406 66.881 1.00 58.08 1291 TYR R CA 1
ATOM 5911 C C . TYR A 1 847 ? 119.236 109.500 65.991 1.00 58.08 1291 TYR R C 1
ATOM 5912 O O . TYR A 1 847 ? 119.141 109.209 64.794 1.00 58.08 1291 TYR R O 1
ATOM 5921 N N . ASN A 1 848 ? 120.379 109.909 66.544 1.00 61.87 1292 ASN R N 1
ATOM 5922 C CA . ASN A 1 848 ? 121.642 110.009 65.809 1.00 61.87 1292 ASN R CA 1
ATOM 5923 C C . ASN A 1 848 ? 121.548 110.966 64.624 1.00 61.87 1292 ASN R C 1
ATOM 5924 O O . ASN A 1 848 ? 122.311 110.849 63.661 1.00 61.87 1292 ASN R O 1
ATOM 5929 N N . ASN A 1 849 ? 120.621 111.918 64.678 1.00 65.27 1293 ASN R N 1
ATOM 5930 C CA . ASN A 1 849 ? 120.459 112.874 63.596 1.00 65.27 1293 ASN R CA 1
ATOM 5931 C C . ASN A 1 849 ? 121.438 114.036 63.752 1.00 65.27 1293 ASN R C 1
ATOM 5932 O O . ASN A 1 849 ? 122.218 114.107 64.704 1.00 65.27 1293 ASN R O 1
ATOM 5937 N N . LYS A 1 850 ? 121.391 114.950 62.789 1.00 69.74 1294 LYS R N 1
ATOM 5938 C CA . LYS A 1 850 ? 122.222 116.141 62.814 1.00 69.74 1294 LYS R CA 1
ATOM 5939 C C . LYS A 1 850 ? 121.402 117.350 63.256 1.00 69.74 1294 LYS R C 1
ATOM 5940 O O . LYS A 1 850 ? 120.187 117.275 63.445 1.00 69.74 1294 LYS R O 1
ATOM 5946 N N . ALA A 1 851 ? 122.086 118.478 63.427 1.00 72.23 1295 ALA R N 1
ATOM 5947 C CA . ALA A 1 851 ? 121.438 119.725 63.800 1.00 72.23 1295 ALA R CA 1
ATOM 5948 C C . ALA A 1 851 ? 121.798 120.816 62.801 1.00 72.23 1295 ALA R C 1
ATOM 5949 O O . ALA A 1 851 ? 122.895 120.833 62.241 1.00 72.23 1295 ALA R O 1
ATOM 5951 N N . ALA A 1 852 ? 120.860 121.738 62.586 1.00 73.69 1296 ALA R N 1
ATOM 5952 C CA . ALA A 1 852 ? 121.044 122.785 61.592 1.00 73.69 1296 ALA R CA 1
ATOM 5953 C C . ALA A 1 852 ? 120.603 124.123 62.166 1.00 73.69 1296 ALA R C 1
ATOM 5954 O O . ALA A 1 852 ? 119.737 124.194 63.041 1.00 73.69 1296 ALA R O 1
ATOM 5956 N N . VAL A 1 853 ? 121.215 125.187 61.652 1.00 79.57 1297 VAL R N 1
ATOM 5957 C CA . VAL A 1 853 ? 120.943 126.549 62.086 1.00 79.57 1297 VAL R CA 1
ATOM 5958 C C . VAL A 1 853 ? 120.820 127.436 60.852 1.00 79.57 1297 VAL R C 1
ATOM 5959 O O . VAL A 1 853 ? 121.509 127.233 59.847 1.00 79.57 1297 VAL R O 1
ATOM 5963 N N . LEU A 1 854 ? 119.931 128.426 60.936 1.00 81.59 1298 LEU R N 1
ATOM 5964 C CA . LEU A 1 854 ? 119.482 129.211 59.791 1.00 81.59 1298 LEU R CA 1
ATOM 5965 C C . LEU A 1 854 ? 120.006 130.636 59.919 1.00 81.59 1298 LEU R C 1
ATOM 5966 O O . LEU A 1 854 ? 119.568 131.378 60.801 1.00 81.59 1298 LEU R O 1
ATOM 5971 N N . LYS A 1 855 ? 120.931 131.026 59.046 1.00 89.14 1299 LYS R N 1
ATOM 5972 C CA . LYS A 1 855 ? 121.523 132.355 59.078 1.00 89.14 1299 LYS R CA 1
ATOM 5973 C C . LYS A 1 855 ? 121.008 133.170 57.900 1.00 89.14 1299 LYS R C 1
ATOM 5974 O O . LYS A 1 855 ? 121.057 132.710 56.752 1.00 89.14 1299 LYS R O 1
ATOM 5980 N N . TYR A 1 856 ? 120.516 134.375 58.184 1.00 87.83 1300 TYR R N 1
ATOM 5981 C CA . TYR A 1 856 ? 120.033 135.293 57.161 1.00 87.83 1300 TYR R CA 1
ATOM 5982 C C . TYR A 1 856 ? 120.825 136.588 57.264 1.00 87.83 1300 TYR R C 1
ATOM 5983 O O . TYR A 1 856 ? 120.815 137.240 58.314 1.00 87.83 1300 TYR R O 1
ATOM 5992 N N . GLU A 1 857 ? 121.505 136.957 56.180 1.00 92.55 1301 GLU R N 1
ATOM 5993 C CA . GLU A 1 857 ? 122.324 138.162 56.182 1.00 92.55 1301 GLU R CA 1
ATOM 5994 C C . GLU A 1 857 ? 122.567 138.619 54.751 1.00 92.55 1301 GLU R C 1
ATOM 5995 O O . GLU A 1 857 ? 122.957 137.818 53.899 1.00 92.55 1301 GLU R O 1
ATOM 6001 N N . ASN A 1 858 ? 122.359 139.917 54.512 1.00 94.07 1302 ASN R N 1
ATOM 6002 C CA . ASN A 1 858 ? 122.562 140.528 53.196 1.00 94.07 1302 ASN R CA 1
ATOM 6003 C C . ASN A 1 858 ? 121.737 139.825 52.122 1.00 94.07 1302 ASN R C 1
ATOM 6004 O O . ASN A 1 858 ? 122.219 139.559 51.019 1.00 94.07 1302 ASN R O 1
ATOM 6009 N N . ASN A 1 859 ? 120.481 139.517 52.452 1.00 96.06 1303 ASN R N 1
ATOM 6010 C CA . ASN A 1 859 ? 119.573 138.777 51.577 1.00 96.06 1303 ASN R CA 1
ATOM 6011 C C . ASN A 1 859 ? 120.150 137.426 51.168 1.00 96.06 1303 ASN R C 1
ATOM 6012 O O . ASN A 1 859 ? 119.825 136.903 50.098 1.00 96.06 1303 ASN R O 1
ATOM 6017 N N . VAL A 1 860 ? 121.004 136.855 52.013 1.00 93.25 1304 VAL R N 1
ATOM 6018 C CA . VAL A 1 860 ? 121.659 135.580 51.757 1.00 93.25 1304 VAL R CA 1
ATOM 6019 C C . VAL A 1 860 ? 121.257 134.613 52.860 1.00 93.25 1304 VAL R C 1
ATOM 6020 O O . VAL A 1 860 ? 121.336 134.948 54.049 1.00 93.25 1304 VAL R O 1
ATOM 6024 N N . MET A 1 861 ? 120.817 133.423 52.459 1.00 96.06 1305 MET R N 1
ATOM 6025 C CA . MET A 1 861 ? 120.311 132.401 53.364 1.00 96.06 1305 MET R CA 1
ATOM 6026 C C . MET A 1 861 ? 121.300 131.240 53.384 1.00 96.06 1305 MET R C 1
ATOM 6027 O O . MET A 1 861 ? 121.563 130.631 52.341 1.00 96.06 1305 MET R O 1
ATOM 6032 N N . ASN A 1 862 ? 121.846 130.934 54.561 1.00 92.33 1306 ASN R N 1
ATOM 6033 C CA . ASN A 1 862 ? 122.847 129.884 54.709 1.00 92.33 1306 ASN R CA 1
ATOM 6034 C C . ASN A 1 862 ? 122.501 128.989 55.891 1.00 92.33 1306 ASN R C 1
ATOM 6035 O O . ASN A 1 862 ? 122.270 129.476 57.002 1.00 92.33 1306 ASN R O 1
ATOM 6040 N N . ILE A 1 863 ? 122.481 127.682 55.655 1.00 85.12 1307 ILE R N 1
ATOM 6041 C CA . ILE A 1 863 ? 122.156 126.703 56.685 1.00 85.12 1307 ILE R CA 1
ATOM 6042 C C . ILE A 1 863 ? 123.443 126.004 57.097 1.00 85.12 1307 ILE R C 1
ATOM 6043 O O . ILE A 1 863 ? 124.109 125.372 56.268 1.00 85.12 1307 ILE R O 1
ATOM 6048 N N . ARG A 1 864 ? 123.791 126.114 58.375 1.00 88.31 1308 ARG R N 1
ATOM 6049 C CA . ARG A 1 864 ? 125.018 125.538 58.911 1.00 88.31 1308 ARG R CA 1
ATOM 6050 C C . ARG A 1 864 ? 124.681 124.331 59.774 1.00 88.31 1308 ARG R C 1
ATOM 6051 O O . ARG A 1 864 ? 123.789 124.401 60.624 1.00 88.31 1308 ARG R O 1
ATOM 6059 N N . GLN A 1 865 ? 125.397 123.232 59.560 1.00 79.22 1309 GLN R N 1
ATOM 6060 C CA . GLN A 1 865 ? 125.134 121.988 60.267 1.00 79.22 1309 GLN R CA 1
ATOM 6061 C C . GLN A 1 865 ? 126.188 121.730 61.336 1.00 79.22 1309 GLN R C 1
ATOM 6062 O O . GLN A 1 865 ? 127.348 122.127 61.206 1.00 79.22 1309 GLN R O 1
ATOM 6068 N N . PHE A 1 866 ? 125.759 121.060 62.403 1.00 72.69 1310 PHE R N 1
ATOM 6069 C CA . PHE A 1 866 ? 126.658 120.626 63.460 1.00 72.69 1310 PHE R CA 1
ATOM 6070 C C . PHE A 1 866 ? 126.099 119.363 64.100 1.00 72.69 1310 PHE R C 1
ATOM 6071 O O . PHE A 1 866 ? 124.902 119.072 63.996 1.00 72.69 1310 PHE R O 1
ATOM 6079 N N . ASN A 1 867 ? 126.981 118.618 64.759 1.00 70.60 1311 ASN R N 1
ATOM 6080 C CA . ASN A 1 867 ? 126.662 117.309 65.307 1.00 70.60 1311 ASN R CA 1
ATOM 6081 C C . ASN A 1 867 ? 126.673 117.336 66.833 1.00 70.60 1311 ASN R C 1
ATOM 6082 O O . ASN A 1 867 ? 126.855 118.378 67.466 1.00 70.60 1311 ASN R O 1
ATOM 6087 N N . CYS A 1 868 ? 126.478 116.157 67.418 1.00 66.82 1312 CYS R N 1
ATOM 6088 C CA . CYS A 1 868 ? 126.378 116.031 68.863 1.00 66.82 1312 CYS R CA 1
ATOM 6089 C C . CYS A 1 868 ? 127.744 116.189 69.524 1.00 66.82 1312 CYS R C 1
ATOM 6090 O O . CYS A 1 868 ? 128.796 116.074 68.890 1.00 66.82 1312 CYS R O 1
ATOM 6093 N N . SER A 1 869 ? 127.711 116.461 70.821 1.00 64.36 1313 SER R N 1
ATOM 6094 C CA . SER A 1 869 ? 128.887 116.599 71.660 1.00 64.36 1313 SER R CA 1
ATOM 6095 C C . SER A 1 869 ? 128.728 115.778 72.933 1.00 64.36 1313 SER R C 1
ATOM 6096 O O . SER A 1 869 ? 127.606 115.516 73.379 1.00 64.36 1313 SER R O 1
ATOM 6099 N N . PRO A 1 870 ? 129.831 115.340 73.538 1.00 61.69 1314 PRO R N 1
ATOM 6100 C CA . PRO A 1 870 ? 129.728 114.535 74.759 1.00 61.69 1314 PRO R CA 1
ATOM 6101 C C . PRO A 1 870 ? 129.066 115.297 75.897 1.00 61.69 1314 PRO R C 1
ATOM 6102 O O . PRO A 1 870 ? 129.238 116.508 76.052 1.00 61.69 1314 PRO R O 1
ATOM 6106 N N . HIS A 1 871 ? 128.297 114.564 76.698 1.00 59.78 1315 HIS R N 1
ATOM 6107 C CA . HIS A 1 871 ? 127.667 115.102 77.894 1.00 59.78 1315 HIS R CA 1
ATOM 6108 C C . HIS A 1 871 ? 127.727 114.051 78.989 1.00 59.78 1315 HIS R C 1
ATOM 6109 O O . HIS A 1 871 ? 127.656 112.851 78.696 1.00 59.78 1315 HIS R O 1
ATOM 6116 N N . PRO A 1 872 ? 127.863 114.462 80.249 1.00 59.20 1316 PRO R N 1
ATOM 6117 C CA . PRO A 1 872 ? 127.893 113.486 81.342 1.00 59.20 1316 PRO R CA 1
ATOM 6118 C C . PRO A 1 872 ? 126.584 112.722 81.444 1.00 59.20 1316 PRO R C 1
ATOM 6119 O O . PRO A 1 872 ? 125.512 113.232 81.112 1.00 59.20 1316 PRO R O 1
ATOM 6123 N N . TYR A 1 873 ? 126.686 111.482 81.909 1.00 57.83 1317 TYR R N 1
ATOM 6124 C CA . TYR A 1 873 ? 125.556 110.567 81.975 1.00 57.83 1317 TYR R CA 1
ATOM 6125 C C . TYR A 1 873 ? 124.854 110.687 83.320 1.00 57.83 1317 TYR R C 1
ATOM 6126 O O . TYR A 1 873 ? 125.496 110.940 84.344 1.00 57.83 1317 TYR R O 1
ATOM 6135 N N . TRP A 1 874 ? 123.536 110.518 83.304 1.00 55.07 1318 TRP R N 1
ATOM 6136 C CA . TRP A 1 874 ? 122.712 110.474 84.501 1.00 55.07 1318 TRP R CA 1
ATOM 6137 C C . TRP A 1 874 ? 121.849 109.221 84.473 1.00 55.07 1318 TRP R C 1
ATOM 6138 O O . TRP A 1 874 ? 121.340 108.833 83.417 1.00 55.07 1318 TRP R O 1
ATOM 6149 N N . LEU A 1 875 ? 121.696 108.587 85.630 1.00 51.21 1319 LEU R N 1
ATOM 6150 C CA . LEU A 1 875 ? 120.767 107.482 85.742 1.00 51.21 1319 LEU R CA 1
ATOM 6151 C C . LEU A 1 875 ? 119.341 107.973 85.520 1.00 51.21 1319 LEU R C 1
ATOM 6152 O O . LEU A 1 875 ? 119.036 109.146 85.747 1.00 51.21 1319 LEU R O 1
ATOM 6157 N N . PRO A 1 876 ? 118.448 107.086 85.065 1.00 48.46 1320 PRO R N 1
ATOM 6158 C CA . PRO A 1 876 ? 117.064 107.501 84.799 1.00 48.46 1320 PRO R CA 1
ATOM 6159 C C . PRO A 1 876 ? 116.404 108.151 86.000 1.00 48.46 1320 PRO R C 1
ATOM 6160 O O . PRO A 1 876 ? 116.644 107.750 87.142 1.00 48.46 1320 PRO R O 1
ATOM 6164 N N . ASN A 1 877 ? 115.594 109.177 85.743 1.00 47.06 1321 ASN R N 1
ATOM 6165 C CA . ASN A 1 877 ? 114.795 109.851 86.762 1.00 47.06 1321 ASN R CA 1
ATOM 6166 C C . ASN A 1 877 ? 115.661 110.545 87.813 1.00 47.06 1321 ASN R C 1
ATOM 6167 O O . ASN A 1 877 ? 115.232 110.730 88.954 1.00 47.06 1321 ASN R O 1
ATOM 6172 N N . PHE A 1 878 ? 116.882 110.930 87.436 1.00 68.27 1322 PHE R N 1
ATOM 6173 C CA . PHE A 1 878 ? 117.745 111.800 88.241 1.00 68.27 1322 PHE R CA 1
ATOM 6174 C C . PHE A 1 878 ? 118.025 111.241 89.635 1.00 68.27 1322 PHE R C 1
ATOM 6175 O O . PHE A 1 878 ? 118.131 112.004 90.601 1.00 68.27 1322 PHE R O 1
ATOM 6183 N N . MET A 1 879 ? 118.149 109.925 89.777 1.00 68.27 1323 MET R N 1
ATOM 6184 C CA . MET A 1 879 ? 118.389 109.356 91.096 1.00 68.27 1323 MET R CA 1
ATOM 6185 C C . MET A 1 879 ? 119.879 109.266 91.393 1.00 68.27 1323 MET R C 1
ATOM 6186 O O . MET A 1 879 ? 120.718 109.291 90.488 1.00 68.27 1323 MET R O 1
ATOM 6191 N N . ASP A 1 880 ? 120.202 109.167 92.679 1.00 68.27 1324 ASP R N 1
ATOM 6192 C CA . ASP A 1 880 ? 121.559 108.897 93.119 1.00 68.27 1324 ASP R CA 1
ATOM 6193 C C . ASP A 1 880 ? 121.875 107.411 92.969 1.00 68.27 1324 ASP R C 1
ATOM 6194 O O . ASP A 1 880 ? 121.004 106.585 92.685 1.00 68.27 1324 ASP R O 1
ATOM 6199 N N . VAL A 1 881 ? 123.151 107.072 93.162 1.00 68.27 1325 VAL R N 1
ATOM 6200 C CA . VAL A 1 881 ? 123.582 105.690 93.002 1.00 68.27 1325 VAL R CA 1
ATOM 6201 C C . VAL A 1 881 ? 123.014 104.784 94.091 1.00 68.27 1325 VAL R C 1
ATOM 6202 O O . VAL A 1 881 ? 122.742 103.606 93.831 1.00 68.27 1325 VAL R O 1
ATOM 6206 N N . PHE A 1 882 ? 122.822 105.300 95.307 1.00 68.27 1326 PHE R N 1
ATOM 6207 C CA . PHE A 1 882 ? 122.299 104.474 96.390 1.00 68.27 1326 PHE R CA 1
ATOM 6208 C C . PHE A 1 882 ? 120.878 104.001 96.108 1.00 68.27 1326 PHE R C 1
ATOM 6209 O O . PHE A 1 882 ? 120.554 102.830 96.343 1.00 68.27 1326 PHE R O 1
ATOM 6217 N N . THR A 1 883 ? 120.017 104.894 95.614 1.00 68.27 1327 THR R N 1
ATOM 6218 C CA . THR A 1 883 ? 118.663 104.488 95.249 1.00 68.27 1327 THR R CA 1
ATOM 6219 C C . THR A 1 883 ? 118.681 103.506 94.086 1.00 68.27 1327 THR R C 1
ATOM 6220 O O . THR A 1 883 ? 117.837 102.605 94.012 1.00 68.27 1327 THR R O 1
ATOM 6224 N N . TRP A 1 884 ? 119.643 103.663 93.178 1.00 68.27 1328 TRP R N 1
ATOM 6225 C CA . TRP A 1 884 ? 119.821 102.721 92.081 1.00 68.27 1328 TRP R CA 1
ATOM 6226 C C . TRP A 1 884 ? 120.178 101.330 92.590 1.00 68.27 1328 TRP R C 1
ATOM 6227 O O . TRP A 1 884 ? 119.675 100.322 92.081 1.00 68.27 1328 TRP R O 1
ATOM 6238 N N . SER A 1 885 ? 121.045 101.256 93.601 1.00 68.27 1329 SER R N 1
ATOM 6239 C CA . SER A 1 885 ? 121.717 100.008 93.937 1.00 68.27 1329 SER R CA 1
ATOM 6240 C C . SER A 1 885 ? 121.101 99.253 95.106 1.00 68.27 1329 SER R C 1
ATOM 6241 O O . SER A 1 885 ? 121.283 98.032 95.190 1.00 68.27 1329 SER R O 1
ATOM 6244 N N . LEU A 1 886 ? 120.395 99.931 96.010 1.00 68.27 1330 LEU R N 1
ATOM 6245 C CA . LEU A 1 886 ? 119.983 99.277 97.251 1.00 68.27 1330 LEU R CA 1
ATOM 6246 C C . LEU A 1 886 ? 119.100 98.041 97.061 1.00 68.27 1330 LEU R C 1
ATOM 6247 O O . LEU A 1 886 ? 119.384 97.019 97.714 1.00 68.27 1330 LEU R O 1
ATOM 6252 N N . PRO A 1 887 ? 118.040 98.051 96.239 1.00 68.27 1331 PRO R N 1
ATOM 6253 C CA . PRO A 1 887 ? 117.217 96.831 96.122 1.00 68.27 1331 PRO R CA 1
ATOM 6254 C C . PRO A 1 887 ? 117.976 95.623 95.601 1.00 68.27 1331 PRO R C 1
ATOM 6255 O O . PRO A 1 887 ? 117.709 94.500 96.046 1.00 68.27 1331 PRO R O 1
ATOM 6259 N N . PHE A 1 888 ? 118.912 95.812 94.675 1.00 68.27 1332 PHE R N 1
ATOM 6260 C CA . PHE A 1 888 ? 119.722 94.708 94.181 1.00 68.27 1332 PHE R CA 1
ATOM 6261 C C . PHE A 1 888 ? 120.612 94.127 95.274 1.00 68.27 1332 PHE R C 1
ATOM 6262 O O . PHE A 1 888 ? 120.724 92.899 95.394 1.00 68.27 1332 PHE R O 1
ATOM 6270 N N . VAL A 1 889 ? 121.240 94.994 96.074 1.00 68.27 1333 VAL R N 1
ATOM 6271 C CA . VAL A 1 889 ? 122.026 94.529 97.215 1.00 68.27 1333 VAL R CA 1
ATOM 6272 C C . VAL A 1 889 ? 121.154 93.705 98.148 1.00 68.27 1333 VAL R C 1
ATOM 6273 O O . VAL A 1 889 ? 121.518 92.592 98.551 1.00 68.27 1333 VAL R O 1
ATOM 6277 N N . GLY A 1 890 ? 119.991 94.249 98.512 1.00 68.27 1334 GLY R N 1
ATOM 6278 C CA . GLY A 1 890 ? 119.106 93.537 99.413 1.00 68.27 1334 GLY R CA 1
ATOM 6279 C C . GLY A 1 890 ? 118.685 92.185 98.881 1.00 68.27 1334 GLY R C 1
ATOM 6280 O O . GLY A 1 890 ? 118.754 91.184 99.599 1.00 68.27 1334 GLY R O 1
ATOM 6281 N N . GLU A 1 891 ? 118.274 92.127 97.616 1.00 68.27 1335 GLU R N 1
ATOM 6282 C CA . GLU A 1 891 ? 117.841 90.872 97.018 1.00 68.27 1335 GLU R CA 1
ATOM 6283 C C . GLU A 1 891 ? 118.958 89.841 96.958 1.00 68.27 1335 GLU R C 1
ATOM 6284 O O . GLU A 1 891 ? 118.736 88.678 97.306 1.00 68.27 1335 GLU R O 1
ATOM 6290 N N . LYS A 1 892 ? 120.163 90.235 96.535 1.00 68.27 1336 LYS R N 1
ATOM 6291 C CA . LYS A 1 892 ? 121.240 89.254 96.444 1.00 68.27 1336 LYS R CA 1
ATOM 6292 C C . LYS A 1 892 ? 121.695 88.768 97.815 1.00 68.27 1336 LYS R C 1
ATOM 6293 O O . LYS A 1 892 ? 121.943 87.569 97.995 1.00 68.27 1336 LYS R O 1
ATOM 6299 N N . VAL A 1 893 ? 121.809 89.663 98.801 1.00 68.27 1337 VAL R N 1
ATOM 6300 C CA . VAL A 1 893 ? 122.222 89.201 100.125 1.00 68.27 1337 VAL R CA 1
ATOM 6301 C C . VAL A 1 893 ? 121.139 88.324 100.747 1.00 68.27 1337 VAL R C 1
ATOM 6302 O O . VAL A 1 893 ? 121.439 87.336 101.430 1.00 68.27 1337 VAL R O 1
ATOM 6306 N N . THR A 1 894 ? 119.865 88.648 100.500 1.00 68.27 1338 THR R N 1
ATOM 6307 C CA . THR A 1 894 ? 118.787 87.801 100.993 1.00 68.27 1338 THR R CA 1
ATOM 6308 C C . THR A 1 894 ? 118.816 86.428 100.339 1.00 68.27 1338 THR R C 1
ATOM 6309 O O . THR A 1 894 ? 118.620 85.416 101.020 1.00 68.27 1338 THR R O 1
ATOM 6313 N N . GLU A 1 895 ? 119.062 86.370 99.029 1.00 68.27 1339 GLU R N 1
ATOM 6314 C CA . GLU A 1 895 ? 119.162 85.087 98.346 1.00 68.27 1339 GLU R CA 1
ATOM 6315 C C . GLU A 1 895 ? 120.329 84.267 98.881 1.00 68.27 1339 GLU R C 1
ATOM 6316 O O . GLU A 1 895 ? 120.197 83.055 99.084 1.00 68.27 1339 GLU R O 1
ATOM 6322 N N . MET A 1 896 ? 121.471 84.914 99.124 1.00 68.27 1340 MET R N 1
ATOM 6323 C CA . MET A 1 896 ? 122.608 84.215 99.714 1.00 68.27 1340 MET R CA 1
ATOM 6324 C C . MET A 1 896 ? 122.254 83.636 101.077 1.00 68.27 1340 MET R C 1
ATOM 6325 O O . MET A 1 896 ? 122.497 82.453 101.347 1.00 68.27 1340 MET R O 1
ATOM 6330 N N . LEU A 1 897 ? 121.665 84.456 101.951 1.00 68.27 1341 LEU R N 1
ATOM 6331 C CA . LEU A 1 897 ? 121.369 83.990 103.300 1.00 68.27 1341 LEU R CA 1
ATOM 6332 C C . LEU A 1 897 ? 120.302 82.903 103.298 1.00 68.27 1341 LEU R C 1
ATOM 6333 O O . LEU A 1 897 ? 120.327 82.009 104.151 1.00 68.27 1341 LEU R O 1
ATOM 6338 N N . VAL A 1 898 ? 119.359 82.959 102.356 1.00 68.27 1342 VAL R N 1
ATOM 6339 C CA . VAL A 1 898 ? 118.360 81.902 102.252 1.00 68.27 1342 VAL R CA 1
ATOM 6340 C C . VAL A 1 898 ? 118.984 80.610 101.737 1.00 68.27 1342 VAL R C 1
ATOM 6341 O O . VAL A 1 898 ? 118.661 79.522 102.228 1.00 68.27 1342 VAL R O 1
ATOM 6345 N N . ASN A 1 899 ? 119.888 80.700 100.760 1.00 68.27 1343 ASN R N 1
ATOM 6346 C CA . ASN A 1 899 ? 120.522 79.500 100.222 1.00 68.27 1343 ASN R CA 1
ATOM 6347 C C . ASN A 1 899 ? 121.432 78.847 101.255 1.00 68.27 1343 ASN R C 1
ATOM 6348 O O . ASN A 1 899 ? 121.571 77.619 101.286 1.00 68.27 1343 ASN R O 1
ATOM 6353 N N . VAL A 1 900 ? 122.068 79.652 102.107 1.00 68.27 1344 VAL R N 1
ATOM 6354 C CA . VAL A 1 900 ? 122.982 79.101 103.106 1.00 68.27 1344 VAL R CA 1
ATOM 6355 C C . VAL A 1 900 ? 122.202 78.504 104.273 1.00 68.27 1344 VAL R C 1
ATOM 6356 O O . VAL A 1 900 ? 122.318 77.313 104.579 1.00 68.27 1344 VAL R O 1
ATOM 6360 N N . LEU A 1 901 ? 121.389 79.324 104.933 1.00 72.65 1345 LEU R N 1
ATOM 6361 C CA . LEU A 1 901 ? 120.767 78.927 106.190 1.00 72.65 1345 LEU R CA 1
ATOM 6362 C C . LEU A 1 901 ? 119.559 78.019 106.000 1.00 72.65 1345 LEU R C 1
ATOM 6363 O O . LEU A 1 901 ? 119.552 76.881 106.480 1.00 72.65 1345 LEU R O 1
ATOM 6368 N N . ASN A 1 902 ? 118.530 78.517 105.307 1.00 76.65 1346 ASN R N 1
ATOM 6369 C CA . ASN A 1 902 ? 117.245 77.824 105.275 1.00 76.65 1346 ASN R CA 1
ATOM 6370 C C . ASN A 1 902 ? 117.349 76.453 104.618 1.00 76.65 1346 ASN R C 1
ATOM 6371 O O . ASN A 1 902 ? 116.888 75.453 105.180 1.00 76.65 1346 ASN R O 1
ATOM 6376 N N . LEU A 1 903 ? 117.953 76.388 103.434 1.00 77.94 1347 LEU R N 1
ATOM 6377 C CA . LEU A 1 903 ? 118.062 75.147 102.669 1.00 77.94 1347 LEU R CA 1
ATOM 6378 C C . LEU A 1 903 ? 116.699 74.493 102.455 1.00 77.94 1347 LEU R C 1
ATOM 6379 O O . LEU A 1 903 ? 116.545 73.621 101.599 1.00 77.94 1347 LEU R O 1
ATOM 6384 N N . GLY B 2 4 ? 101.300 87.027 80.641 1.00 70.74 4 GLY F N 1
ATOM 6385 C CA . GLY B 2 4 ? 100.861 87.777 79.479 1.00 70.74 4 GLY F CA 1
ATOM 6386 C C . GLY B 2 4 ? 101.990 88.500 78.771 1.00 70.74 4 GLY F C 1
ATOM 6387 O O . GLY B 2 4 ? 102.230 89.682 79.012 1.00 70.74 4 GLY F O 1
ATOM 6388 N N . VAL B 2 5 ? 102.687 87.783 77.894 1.00 73.45 5 VAL F N 1
ATOM 6389 C CA . VAL B 2 5 ? 103.794 88.335 77.122 1.00 73.45 5 VAL F CA 1
ATOM 6390 C C . VAL B 2 5 ? 103.445 88.230 75.645 1.00 73.45 5 VAL F C 1
ATOM 6391 O O . VAL B 2 5 ? 103.141 87.139 75.150 1.00 73.45 5 VAL F O 1
ATOM 6395 N N . GLU B 2 6 ? 103.490 89.361 74.947 1.00 71.81 6 GLU F N 1
ATOM 6396 C CA . GLU B 2 6 ? 103.164 89.435 73.532 1.00 71.81 6 GLU F CA 1
ATOM 6397 C C . GLU B 2 6 ? 104.356 89.983 72.762 1.00 71.81 6 GLU F C 1
ATOM 6398 O O . GLU B 2 6 ? 104.991 90.951 73.190 1.00 71.81 6 GLU F O 1
ATOM 6404 N N . ILE B 2 7 ? 104.656 89.360 71.626 1.00 71.76 7 ILE F N 1
ATOM 6405 C CA . ILE B 2 7 ? 105.723 89.806 70.740 1.00 71.76 7 ILE F CA 1
ATOM 6406 C C . ILE B 2 7 ? 105.105 90.148 69.394 1.00 71.76 7 ILE F C 1
ATOM 6407 O O . ILE B 2 7 ? 104.709 89.249 68.641 1.00 71.76 7 ILE F O 1
ATOM 6412 N N . GLU B 2 8 ? 105.024 91.440 69.091 1.00 73.96 8 GLU F N 1
ATOM 6413 C CA . GLU B 2 8 ? 104.575 91.918 67.792 1.00 73.96 8 GLU F CA 1
ATOM 6414 C C . GLU B 2 8 ? 105.792 92.407 67.023 1.00 73.96 8 GLU F C 1
ATOM 6415 O O . GLU B 2 8 ? 106.484 93.327 67.469 1.00 73.96 8 GLU F O 1
ATOM 6421 N N . THR B 2 9 ? 106.048 91.788 65.875 1.00 73.53 9 THR F N 1
ATOM 6422 C CA . THR B 2 9 ? 107.305 91.982 65.168 1.00 73.53 9 THR F CA 1
ATOM 6423 C C . THR B 2 9 ? 107.420 93.409 64.650 1.00 73.53 9 THR F C 1
ATOM 6424 O O . THR B 2 9 ? 106.456 93.969 64.118 1.00 73.53 9 THR F O 1
ATOM 6428 N N . ILE B 2 10 ? 108.598 93.997 64.821 1.00 73.34 10 ILE F N 1
ATOM 6429 C CA . ILE B 2 10 ? 108.938 95.277 64.214 1.00 73.34 10 ILE F CA 1
ATOM 6430 C C . ILE B 2 10 ? 109.848 95.087 63.009 1.00 73.34 10 ILE F C 1
ATOM 6431 O O . ILE B 2 10 ? 109.618 95.667 61.949 1.00 73.34 10 ILE F O 1
ATOM 6436 N N . SER B 2 11 ? 110.889 94.266 63.155 1.00 75.96 11 SER F N 1
ATOM 6437 C CA . SER B 2 11 ? 111.778 93.914 62.064 1.00 75.96 11 SER F CA 1
ATOM 6438 C C . SER B 2 11 ? 112.357 92.533 62.342 1.00 75.96 11 SER F C 1
ATOM 6439 O O . SER B 2 11 ? 112.956 92.313 63.407 1.00 75.96 11 SER F O 1
ATOM 6442 N N . PRO B 2 12 ? 112.195 91.592 61.416 1.00 83.86 12 PRO F N 1
ATOM 6443 C CA . PRO B 2 12 ? 112.674 90.227 61.656 1.00 83.86 12 PRO F CA 1
ATOM 6444 C C . PRO B 2 12 ? 114.190 90.131 61.582 1.00 83.86 12 PRO F C 1
ATOM 6445 O O . PRO B 2 12 ? 114.872 90.951 60.963 1.00 83.86 12 PRO F O 1
ATOM 6449 N N . GLY B 2 13 ? 114.712 89.100 62.232 1.00 90.64 13 GLY F N 1
ATOM 6450 C CA . GLY B 2 13 ? 116.125 88.787 62.238 1.00 90.64 13 GLY F CA 1
ATOM 6451 C C . GLY B 2 13 ? 116.469 87.668 61.278 1.00 90.64 13 GLY F C 1
ATOM 6452 O O . GLY B 2 13 ? 115.859 87.520 60.212 1.00 90.64 13 GLY F O 1
ATOM 6453 N N . ASP B 2 14 ? 117.463 86.865 61.659 1.00 95.19 14 ASP F N 1
ATOM 6454 C CA . ASP B 2 14 ? 117.878 85.734 60.838 1.00 95.19 14 ASP F CA 1
ATOM 6455 C C . ASP B 2 14 ? 116.854 84.606 60.817 1.00 95.19 14 ASP F C 1
ATOM 6456 O O . ASP B 2 14 ? 116.756 83.901 59.807 1.00 95.19 14 ASP F O 1
ATOM 6461 N N . GLY B 2 15 ? 116.095 84.419 61.895 1.00 97.16 15 GLY F N 1
ATOM 6462 C CA . GLY B 2 15 ? 115.054 83.412 61.920 1.00 97.16 15 GLY F CA 1
ATOM 6463 C C . GLY B 2 15 ? 115.529 81.983 62.037 1.00 97.16 15 GLY F C 1
ATOM 6464 O O . GLY B 2 15 ? 114.730 81.065 61.830 1.00 97.16 15 GLY F O 1
ATOM 6465 N N . ARG B 2 16 ? 116.801 81.759 62.363 1.00 95.10 16 ARG F N 1
ATOM 6466 C CA . ARG B 2 16 ? 117.322 80.402 62.480 1.00 95.10 16 ARG F CA 1
ATOM 6467 C C . ARG B 2 16 ? 117.986 80.181 63.833 1.00 95.10 16 ARG F C 1
ATOM 6468 O O . ARG B 2 16 ? 118.055 79.048 64.319 1.00 95.10 16 ARG F O 1
ATOM 6476 N N . THR B 2 17 ? 118.479 81.254 64.446 1.00 97.03 17 THR F N 1
ATOM 6477 C CA . THR B 2 17 ? 119.180 81.179 65.723 1.00 97.03 17 THR F CA 1
ATOM 6478 C C . THR B 2 17 ? 118.301 81.799 66.804 1.00 97.03 17 THR F C 1
ATOM 6479 O O . THR B 2 17 ? 117.906 82.964 66.700 1.00 97.03 17 THR F O 1
ATOM 6483 N N . PHE B 2 18 ? 118.000 81.018 67.840 1.00 91.38 18 PHE F N 1
ATOM 6484 C CA . PHE B 2 18 ? 117.228 81.482 68.981 1.00 91.38 18 PHE F CA 1
ATOM 6485 C C . PHE B 2 18 ? 118.020 81.286 70.269 1.00 91.38 18 PHE F C 1
ATOM 6486 O O . PHE B 2 18 ? 118.844 80.371 70.364 1.00 91.38 18 PHE F O 1
ATOM 6494 N N . PRO B 2 19 ? 117.805 82.135 71.274 1.00 88.76 19 PRO F N 1
ATOM 6495 C CA . PRO B 2 19 ? 118.545 81.984 72.532 1.00 88.76 19 PRO F CA 1
ATOM 6496 C C . PRO B 2 19 ? 118.233 80.661 73.216 1.00 88.76 19 PRO F C 1
ATOM 6497 O O . PRO B 2 19 ? 117.098 80.180 73.202 1.00 88.76 19 PRO F O 1
ATOM 6501 N N . LYS B 2 20 ? 119.264 80.079 73.816 1.00 86.18 20 LYS F N 1
ATOM 6502 C CA . LYS B 2 20 ? 119.170 78.841 74.570 1.00 86.18 20 LYS F CA 1
ATOM 6503 C C . LYS B 2 20 ? 119.583 79.094 76.013 1.00 86.18 20 LYS F C 1
ATOM 6504 O O . LYS B 2 20 ? 120.115 80.157 76.347 1.00 86.18 20 LYS F O 1
ATOM 6510 N N . LYS B 2 21 ? 119.327 78.110 76.870 1.00 82.41 21 LYS F N 1
ATOM 6511 C CA . LYS B 2 21 ? 119.747 78.203 78.260 1.00 82.41 21 LYS F CA 1
ATOM 6512 C C . LYS B 2 21 ? 121.266 78.148 78.367 1.00 82.41 21 LYS F C 1
ATOM 6513 O O . LYS B 2 21 ? 121.914 77.298 77.752 1.00 82.41 21 LYS F O 1
ATOM 6519 N N . GLY B 2 22 ? 121.831 79.063 79.154 1.00 82.37 22 GLY F N 1
ATOM 6520 C CA . GLY B 2 22 ? 123.232 79.011 79.506 1.00 82.37 22 GLY F CA 1
ATOM 6521 C C . GLY B 2 22 ? 124.111 80.119 78.961 1.00 82.37 22 GLY F C 1
ATOM 6522 O O . GLY B 2 22 ? 125.084 80.491 79.629 1.00 82.37 22 GLY F O 1
ATOM 6523 N N . GLN B 2 23 ? 123.816 80.666 77.785 1.00 82.98 23 GLN F N 1
ATOM 6524 C CA . GLN B 2 23 ? 124.706 81.673 77.226 1.00 82.98 23 GLN F CA 1
ATOM 6525 C C . GLN B 2 23 ? 124.164 83.080 77.460 1.00 82.98 23 GLN F C 1
ATOM 6526 O O . GLN B 2 23 ? 123.076 83.274 78.006 1.00 82.98 23 GLN F O 1
ATOM 6532 N N . THR B 2 24 ? 124.949 84.067 77.035 1.00 86.23 24 THR F N 1
ATOM 6533 C CA . THR B 2 24 ? 124.698 85.468 77.348 1.00 86.23 24 THR F CA 1
ATOM 6534 C C . THR B 2 24 ? 124.194 86.209 76.116 1.00 86.23 24 THR F C 1
ATOM 6535 O O . THR B 2 24 ? 124.807 86.137 75.047 1.00 86.23 24 THR F O 1
ATOM 6539 N N . CYS B 2 25 ? 123.083 86.923 76.270 1.00 86.16 25 CYS F N 1
ATOM 6540 C CA . CYS B 2 25 ? 122.580 87.821 75.244 1.00 86.16 25 CYS F CA 1
ATOM 6541 C C . CYS B 2 25 ? 123.067 89.236 75.521 1.00 86.16 25 CYS F C 1
ATOM 6542 O O . CYS B 2 25 ? 122.914 89.750 76.635 1.00 86.16 25 CYS F O 1
ATOM 6545 N N . VAL B 2 26 ? 123.665 89.854 74.504 1.00 86.27 26 VAL F N 1
ATOM 6546 C CA . VAL B 2 26 ? 124.088 91.249 74.544 1.00 86.27 26 VAL F CA 1
ATOM 6547 C C . VAL B 2 26 ? 123.160 92.021 73.618 1.00 86.27 26 VAL F C 1
ATOM 6548 O O . VAL B 2 26 ? 123.122 91.756 72.408 1.00 86.27 26 VAL F O 1
ATOM 6552 N N . VAL B 2 27 ? 122.404 92.965 74.187 1.00 79.32 27 VAL F N 1
ATOM 6553 C CA . VAL B 2 27 ? 121.296 93.616 73.497 1.00 79.32 27 VAL F CA 1
ATOM 6554 C C . VAL B 2 27 ? 121.310 95.116 73.761 1.00 79.32 27 VAL F C 1
ATOM 6555 O O . VAL B 2 27 ? 121.924 95.595 74.719 1.00 79.32 27 VAL F O 1
ATOM 6559 N N . HIS B 2 28 ? 120.621 95.856 72.894 1.00 73.10 28 HIS F N 1
ATOM 6560 C CA . HIS B 2 28 ? 120.150 97.204 73.185 1.00 73.10 28 HIS F CA 1
ATOM 6561 C C . HIS B 2 28 ? 118.640 97.173 73.365 1.00 73.10 28 HIS F C 1
ATOM 6562 O O . HIS B 2 28 ? 117.925 96.537 72.585 1.00 73.10 28 HIS F O 1
ATOM 6569 N N . TYR B 2 29 ? 118.159 97.860 74.397 1.00 60.24 29 TYR F N 1
ATOM 6570 C CA . TYR B 2 29 ? 116.739 97.876 74.705 1.00 60.24 29 TYR F CA 1
ATOM 6571 C C . TYR B 2 29 ? 116.315 99.305 74.997 1.00 60.24 29 TYR F C 1
ATOM 6572 O O . TYR B 2 29 ? 117.128 100.151 75.377 1.00 60.24 29 TYR F O 1
ATOM 6581 N N . THR B 2 30 ? 115.024 99.563 74.814 1.00 60.12 30 THR F N 1
ATOM 6582 C CA . THR B 2 30 ? 114.437 100.856 75.133 1.00 60.12 30 THR F CA 1
ATOM 6583 C C . THR B 2 30 ? 113.029 100.620 75.649 1.00 60.12 30 THR F C 1
ATOM 6584 O O . THR B 2 30 ? 112.163 100.157 74.901 1.00 60.12 30 THR F O 1
ATOM 6588 N N . GLY B 2 31 ? 112.805 100.932 76.918 1.00 53.05 31 GLY F N 1
ATOM 6589 C CA . GLY B 2 31 ? 111.541 100.653 77.580 1.00 53.05 31 GLY F CA 1
ATOM 6590 C C . GLY B 2 31 ? 110.727 101.922 77.757 1.00 53.05 31 GLY F C 1
ATOM 6591 O O . GLY B 2 31 ? 111.284 103.010 77.919 1.00 53.05 31 GLY F O 1
ATOM 6592 N N . MET B 2 32 ? 109.406 101.767 77.725 1.00 53.92 32 MET F N 1
ATOM 6593 C CA . MET B 2 32 ? 108.481 102.868 77.931 1.00 53.92 32 MET F CA 1
ATOM 6594 C C . MET B 2 32 ? 107.276 102.359 78.708 1.00 53.92 32 MET F C 1
ATOM 6595 O O . MET B 2 32 ? 106.958 101.169 78.689 1.00 53.92 32 MET F O 1
ATOM 6600 N N . LEU B 2 33 ? 106.607 103.277 79.394 1.00 56.23 33 LEU F N 1
ATOM 6601 C CA . LEU B 2 33 ? 105.337 102.967 80.029 1.00 56.23 33 LEU F CA 1
ATOM 6602 C C . LEU B 2 33 ? 104.224 102.948 78.982 1.00 56.23 33 LEU F C 1
ATOM 6603 O O . LEU B 2 33 ? 104.455 103.155 77.789 1.00 56.23 33 LEU F O 1
ATOM 6608 N N . GLN B 2 34 ? 102.997 102.696 79.444 1.00 60.65 34 GLN F N 1
ATOM 6609 C CA . GLN B 2 34 ? 101.863 102.645 78.527 1.00 60.65 34 GLN F CA 1
ATOM 6610 C C . GLN B 2 34 ? 101.586 103.989 77.868 1.00 60.65 34 GLN F C 1
ATOM 6611 O O . GLN B 2 34 ? 100.927 104.028 76.823 1.00 60.65 34 GLN F O 1
ATOM 6617 N N . ASN B 2 35 ? 102.067 105.083 78.448 1.00 59.69 35 ASN F N 1
ATOM 6618 C CA . ASN B 2 35 ? 101.915 106.402 77.855 1.00 59.69 35 ASN F CA 1
ATOM 6619 C C . ASN B 2 35 ? 103.011 106.723 76.846 1.00 59.69 35 ASN F C 1
ATOM 6620 O O . ASN B 2 35 ? 102.991 107.807 76.253 1.00 59.69 35 ASN F O 1
ATOM 6625 N N . GLY B 2 36 ? 103.959 105.811 76.641 1.00 55.48 36 GLY F N 1
ATOM 6626 C CA . GLY B 2 36 ? 105.044 106.025 75.711 1.00 55.48 36 GLY F CA 1
ATOM 6627 C C . GLY B 2 36 ? 106.211 106.817 76.255 1.00 55.48 36 GLY F C 1
ATOM 6628 O O . GLY B 2 36 ? 107.176 107.051 75.516 1.00 55.48 36 GLY F O 1
ATOM 6629 N N . LYS B 2 37 ? 106.160 107.235 77.517 1.00 55.13 37 LYS F N 1
ATOM 6630 C CA . LYS B 2 37 ? 107.250 107.993 78.114 1.00 55.13 37 LYS F CA 1
ATOM 6631 C C . LYS B 2 37 ? 108.473 107.104 78.284 1.00 55.13 37 LYS F C 1
ATOM 6632 O O . LYS B 2 37 ? 108.374 105.992 78.811 1.00 55.13 37 LYS F O 1
ATOM 6638 N N . LYS B 2 38 ? 109.629 107.597 77.846 1.00 53.78 38 LYS F N 1
ATOM 6639 C CA . LYS B 2 38 ? 110.854 106.821 77.963 1.00 53.78 38 LYS F CA 1
ATOM 6640 C C . LYS B 2 38 ? 111.362 106.853 79.397 1.00 53.78 38 LYS F C 1
ATOM 6641 O O . LYS B 2 38 ? 111.641 107.925 79.944 1.00 53.78 38 LYS F O 1
ATOM 6647 N N . PHE B 2 39 ? 111.484 105.674 80.009 1.00 56.03 39 PHE F N 1
ATOM 6648 C CA . PHE B 2 39 ? 112.061 105.565 81.340 1.00 56.03 39 PHE F CA 1
ATOM 6649 C C . PHE B 2 39 ? 113.476 105.014 81.341 1.00 56.03 39 PHE F C 1
ATOM 6650 O O . PHE B 2 39 ? 114.239 105.330 82.258 1.00 56.03 39 PHE F O 1
ATOM 6658 N N . ASP B 2 40 ? 113.848 104.207 80.350 1.00 56.33 40 ASP F N 1
ATOM 6659 C CA . ASP B 2 40 ? 115.216 103.723 80.256 1.00 56.33 40 ASP F CA 1
ATOM 6660 C C . ASP B 2 40 ? 115.495 103.313 78.819 1.00 56.33 40 ASP F C 1
ATOM 6661 O O . ASP B 2 40 ? 114.588 102.908 78.087 1.00 56.33 40 ASP F O 1
ATOM 6666 N N . SER B 2 41 ? 116.763 103.418 78.431 1.00 60.19 41 SER F N 1
ATOM 6667 C CA . SER B 2 41 ? 117.201 103.012 77.103 1.00 60.19 41 SER F CA 1
ATOM 6668 C C . SER B 2 41 ? 118.708 102.824 77.132 1.00 60.19 41 SER F C 1
ATOM 6669 O O . SER B 2 41 ? 119.443 103.761 77.454 1.00 60.19 41 SER F O 1
ATOM 6672 N N . SER B 2 42 ? 119.162 101.616 76.792 1.00 68.19 42 SER F N 1
ATOM 6673 C CA . SER B 2 42 ? 120.588 101.314 76.831 1.00 68.19 42 SER F CA 1
ATOM 6674 C C . SER B 2 42 ? 121.372 102.052 75.755 1.00 68.19 42 SER F C 1
ATOM 6675 O O . SER B 2 42 ? 122.599 102.149 75.859 1.00 68.19 42 SER F O 1
ATOM 6678 N N . ARG B 2 43 ? 120.697 102.570 74.727 1.00 69.87 43 ARG F N 1
ATOM 6679 C CA . ARG B 2 43 ? 121.401 103.277 73.663 1.00 69.87 43 ARG F CA 1
ATOM 6680 C C . ARG B 2 43 ? 122.018 104.578 74.160 1.00 69.87 43 ARG F C 1
ATOM 6681 O O . ARG B 2 43 ? 123.062 104.999 73.651 1.00 69.87 43 ARG F O 1
ATOM 6689 N N . ASP B 2 44 ? 121.390 105.227 75.143 1.00 70.86 44 ASP F N 1
ATOM 6690 C CA . ASP B 2 44 ? 121.927 106.473 75.675 1.00 70.86 44 ASP F CA 1
ATOM 6691 C C . ASP B 2 44 ? 123.286 106.279 76.332 1.00 70.86 44 ASP F C 1
ATOM 6692 O O . ASP B 2 44 ? 124.084 107.221 76.373 1.00 70.86 44 ASP F O 1
ATOM 6697 N N . ARG B 2 45 ? 123.565 105.083 76.846 1.00 68.45 45 ARG F N 1
ATOM 6698 C CA . ARG B 2 45 ? 124.834 104.787 77.493 1.00 68.45 45 ARG F CA 1
ATOM 6699 C C . ARG B 2 45 ? 125.940 104.437 76.508 1.00 68.45 45 ARG F C 1
ATOM 6700 O O . ARG B 2 45 ? 127.107 104.386 76.910 1.00 68.45 45 ARG F O 1
ATOM 6708 N N . ASN B 2 46 ? 125.602 104.207 75.238 1.00 73.79 46 ASN F N 1
ATOM 6709 C CA . ASN B 2 46 ? 126.565 103.785 74.220 1.00 73.79 46 ASN F CA 1
ATOM 6710 C C . ASN B 2 46 ? 127.292 102.510 74.650 1.00 73.79 46 ASN F C 1
ATOM 6711 O O . ASN B 2 46 ? 128.490 102.342 74.418 1.00 73.79 46 ASN F O 1
ATOM 6716 N N . LYS B 2 47 ? 126.555 101.605 75.289 1.00 76.36 47 LYS F N 1
ATOM 6717 C CA . LYS B 2 47 ? 127.075 100.309 75.704 1.00 76.36 47 LYS F CA 1
ATOM 6718 C C . LYS B 2 47 ? 125.915 99.342 75.896 1.00 76.36 47 LYS F C 1
ATOM 6719 O O . LYS B 2 47 ? 124.947 99.662 76.598 1.00 76.36 47 LYS F O 1
ATOM 6725 N N . PRO B 2 48 ? 125.969 98.159 75.293 1.00 75.67 48 PRO F N 1
ATOM 6726 C CA . PRO B 2 48 ? 124.839 97.234 75.388 1.00 75.67 48 PRO F CA 1
ATOM 6727 C C . PRO B 2 48 ? 124.827 96.494 76.716 1.00 75.67 48 PRO F C 1
ATOM 6728 O O . PRO B 2 48 ? 125.815 96.446 77.451 1.00 75.67 48 PRO F O 1
ATOM 6732 N N . PHE B 2 49 ? 123.671 95.907 77.011 1.00 73.39 49 PHE F N 1
ATOM 6733 C CA . PHE B 2 49 ? 123.435 95.192 78.256 1.00 73.39 49 PHE F CA 1
ATOM 6734 C C . PHE B 2 49 ? 123.501 93.689 78.019 1.00 73.39 49 PHE F C 1
ATOM 6735 O O . PHE B 2 49 ? 122.983 93.185 77.018 1.00 73.39 49 PHE F O 1
ATOM 6743 N N . LYS B 2 50 ? 124.137 92.979 78.946 1.00 76.60 50 LYS F N 1
ATOM 6744 C CA . LYS B 2 50 ? 124.332 91.540 78.846 1.00 76.60 50 LYS F CA 1
ATOM 6745 C C . LYS B 2 50 ? 123.562 90.822 79.948 1.00 76.60 50 LYS F C 1
ATOM 6746 O O . LYS B 2 50 ? 123.577 91.246 81.107 1.00 76.60 50 LYS F O 1
ATOM 6752 N N . PHE B 2 51 ? 122.878 89.740 79.578 1.00 75.90 51 PHE F N 1
ATOM 6753 C CA . PHE B 2 51 ? 122.123 88.965 80.556 1.00 75.90 51 PHE F CA 1
ATOM 6754 C C . PHE B 2 51 ? 122.123 87.494 80.163 1.00 75.90 51 PHE F C 1
ATOM 6755 O O . PHE B 2 51 ? 122.184 87.146 78.983 1.00 75.90 51 PHE F O 1
ATOM 6763 N N . ARG B 2 52 ? 122.031 86.632 81.172 1.00 78.51 52 ARG F N 1
ATOM 6764 C CA . ARG B 2 52 ? 122.130 85.188 80.994 1.00 78.51 52 ARG F CA 1
ATOM 6765 C C . ARG B 2 52 ? 120.759 84.543 81.146 1.00 78.51 52 ARG F C 1
ATOM 6766 O O . ARG B 2 52 ? 119.971 84.943 82.009 1.00 78.51 52 ARG F O 1
ATOM 6774 N N . ILE B 2 53 ? 120.484 83.544 80.307 1.00 74.53 53 ILE F N 1
ATOM 6775 C CA . ILE B 2 53 ? 119.196 82.862 80.333 1.00 74.53 53 ILE F CA 1
ATOM 6776 C C . ILE B 2 53 ? 119.254 81.706 81.322 1.00 74.53 53 ILE F C 1
ATOM 6777 O O . ILE B 2 53 ? 120.220 80.933 81.345 1.00 74.53 53 ILE F O 1
ATOM 6782 N N . GLY B 2 54 ? 118.215 81.580 82.143 1.00 73.78 54 GLY F N 1
ATOM 6783 C CA . GLY B 2 54 ? 118.122 80.496 83.096 1.00 73.78 54 GLY F CA 1
ATOM 6784 C C . GLY B 2 54 ? 118.673 80.790 84.471 1.00 73.78 54 GLY F C 1
ATOM 6785 O O . GLY B 2 54 ? 118.646 79.902 85.332 1.00 73.78 54 GLY F O 1
ATOM 6786 N N . LYS B 2 55 ? 119.171 82.001 84.710 1.00 70.32 55 LYS F N 1
ATOM 6787 C CA . LYS B 2 55 ? 119.715 82.382 86.006 1.00 70.32 55 LYS F CA 1
ATOM 6788 C C . LYS B 2 55 ? 118.791 83.318 86.773 1.00 70.32 55 LYS F C 1
ATOM 6789 O O . LYS B 2 55 ? 119.161 83.785 87.856 1.00 70.32 55 LYS F O 1
ATOM 6795 N N . GLN B 2 56 ? 117.601 83.599 86.239 1.00 65.79 56 GLN F N 1
ATOM 6796 C CA . GLN B 2 56 ? 116.627 84.487 86.874 1.00 65.79 56 GLN F CA 1
ATOM 6797 C C . GLN B 2 56 ? 117.217 85.863 87.173 1.00 65.79 56 GLN F C 1
ATOM 6798 O O . GLN B 2 56 ? 116.984 86.430 88.244 1.00 65.79 56 GLN F O 1
ATOM 6804 N N . GLU B 2 57 ? 117.985 86.414 86.232 1.00 66.27 57 GLU F N 1
ATOM 6805 C CA . GLU B 2 57 ? 118.605 87.718 86.421 1.00 66.27 57 GLU F CA 1
ATOM 6806 C C . GLU B 2 57 ? 117.719 88.874 85.982 1.00 66.27 57 GLU F C 1
ATOM 6807 O O . GLU B 2 57 ? 117.792 89.953 86.580 1.00 66.27 57 GLU F O 1
ATOM 6813 N N . VAL B 2 58 ? 116.890 88.678 84.959 1.00 59.58 58 VAL F N 1
ATOM 6814 C CA . VAL B 2 58 ? 115.979 89.703 84.474 1.00 59.58 58 VAL F CA 1
ATOM 6815 C C . VAL B 2 58 ? 114.560 89.295 84.847 1.00 59.58 58 VAL F C 1
ATOM 6816 O O . VAL B 2 58 ? 114.319 88.200 85.355 1.00 59.58 58 VAL F O 1
ATOM 6820 N N . ILE B 2 59 ? 113.614 90.204 84.599 1.00 61.60 59 ILE F N 1
ATOM 6821 C CA . ILE B 2 59 ? 112.221 89.887 84.869 1.00 61.60 59 ILE F CA 1
ATOM 6822 C C . ILE B 2 59 ? 111.773 88.756 83.948 1.00 61.60 59 ILE F C 1
ATOM 6823 O O . ILE B 2 59 ? 112.351 88.523 82.879 1.00 61.60 59 ILE F O 1
ATOM 6828 N N . LYS B 2 60 ? 110.732 88.039 84.377 1.00 68.89 60 LYS F N 1
ATOM 6829 C CA . LYS B 2 60 ? 110.285 86.857 83.646 1.00 68.89 60 LYS F CA 1
ATOM 6830 C C . LYS B 2 60 ? 109.806 87.223 82.246 1.00 68.89 60 LYS F C 1
ATOM 6831 O O . LYS B 2 60 ? 110.079 86.505 81.276 1.00 68.89 60 LYS F O 1
ATOM 6837 N N . GLY B 2 61 ? 109.088 88.340 82.122 1.00 67.22 61 GLY F N 1
ATOM 6838 C CA . GLY B 2 61 ? 108.569 88.735 80.823 1.00 67.22 61 GLY F CA 1
ATOM 6839 C C . GLY B 2 61 ? 109.659 89.034 79.812 1.00 67.22 61 GLY F C 1
ATOM 6840 O O . GLY B 2 61 ? 109.561 88.641 78.647 1.00 67.22 61 GLY F O 1
ATOM 6841 N N . PHE B 2 62 ? 110.708 89.741 80.238 1.00 63.63 62 PHE F N 1
ATOM 6842 C CA . PHE B 2 62 ? 111.794 90.074 79.322 1.00 63.63 62 PHE F CA 1
ATOM 6843 C C . PHE B 2 62 ? 112.524 88.821 78.856 1.00 63.63 62 PHE F C 1
ATOM 6844 O O . PHE B 2 62 ? 112.857 88.693 77.671 1.00 63.63 62 PHE F O 1
ATOM 6852 N N . GLU B 2 63 ? 112.774 87.882 79.771 1.00 72.09 63 GLU F N 1
ATOM 6853 C CA . GLU B 2 63 ? 113.423 86.630 79.393 1.00 72.09 63 GLU F CA 1
ATOM 6854 C C . GLU B 2 63 ? 112.548 85.822 78.442 1.00 72.09 63 GLU F C 1
ATOM 6855 O O . GLU B 2 63 ? 113.042 85.239 77.470 1.00 72.09 63 GLU F O 1
ATOM 6861 N N . GLU B 2 64 ? 111.239 85.774 78.707 1.00 76.00 64 GLU F N 1
ATOM 6862 C CA . GLU B 2 64 ? 110.333 85.059 77.812 1.00 76.00 64 GLU F CA 1
ATOM 6863 C C . GLU B 2 64 ? 110.321 85.692 76.426 1.00 76.00 64 GLU F C 1
ATOM 6864 O O . GLU B 2 64 ? 110.339 84.989 75.409 1.00 76.00 64 GLU F O 1
ATOM 6870 N N . GLY B 2 65 ? 110.290 87.024 76.369 1.00 74.85 65 GLY F N 1
ATOM 6871 C CA . GLY B 2 65 ? 110.332 87.700 75.084 1.00 74.85 65 GLY F CA 1
ATOM 6872 C C . GLY B 2 65 ? 111.622 87.439 74.332 1.00 74.85 65 GLY F C 1
ATOM 6873 O O . GLY B 2 65 ? 111.613 87.246 73.114 1.00 74.85 65 GLY F O 1
ATOM 6874 N N . ALA B 2 66 ? 112.750 87.430 75.046 1.00 77.07 66 ALA F N 1
ATOM 6875 C CA . ALA B 2 66 ? 114.023 87.114 74.407 1.00 77.07 66 ALA F CA 1
ATOM 6876 C C . ALA B 2 66 ? 114.066 85.669 73.929 1.00 77.07 66 ALA F C 1
ATOM 6877 O O . ALA B 2 66 ? 114.719 85.368 72.924 1.00 77.07 66 ALA F O 1
ATOM 6879 N N . ALA B 2 67 ? 113.377 84.766 74.630 1.00 78.06 67 ALA F N 1
ATOM 6880 C CA . ALA B 2 67 ? 113.367 83.359 74.245 1.00 78.06 67 ALA F CA 1
ATOM 6881 C C . ALA B 2 67 ? 112.748 83.130 72.871 1.00 78.06 67 ALA F C 1
ATOM 6882 O O . ALA B 2 67 ? 113.252 82.295 72.112 1.00 78.06 67 ALA F O 1
ATOM 6884 N N . GLN B 2 68 ? 111.675 83.844 72.536 1.00 76.95 68 GLN F N 1
ATOM 6885 C CA . GLN B 2 68 ? 111.006 83.688 71.252 1.00 76.95 68 GLN F CA 1
ATOM 6886 C C . GLN B 2 68 ? 111.499 84.670 70.197 1.00 76.95 68 GLN F C 1
ATOM 6887 O O . GLN B 2 68 ? 110.958 84.687 69.087 1.00 76.95 68 GLN F O 1
ATOM 6893 N N . MET B 2 69 ? 112.503 85.482 70.515 1.00 84.12 69 MET F N 1
ATOM 6894 C CA . MET B 2 69 ? 113.022 86.488 69.599 1.00 84.12 69 MET F CA 1
ATOM 6895 C C . MET B 2 69 ? 114.446 86.129 69.191 1.00 84.12 69 MET F C 1
ATOM 6896 O O . MET B 2 69 ? 115.283 85.798 70.035 1.00 84.12 69 MET F O 1
ATOM 6901 N N . SER B 2 70 ? 114.712 86.201 67.890 1.00 87.05 70 SER F N 1
ATOM 6902 C CA . SER B 2 70 ? 115.893 85.590 67.296 1.00 87.05 70 SER F CA 1
ATOM 6903 C C . SER B 2 70 ? 117.054 86.575 67.193 1.00 87.05 70 SER F C 1
ATOM 6904 O O . SER B 2 70 ? 116.915 87.773 67.446 1.00 87.05 70 SER F O 1
ATOM 6907 N N . LEU B 2 71 ? 118.215 86.044 66.810 1.00 87.01 71 LEU F N 1
ATOM 6908 C CA . LEU B 2 71 ? 119.417 86.858 66.677 1.00 87.01 71 LEU F CA 1
ATOM 6909 C C . LEU B 2 71 ? 119.244 87.907 65.588 1.00 87.01 71 LEU F C 1
ATOM 6910 O O . LEU B 2 71 ? 118.978 87.581 64.428 1.00 87.01 71 LEU F O 1
ATOM 6915 N N . GLY B 2 72 ? 119.400 89.172 65.971 1.00 86.52 72 GLY F N 1
ATOM 6916 C CA . GLY B 2 72 ? 119.226 90.288 65.069 1.00 86.52 72 GLY F CA 1
ATOM 6917 C C . GLY B 2 72 ? 117.808 90.808 64.978 1.00 86.52 72 GLY F C 1
ATOM 6918 O O . GLY B 2 72 ? 117.595 91.879 64.396 1.00 86.52 72 GLY F O 1
ATOM 6919 N N . GLN B 2 73 ? 116.841 90.086 65.534 1.00 82.77 73 GLN F N 1
ATOM 6920 C CA . GLN B 2 73 ? 115.455 90.525 65.498 1.00 82.77 73 GLN F CA 1
ATOM 6921 C C . GLN B 2 73 ? 115.250 91.751 66.379 1.00 82.77 73 GLN F C 1
ATOM 6922 O O . GLN B 2 73 ? 115.885 91.907 67.426 1.00 82.77 73 GLN F O 1
ATOM 6928 N N . ARG B 2 74 ? 114.351 92.628 65.942 1.00 74.95 74 ARG F N 1
ATOM 6929 C CA . ARG B 2 74 ? 113.920 93.770 66.734 1.00 74.95 74 ARG F CA 1
ATOM 6930 C C . ARG B 2 74 ? 112.409 93.711 66.872 1.00 74.95 74 ARG F C 1
ATOM 6931 O O . ARG B 2 74 ? 111.693 93.632 65.868 1.00 74.95 74 ARG F O 1
ATOM 6939 N N . ALA B 2 75 ? 111.927 93.755 68.109 1.00 67.37 75 ALA F N 1
ATOM 6940 C CA . ALA B 2 75 ? 110.503 93.597 68.357 1.00 67.37 75 ALA F CA 1
ATOM 6941 C C . ALA B 2 75 ? 110.089 94.474 69.526 1.00 67.37 75 ALA F C 1
ATOM 6942 O O . ALA B 2 75 ? 110.918 95.128 70.165 1.00 67.37 75 ALA F O 1
ATOM 6944 N N . LYS B 2 76 ? 108.786 94.498 69.784 1.00 67.24 76 LYS F N 1
ATOM 6945 C CA . LYS B 2 76 ? 108.237 95.191 70.941 1.00 67.24 76 LYS F CA 1
ATOM 6946 C C . LYS B 2 76 ? 107.575 94.172 71.862 1.00 67.24 76 LYS F C 1
ATOM 6947 O O . LYS B 2 76 ? 106.761 93.355 71.418 1.00 67.24 76 LYS F O 1
ATOM 6953 N N . LEU B 2 77 ? 107.957 94.207 73.134 1.00 61.47 77 LEU F N 1
ATOM 6954 C CA . LEU B 2 77 ? 107.455 93.297 74.154 1.00 61.47 77 LEU F CA 1
ATOM 6955 C C . LEU B 2 77 ? 106.489 94.062 75.043 1.00 61.47 77 LEU F C 1
ATOM 6956 O O . LEU B 2 77 ? 106.834 95.130 75.561 1.00 61.47 77 LEU F O 1
ATOM 6961 N N . THR B 2 78 ? 105.290 93.517 75.216 1.00 62.91 78 THR F N 1
ATOM 6962 C CA . THR B 2 78 ? 104.291 94.064 76.123 1.00 62.91 78 THR F CA 1
ATOM 6963 C C . THR B 2 78 ? 104.248 93.182 77.363 1.00 62.91 78 THR F C 1
ATOM 6964 O O . THR B 2 78 ? 103.803 92.032 77.293 1.00 62.91 78 THR F O 1
ATOM 6968 N N . CYS B 2 79 ? 104.711 93.718 78.489 1.00 61.18 79 CYS F N 1
ATOM 6969 C CA . CYS B 2 79 ? 104.836 92.960 79.727 1.00 61.18 79 CYS F CA 1
ATOM 6970 C C . CYS B 2 79 ? 103.855 93.507 80.751 1.00 61.18 79 CYS F C 1
ATOM 6971 O O . CYS B 2 79 ? 104.005 94.641 81.219 1.00 61.18 79 CYS F O 1
ATOM 6974 N N . THR B 2 80 ? 102.856 92.701 81.093 1.00 66.08 80 THR F N 1
ATOM 6975 C CA . THR B 2 80 ? 101.937 93.038 82.162 1.00 66.08 80 THR F CA 1
ATOM 6976 C C . THR B 2 80 ? 102.655 92.922 83.508 1.00 66.08 80 THR F C 1
ATOM 6977 O O . THR B 2 80 ? 103.707 92.286 83.602 1.00 66.08 80 THR F O 1
ATOM 6981 N N . PRO B 2 81 ? 102.119 93.545 84.564 1.00 67.48 81 PRO F N 1
ATOM 6982 C CA . PRO B 2 81 ? 102.847 93.557 85.847 1.00 67.48 81 PRO F CA 1
ATOM 6983 C C . PRO B 2 81 ? 103.139 92.179 86.420 1.00 67.48 81 PRO F C 1
ATOM 6984 O O . PRO B 2 81 ? 104.086 92.050 87.205 1.00 67.48 81 PRO F O 1
ATOM 6988 N N . ASP B 2 82 ? 102.369 91.147 86.066 1.00 67.08 82 ASP F N 1
ATOM 6989 C CA . ASP B 2 82 ? 102.659 89.815 86.587 1.00 67.08 82 ASP F CA 1
ATOM 6990 C C . ASP B 2 82 ? 103.987 89.268 86.078 1.00 67.08 82 ASP F C 1
ATOM 6991 O O . ASP B 2 82 ? 104.586 88.416 86.742 1.00 67.08 82 ASP F O 1
ATOM 6996 N N . VAL B 2 83 ? 104.458 89.734 84.926 1.00 66.17 83 VAL F N 1
ATOM 6997 C CA . VAL B 2 83 ? 105.774 89.378 84.415 1.00 66.17 83 VAL F CA 1
ATOM 6998 C C . VAL B 2 83 ? 106.718 90.577 84.462 1.00 66.17 83 VAL F C 1
ATOM 6999 O O . VAL B 2 83 ? 107.655 90.669 83.671 1.00 66.17 83 VAL F O 1
ATOM 7003 N N . ALA B 2 84 ? 106.476 91.496 85.395 1.00 67.07 84 ALA F N 1
ATOM 7004 C CA . ALA B 2 84 ? 107.265 92.711 85.549 1.00 67.07 84 ALA F CA 1
ATOM 7005 C C . ALA B 2 84 ? 107.469 92.994 87.031 1.00 67.07 84 ALA F C 1
ATOM 7006 O O . ALA B 2 84 ? 107.279 92.106 87.868 1.00 67.07 84 ALA F O 1
ATOM 7008 N N . TYR B 2 85 ? 107.856 94.222 87.368 1.00 61.19 85 TYR F N 1
ATOM 7009 C CA . TYR B 2 85 ? 108.142 94.602 88.745 1.00 61.19 85 TYR F CA 1
ATOM 7010 C C . TYR B 2 85 ? 106.911 94.569 89.645 1.00 61.19 85 TYR F C 1
ATOM 7011 O O . TYR B 2 85 ? 107.031 94.830 90.847 1.00 61.19 85 TYR F O 1
ATOM 7020 N N . GLY B 2 86 ? 105.741 94.257 89.099 1.00 66.89 86 GLY F N 1
ATOM 7021 C CA . GLY B 2 86 ? 104.545 94.027 89.881 1.00 66.89 86 GLY F CA 1
ATOM 7022 C C . GLY B 2 86 ? 104.104 95.255 90.649 1.00 66.89 86 GLY F C 1
ATOM 7023 O O . GLY B 2 86 ? 104.453 96.393 90.323 1.00 66.89 86 GLY F O 1
ATOM 7024 N N . ALA B 2 87 ? 103.316 95.015 91.699 1.00 72.99 87 ALA F N 1
ATOM 7025 C CA . ALA B 2 87 ? 102.824 96.106 92.531 1.00 72.99 87 ALA F CA 1
ATOM 7026 C C . ALA B 2 87 ? 103.924 96.731 93.376 1.00 72.99 87 ALA F C 1
ATOM 7027 O O . ALA B 2 87 ? 103.798 97.895 93.770 1.00 72.99 87 ALA F O 1
ATOM 7029 N N . THR B 2 88 ? 104.990 95.987 93.674 1.00 74.08 88 THR F N 1
ATOM 7030 C CA . THR B 2 88 ? 106.112 96.567 94.403 1.00 74.08 88 THR F CA 1
ATOM 7031 C C . THR B 2 88 ? 106.836 97.612 93.564 1.00 74.08 88 THR F C 1
ATOM 7032 O O . THR B 2 88 ? 107.211 98.673 94.076 1.00 74.08 88 THR F O 1
ATOM 7036 N N . GLY B 2 89 ? 107.030 97.336 92.279 1.00 67.62 89 GLY F N 1
ATOM 7037 C CA . GLY B 2 89 ? 107.709 98.270 91.409 1.00 67.62 89 GLY F CA 1
ATOM 7038 C C . GLY B 2 89 ? 109.198 98.335 91.694 1.00 67.62 89 GLY F C 1
ATOM 7039 O O . GLY B 2 89 ? 109.774 97.496 92.395 1.00 67.62 89 GLY F O 1
ATOM 7040 N N . HIS B 2 90 ? 109.828 99.359 91.133 1.00 60.87 90 HIS F N 1
ATOM 7041 C CA . HIS B 2 90 ? 111.253 99.611 91.331 1.00 60.87 90 HIS F CA 1
ATOM 7042 C C . HIS B 2 90 ? 111.417 101.037 91.832 1.00 60.87 90 HIS F C 1
ATOM 7043 O O . HIS B 2 90 ? 110.968 101.981 91.149 1.00 60.87 90 HIS F O 1
ATOM 7050 N N . PRO B 2 91 ? 112.020 101.241 93.000 1.00 60.59 91 PRO F N 1
ATOM 7051 C CA . PRO B 2 91 ? 112.134 102.597 93.549 1.00 60.59 91 PRO F CA 1
ATOM 7052 C C . PRO B 2 91 ? 112.874 103.536 92.608 1.00 60.59 91 PRO F C 1
ATOM 7053 O O . PRO B 2 91 ? 114.037 103.314 92.264 1.00 60.59 91 PRO F O 1
ATOM 7057 N N . GLY B 2 92 ? 112.184 104.596 92.191 1.00 56.45 92 GLY F N 1
ATOM 7058 C CA . GLY B 2 92 ? 112.778 105.647 91.402 1.00 56.45 92 GLY F CA 1
ATOM 7059 C C . GLY B 2 92 ? 112.567 105.543 89.906 1.00 56.45 92 GLY F C 1
ATOM 7060 O O . GLY B 2 92 ? 112.745 106.542 89.204 1.00 56.45 92 GLY F O 1
ATOM 7061 N N . VAL B 2 93 ? 112.188 104.374 89.392 1.00 57.52 93 VAL F N 1
ATOM 7062 C CA . VAL B 2 93 ? 112.039 104.208 87.950 1.00 57.52 93 VAL F CA 1
ATOM 7063 C C . VAL B 2 93 ? 110.602 103.862 87.598 1.00 57.52 93 VAL F C 1
ATOM 7064 O O . VAL B 2 93 ? 109.918 104.618 86.899 1.00 57.52 93 VAL F O 1
ATOM 7068 N N . ILE B 2 94 ? 110.138 102.718 88.082 1.00 58.74 94 ILE F N 1
ATOM 7069 C CA . ILE B 2 94 ? 108.905 102.093 87.619 1.00 58.74 94 ILE F CA 1
ATOM 7070 C C . ILE B 2 94 ? 107.801 102.402 88.623 1.00 58.74 94 ILE F C 1
ATOM 7071 O O . ILE B 2 94 ? 107.939 102.071 89.808 1.00 58.74 94 ILE F O 1
ATOM 7076 N N . PRO B 2 95 ? 106.705 103.026 88.207 1.00 63.78 95 PRO F N 1
ATOM 7077 C CA . PRO B 2 95 ? 105.560 103.193 89.098 1.00 63.78 95 PRO F CA 1
ATOM 7078 C C . PRO B 2 95 ? 104.873 101.860 89.328 1.00 63.78 95 PRO F C 1
ATOM 7079 O O . PRO B 2 95 ? 105.007 100.939 88.509 1.00 63.78 95 PRO F O 1
ATOM 7083 N N . PRO B 2 96 ? 104.134 101.705 90.426 1.00 68.01 96 PRO F N 1
ATOM 7084 C CA . PRO B 2 96 ? 103.562 100.392 90.732 1.00 68.01 96 PRO F CA 1
ATOM 7085 C C . PRO B 2 96 ? 102.397 100.046 89.817 1.00 68.01 96 PRO F C 1
ATOM 7086 O O . PRO B 2 96 ? 101.682 100.924 89.329 1.00 68.01 96 PRO F O 1
ATOM 7090 N N . ASN B 2 97 ? 102.217 98.742 89.593 1.00 68.31 97 ASN F N 1
ATOM 7091 C CA . ASN B 2 97 ? 101.157 98.214 88.733 1.00 68.31 97 ASN F CA 1
ATOM 7092 C C . ASN B 2 97 ? 101.202 98.820 87.334 1.00 68.31 97 ASN F C 1
ATOM 7093 O O . ASN B 2 97 ? 100.168 99.181 86.768 1.00 68.31 97 ASN F O 1
ATOM 7098 N N . ALA B 2 98 ? 102.398 98.937 86.766 1.00 65.57 98 ALA F N 1
ATOM 7099 C CA . ALA B 2 98 ? 102.573 99.537 85.452 1.00 65.57 98 ALA F CA 1
ATOM 7100 C C . ALA B 2 98 ? 102.800 98.465 84.395 1.00 65.57 98 ALA F C 1
ATOM 7101 O O . ALA B 2 98 ? 103.466 97.457 84.646 1.00 65.57 98 ALA F O 1
ATOM 7103 N N . THR B 2 99 ? 102.236 98.690 83.211 1.00 63.27 99 THR F N 1
ATOM 7104 C CA . THR B 2 99 ? 102.445 97.808 82.072 1.00 63.27 99 THR F CA 1
ATOM 7105 C C . THR B 2 99 ? 103.581 98.348 81.215 1.00 63.27 99 THR F C 1
ATOM 7106 O O . THR B 2 99 ? 103.591 99.525 80.844 1.00 63.27 99 THR F O 1
ATOM 7110 N N . LEU B 2 100 ? 104.536 97.480 80.900 1.00 56.62 100 LEU F N 1
ATOM 7111 C CA . LEU B 2 100 ? 105.798 97.889 80.305 1.00 56.62 100 LEU F CA 1
ATOM 7112 C C . LEU B 2 100 ? 105.813 97.566 78.818 1.00 56.62 100 LEU F C 1
ATOM 7113 O O . LEU B 2 100 ? 105.252 96.555 78.386 1.00 56.62 100 LEU F O 1
ATOM 7118 N N . ILE B 2 101 ? 106.455 98.433 78.041 1.00 56.21 101 ILE F N 1
ATOM 7119 C CA . ILE B 2 101 ? 106.663 98.228 76.613 1.00 56.21 101 ILE F CA 1
ATOM 7120 C C . ILE B 2 101 ? 108.151 98.365 76.343 1.00 56.21 101 ILE F C 1
ATOM 7121 O O . ILE B 2 101 ? 108.752 99.394 76.670 1.00 56.21 101 ILE F O 1
ATOM 7126 N N . PHE B 2 102 ? 108.744 97.336 75.748 1.00 58.68 102 PHE F N 1
ATOM 7127 C CA . PHE B 2 102 ? 110.183 97.298 75.527 1.00 58.68 102 PHE F CA 1
ATOM 7128 C C . PHE B 2 102 ? 110.497 97.119 74.050 1.00 58.68 102 PHE F C 1
ATOM 7129 O O . PHE B 2 102 ? 109.991 96.197 73.408 1.00 58.68 102 PHE F O 1
ATOM 7137 N N . ASP B 2 103 ? 111.347 97.994 73.521 1.00 67.31 103 ASP F N 1
ATOM 7138 C CA . ASP B 2 103 ? 111.858 97.883 72.159 1.00 67.31 103 ASP F CA 1
ATOM 7139 C C . ASP B 2 103 ? 113.170 97.114 72.241 1.00 67.31 103 ASP F C 1
ATOM 7140 O O . ASP B 2 103 ? 114.212 97.688 72.577 1.00 67.31 103 ASP F O 1
ATOM 7145 N N . VAL B 2 104 ? 113.122 95.821 71.932 1.00 68.65 104 VAL F N 1
ATOM 7146 C CA . VAL B 2 104 ? 114.239 94.916 72.164 1.00 68.65 104 VAL F CA 1
ATOM 7147 C C . VAL B 2 104 ? 114.895 94.565 70.839 1.00 68.65 104 VAL F C 1
ATOM 7148 O O . VAL B 2 104 ? 114.217 94.178 69.880 1.00 68.65 104 VAL F O 1
ATOM 7152 N N . GLU B 2 105 ? 116.219 94.697 70.797 1.00 74.89 105 GLU F N 1
ATOM 7153 C CA . GLU B 2 105 ? 117.032 94.310 69.650 1.00 74.89 105 GLU F CA 1
ATOM 7154 C C . GLU B 2 105 ? 118.179 93.439 70.140 1.00 74.89 105 GLU F C 1
ATOM 7155 O O . GLU B 2 105 ? 119.028 93.903 70.908 1.00 74.89 105 GLU F O 1
ATOM 7161 N N . LEU B 2 106 ? 118.205 92.184 69.694 1.00 82.16 106 LEU F N 1
ATOM 7162 C CA . LEU B 2 106 ? 119.254 91.243 70.078 1.00 82.16 106 LEU F CA 1
ATOM 7163 C C . LEU B 2 106 ? 120.471 91.459 69.189 1.00 82.16 106 LEU F C 1
ATOM 7164 O O . LEU B 2 106 ? 120.395 91.297 67.967 1.00 82.16 106 LEU F O 1
ATOM 7169 N N . LEU B 2 107 ? 121.596 91.827 69.800 1.00 84.29 107 LEU F N 1
ATOM 7170 C CA . LEU B 2 107 ? 122.819 92.069 69.045 1.00 84.29 107 LEU F CA 1
ATOM 7171 C C . LEU B 2 107 ? 123.694 90.829 68.935 1.00 84.29 107 LEU F C 1
ATOM 7172 O O . LEU B 2 107 ? 124.039 90.415 67.823 1.00 84.29 107 LEU F O 1
ATOM 7177 N N . ASN B 2 108 ? 124.065 90.225 70.062 1.00 91.91 108 ASN F N 1
ATOM 7178 C CA . ASN B 2 108 ? 125.050 89.153 70.010 1.00 91.91 108 ASN F CA 1
ATOM 7179 C C . ASN B 2 108 ? 124.710 88.072 71.024 1.00 91.91 108 ASN F C 1
ATOM 7180 O O . ASN B 2 108 ? 124.083 88.329 72.056 1.00 91.91 108 ASN F O 1
ATOM 7185 N N . LEU B 2 109 ? 125.150 86.854 70.710 1.00 93.35 109 LEU F N 1
ATOM 7186 C CA . LEU B 2 109 ? 124.989 85.688 71.567 1.00 93.35 109 LEU F CA 1
ATOM 7187 C C . LEU B 2 109 ? 126.368 85.144 71.908 1.00 93.35 109 LEU F C 1
ATOM 7188 O O . LEU B 2 109 ? 127.200 84.955 71.015 1.00 93.35 109 LEU F O 1
ATOM 7193 N N . GLU B 2 110 ? 126.606 84.892 73.191 1.00 93.03 110 GLU F N 1
ATOM 7194 C CA . GLU B 2 110 ? 127.900 84.410 73.657 1.00 93.03 110 GLU F CA 1
ATOM 7195 C C . GLU B 2 110 ? 127.732 83.194 74.559 1.00 93.03 110 GLU F C 1
ATOM 7196 O O . GLU B 2 110 ? 127.459 83.332 75.752 1.00 93.03 110 GLU F O 1
ATOM 7202 N N . GLY C 3 1 ? 114.939 124.191 149.951 1.00 80.49 1 GLY A N 1
ATOM 7203 C CA . GLY C 3 1 ? 115.425 122.991 150.591 1.00 80.49 1 GLY A CA 1
ATOM 7204 C C . GLY C 3 1 ? 114.452 122.340 151.551 1.00 80.49 1 GLY A C 1
ATOM 7205 O O . GLY C 3 1 ? 113.328 122.016 151.179 1.00 80.49 1 GLY A O 1
ATOM 7206 N N . ASN C 3 2 ? 114.893 122.142 152.801 1.00 79.52 2 ASN A N 1
ATOM 7207 C CA . ASN C 3 2 ? 114.098 121.475 153.824 1.00 79.52 2 ASN A CA 1
ATOM 7208 C C . ASN C 3 2 ? 114.231 122.249 155.140 1.00 79.52 2 ASN A C 1
ATOM 7209 O O . ASN C 3 2 ? 114.425 121.684 156.213 1.00 79.52 2 ASN A O 1
ATOM 7214 N N . TRP C 3 3 ? 114.123 123.571 155.057 1.00 84.06 3 TRP A N 1
ATOM 7215 C CA . TRP C 3 3 ? 114.267 124.425 156.229 1.00 84.06 3 TRP A CA 1
ATOM 7216 C C . TRP C 3 3 ? 113.163 125.474 156.203 1.00 84.06 3 TRP A C 1
ATOM 7217 O O . TRP C 3 3 ? 112.282 125.455 155.338 1.00 84.06 3 TRP A O 1
ATOM 7228 N N . HIS C 3 4 ? 113.208 126.393 157.162 1.00 84.00 4 HIS A N 1
ATOM 7229 C CA . HIS C 3 4 ? 112.313 127.540 157.198 1.00 84.00 4 HIS A CA 1
ATOM 7230 C C . HIS C 3 4 ? 113.133 128.803 156.981 1.00 84.00 4 HIS A C 1
ATOM 7231 O O . HIS C 3 4 ? 114.151 129.010 157.650 1.00 84.00 4 HIS A O 1
ATOM 7238 N N . GLY C 3 5 ? 112.703 129.630 156.037 1.00 82.20 5 GLY A N 1
ATOM 7239 C CA . GLY C 3 5 ? 113.469 130.813 155.702 1.00 82.20 5 GLY A CA 1
ATOM 7240 C C . GLY C 3 5 ? 112.807 131.586 154.586 1.00 82.20 5 GLY A C 1
ATOM 7241 O O . GLY C 3 5 ? 111.628 131.396 154.287 1.00 82.20 5 GLY A O 1
ATOM 7242 N N . THR C 3 6 ? 113.600 132.451 153.956 1.00 81.00 6 THR A N 1
ATOM 7243 C CA . THR C 3 6 ? 113.124 133.404 152.954 1.00 81.00 6 THR A CA 1
ATOM 7244 C C . THR C 3 6 ? 113.375 132.926 151.529 1.00 81.00 6 THR A C 1
ATOM 7245 O O . THR C 3 6 ? 113.755 133.714 150.659 1.00 81.00 6 THR A O 1
ATOM 7249 N N . SER C 3 7 ? 113.162 131.641 151.255 1.00 82.14 7 SER A N 1
ATOM 7250 C CA . SER C 3 7 ? 113.439 131.105 149.931 1.00 82.14 7 SER A CA 1
ATOM 7251 C C . SER C 3 7 ? 112.342 130.129 149.546 1.00 82.14 7 SER A C 1
ATOM 7252 O O . SER C 3 7 ? 111.758 129.482 150.421 1.00 82.14 7 SER A O 1
ATOM 7255 N N . PRO C 3 8 ? 112.019 130.020 148.258 1.00 81.28 8 PRO A N 1
ATOM 7256 C CA . PRO C 3 8 ? 111.302 128.840 147.767 1.00 81.28 8 PRO A CA 1
ATOM 7257 C C . PRO C 3 8 ? 112.281 127.801 147.245 1.00 81.28 8 PRO A C 1
ATOM 7258 O O . PRO C 3 8 ? 113.207 128.104 146.489 1.00 81.28 8 PRO A O 1
ATOM 7262 N N . ASP C 3 9 ? 112.077 126.554 147.658 1.00 78.04 9 ASP A N 1
ATOM 7263 C CA . ASP C 3 9 ? 112.985 125.481 147.278 1.00 78.04 9 ASP A CA 1
ATOM 7264 C C . ASP C 3 9 ? 112.242 124.155 147.412 1.00 78.04 9 ASP A C 1
ATOM 7265 O O . ASP C 3 9 ? 111.159 124.088 148.000 1.00 78.04 9 ASP A O 1
ATOM 7269 N N . TRP C 3 10 ? 112.838 123.098 146.850 1.00 73.30 10 TRP A N 1
ATOM 7270 C CA . TRP C 3 10 ? 112.163 121.849 146.505 1.00 73.30 10 TRP A CA 1
ATOM 7271 C C . TRP C 3 10 ? 111.187 121.335 147.559 1.00 73.30 10 TRP A C 1
ATOM 7272 O O . TRP C 3 10 ? 109.983 121.256 147.296 1.00 73.30 10 TRP A O 1
ATOM 7283 N N . PHE C 3 11 ? 111.676 120.985 148.747 1.00 74.19 11 PHE A N 1
ATOM 7284 C CA . PHE C 3 11 ? 110.773 120.474 149.771 1.00 74.19 11 PHE A CA 1
ATOM 7285 C C . PHE C 3 11 ? 110.195 121.614 150.597 1.00 74.19 11 PHE A C 1
ATOM 7286 O O . PHE C 3 11 ? 108.987 121.871 150.558 1.00 74.19 11 PHE A O 1
ATOM 7294 N N . PHE C 3 12 ? 111.059 122.319 151.320 1.00 78.08 12 PHE A N 1
ATOM 7295 C CA . PHE C 3 12 ? 110.696 123.463 152.141 1.00 78.08 12 PHE A CA 1
ATOM 7296 C C . PHE C 3 12 ? 111.525 124.679 151.741 1.00 78.08 12 PHE A C 1
ATOM 7297 O O . PHE C 3 12 ? 112.215 124.693 150.720 1.00 78.08 12 PHE A O 1
ATOM 7305 N N . ASN C 3 13 ? 111.451 125.713 152.573 1.00 84.02 13 ASN A N 1
ATOM 7306 C CA . ASN C 3 13 ? 112.201 126.933 152.331 1.00 84.02 13 ASN A CA 1
AT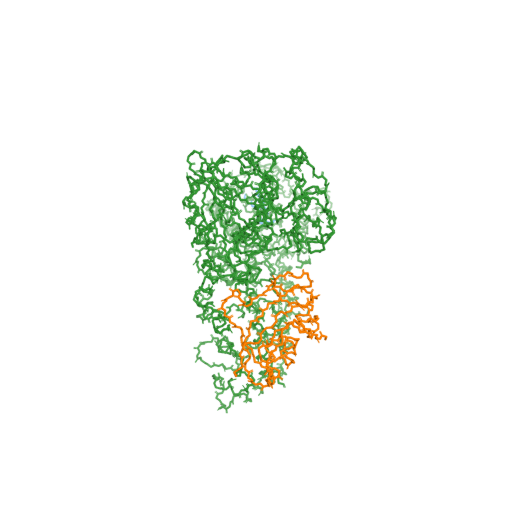OM 7307 C C . ASN C 3 13 ? 113.683 126.733 152.631 1.00 84.02 13 ASN A C 1
ATOM 7308 O O . ASN C 3 13 ? 114.104 125.727 153.207 1.00 84.02 13 ASN A O 1
ATOM 7313 N N . TYR C 3 14 ? 114.478 127.711 152.216 1.00 84.73 14 TYR A N 1
ATOM 7314 C CA . TYR C 3 14 ? 115.894 127.778 152.537 1.00 84.73 14 TYR A CA 1
ATOM 7315 C C . TYR C 3 14 ? 116.181 129.025 153.367 1.00 84.73 14 TYR A C 1
ATOM 7316 O O . TYR C 3 14 ? 115.499 130.046 153.239 1.00 84.73 14 TYR A O 1
ATOM 7325 N N . TYR C 3 15 ? 117.187 128.922 154.233 1.00 86.93 15 TYR A N 1
ATOM 7326 C CA . TYR C 3 15 ? 117.601 130.021 155.102 1.00 86.93 15 TYR A CA 1
ATOM 7327 C C . TYR C 3 15 ? 117.818 131.319 154.330 1.00 86.93 15 TYR A C 1
ATOM 7328 O O . TYR C 3 15 ? 117.356 132.383 154.742 1.00 86.93 15 TYR A O 1
#

Solvent-accessible surface area: 42978 Å² total; per-residue (Å²): 107,128,118,35,96,88,85,37,39,138,82,20,26,94,21,11,67,86,0,67,75,66,0,50,97,12,1,58,17,2,31,97,0,10,139,83,11,119,13,3,107,107,31,34,29,53,1,12,10,8,5,2,62,3,3,45,90,30,0,58,76,5,15,37,37,61,38,138,22,20,105,32,100,56,8,60,48,35,56,126,52,2,75,73,21,1,39,32,36,6,16,8,15,1,4,17,1,35,0,12,12,11,10,16,64,26,45,65,154,63,60,21,141,134,176,206,30,58,83,47,33,92,105,8,67,85,44,2,62,82,51,1,66,27,5,14,108,4,23,60,45,32,67,129,79,166,109,68,72,174,63,103,32,0,33,38,52,94,106,36,214,77,87,130,23,85,150,32,39,101,41,8,14,125,126,2,63,55,43,9,23,50,69,3,51,58,43,24,57,120,33,115,76,57,11,50,48,22,130,128,147,128,73,74,57,83,39,64,128,104,6,10,122,62,12,144,162,15,7,116,91,120,68,39,26,0,22,58,127,6,6,63,49,32,90,98,2,110,91,12,66,1,7,87,20,0,6,65,11,8,9,82,91,67,97,50,61,0,54,73,143,7,4,23,53,6,2,2,14,2,5,90,153,29,60,61,59,13,10,8,51,3,2,7,80,0,0,3,65,93,95,69,37,50,0,36,35,38,22,0,39,87,0,2,101,70,18,31,34,108,23,17,81,101,100,18,6,76,83,6,0,62,24,0,11,42,68,4,26,126,80,67,70,46,93,0,20,19,27,13,0,15,27,37,1,18,68,25,68,9,35,137,93,6,76,5,119,7,40,26,123,72,60,65,190,44,42,17,111,10,28,114,29,7,16,88,35,6,16,97,10,22,84,28,0,14,85,1,20,73,38,29,74,88,117,34,50,108,146,43,138,116,91,95,93,36,26,52,110,4,12,45,24,1,6,76,0,51,19,77,17,35,45,9,15,2,27,15,5,77,9,1,82,136,24,5,144,42,12,83,43,2,9,108,56,33,115,139,90,63,106,77,7,48,41,186,55,0,12,57,164,121,27,88,3,92,42,94,66,5,51,48,19,6,87,133,52,0,28,8,58,58,91,1,0,25,99,0,1,70,50,0,6,42,39,0,126,148,53,159,22,9,18,100,1,80,35,67,3,5,0,0,0,3,0,4,1,20,7,14,2,2,35,64,1,6,119,52,3,25,63,10,70,132,30,66,0,0,0,0,0,0,0,0,0,77,9,58,10,0,1,2,0,1,4,11,0,1,2,4,3,4,50,69,48,178,58,3,17,1,0,2,0,1,13,7,14,129,117,15,4,91,58,33,38,0,88,64,0,0,118,62,14,25,38,83,139,0,20,73,8,0,57,82,0,4,37,9,2,1,2,0,0,15,3,36,123,70,8,2,0,4,0,0,2,13,2,55,106,7,83,45,15,77,42,4,109,144,27,92,4,75,91,57,20,43,85,182,11,31,6,4,4,3,0,44,0,6,9,28,181,54,21,3,123,48,192,67,145,105,63,57,37,126,0,106,124,73,60,29,9,85,35,0,1,13,40,7,0,30,94,9,10,124,115,26,127,13,40,0,0,3,0,0,10,38,55,23,116,42,0,56,134,78,34,107,129,9,140,108,82,28,54,32,0,0,6,0,0,4,0,0,0,22,17,25,32,39,107,123,12,76,0,0,1,2,57,16,92,122,125,90,65,61,46,128,73,4,78,69,26,128,68,25,28,12,5,16,61,1,13,27,0,0,16,65,4,3,22,87,3,1,92,29,0,19,67,3,3,53,42,4,6,59,141,68,39,87,43,89,80,89,44,110,30,67,48,220,58,95,16,152,166,52,43,17,0,23,1,34,28,20,0,44,20,140,78,47,68,53,28,26,4,0,59,30,30,127,65,40,48,83,4,104,21,30,106,164,77,32,35,140,0,12,37,62,0,2,50,115,2,2,52,40,20,74,0,60,1,30,0,45,35,110,12,18,85,20,69,103,10,45,35,34,32,12,57,88,104,17,23,0,41,12,22,1,43,3,70,70,39,121,0,3,5,119,17,25,7,24,19,16,4,76,15,42,89